Protein AF-Q58446-F1 (afdb_monomer)

InterPro domains:
  IPR003586 Hint domain C-terminal [SM00305] (504-552)
  IPR003587 Hint domain N-terminal [SM00306] (74-197)
  IPR004042 Intein DOD homing endonuclease, central region [PS50819] (248-380)
  IPR004860 Homing endonuclease, LAGLIDADG domain [PF14528] (243-317)
  IPR004860 Homing endonuclease, LAGLIDADG domain [PF14528] (335-408)
  IPR006141 Intein N-terminal splicing region [PS50817] (76-173)
  IPR006141 Intein N-terminal splicing region [TIGR01445] (77-172)
  IPR006142 Intein [PR00379] (160-173)
  IPR006142 Intein [PR00379] (245-257)
  IPR006142 Intein [PR00379] (339-351)
  IPR006142 Intein [PR00379] (367-382)
  IPR006142 Intein [PR00379] (522-539)
  IPR006142 Intein [PR00379] (541-550)
  IPR007081 RNA polymerase Rpb1, domain 5 [PF04998] (33-77)
  IPR007081 RNA polymerase Rpb1, domain 5 [PF04998] (544-795)
  IPR012757 DNA-directed RNA polymerase subunit Rpo1C [MF_00411] (414-850)
  IPR012757 DNA-directed RNA polymerase subunit Rpo1C [TIGR02389] (544-847)
  IPR012757 DNA-directed RNA polymerase subunit Rpo1C [cd06528] (498-849)
  IPR027434 Homing endonuclease [G3DSA:3.10.28.10] (241-402)
  IPR027434 Homing endonuclease [SSF55608] (219-320)

Foldseek 3Di:
DPLVVLLVVLVPAPDDPVVSVVLSVVVVVDDPDDPVNNVVVSVVSSVVRVVVDDDPQPPLLVVLCCLQPVLQAFAFAAQQFWFWKDAPLFIFIDRLNVVLVVQCVVQNFDDDPQKTKHFDPGFMWFWFADFLLDIDTFGFGMKMKGFDQDWWKWFAFPLGFIGIIRQQHWFWAAAQLGIDTDGNVRDDFFTFFWFFLADDARADFKAFLVVQFDDFWDADPVVQWIAGPPDFDIFRRIDTLALLLLLLLLQCLQAWAADQFKIKGKDDDVVSVVSNVVVLVVRVWDWDWDWDPPDPDIIIMIITGGNSVRSNSCQQPHDQAGGADHRRLLNHDLRSLLSNLQNNCLRFWDFALVVQKIKGKTQYPRRLLRSQSSCSNLSFHWGWDDDPRIIMIIGGNVCLVSCCVRRAYPPVVRRVSSVSNVVPDDLVDDDDPFQKDAQLLVLLLVLCVLLVHPVVVSVVCVVVRIDHLSRLVVSLVVSVVSCVVVVNPSVPDPSSSSSVSSSVRSIGRTGTNDMDIGGDPDRMGIFTATPARQWGATSSRTIGGTSDAWYDDPPPNPATDGFAPLLLQCLQQLPQDRPWKKKKWFFPPVQFQDPVSLVVLQLQAAWDFLLNQFPDFDQDPVLLWTKTAGDPVVCVVSVHDPVLLVVLCVVQDVFDWDDDPRIITTHDPDRDPVVRVVCSVVRRGRTRGHDPFFNGWDWDQDPNTIIIMTGGDDLPVSVVDHRTDNVPMDMLNLQNCCVRVRLVSSLVSQLVSSCVSCVVSVSDRPSVSSSVSSCLQRVVRHRHRVACRGSQVPDLALQSNLVRDPVVVSVVVCVVVVPDGPCQADRSCVVVVHDHCGDPNVDDDDDDPVVVVVPPPDD

Structure (mmCIF, N/CA/C/O backbone):
data_AF-Q58446-F1
#
_entry.id   AF-Q58446-F1
#
loop_
_atom_site.group_PDB
_atom_site.id
_atom_site.type_symbol
_atom_site.label_atom_id
_atom_site.label_alt_id
_atom_site.label_comp_id
_atom_site.label_asym_id
_atom_site.label_entity_id
_atom_site.label_seq_id
_atom_site.pdbx_PDB_ins_code
_atom_site.Cartn_x
_atom_site.Cartn_y
_atom_site.Cartn_z
_atom_site.occupancy
_atom_site.B_iso_or_equiv
_atom_site.auth_seq_id
_atom_site.auth_comp_id
_atom_site.auth_asym_id
_atom_site.auth_atom_id
_atom_site.pdbx_PDB_model_num
ATOM 1 N N . MET A 1 1 ? -37.402 -35.770 16.655 1.00 60.72 1 MET A N 1
ATOM 2 C CA . MET A 1 1 ? -36.945 -35.864 18.055 1.00 60.72 1 MET A CA 1
ATOM 3 C C . MET A 1 1 ? -38.043 -35.328 18.964 1.00 60.72 1 MET A C 1
ATOM 5 O O . MET A 1 1 ? -38.744 -34.417 18.536 1.00 60.72 1 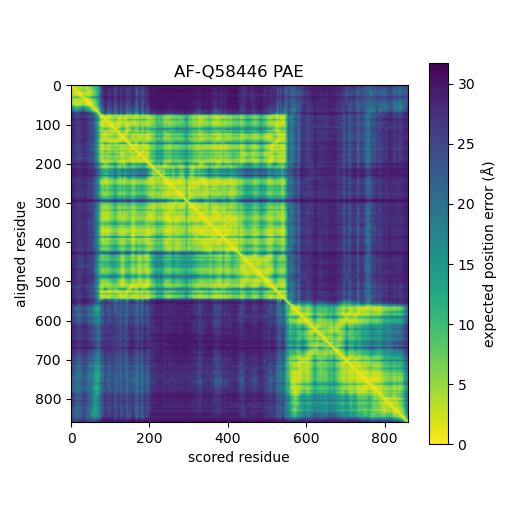MET A O 1
ATOM 9 N N . ASP A 1 2 ? -38.243 -35.900 20.151 1.00 73.69 2 ASP A N 1
ATOM 10 C CA . ASP A 1 2 ? -39.154 -35.328 21.154 1.00 73.69 2 ASP A CA 1
ATOM 11 C C . ASP A 1 2 ? -38.578 -33.993 21.666 1.00 73.69 2 ASP A C 1
ATOM 13 O O . ASP A 1 2 ? -37.381 -33.901 21.944 1.00 73.69 2 ASP A O 1
ATOM 17 N N . MET A 1 3 ? -39.410 -32.951 21.748 1.00 77.94 3 MET A N 1
ATOM 18 C CA . MET A 1 3 ? -38.985 -31.605 22.159 1.00 77.94 3 MET A CA 1
ATOM 19 C C . MET A 1 3 ? -38.469 -31.590 23.600 1.00 77.94 3 MET A C 1
ATOM 21 O O . MET A 1 3 ? -37.532 -30.854 23.909 1.00 77.94 3 MET A O 1
ATOM 25 N N . GLU A 1 4 ? -39.037 -32.434 24.462 1.00 79.50 4 GLU A N 1
ATOM 26 C CA . GLU A 1 4 ? -38.594 -32.562 25.849 1.00 79.50 4 GLU A CA 1
ATOM 27 C C . GLU A 1 4 ? -37.213 -33.232 25.928 1.00 79.50 4 GLU A C 1
ATOM 29 O O . GLU A 1 4 ? -36.337 -32.783 26.669 1.00 79.50 4 GLU A O 1
ATOM 34 N N . ALA A 1 5 ? -36.973 -34.247 25.088 1.00 80.88 5 ALA A N 1
ATOM 35 C CA . ALA A 1 5 ? -35.678 -34.917 24.990 1.00 80.88 5 ALA A CA 1
ATOM 36 C C . ALA A 1 5 ? -34.581 -33.978 24.459 1.00 80.88 5 ALA A C 1
ATOM 38 O O . ALA A 1 5 ? -33.477 -33.965 25.000 1.00 80.88 5 ALA A O 1
ATOM 39 N N . LEU A 1 6 ? -34.888 -33.145 23.451 1.00 83.88 6 LEU A N 1
ATOM 40 C CA . LEU A 1 6 ? -33.963 -32.115 22.952 1.00 83.88 6 LEU A CA 1
ATOM 41 C C . LEU A 1 6 ? -33.571 -31.137 24.061 1.00 83.88 6 LEU A C 1
ATOM 43 O O . LEU A 1 6 ? -32.393 -30.826 24.232 1.00 83.88 6 LEU A O 1
ATOM 47 N N . LYS A 1 7 ? -34.560 -30.666 24.826 1.00 86.00 7 LYS A N 1
ATOM 48 C CA . LYS A 1 7 ? -34.340 -29.705 25.904 1.00 86.00 7 LYS A CA 1
ATOM 49 C C . LYS A 1 7 ? -33.458 -30.283 27.010 1.00 86.00 7 LYS A C 1
ATOM 51 O O . LYS A 1 7 ? -32.488 -29.639 27.396 1.00 86.00 7 LYS A O 1
ATOM 56 N N . GLN A 1 8 ? -33.737 -31.510 27.456 1.00 85.69 8 GLN A N 1
ATOM 57 C CA . GLN A 1 8 ? -32.914 -32.195 28.461 1.00 85.69 8 GLN A CA 1
ATOM 58 C C . GLN A 1 8 ? -31.473 -32.402 27.982 1.00 85.69 8 GLN A C 1
ATOM 60 O O . GLN A 1 8 ? -30.531 -32.208 28.751 1.00 85.69 8 GLN A O 1
ATOM 65 N N . LYS A 1 9 ? -31.290 -32.748 26.701 1.00 85.88 9 LYS A N 1
ATOM 66 C CA . LYS A 1 9 ? -29.961 -32.934 26.105 1.00 85.88 9 LYS A CA 1
ATOM 67 C C . LYS A 1 9 ? -29.155 -31.633 26.103 1.00 85.88 9 LYS A C 1
ATOM 69 O O . LYS A 1 9 ? -27.978 -31.653 26.447 1.00 85.88 9 LYS A O 1
ATOM 74 N N . ILE A 1 10 ? -29.797 -30.505 25.788 1.00 88.12 10 ILE A N 1
ATOM 75 C CA . ILE A 1 10 ? -29.169 -29.175 25.772 1.00 88.12 10 ILE A CA 1
ATOM 76 C C . ILE A 1 10 ? -28.897 -28.641 27.188 1.00 88.12 10 ILE A C 1
ATOM 78 O O . ILE A 1 10 ? -27.849 -28.037 27.429 1.00 88.12 10 ILE A O 1
ATOM 82 N N . GLU A 1 11 ? -29.799 -28.870 28.147 1.00 87.44 11 GLU A N 1
ATOM 83 C CA . GLU A 1 11 ? -29.617 -28.424 29.537 1.00 87.44 11 GLU A CA 1
ATOM 84 C C . GLU A 1 11 ? -28.367 -29.040 30.184 1.00 87.44 11 GLU A C 1
ATOM 86 O O . GLU A 1 11 ? -27.676 -28.345 30.937 1.00 87.44 11 GLU A O 1
ATOM 91 N N . GLY A 1 12 ? -28.021 -30.283 29.828 1.00 86.38 12 GLY A N 1
ATOM 92 C CA . GLY A 1 12 ? -26.827 -30.988 30.307 1.00 86.38 12 GLY A CA 1
ATOM 93 C C . GLY A 1 12 ? -25.488 -30.526 29.712 1.00 86.38 12 GLY A C 1
ATOM 94 O O . GLY A 1 12 ? -24.445 -30.997 30.159 1.00 86.38 12 GLY A O 1
ATOM 95 N N . LEU A 1 13 ? -25.483 -29.621 28.725 1.00 88.56 13 LEU A N 1
ATOM 96 C CA . LEU A 1 13 ? -24.253 -29.166 28.068 1.00 88.56 13 LEU A CA 1
ATOM 97 C C . LEU A 1 13 ? -23.470 -28.167 28.932 1.00 88.56 13 LEU A C 1
ATOM 99 O O . LEU A 1 13 ? -24.045 -27.284 29.570 1.00 88.56 13 LEU A O 1
ATOM 103 N N . ASP A 1 14 ? -22.143 -28.257 28.896 1.00 86.88 14 ASP A N 1
ATOM 104 C CA . ASP A 1 14 ? -21.230 -27.336 29.587 1.00 86.88 14 ASP A CA 1
ATOM 105 C C . ASP A 1 14 ? -20.929 -26.094 28.722 1.00 86.88 14 ASP A C 1
ATOM 107 O O . ASP A 1 14 ? -19.812 -25.881 28.252 1.00 86.88 14 ASP A O 1
ATOM 111 N N . ILE A 1 15 ? -21.982 -25.323 28.422 1.00 89.50 15 ILE A N 1
ATOM 112 C CA . ILE A 1 15 ? -21.946 -24.073 27.642 1.00 89.50 15 ILE A CA 1
ATOM 113 C C . ILE A 1 15 ? -22.844 -23.000 28.307 1.00 89.50 15 ILE A C 1
ATOM 115 O O . ILE A 1 15 ? -23.740 -23.353 29.079 1.00 89.50 15 ILE A O 1
ATOM 119 N N . PRO A 1 16 ? -22.658 -21.691 28.033 1.00 89.31 16 PRO A N 1
ATOM 120 C CA . PRO A 1 16 ? -23.463 -20.616 28.617 1.00 89.31 16 PRO A CA 1
ATOM 121 C C . PRO A 1 16 ? -24.954 -20.741 28.292 1.00 89.31 16 PRO A C 1
ATOM 123 O O . PRO A 1 16 ? -25.318 -21.169 27.198 1.00 89.31 16 PRO A O 1
ATOM 126 N N . GLN A 1 17 ? -25.822 -20.292 29.207 1.00 89.88 17 GLN A N 1
ATOM 127 C CA . GLN A 1 17 ? -27.278 -20.390 29.035 1.00 89.88 17 GLN A CA 1
ATOM 128 C C . GLN A 1 17 ? -27.774 -19.719 27.745 1.00 89.88 17 GLN A C 1
ATOM 130 O O . GLN A 1 17 ? -28.621 -20.276 27.060 1.00 89.88 17 GLN A O 1
ATOM 135 N N . SER A 1 18 ? -27.192 -18.583 27.351 1.00 87.56 18 SER A N 1
ATOM 136 C CA . SER A 1 18 ? -27.543 -17.902 26.098 1.00 87.56 18 SER A CA 1
ATOM 137 C C . SER A 1 18 ? -27.315 -18.771 24.856 1.00 87.56 18 SER A C 1
ATOM 139 O O . SER A 1 18 ? -28.142 -18.779 23.950 1.00 87.56 18 SER A O 1
ATOM 141 N N . LEU A 1 19 ? -26.218 -19.535 24.829 1.00 88.00 19 LEU A N 1
ATOM 142 C CA . LEU A 1 19 ? -25.908 -20.482 23.757 1.00 88.00 19 LEU A CA 1
ATOM 143 C C . LEU A 1 19 ? -26.839 -21.696 23.796 1.00 88.00 19 LEU A C 1
ATOM 145 O O . LEU A 1 19 ? -27.231 -22.181 22.740 1.00 88.00 19 LEU A O 1
ATOM 149 N N . LYS A 1 20 ? -27.231 -22.161 24.991 1.00 90.94 20 LYS A N 1
ATOM 150 C CA . LYS A 1 20 ? -28.250 -23.214 25.142 1.00 90.94 20 LYS A CA 1
ATOM 151 C C . LYS A 1 20 ? -29.585 -22.779 24.544 1.00 90.94 20 LYS A C 1
ATOM 153 O O . LYS A 1 20 ? -30.176 -23.528 23.768 1.00 90.94 20 LYS A O 1
ATOM 158 N N . ASP A 1 21 ? -30.023 -21.566 24.867 1.00 89.94 21 ASP A N 1
ATOM 159 C CA . ASP A 1 21 ? -31.289 -21.011 24.391 1.00 89.94 21 ASP A CA 1
ATOM 160 C C . ASP A 1 21 ? -31.269 -20.825 22.862 1.00 89.94 21 ASP A C 1
ATOM 162 O O . ASP A 1 21 ? -32.200 -21.249 22.174 1.00 89.94 21 ASP A O 1
ATOM 166 N N . GLU A 1 22 ? -30.179 -20.278 22.310 1.00 89.75 22 GLU A N 1
ATOM 167 C CA . GLU A 1 22 ? -30.004 -20.102 20.861 1.00 89.75 22 GLU A CA 1
ATOM 168 C C . GLU A 1 22 ? -29.954 -21.445 20.115 1.00 89.75 22 GLU A C 1
ATOM 170 O O . GLU A 1 22 ? -30.567 -21.604 19.054 1.00 89.75 22 GLU A O 1
ATOM 175 N N . LEU A 1 23 ? -29.244 -22.431 20.674 1.00 89.81 23 LEU A N 1
ATOM 176 C CA . LEU A 1 23 ? -29.145 -23.773 20.109 1.00 89.81 23 LEU A CA 1
ATOM 177 C C . LEU A 1 23 ? -30.512 -24.466 20.098 1.00 89.81 23 LEU A C 1
ATOM 179 O O . LEU A 1 23 ? -30.896 -25.041 19.079 1.00 89.81 23 LEU A O 1
ATOM 183 N N . PHE A 1 24 ? -31.278 -24.356 21.187 1.00 90.25 24 PHE A N 1
ATOM 184 C CA . PHE A 1 24 ? -32.638 -24.887 21.265 1.00 90.25 24 PHE A CA 1
ATOM 185 C C . PHE A 1 24 ? -33.567 -24.207 20.251 1.00 90.25 24 PHE A C 1
ATOM 187 O O . PHE A 1 24 ? -34.316 -24.882 19.541 1.00 90.25 24 PHE A O 1
ATOM 194 N N . GLU A 1 25 ? -33.502 -22.879 20.121 1.00 88.56 25 GLU A N 1
ATOM 195 C CA . GLU A 1 25 ? -34.319 -22.136 19.158 1.00 88.56 25 GLU A CA 1
ATOM 196 C C . GLU A 1 25 ? -34.003 -22.529 17.705 1.00 88.56 25 GLU A C 1
ATOM 198 O O . GLU A 1 25 ? -34.916 -22.703 16.896 1.00 88.56 25 GLU A O 1
ATOM 203 N N . LYS A 1 26 ? -32.723 -22.698 17.357 1.00 89.12 26 LYS A N 1
ATOM 204 C CA . LYS A 1 26 ? -32.312 -23.088 16.000 1.00 89.12 26 LYS A CA 1
ATOM 205 C C . LYS A 1 26 ? -32.675 -24.537 15.682 1.00 89.12 26 LYS A C 1
ATOM 207 O O . LYS A 1 26 ? -33.275 -24.786 14.640 1.00 89.12 26 LYS A O 1
ATOM 212 N N . LEU A 1 27 ? -32.374 -25.474 16.581 1.00 88.12 27 LEU A N 1
ATOM 213 C CA . LEU A 1 27 ? -32.665 -26.896 16.370 1.00 88.12 27 LEU A CA 1
ATOM 214 C C . LEU A 1 27 ? -34.171 -27.188 16.350 1.00 88.12 27 LEU A C 1
ATOM 216 O O . LEU A 1 27 ? -34.613 -28.046 15.594 1.00 88.12 27 LEU A O 1
ATOM 220 N N . SER A 1 28 ? -34.978 -26.451 17.122 1.00 84.19 28 SER A N 1
ATOM 221 C CA . SER A 1 28 ? -36.439 -26.628 17.141 1.00 84.19 28 SER A CA 1
ATOM 222 C C . SER A 1 28 ? -37.156 -26.143 15.874 1.00 84.19 28 SER A C 1
ATOM 224 O O . SER A 1 28 ? -38.279 -26.576 15.606 1.00 84.19 28 SER A O 1
ATOM 226 N N . LYS A 1 29 ? -36.536 -25.258 15.080 1.00 84.38 29 LYS A N 1
ATOM 227 C CA . LYS A 1 29 ? -37.110 -24.745 13.821 1.00 84.38 29 LYS A CA 1
ATOM 228 C C . LYS A 1 29 ? -36.873 -25.667 12.625 1.00 84.38 29 LYS A C 1
ATOM 230 O O . LYS A 1 29 ? -37.633 -25.599 11.657 1.00 84.38 29 LYS A O 1
ATOM 235 N N . GLU A 1 30 ? -35.858 -26.522 12.687 1.00 82.88 30 GLU A N 1
ATOM 236 C CA . GLU A 1 30 ? -35.468 -27.393 11.581 1.00 82.88 30 GLU A CA 1
ATOM 237 C C . GLU A 1 30 ? -36.246 -28.715 11.604 1.00 82.88 30 GLU A C 1
ATOM 239 O O . GLU A 1 30 ? -36.197 -29.480 12.566 1.00 82.88 30 GLU A O 1
ATOM 244 N N . LYS A 1 31 ? -36.995 -28.993 10.529 1.00 70.62 31 LYS A N 1
ATOM 245 C CA . LYS A 1 31 ? -37.905 -30.154 10.460 1.00 70.62 31 LYS A CA 1
ATOM 246 C C . LYS A 1 31 ? -37.241 -31.451 9.988 1.00 70.62 31 LYS A C 1
ATOM 248 O O . LYS A 1 31 ? -37.801 -32.518 10.226 1.00 70.62 31 LYS A O 1
ATOM 253 N N . ASP A 1 32 ? -36.070 -31.357 9.361 1.00 77.50 32 ASP A N 1
ATOM 254 C CA . ASP A 1 32 ? -35.432 -32.461 8.629 1.00 77.50 32 ASP A CA 1
ATOM 255 C C . ASP A 1 32 ? -34.194 -33.043 9.345 1.00 77.50 32 ASP A C 1
ATOM 257 O O . ASP A 1 32 ? -33.375 -33.724 8.729 1.00 77.50 32 ASP A O 1
ATOM 261 N N . LEU A 1 33 ? -34.034 -32.787 10.649 1.00 78.88 33 LEU A N 1
ATOM 262 C CA . LEU A 1 33 ? -32.895 -33.277 11.430 1.00 78.88 33 LEU A CA 1
ATOM 263 C C . LEU A 1 33 ? -33.144 -34.689 11.981 1.00 78.88 33 LEU A C 1
ATOM 265 O O . LEU A 1 33 ? -34.123 -34.940 12.692 1.00 78.88 33 LEU A O 1
ATOM 269 N N . THR A 1 34 ? -32.228 -35.611 11.683 1.00 83.31 34 THR A N 1
ATOM 270 C CA . THR A 1 34 ? -32.150 -36.916 12.358 1.00 83.31 34 THR A CA 1
ATOM 271 C C . THR A 1 34 ? -31.500 -36.760 13.735 1.00 83.31 34 THR A C 1
ATOM 273 O O . THR A 1 34 ? -30.800 -35.784 13.987 1.00 83.31 34 THR A O 1
ATOM 276 N N . GLU A 1 35 ? -31.723 -37.713 14.642 1.00 83.00 35 GLU A N 1
ATOM 277 C CA . GLU A 1 35 ? -31.108 -37.684 15.980 1.00 83.00 35 GLU A CA 1
ATOM 278 C C . GLU A 1 35 ? -29.569 -37.704 15.910 1.00 83.00 35 GLU A C 1
ATOM 280 O O . GLU A 1 35 ? -28.924 -36.949 16.627 1.00 83.00 35 GLU A O 1
ATOM 285 N N . GLU A 1 36 ? -28.991 -38.457 14.966 1.00 85.38 36 GLU A N 1
ATOM 286 C CA . GLU A 1 36 ? -27.543 -38.466 14.698 1.00 85.38 36 GLU A CA 1
ATOM 287 C C . GLU A 1 36 ? -27.025 -37.082 14.274 1.00 85.38 36 GLU A C 1
ATOM 289 O O . GLU A 1 36 ? -26.017 -36.612 14.792 1.00 85.38 36 GLU A O 1
ATOM 294 N N . MET A 1 37 ? -27.745 -36.385 13.386 1.00 86.62 37 MET A N 1
ATOM 295 C CA . MET A 1 37 ? -27.365 -35.031 12.962 1.00 86.62 37 MET A CA 1
ATOM 296 C C . MET A 1 37 ? -27.459 -34.018 14.105 1.00 86.62 37 MET A C 1
ATOM 298 O O . MET A 1 37 ? -26.645 -33.102 14.174 1.00 86.62 37 MET A O 1
ATOM 302 N N . VAL A 1 38 ? -28.455 -34.150 14.988 1.00 87.00 38 VAL A N 1
ATOM 303 C CA . VAL A 1 38 ? -28.570 -33.278 16.166 1.00 87.00 38 VAL A CA 1
ATOM 304 C C . VAL A 1 38 ? -27.360 -33.459 17.080 1.00 87.00 38 VAL A C 1
ATOM 306 O O . VAL A 1 38 ? -26.816 -32.464 17.555 1.00 87.00 38 VAL A O 1
ATOM 309 N N . ASP A 1 39 ? -26.910 -34.696 17.274 1.00 88.38 39 ASP A N 1
ATOM 310 C CA . ASP A 1 39 ? -25.764 -35.004 18.131 1.00 88.38 39 ASP A CA 1
ATOM 311 C C . ASP A 1 39 ? -24.457 -34.485 17.545 1.00 88.38 39 ASP A C 1
ATOM 313 O O . ASP A 1 39 ? -23.702 -33.824 18.254 1.00 88.38 39 ASP A O 1
ATOM 317 N N . GLU A 1 40 ? -24.242 -34.658 16.239 1.00 90.12 40 GLU A N 1
ATOM 318 C CA . GLU A 1 40 ? -23.094 -34.067 15.544 1.00 90.12 40 GLU A CA 1
ATOM 319 C C . GLU A 1 40 ? -23.076 -32.534 15.654 1.00 90.12 40 GLU A C 1
ATOM 321 O O . GLU A 1 40 ? -22.023 -31.940 15.891 1.00 90.12 40 GLU A O 1
ATOM 326 N N . ILE A 1 41 ? -24.235 -31.874 15.518 1.00 90.56 41 ILE A N 1
ATOM 327 C CA . ILE A 1 41 ? -24.334 -30.414 15.664 1.00 90.56 41 ILE A CA 1
ATOM 328 C C . ILE A 1 41 ? -24.013 -29.992 17.100 1.00 90.56 41 ILE A C 1
ATOM 330 O O . ILE A 1 41 ? -23.267 -29.032 17.298 1.00 90.56 41 ILE A O 1
ATOM 334 N N . ILE A 1 42 ? -24.570 -30.681 18.100 1.00 90.62 42 ILE A N 1
ATOM 335 C CA . ILE A 1 42 ? -24.309 -30.393 19.514 1.00 90.62 42 ILE A CA 1
ATOM 336 C C . ILE A 1 42 ? -22.816 -30.558 19.822 1.00 90.62 42 ILE A C 1
ATOM 338 O O . ILE A 1 42 ? -22.219 -29.655 20.411 1.00 90.62 42 ILE A O 1
ATOM 342 N N . ASP A 1 43 ? -22.204 -31.660 19.389 1.00 90.44 43 ASP A N 1
ATOM 343 C CA . ASP A 1 43 ? -20.784 -31.932 19.609 1.00 90.44 43 ASP A CA 1
ATOM 344 C C . ASP A 1 43 ? -19.897 -30.883 18.935 1.00 90.44 43 ASP A C 1
ATOM 346 O O . ASP A 1 43 ? -18.954 -30.383 19.553 1.00 90.44 43 ASP A O 1
ATOM 350 N N . GLU A 1 44 ? -20.211 -30.481 17.701 1.00 91.75 44 GLU A N 1
ATOM 351 C CA . GLU A 1 44 ? -19.457 -29.438 17.004 1.00 91.75 44 GLU A CA 1
ATOM 352 C C . GLU A 1 44 ? -19.617 -28.070 17.684 1.00 91.75 44 GLU A C 1
ATOM 354 O O . GLU A 1 44 ? -18.636 -27.338 17.817 1.00 91.75 44 GLU A O 1
ATOM 359 N N . VAL A 1 45 ? -20.807 -27.734 18.198 1.00 90.38 45 VAL A N 1
ATOM 360 C CA . VAL A 1 45 ? -21.044 -26.499 18.970 1.00 90.38 45 VAL A CA 1
ATOM 361 C C . VAL A 1 45 ? -20.257 -26.504 20.282 1.00 90.38 45 VAL A C 1
ATOM 363 O O . VAL A 1 45 ? -19.600 -25.511 20.602 1.00 90.38 45 VAL A O 1
ATOM 366 N N . VAL A 1 46 ? -20.268 -27.610 21.030 1.00 90.94 46 VAL A N 1
ATOM 367 C CA . VAL A 1 46 ? -19.494 -27.751 22.275 1.00 90.94 46 VAL A CA 1
ATOM 368 C C . VAL A 1 46 ? -17.993 -27.694 21.987 1.00 90.94 46 VAL A C 1
ATOM 370 O O . VAL A 1 46 ? -17.256 -27.010 22.698 1.00 90.94 46 VAL A O 1
ATOM 373 N N . ASN A 1 47 ? -17.526 -28.358 20.928 1.00 90.44 47 ASN A N 1
ATOM 374 C CA . ASN A 1 47 ? -16.127 -28.320 20.510 1.00 90.44 47 ASN A CA 1
ATOM 375 C C . ASN A 1 47 ? -15.702 -26.919 20.057 1.00 90.44 47 ASN A C 1
ATOM 377 O O . ASN A 1 47 ? -14.612 -26.471 20.414 1.00 90.44 47 ASN A O 1
ATOM 381 N N . ALA A 1 48 ? -16.550 -26.208 19.312 1.00 88.12 48 ALA A N 1
ATOM 382 C CA . ALA A 1 48 ? -16.309 -24.828 18.908 1.00 88.12 48 ALA A CA 1
ATOM 383 C C . ALA A 1 48 ? -16.257 -23.891 20.123 1.00 88.12 48 ALA A C 1
ATOM 385 O O . ALA A 1 48 ? -15.343 -23.073 20.214 1.00 88.12 48 ALA A O 1
ATOM 386 N N . TYR A 1 49 ? -17.171 -24.052 21.088 1.00 89.62 49 TYR A N 1
ATOM 387 C CA . TYR A 1 49 ? -17.150 -23.295 22.340 1.00 89.62 49 TYR A CA 1
ATOM 388 C C . TYR A 1 49 ? -15.869 -23.561 23.138 1.00 89.62 49 TYR A C 1
ATOM 390 O O . TYR A 1 49 ? -15.177 -22.616 23.506 1.00 89.62 49 TYR A O 1
ATOM 398 N N . ARG A 1 50 ? -15.493 -24.832 23.333 1.00 86.44 50 ARG A N 1
ATOM 399 C CA . ARG A 1 50 ? -14.255 -25.215 24.035 1.00 86.44 50 ARG A CA 1
ATOM 400 C C . ARG A 1 50 ? -13.003 -24.661 23.361 1.00 86.44 50 ARG A C 1
ATOM 402 O O . ARG A 1 50 ? -12.118 -24.186 24.056 1.00 86.44 50 ARG A O 1
ATOM 409 N N . LYS A 1 51 ? -12.940 -24.672 22.025 1.00 83.44 51 LYS A N 1
ATOM 410 C CA . LYS A 1 51 ? -11.846 -24.047 21.256 1.00 83.44 51 LYS A CA 1
ATOM 411 C C . LYS A 1 51 ? -11.842 -22.519 21.348 1.00 83.44 51 LYS A C 1
ATOM 413 O O . LYS A 1 51 ? -10.805 -21.908 21.118 1.00 83.44 51 LYS A O 1
ATOM 418 N N . ALA A 1 52 ? -12.989 -21.901 21.626 1.00 81.12 52 ALA A N 1
ATOM 419 C CA . ALA A 1 52 ? -13.108 -20.458 21.795 1.00 81.12 52 ALA A CA 1
ATOM 420 C C . ALA A 1 52 ? -12.760 -19.988 23.218 1.00 81.12 52 ALA A C 1
ATOM 422 O O . ALA A 1 52 ? -12.541 -18.789 23.412 1.00 81.12 52 ALA A O 1
ATOM 423 N N . LEU A 1 53 ? -12.710 -20.891 24.202 1.00 82.12 53 LEU A N 1
ATOM 424 C CA . LEU A 1 53 ? -12.248 -20.572 25.548 1.00 82.12 53 LEU A CA 1
ATOM 425 C C . LEU A 1 53 ? -10.750 -20.261 25.536 1.00 82.12 53 LEU A C 1
ATOM 427 O O . LEU A 1 53 ? -9.958 -20.935 24.885 1.00 82.12 53 LEU A O 1
ATOM 431 N N . VAL A 1 54 ? -10.378 -19.230 26.286 1.00 78.19 54 VAL A N 1
ATOM 432 C CA . VAL A 1 54 ? -8.980 -18.930 26.602 1.00 78.19 54 VAL A CA 1
ATOM 433 C C . VAL A 1 54 ? -8.493 -19.960 27.618 1.00 78.19 54 VAL A C 1
ATOM 435 O O . VAL A 1 54 ? -9.243 -20.320 28.532 1.00 78.19 54 VAL A O 1
ATOM 438 N N . GLU A 1 55 ? -7.244 -20.411 27.496 1.00 77.81 55 GLU A N 1
ATOM 439 C CA . GLU A 1 55 ? -6.658 -21.278 28.512 1.00 77.81 55 GLU A CA 1
ATOM 440 C C . GLU A 1 55 ? -6.624 -20.559 29.877 1.00 77.81 55 GLU A C 1
ATOM 442 O O . GLU A 1 55 ? -6.245 -19.383 29.965 1.00 77.81 55 GLU A O 1
ATOM 447 N N . PRO A 1 56 ? -7.030 -21.224 30.975 1.00 75.81 56 PRO A N 1
ATOM 448 C CA . PRO A 1 56 ? -6.948 -20.628 32.301 1.00 75.81 56 PRO A CA 1
ATOM 449 C C . PRO A 1 56 ? -5.547 -20.067 32.581 1.00 75.81 56 PRO A C 1
ATOM 451 O O . PRO A 1 56 ? -4.545 -20.734 32.337 1.00 75.81 56 PRO A O 1
ATOM 454 N N . TYR A 1 57 ? -5.488 -18.850 33.132 1.00 72.88 57 TYR A N 1
ATOM 455 C CA . TYR A 1 57 ? -4.254 -18.126 33.487 1.00 72.88 57 TYR A CA 1
ATOM 456 C C . TYR A 1 57 ? -3.386 -17.627 32.322 1.00 72.88 57 TYR A C 1
ATOM 458 O O . TYR A 1 57 ? -2.291 -17.097 32.557 1.00 72.88 57 TYR A O 1
ATOM 466 N N . GLU A 1 58 ? -3.875 -17.715 31.085 1.00 76.69 58 GLU A N 1
ATOM 467 C CA . GLU A 1 58 ? -3.252 -17.058 29.941 1.00 76.69 58 GLU A CA 1
ATOM 468 C C . GLU A 1 58 ? -3.283 -15.523 30.090 1.00 76.69 58 GLU A C 1
ATOM 470 O O . GLU A 1 58 ? -4.231 -14.924 30.610 1.00 76.69 58 GLU A O 1
ATOM 475 N N . ALA A 1 59 ? -2.229 -14.848 29.625 1.00 78.12 59 ALA A N 1
ATOM 476 C CA . ALA A 1 59 ? -2.069 -13.400 29.752 1.00 78.12 59 ALA A CA 1
ATOM 477 C C . ALA A 1 59 ? -2.884 -12.617 28.697 1.00 78.12 59 ALA A C 1
ATOM 479 O O . ALA A 1 59 ? -2.324 -11.853 27.906 1.00 78.12 59 ALA A O 1
ATOM 480 N N . VAL A 1 60 ? -4.214 -12.766 28.708 1.00 82.50 60 VAL A N 1
ATOM 481 C CA . VAL A 1 60 ? -5.142 -12.208 27.699 1.00 82.50 60 VAL A CA 1
ATOM 482 C C . VAL A 1 60 ? -4.976 -10.716 27.431 1.00 82.50 60 VAL A C 1
ATOM 484 O O . VAL A 1 60 ? -5.137 -10.279 26.297 1.00 82.50 60 VAL A O 1
ATOM 487 N N . GLY A 1 61 ? -4.620 -9.925 28.447 1.00 79.88 61 GLY A N 1
ATOM 488 C CA . GLY A 1 61 ? -4.392 -8.488 28.285 1.00 79.88 61 GLY A CA 1
ATOM 489 C C . GLY A 1 61 ? -3.188 -8.170 27.396 1.00 79.88 61 GLY A C 1
ATOM 490 O O . GLY A 1 61 ? -3.239 -7.226 26.613 1.00 79.88 61 GLY A O 1
ATOM 491 N N . ILE A 1 62 ? -2.122 -8.976 27.466 1.00 80.94 62 ILE A N 1
ATOM 492 C CA . ILE A 1 62 ? -0.936 -8.818 26.610 1.00 80.94 62 ILE A CA 1
ATOM 493 C C . ILE A 1 62 ? -1.275 -9.237 25.179 1.00 80.94 62 ILE A C 1
ATOM 495 O O . ILE A 1 62 ? -0.940 -8.513 24.244 1.00 80.94 62 ILE A O 1
ATOM 499 N N . VAL A 1 63 ? -1.986 -10.356 25.016 1.00 80.06 63 VAL A N 1
ATOM 500 C CA . VAL A 1 63 ? -2.442 -10.842 23.703 1.00 80.06 63 VAL A CA 1
ATOM 501 C C . VAL A 1 63 ? -3.362 -9.817 23.038 1.00 80.06 63 VAL A C 1
ATOM 503 O O . VAL A 1 63 ? -3.170 -9.488 21.869 1.00 80.06 63 VAL A O 1
ATOM 506 N N . ALA A 1 64 ? -4.303 -9.237 23.789 1.00 80.81 64 ALA A N 1
ATOM 507 C CA . ALA A 1 64 ? -5.167 -8.159 23.316 1.00 80.81 64 ALA A CA 1
ATOM 508 C C . ALA A 1 64 ? -4.358 -6.924 22.893 1.00 80.81 64 ALA A C 1
ATOM 510 O O . ALA A 1 64 ? -4.569 -6.390 21.806 1.00 80.81 64 ALA A O 1
ATOM 511 N N . ALA A 1 65 ? -3.395 -6.495 23.716 1.00 76.62 65 ALA A N 1
ATOM 512 C CA . ALA A 1 65 ? -2.545 -5.347 23.407 1.00 76.62 65 ALA A CA 1
ATOM 513 C C . ALA A 1 65 ? -1.694 -5.568 22.144 1.00 76.62 65 ALA A C 1
ATOM 515 O O . ALA A 1 65 ? -1.576 -4.657 21.326 1.00 76.62 65 ALA A O 1
ATOM 516 N N . GLN A 1 66 ? -1.138 -6.768 21.954 1.00 71.88 66 GLN A N 1
ATOM 517 C CA . GLN A 1 66 ? -0.419 -7.129 20.728 1.00 71.88 66 GLN A CA 1
ATOM 518 C C . GLN A 1 66 ? -1.355 -7.161 19.517 1.00 71.88 66 GLN A C 1
ATOM 520 O O . GLN A 1 66 ? -1.052 -6.536 18.505 1.00 71.88 66 GLN A O 1
ATOM 525 N N . SER A 1 67 ? -2.523 -7.792 19.654 1.00 70.75 67 SER A N 1
ATOM 526 C CA . SER A 1 67 ? -3.520 -7.907 18.583 1.00 70.75 67 SER A CA 1
ATOM 527 C C . SER A 1 67 ? -4.025 -6.546 18.099 1.00 70.75 67 SER A C 1
ATOM 529 O O . SER A 1 67 ? -4.291 -6.375 16.915 1.00 70.75 67 SER A O 1
ATOM 531 N N . ILE A 1 68 ? -4.132 -5.561 18.995 1.00 70.44 68 ILE A N 1
ATOM 532 C CA . ILE A 1 68 ? -4.539 -4.190 18.654 1.00 70.44 68 ILE A CA 1
ATOM 533 C C . ILE A 1 68 ? -3.344 -3.358 18.150 1.00 70.44 68 ILE A C 1
ATOM 535 O O . ILE A 1 68 ? -3.506 -2.521 17.263 1.00 70.44 68 ILE A O 1
ATOM 539 N N . GLY A 1 69 ? -2.146 -3.559 18.709 1.00 60.34 69 GLY A N 1
ATOM 540 C CA . GLY A 1 69 ? -0.971 -2.722 18.447 1.00 60.34 69 GLY A CA 1
ATOM 541 C C . GLY A 1 69 ? -0.146 -3.104 17.212 1.00 60.34 69 GLY A C 1
ATOM 542 O O . GLY A 1 69 ? 0.438 -2.231 16.572 1.00 60.34 69 GLY A O 1
ATOM 543 N N . GLU A 1 70 ? -0.080 -4.388 16.865 1.00 53.03 70 GLU A N 1
ATOM 544 C CA . GLU A 1 70 ? 0.742 -4.907 15.763 1.00 53.03 70 GLU A CA 1
ATOM 545 C C . GLU A 1 70 ? 0.221 -4.571 14.348 1.00 53.03 70 GLU A C 1
ATOM 547 O O . GLU A 1 70 ? 1.038 -4.197 13.493 1.00 53.03 70 GLU A O 1
ATOM 552 N N . PRO A 1 71 ? -1.097 -4.618 14.055 1.00 50.12 71 PRO A N 1
ATOM 553 C CA . PRO A 1 71 ? -1.555 -4.582 12.666 1.00 50.12 71 PRO A CA 1
ATOM 554 C C . PRO A 1 71 ? -1.417 -3.216 11.969 1.00 50.12 71 PRO A C 1
ATOM 556 O O . PRO A 1 71 ? -1.463 -3.144 10.744 1.00 50.12 71 PRO A O 1
ATOM 559 N N . GLY A 1 72 ? -1.194 -2.126 12.711 1.00 44.25 72 GLY A N 1
ATOM 560 C CA . GLY A 1 72 ? -1.126 -0.768 12.155 1.00 44.25 72 GLY A CA 1
ATOM 561 C C . GLY A 1 72 ? 0.180 -0.387 11.441 1.00 44.25 72 GLY A C 1
ATOM 562 O O . GLY A 1 72 ? 0.334 0.778 11.079 1.00 44.25 72 GLY A O 1
ATOM 563 N N . THR A 1 73 ? 1.154 -1.297 11.282 1.00 41.22 73 THR A N 1
ATOM 564 C CA . THR A 1 73 ? 2.547 -0.901 10.957 1.00 41.22 73 THR A CA 1
ATOM 565 C C . THR A 1 73 ? 3.236 -1.615 9.786 1.00 41.22 73 THR A C 1
ATOM 567 O O . THR A 1 73 ? 4.419 -1.363 9.576 1.00 41.22 73 THR A O 1
ATOM 570 N N . GLN A 1 74 ? 2.557 -2.459 8.994 1.00 48.44 74 GLN A N 1
ATOM 571 C CA . GLN A 1 74 ? 3.264 -3.409 8.104 1.00 48.44 74 GLN A CA 1
ATOM 572 C C . GLN A 1 74 ? 2.857 -3.414 6.614 1.00 48.44 74 GLN A C 1
ATOM 574 O O . GLN A 1 74 ? 3.070 -4.411 5.923 1.00 48.44 74 GLN A O 1
ATOM 579 N N . MET A 1 75 ? 2.304 -2.329 6.068 1.00 56.19 75 MET A N 1
ATOM 580 C CA . MET A 1 75 ? 1.858 -2.278 4.662 1.00 56.19 75 MET A CA 1
ATOM 581 C C . MET A 1 75 ? 2.884 -1.522 3.798 1.00 56.19 75 MET A C 1
ATOM 583 O O . MET A 1 75 ? 2.928 -0.300 3.846 1.00 56.19 75 MET A O 1
ATOM 587 N N . SER A 1 76 ? 3.768 -2.196 3.046 1.00 72.75 76 SER A N 1
ATOM 588 C CA . SER A 1 76 ? 4.788 -1.496 2.229 1.00 72.75 76 SER A CA 1
ATOM 589 C C . SER A 1 76 ? 5.438 -2.335 1.123 1.00 72.75 76 SER A C 1
ATOM 591 O O . SER A 1 76 ? 5.326 -3.559 1.078 1.00 72.75 76 SER A O 1
ATOM 593 N N . LEU A 1 77 ? 6.172 -1.643 0.251 1.00 83.81 77 LEU A N 1
ATOM 594 C CA . LEU A 1 77 ? 6.990 -2.155 -0.845 1.00 83.81 77 LEU A CA 1
ATOM 595 C C . LEU A 1 77 ? 8.498 -2.080 -0.512 1.00 83.81 77 LEU A C 1
ATOM 597 O O . LEU A 1 77 ? 8.916 -1.234 0.281 1.00 83.81 77 LEU A O 1
ATOM 601 N N . PRO A 1 78 ? 9.354 -2.938 -1.096 1.00 88.06 78 PRO A N 1
ATOM 602 C CA . PRO A 1 78 ? 10.805 -2.836 -0.938 1.00 88.06 78 PRO A CA 1
ATOM 603 C C . PRO A 1 78 ? 11.379 -1.609 -1.664 1.00 88.06 78 PRO A C 1
ATOM 605 O O . PRO A 1 78 ? 10.744 -1.041 -2.549 1.00 88.06 78 PRO A O 1
ATOM 608 N N . TYR A 1 79 ? 12.611 -1.225 -1.313 1.00 90.12 79 TYR A N 1
ATOM 609 C CA . TYR A 1 79 ? 13.294 -0.032 -1.840 1.00 90.12 79 TYR A CA 1
ATOM 610 C C . TYR A 1 79 ? 13.288 0.045 -3.374 1.00 90.12 79 TYR A C 1
ATOM 612 O O . TYR A 1 79 ? 13.032 1.103 -3.946 1.00 90.12 79 TYR A O 1
ATOM 620 N N . GLU A 1 80 ? 13.596 -1.079 -4.025 1.00 90.12 80 GLU A N 1
ATOM 621 C CA . GLU A 1 80 ? 13.847 -1.188 -5.464 1.00 90.12 80 GLU A CA 1
ATOM 622 C C . GLU A 1 80 ? 12.566 -1.202 -6.307 1.00 90.12 80 GLU A C 1
ATOM 624 O O . GLU A 1 80 ? 12.641 -1.119 -7.536 1.00 90.12 80 GLU A O 1
ATOM 629 N N . GLU A 1 81 ? 11.393 -1.343 -5.681 1.00 90.94 81 GLU A N 1
ATOM 630 C CA . GLU A 1 81 ? 10.128 -1.354 -6.407 1.00 90.94 81 GLU A CA 1
ATOM 631 C C . GLU A 1 81 ? 9.897 0.032 -7.025 1.00 90.94 81 GLU A C 1
ATOM 633 O O . GLU A 1 81 ? 9.937 1.063 -6.349 1.00 90.94 81 GLU A O 1
ATOM 638 N N . LYS A 1 82 ? 9.701 0.076 -8.345 1.00 92.50 82 LYS A N 1
ATOM 639 C CA . LYS A 1 82 ? 9.515 1.336 -9.069 1.00 92.50 82 LYS A CA 1
ATOM 640 C C . LYS A 1 82 ? 8.036 1.681 -9.124 1.00 92.50 82 LYS A C 1
ATOM 642 O O . LYS A 1 82 ? 7.211 0.824 -9.432 1.00 92.50 82 LYS A O 1
ATOM 647 N N . ILE A 1 83 ? 7.706 2.947 -8.916 1.00 92.50 83 ILE A N 1
ATOM 648 C CA . ILE A 1 83 ? 6.358 3.499 -9.067 1.00 92.50 83 ILE A CA 1
ATOM 649 C C . ILE A 1 83 ? 6.343 4.571 -10.153 1.00 92.50 83 ILE A C 1
ATOM 651 O O . ILE A 1 83 ? 7.363 5.204 -10.427 1.00 92.50 83 ILE A O 1
ATOM 655 N N . ILE A 1 84 ? 5.193 4.761 -10.799 1.00 91.00 84 ILE A N 1
ATOM 656 C CA . ILE A 1 84 ? 5.020 5.817 -11.802 1.00 91.00 84 ILE A CA 1
ATOM 657 C C . ILE A 1 84 ? 4.482 7.062 -11.102 1.00 91.00 84 ILE A C 1
ATOM 659 O O . ILE A 1 84 ? 3.360 7.047 -10.591 1.00 91.00 84 ILE A O 1
ATOM 663 N N . ILE A 1 85 ? 5.258 8.144 -11.130 1.00 92.38 85 ILE A N 1
ATOM 664 C CA . ILE A 1 85 ? 4.844 9.442 -10.594 1.00 92.38 85 ILE A CA 1
ATOM 665 C C . ILE A 1 85 ? 4.787 10.503 -11.689 1.00 92.38 85 ILE A C 1
ATOM 667 O O . ILE A 1 85 ? 5.429 10.389 -12.737 1.00 92.38 85 ILE A O 1
ATOM 671 N N . LYS A 1 86 ? 4.018 11.554 -11.420 1.00 90.62 86 LYS A N 1
ATOM 672 C CA . LYS A 1 86 ? 3.920 12.765 -12.227 1.00 90.62 86 LYS A CA 1
ATOM 673 C C . LYS A 1 86 ? 4.341 13.968 -11.380 1.00 90.62 86 LYS A C 1
ATOM 675 O O . LYS A 1 86 ? 3.749 14.227 -10.335 1.00 90.62 86 LYS A O 1
ATOM 680 N N . GLU A 1 87 ? 5.322 14.715 -11.873 1.00 88.25 87 GLU A N 1
ATOM 681 C CA . GLU A 1 87 ? 5.790 15.994 -11.328 1.00 88.25 87 GLU A CA 1
ATOM 682 C C . GLU A 1 87 ? 5.637 17.069 -12.412 1.00 88.25 87 GLU A C 1
ATOM 684 O O . GLU A 1 87 ? 6.325 17.039 -13.436 1.00 88.25 87 GLU A O 1
ATOM 689 N N . GLY A 1 88 ? 4.701 18.005 -12.227 1.00 83.94 88 GLY A N 1
ATOM 690 C CA . GLY A 1 88 ? 4.316 18.930 -13.298 1.00 83.94 88 GLY A CA 1
ATOM 691 C C . GLY A 1 88 ? 3.829 18.166 -14.535 1.00 83.94 88 GLY A C 1
ATOM 692 O O . GLY A 1 88 ? 2.932 17.334 -14.431 1.00 83.94 88 GLY A O 1
ATOM 693 N N . GLU A 1 89 ? 4.435 18.407 -15.697 1.00 80.06 89 GLU A N 1
ATOM 694 C CA . GLU A 1 89 ? 4.108 17.701 -16.950 1.00 80.06 89 GLU A CA 1
ATOM 695 C C . GLU A 1 89 ? 4.915 16.409 -17.162 1.00 80.06 89 GLU A C 1
ATOM 697 O O . GLU A 1 89 ? 4.600 15.609 -18.048 1.00 80.06 89 GLU A O 1
ATOM 702 N N . PHE A 1 90 ? 5.939 16.164 -16.342 1.00 84.25 90 PHE A N 1
ATOM 703 C CA . PHE A 1 90 ? 6.826 15.019 -16.504 1.00 84.25 90 PHE A CA 1
ATOM 704 C C . PHE A 1 90 ? 6.280 13.798 -15.772 1.00 84.25 90 PHE A C 1
ATOM 706 O O . PHE A 1 90 ? 5.980 13.844 -14.582 1.00 84.25 90 PHE A O 1
ATOM 713 N N . ILE A 1 91 ? 6.184 12.686 -16.496 1.00 89.12 91 ILE A N 1
ATOM 714 C CA . ILE A 1 91 ? 5.903 11.366 -15.932 1.00 89.12 91 ILE A CA 1
ATOM 715 C C . ILE A 1 91 ? 7.228 10.624 -15.876 1.00 89.12 91 ILE A C 1
ATOM 717 O O . ILE A 1 91 ? 7.905 10.538 -16.898 1.00 89.12 91 ILE A O 1
ATOM 721 N N . LYS A 1 92 ? 7.588 10.073 -14.718 1.00 88.00 92 LYS A N 1
ATOM 722 C CA . LYS A 1 92 ? 8.832 9.317 -14.554 1.00 88.00 92 LYS A CA 1
ATOM 723 C C . LYS A 1 92 ? 8.638 8.104 -13.639 1.00 88.00 92 LYS A C 1
ATOM 725 O O . LYS A 1 92 ? 7.897 8.188 -12.657 1.00 88.00 92 LYS A O 1
ATOM 730 N N . PRO A 1 93 ? 9.277 6.966 -13.950 1.00 91.50 93 PRO A N 1
ATOM 731 C CA . PRO A 1 93 ? 9.395 5.864 -13.013 1.00 91.50 93 PRO A CA 1
ATOM 732 C C . PRO A 1 93 ? 10.480 6.165 -11.978 1.00 91.50 93 PRO A C 1
ATOM 734 O O . PRO A 1 93 ? 11.603 6.506 -12.343 1.00 91.50 93 PRO A O 1
ATOM 737 N N . VAL A 1 94 ? 10.165 6.010 -10.696 1.00 92.69 94 VAL A N 1
ATOM 738 C CA . VAL A 1 94 ? 11.110 6.247 -9.595 1.00 92.69 94 VAL A CA 1
ATOM 739 C C . VAL A 1 94 ? 11.075 5.066 -8.639 1.00 92.69 94 VAL A C 1
ATOM 741 O O . VAL A 1 94 ? 10.012 4.512 -8.375 1.00 92.69 94 VAL A O 1
ATOM 744 N N . GLU A 1 95 ? 12.238 4.665 -8.135 1.00 94.06 95 GLU A N 1
ATOM 745 C CA . GLU A 1 95 ? 12.336 3.702 -7.034 1.00 94.06 95 GLU A CA 1
ATOM 746 C C . GLU A 1 95 ? 11.687 4.303 -5.786 1.00 94.06 95 GLU A C 1
ATOM 748 O O . GLU A 1 95 ? 12.066 5.395 -5.354 1.00 94.06 95 GLU A O 1
ATOM 753 N N . ILE A 1 96 ? 10.700 3.614 -5.211 1.00 92.12 96 ILE A N 1
ATOM 754 C CA . ILE A 1 96 ? 9.918 4.148 -4.091 1.00 92.12 96 ILE A CA 1
ATOM 755 C C . ILE A 1 96 ? 10.810 4.480 -2.892 1.00 92.12 96 ILE A C 1
ATOM 757 O O . ILE A 1 96 ? 10.623 5.517 -2.261 1.00 92.12 96 ILE A O 1
ATOM 761 N N . GLY A 1 97 ? 11.834 3.661 -2.632 1.00 92.38 97 GLY A N 1
ATOM 762 C CA . GLY A 1 97 ? 12.774 3.909 -1.545 1.00 92.38 97 GLY A CA 1
ATOM 763 C C . GLY A 1 97 ? 13.577 5.190 -1.740 1.00 92.38 97 GLY A C 1
ATOM 764 O O . GLY A 1 97 ? 13.690 5.991 -0.816 1.00 92.38 97 GLY A O 1
ATOM 765 N N . LYS A 1 98 ? 14.060 5.430 -2.966 1.00 93.62 98 LYS A N 1
ATOM 766 C CA . LYS A 1 98 ? 14.767 6.664 -3.325 1.00 93.62 98 LYS A CA 1
ATOM 767 C C . LYS A 1 98 ? 13.866 7.887 -3.162 1.00 93.62 98 LYS A C 1
ATOM 769 O O . LYS A 1 98 ? 14.286 8.860 -2.549 1.00 93.62 98 LYS A O 1
ATOM 774 N N . LEU A 1 99 ? 12.633 7.818 -3.669 1.00 92.56 99 LEU A N 1
ATOM 775 C CA . LEU A 1 99 ? 11.664 8.907 -3.550 1.00 92.56 99 LEU A CA 1
ATOM 776 C C . LEU A 1 99 ? 11.409 9.259 -2.081 1.00 92.56 99 LEU A C 1
ATOM 778 O O . LEU A 1 99 ? 11.541 10.413 -1.692 1.00 92.56 99 LEU A O 1
ATOM 782 N N . VAL A 1 100 ? 11.052 8.269 -1.261 1.00 91.94 100 VAL A N 1
ATOM 783 C CA . VAL A 1 100 ? 10.705 8.495 0.147 1.00 91.94 100 VAL A CA 1
ATOM 784 C C . VAL A 1 100 ? 11.907 9.010 0.939 1.00 91.94 100 VAL A C 1
ATOM 786 O O . VAL A 1 100 ? 11.753 9.952 1.714 1.00 91.94 100 VAL A O 1
ATOM 789 N N . ASP A 1 101 ? 13.098 8.443 0.732 1.00 93.50 101 ASP A N 1
ATOM 790 C CA . ASP A 1 101 ? 14.311 8.888 1.422 1.00 93.50 101 ASP A CA 1
ATOM 791 C C . ASP A 1 101 ? 14.674 10.341 1.059 1.00 93.50 101 ASP A C 1
ATOM 793 O O . ASP A 1 101 ? 14.954 11.129 1.963 1.00 93.50 101 ASP A O 1
ATOM 797 N N . GLU A 1 102 ? 14.585 10.726 -0.222 1.00 93.00 102 GLU A N 1
ATOM 798 C CA . GLU A 1 102 ? 14.811 12.109 -0.677 1.00 93.00 102 GLU A CA 1
ATOM 799 C C . GLU A 1 102 ? 13.788 13.091 -0.080 1.00 93.00 102 GLU A C 1
ATOM 801 O O . GLU A 1 102 ? 14.150 14.197 0.328 1.00 93.00 102 GLU A O 1
ATOM 806 N N . MET A 1 103 ? 12.510 12.705 0.008 1.00 92.88 103 MET A N 1
ATOM 807 C CA . MET A 1 103 ? 11.468 13.557 0.594 1.00 92.88 103 MET A CA 1
ATOM 808 C C . MET A 1 103 ? 11.658 13.736 2.100 1.00 92.88 103 MET A C 1
ATOM 810 O O . MET A 1 103 ? 11.556 14.857 2.599 1.00 92.88 103 MET A O 1
ATOM 814 N N . ILE A 1 104 ? 12.002 12.657 2.809 1.00 91.44 104 ILE A N 1
ATOM 815 C CA . ILE A 1 104 ? 12.313 12.691 4.241 1.00 91.44 104 ILE A CA 1
ATOM 816 C C . ILE A 1 104 ? 13.532 13.578 4.518 1.00 91.44 104 ILE A C 1
ATOM 818 O O . ILE A 1 104 ? 13.515 14.358 5.470 1.00 91.44 104 ILE A O 1
ATOM 822 N N . GLU A 1 105 ? 14.582 13.487 3.699 1.00 92.06 105 GLU A N 1
ATOM 823 C CA . GLU A 1 105 ? 15.767 14.342 3.827 1.00 92.06 105 GLU A CA 1
ATOM 824 C C . GLU A 1 105 ? 15.433 15.818 3.559 1.00 92.06 105 GLU A C 1
ATOM 826 O O . GLU A 1 105 ? 15.924 16.707 4.256 1.00 92.06 105 GLU A O 1
ATOM 831 N N . ARG A 1 106 ? 14.560 16.085 2.581 1.00 92.50 106 ARG A N 1
ATOM 832 C CA . ARG A 1 106 ? 14.208 17.443 2.152 1.00 92.50 106 ARG A CA 1
ATOM 833 C C . ARG A 1 106 ? 13.219 18.158 3.074 1.00 92.50 106 ARG A C 1
ATOM 835 O O . ARG A 1 106 ? 13.361 19.364 3.273 1.00 92.50 106 ARG A O 1
ATOM 842 N N . PHE A 1 107 ? 12.204 17.461 3.582 1.00 91.25 107 PHE A N 1
ATOM 843 C CA . PHE A 1 107 ? 11.091 18.064 4.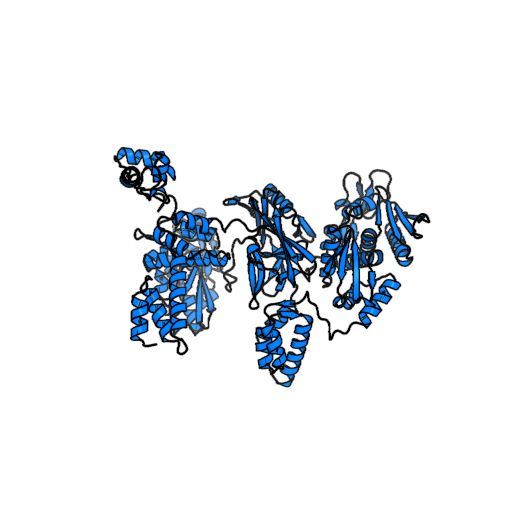332 1.00 91.25 107 PHE A CA 1
ATOM 844 C C . PHE A 1 107 ? 11.037 17.646 5.805 1.00 91.25 107 PHE A C 1
ATOM 846 O O . PHE A 1 107 ? 10.282 18.234 6.578 1.00 91.25 107 PHE A O 1
ATOM 853 N N . GLY A 1 108 ? 11.861 16.683 6.218 1.00 87.56 108 GLY A N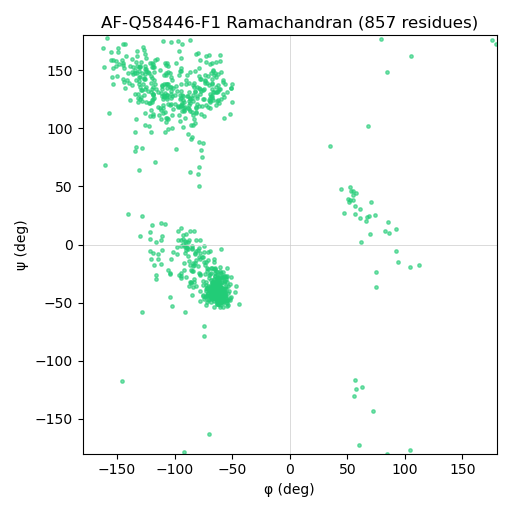 1
ATOM 854 C CA . GLY A 1 108 ? 11.796 16.092 7.549 1.00 87.56 108 GLY A CA 1
ATOM 855 C C . GLY A 1 108 ? 10.679 15.055 7.674 1.00 87.56 108 GLY A C 1
ATOM 856 O O . GLY A 1 108 ? 9.923 14.796 6.738 1.00 87.56 108 GLY A O 1
ATOM 857 N N . PHE A 1 109 ? 10.594 14.425 8.843 1.00 86.25 109 PHE A N 1
ATOM 858 C CA . PHE A 1 109 ? 9.608 13.388 9.128 1.00 86.25 109 PHE A CA 1
ATOM 859 C C . PHE A 1 109 ? 9.128 13.454 10.575 1.00 86.25 109 PHE A C 1
ATOM 861 O O . PHE A 1 109 ? 9.873 13.831 11.482 1.00 86.25 109 PHE A O 1
ATOM 868 N N . GLU A 1 110 ? 7.900 13.004 10.795 1.00 78.50 110 GLU A N 1
ATOM 869 C CA . GLU A 1 110 ? 7.361 12.688 12.107 1.00 78.50 110 GLU A CA 1
ATOM 870 C C . GLU A 1 110 ? 7.475 11.187 12.356 1.00 78.50 110 GLU A C 1
ATOM 872 O O . GLU A 1 110 ? 7.111 10.353 11.521 1.00 78.50 110 GLU A O 1
ATOM 877 N N . LYS A 1 111 ? 7.991 10.820 13.528 1.00 77.69 111 LYS A N 1
ATOM 878 C CA . LYS A 1 111 ? 8.085 9.420 13.928 1.00 77.69 111 LYS A CA 1
ATOM 879 C C . LYS A 1 111 ? 6.803 9.004 14.635 1.00 77.69 111 LYS A C 1
ATOM 881 O O . LYS A 1 111 ? 6.501 9.508 15.714 1.00 77.69 111 LYS A O 1
ATOM 886 N N . ILE A 1 112 ? 6.087 8.048 14.054 1.00 67.62 112 ILE A N 1
ATOM 887 C CA . ILE A 1 112 ? 4.848 7.496 14.607 1.00 67.62 112 ILE A CA 1
ATOM 888 C C . ILE A 1 112 ? 5.048 5.989 14.767 1.00 67.62 112 ILE A C 1
ATOM 890 O O . ILE A 1 112 ? 5.062 5.230 13.799 1.00 67.62 112 ILE A O 1
ATOM 894 N N . GLY A 1 113 ? 5.294 5.563 16.009 1.00 66.94 113 GLY A N 1
ATOM 895 C CA . GLY A 1 113 ? 5.693 4.191 16.328 1.00 66.94 113 GLY A CA 1
ATOM 896 C C . GLY A 1 113 ? 7.035 3.811 15.688 1.00 66.94 113 GLY A C 1
ATOM 897 O O . GLY A 1 113 ? 8.058 4.465 15.916 1.00 66.94 113 GLY A O 1
ATOM 898 N N . ASN A 1 114 ? 7.026 2.745 14.884 1.00 67.50 114 ASN A N 1
ATOM 899 C CA . ASN A 1 114 ? 8.185 2.266 14.116 1.00 67.50 114 ASN A CA 1
ATOM 900 C C . ASN A 1 114 ? 8.282 2.864 12.702 1.00 67.50 114 ASN A C 1
ATOM 902 O O . ASN A 1 114 ? 9.195 2.508 11.950 1.00 67.50 114 ASN A O 1
ATOM 906 N N . SER A 1 115 ? 7.367 3.771 12.365 1.00 72.19 115 SER A N 1
ATOM 907 C CA . SER A 1 115 ? 7.235 4.377 11.046 1.00 72.19 115 SER A CA 1
ATOM 908 C C . SER A 1 115 ? 7.710 5.826 11.068 1.00 72.19 115 SER A C 1
ATOM 910 O O . SER A 1 115 ? 7.549 6.550 12.054 1.00 72.19 115 SER A O 1
ATOM 912 N N . GLU A 1 116 ? 8.292 6.254 9.961 1.00 83.81 116 GLU A N 1
ATOM 913 C CA . GLU A 1 116 ? 8.749 7.615 9.712 1.00 83.81 116 GLU A CA 1
ATOM 914 C C . GLU A 1 116 ? 7.881 8.169 8.580 1.00 83.81 116 GLU A C 1
ATOM 916 O O . GLU A 1 116 ? 7.843 7.587 7.494 1.00 83.81 116 GLU A O 1
ATOM 921 N N . VAL A 1 117 ? 7.126 9.235 8.858 1.00 83.00 117 VAL A N 1
ATOM 922 C CA . VAL A 1 117 ? 6.134 9.797 7.930 1.00 83.00 117 VAL A CA 1
ATOM 923 C C . VAL A 1 117 ? 6.495 11.228 7.576 1.00 83.00 117 VAL A C 1
ATOM 925 O O . VAL A 1 117 ? 6.725 12.050 8.457 1.00 83.00 117 VAL A O 1
ATOM 928 N N . CYS A 1 118 ? 6.540 11.517 6.284 1.00 86.38 118 CYS A N 1
ATOM 929 C CA . CYS A 1 118 ? 6.859 12.818 5.720 1.00 86.38 118 CYS A CA 1
ATOM 930 C C . CYS A 1 118 ? 5.661 13.317 4.914 1.00 86.38 118 CYS A C 1
ATOM 932 O O . CYS A 1 118 ? 5.340 12.748 3.869 1.00 86.38 118 CYS A O 1
ATOM 934 N N . ASP A 1 119 ? 4.993 14.360 5.399 1.00 86.25 119 ASP A N 1
ATOM 935 C CA . ASP A 1 119 ? 3.940 15.033 4.641 1.00 86.25 119 ASP A CA 1
ATOM 936 C C . ASP A 1 119 ? 4.571 15.892 3.539 1.00 86.25 119 ASP A C 1
ATOM 938 O O . ASP A 1 119 ? 5.537 16.621 3.776 1.00 86.25 119 ASP A O 1
ATOM 942 N N . LEU A 1 120 ? 4.039 15.800 2.319 1.00 84.12 120 LEU A N 1
ATOM 943 C CA . LEU A 1 120 ? 4.613 16.456 1.148 1.00 84.12 120 LEU A CA 1
ATOM 944 C C . LEU A 1 120 ? 3.994 17.848 0.942 1.00 84.12 120 LEU A C 1
ATOM 946 O O . LEU A 1 120 ? 2.812 17.953 0.608 1.00 84.12 120 LEU A O 1
ATOM 950 N N . PRO A 1 121 ? 4.776 18.941 1.042 1.00 82.94 121 PRO A N 1
ATOM 951 C CA . PRO A 1 121 ? 4.305 20.290 0.725 1.00 82.94 121 PRO A CA 1
ATOM 952 C C . PRO A 1 121 ? 4.372 20.604 -0.782 1.00 82.94 121 PRO A C 1
ATOM 954 O O . PRO A 1 121 ? 4.272 21.765 -1.175 1.00 82.94 121 PRO A O 1
ATOM 957 N N . ILE A 1 122 ? 4.605 19.594 -1.625 1.00 87.69 122 ILE A N 1
ATOM 958 C CA . ILE A 1 122 ? 4.770 19.717 -3.076 1.00 87.69 122 ILE A CA 1
ATOM 959 C C . ILE A 1 122 ? 3.781 18.815 -3.812 1.00 87.69 122 ILE A C 1
ATOM 961 O O . ILE A 1 122 ? 3.427 17.739 -3.336 1.00 87.69 122 ILE A O 1
ATOM 965 N N . ASP A 1 123 ? 3.373 19.242 -5.004 1.00 89.50 123 ASP A N 1
ATOM 966 C CA . ASP A 1 123 ? 2.397 18.516 -5.810 1.00 89.50 123 ASP A CA 1
ATOM 967 C C . ASP A 1 123 ? 3.071 17.431 -6.660 1.00 89.50 123 ASP A C 1
ATOM 969 O O . ASP A 1 123 ? 3.492 17.661 -7.797 1.00 89.50 123 ASP A O 1
ATOM 973 N N . ILE A 1 124 ? 3.152 16.228 -6.095 1.00 92.00 124 ILE A N 1
ATOM 974 C CA . ILE A 1 124 ? 3.504 14.996 -6.809 1.00 92.00 124 ILE A CA 1
ATOM 975 C C . ILE A 1 124 ? 2.240 14.164 -6.952 1.00 92.00 124 ILE A C 1
ATOM 977 O O . ILE A 1 124 ? 1.460 14.061 -6.009 1.00 92.00 124 ILE A O 1
ATOM 981 N N . TYR A 1 125 ? 2.029 13.554 -8.114 1.00 91.94 125 TYR A N 1
ATOM 982 C CA . TYR A 1 125 ? 0.846 12.743 -8.380 1.00 91.94 125 TYR A CA 1
ATOM 983 C C . TYR A 1 125 ? 1.223 11.289 -8.665 1.00 91.94 125 TYR A C 1
ATOM 985 O O . TYR A 1 125 ? 2.193 11.019 -9.368 1.00 91.94 125 TYR A O 1
ATOM 993 N N . ALA A 1 126 ? 0.416 10.356 -8.173 1.00 91.69 126 ALA A N 1
ATOM 994 C CA . ALA A 1 126 ? 0.469 8.939 -8.493 1.00 91.69 126 ALA A CA 1
ATOM 995 C C . ALA A 1 126 ? -0.776 8.525 -9.286 1.00 91.69 126 ALA A C 1
ATOM 997 O O . ALA A 1 126 ? -1.861 9.098 -9.151 1.00 91.69 126 ALA A O 1
ATOM 998 N N . LEU A 1 127 ? -0.615 7.519 -10.137 1.00 90.75 127 LEU A N 1
ATOM 999 C CA . LEU A 1 127 ? -1.703 6.985 -10.942 1.00 90.75 127 LEU A CA 1
ATOM 1000 C C . LEU A 1 127 ? -2.549 6.009 -10.097 1.00 90.75 127 LEU A C 1
ATOM 1002 O O . LEU A 1 127 ? -2.025 4.992 -9.648 1.00 90.75 127 LEU A O 1
ATOM 1006 N N . SER A 1 128 ? -3.829 6.324 -9.876 1.00 89.62 128 SER A N 1
ATOM 1007 C CA . SER A 1 128 ? -4.732 5.670 -8.904 1.00 89.62 128 SER A CA 1
ATOM 1008 C C . SER A 1 128 ? -6.021 5.163 -9.557 1.00 89.62 128 SER A C 1
ATOM 1010 O O . SER A 1 128 ? -6.461 5.734 -10.552 1.00 89.62 128 SER A O 1
ATOM 1012 N N . LEU A 1 129 ? -6.651 4.133 -8.990 1.00 89.94 129 LEU A N 1
ATOM 1013 C CA . LEU A 1 129 ? -7.883 3.499 -9.473 1.00 89.94 129 LEU A CA 1
ATOM 1014 C C . LEU A 1 129 ? -9.097 3.922 -8.638 1.00 89.94 129 LEU A C 1
ATOM 1016 O O . LEU A 1 129 ? -9.063 3.845 -7.414 1.00 89.94 129 LEU A O 1
ATOM 1020 N N . ASP A 1 130 ? -10.185 4.322 -9.294 1.00 85.12 130 ASP A N 1
ATOM 1021 C CA . ASP A 1 130 ? -11.467 4.577 -8.634 1.00 85.12 130 ASP A CA 1
ATOM 1022 C C . ASP A 1 130 ? -12.409 3.360 -8.641 1.00 85.12 130 ASP A C 1
ATOM 1024 O O . ASP A 1 130 ? -12.165 2.349 -9.300 1.00 85.12 130 ASP A O 1
ATOM 1028 N N . GLN A 1 131 ? -13.529 3.467 -7.919 1.00 83.62 131 GLN A N 1
ATOM 1029 C CA . GLN A 1 131 ? -14.562 2.421 -7.848 1.00 83.62 131 GLN A CA 1
ATOM 1030 C C . GLN A 1 131 ? -15.297 2.176 -9.182 1.00 83.62 131 GLN A C 1
ATOM 1032 O O . GLN A 1 131 ? -15.997 1.172 -9.312 1.00 83.62 131 GLN A O 1
ATOM 1037 N N . ASP A 1 132 ? -15.132 3.056 -10.173 1.00 83.44 132 ASP A N 1
ATOM 1038 C CA . ASP A 1 132 ? -15.670 2.908 -11.529 1.00 83.44 132 ASP A CA 1
ATOM 1039 C C . ASP A 1 132 ? -14.671 2.230 -12.487 1.00 83.44 132 ASP A C 1
ATOM 1041 O O . ASP A 1 132 ? -14.931 2.114 -13.688 1.00 83.44 132 ASP A O 1
ATOM 1045 N N . GLU A 1 133 ? -13.560 1.718 -11.948 1.00 89.31 133 GLU A N 1
ATOM 1046 C CA . GLU A 1 133 ? -12.463 1.079 -12.673 1.00 89.31 133 GLU A CA 1
ATOM 1047 C C . GLU A 1 133 ? -11.770 2.023 -13.680 1.00 89.31 133 GLU A C 1
ATOM 1049 O O . GLU A 1 133 ? -11.261 1.591 -14.726 1.00 89.31 133 GLU A O 1
ATOM 1054 N N . LYS A 1 134 ? -11.760 3.324 -13.367 1.00 89.75 134 LYS A N 1
ATOM 1055 C CA . LYS A 1 134 ? -11.063 4.381 -14.103 1.00 89.75 134 LYS A CA 1
ATOM 1056 C C . LYS A 1 134 ? -9.804 4.812 -13.376 1.00 89.75 134 LYS A C 1
ATOM 1058 O O . LYS A 1 134 ? -9.723 4.777 -12.150 1.00 89.75 134 LYS A O 1
ATOM 1063 N N . VAL A 1 135 ? -8.803 5.195 -14.162 1.00 90.75 135 VAL A N 1
ATOM 1064 C CA . VAL A 1 135 ? -7.478 5.513 -13.640 1.00 90.75 135 VAL A CA 1
ATOM 1065 C C . VAL A 1 135 ? -7.228 7.019 -13.728 1.00 90.75 135 VAL A C 1
ATOM 1067 O O . VAL A 1 135 ? -7.353 7.610 -14.799 1.00 90.75 135 VAL A O 1
ATOM 1070 N N . HIS A 1 136 ? -6.841 7.636 -12.611 1.00 89.56 136 HIS A N 1
ATOM 1071 C CA . HIS A 1 136 ? -6.670 9.086 -12.472 1.00 89.56 136 HIS A CA 1
ATOM 1072 C C . HIS A 1 136 ? -5.333 9.440 -11.828 1.00 89.56 136 HIS A C 1
ATOM 1074 O O . HIS A 1 136 ? -4.829 8.713 -10.976 1.00 89.56 136 HIS A O 1
ATOM 1080 N N . TRP A 1 137 ? -4.780 10.598 -12.184 1.00 91.06 137 TRP A N 1
ATOM 1081 C CA . TRP A 1 137 ? -3.662 11.186 -11.445 1.00 91.06 137 TRP A CA 1
ATOM 1082 C C . TRP A 1 137 ? -4.187 11.813 -10.148 1.00 91.06 137 TRP A C 1
ATOM 1084 O O . TRP A 1 137 ? -5.014 12.725 -10.196 1.00 91.06 137 TRP A O 1
ATOM 1094 N N . LYS A 1 138 ? -3.716 11.335 -8.994 1.00 89.94 138 LYS A N 1
ATOM 1095 C CA . LYS A 1 138 ? -4.082 11.844 -7.664 1.00 89.94 138 LYS A CA 1
ATOM 1096 C C . LYS A 1 138 ? -2.846 12.224 -6.871 1.00 89.94 138 LYS A C 1
ATOM 1098 O O . LYS A 1 138 ? -1.791 11.626 -7.049 1.00 89.94 138 LYS A O 1
ATOM 1103 N N . ARG A 1 139 ? -2.972 13.250 -6.035 1.00 90.75 139 ARG A N 1
ATOM 1104 C CA . ARG A 1 139 ? -1.848 13.827 -5.301 1.00 90.75 139 ARG A CA 1
ATOM 1105 C C . ARG A 1 139 ? -1.357 12.865 -4.220 1.00 90.75 139 ARG A C 1
ATOM 1107 O O . ARG A 1 139 ? -2.164 12.266 -3.511 1.00 90.75 139 ARG A O 1
ATOM 1114 N N . ILE A 1 140 ? -0.043 12.734 -4.097 1.00 89.75 140 ILE A N 1
ATOM 1115 C CA . ILE A 1 140 ? 0.612 12.045 -2.989 1.00 89.75 140 ILE A CA 1
ATOM 1116 C C . ILE A 1 140 ? 0.623 13.010 -1.802 1.00 89.75 140 ILE A C 1
ATOM 1118 O O . ILE A 1 140 ? 1.177 14.102 -1.894 1.00 89.75 140 ILE A O 1
ATOM 1122 N N . ILE A 1 141 ? -0.015 12.618 -0.704 1.00 85.81 141 ILE A N 1
ATOM 1123 C CA . ILE A 1 141 ? -0.146 13.427 0.513 1.00 85.81 141 ILE A CA 1
ATOM 1124 C C . ILE A 1 141 ? 1.089 13.251 1.396 1.00 85.81 141 ILE A C 1
ATOM 1126 O O . ILE A 1 141 ? 1.614 14.224 1.934 1.00 85.81 141 ILE A O 1
ATOM 1130 N N . SER A 1 142 ? 1.558 12.012 1.543 1.00 84.44 142 SER A N 1
ATOM 1131 C CA . SER A 1 142 ? 2.683 11.694 2.417 1.00 84.44 142 SER A CA 1
ATOM 1132 C C . SER A 1 142 ? 3.480 10.488 1.936 1.00 84.44 142 SER A C 1
ATOM 1134 O O . SER A 1 142 ? 2.970 9.598 1.253 1.00 84.44 142 SER A O 1
ATOM 1136 N N . CYS A 1 143 ? 4.753 10.474 2.311 1.00 88.00 143 CYS A N 1
ATOM 1137 C CA . CYS A 1 143 ? 5.693 9.381 2.126 1.00 88.00 143 CYS A CA 1
ATOM 1138 C C . CYS A 1 143 ? 5.945 8.696 3.471 1.00 88.00 143 CYS A C 1
ATOM 1140 O O . CYS A 1 143 ? 6.109 9.362 4.494 1.00 88.00 143 CYS A O 1
ATOM 1142 N N . ILE A 1 144 ? 5.989 7.367 3.479 1.00 84.75 144 ILE A N 1
ATOM 1143 C CA . ILE A 1 144 ? 6.122 6.559 4.691 1.00 84.75 144 ILE A CA 1
ATOM 1144 C C . ILE A 1 144 ? 7.274 5.577 4.488 1.00 84.75 144 ILE A C 1
ATOM 1146 O O . ILE A 1 144 ? 7.336 4.890 3.471 1.00 84.75 144 ILE A O 1
ATOM 1150 N N . ARG A 1 145 ? 8.173 5.460 5.468 1.00 86.81 145 ARG A N 1
ATOM 1151 C CA . ARG A 1 145 ? 9.089 4.313 5.563 1.00 86.81 145 ARG A CA 1
ATOM 1152 C C . ARG A 1 145 ? 9.001 3.671 6.933 1.00 86.81 145 ARG A C 1
ATOM 1154 O O . ARG A 1 145 ? 8.883 4.364 7.942 1.00 86.81 145 ARG A O 1
ATOM 1161 N N . HIS A 1 146 ? 9.098 2.351 6.989 1.00 77.94 146 HIS A N 1
ATOM 1162 C CA . HIS A 1 146 ? 9.093 1.611 8.245 1.00 77.94 146 HIS A CA 1
ATOM 1163 C C . HIS A 1 146 ? 10.191 0.562 8.272 1.00 77.94 146 HIS A C 1
ATOM 1165 O O . HIS A 1 146 ? 10.608 0.041 7.238 1.00 77.94 146 HIS A O 1
ATOM 1171 N N . LYS A 1 147 ? 10.689 0.267 9.474 1.00 78.00 147 LYS A N 1
ATOM 1172 C CA . LYS A 1 147 ? 11.665 -0.808 9.648 1.00 78.00 147 LYS A CA 1
ATOM 1173 C C . LYS A 1 147 ? 10.951 -2.148 9.538 1.00 78.00 147 LYS A C 1
ATOM 1175 O O . LYS A 1 147 ? 10.013 -2.383 10.294 1.00 78.00 147 LYS A O 1
ATOM 1180 N N . HIS A 1 148 ? 11.419 -3.020 8.653 1.00 71.94 148 HIS A N 1
ATOM 1181 C CA . HIS A 1 148 ? 10.841 -4.350 8.458 1.00 71.94 148 HIS A CA 1
ATOM 1182 C C . HIS A 1 148 ? 11.915 -5.416 8.612 1.00 71.94 148 HIS A C 1
ATOM 1184 O O . HIS A 1 148 ? 12.912 -5.409 7.898 1.00 71.94 148 HIS A O 1
ATOM 1190 N N . ASN A 1 149 ? 11.684 -6.339 9.543 1.00 67.38 149 ASN A N 1
ATOM 1191 C CA . ASN A 1 149 ? 12.514 -7.519 9.758 1.00 67.38 149 ASN A CA 1
ATOM 1192 C C . ASN A 1 149 ? 11.646 -8.749 9.489 1.00 67.38 149 ASN A C 1
ATOM 1194 O O . ASN A 1 149 ? 11.226 -9.445 10.410 1.00 67.38 149 ASN A O 1
ATOM 1198 N N . GLY A 1 150 ? 11.315 -8.980 8.223 1.00 72.44 150 GLY A N 1
ATOM 1199 C CA . GLY A 1 150 ? 10.435 -10.071 7.840 1.00 72.44 150 GLY A CA 1
ATOM 1200 C C . GLY A 1 150 ? 10.599 -10.471 6.386 1.00 72.44 150 GLY A C 1
ATOM 1201 O O . GLY A 1 150 ? 11.373 -9.888 5.624 1.00 72.44 150 GLY A O 1
ATOM 1202 N N . LYS A 1 151 ? 9.849 -11.498 6.000 1.00 80.44 151 LYS A N 1
ATOM 1203 C CA . LYS A 1 151 ? 9.774 -11.936 4.610 1.00 80.44 151 LYS A CA 1
ATOM 1204 C C . LYS A 1 151 ? 8.961 -10.937 3.783 1.00 80.44 151 LYS A C 1
ATOM 1206 O O . LYS A 1 151 ? 8.140 -10.188 4.317 1.00 80.44 151 LYS A O 1
ATOM 1211 N N . LEU A 1 152 ? 9.201 -10.938 2.482 1.00 86.50 152 LEU A N 1
ATOM 1212 C CA . LEU A 1 152 ? 8.393 -10.282 1.461 1.00 86.50 152 LEU A CA 1
ATOM 1213 C C . LEU A 1 152 ? 7.664 -11.355 0.658 1.00 86.50 152 LEU A C 1
ATOM 1215 O O . LEU A 1 152 ? 8.135 -12.487 0.565 1.00 86.50 152 LEU A O 1
ATOM 1219 N N . ILE A 1 153 ? 6.551 -10.992 0.039 1.00 89.06 153 ILE A N 1
ATOM 1220 C CA . ILE A 1 153 ? 5.893 -11.802 -0.979 1.00 89.06 153 ILE A CA 1
ATOM 1221 C C . ILE A 1 153 ? 6.180 -11.209 -2.354 1.00 89.06 153 ILE A C 1
ATOM 1223 O O . ILE A 1 153 ? 6.086 -10.001 -2.564 1.00 89.06 153 ILE A O 1
ATOM 1227 N N . LYS A 1 154 ? 6.518 -12.065 -3.312 1.00 92.25 154 LYS A N 1
ATOM 1228 C CA . LYS A 1 154 ? 6.614 -11.723 -4.725 1.00 92.25 154 LYS A CA 1
ATOM 1229 C C . LYS A 1 154 ? 5.487 -12.399 -5.477 1.00 92.25 154 LYS A C 1
ATOM 1231 O O . LYS A 1 154 ? 5.414 -13.626 -5.550 1.00 92.25 154 LYS A O 1
ATOM 1236 N N . ILE A 1 155 ? 4.623 -11.585 -6.061 1.00 92.62 155 ILE A N 1
ATOM 1237 C CA . ILE A 1 155 ? 3.455 -12.025 -6.811 1.00 92.62 155 ILE A CA 1
ATOM 1238 C C . ILE A 1 155 ? 3.778 -11.929 -8.294 1.00 92.62 155 ILE A C 1
ATOM 1240 O O . ILE A 1 155 ? 4.319 -10.927 -8.762 1.00 92.62 155 ILE A O 1
ATOM 1244 N N . LYS A 1 156 ? 3.422 -12.971 -9.044 1.00 94.31 156 LYS A N 1
ATOM 1245 C CA . LYS A 1 156 ? 3.487 -12.983 -10.503 1.00 94.31 156 LYS A CA 1
ATOM 1246 C C . LYS A 1 156 ? 2.112 -13.226 -11.091 1.00 94.31 156 LYS A C 1
ATOM 1248 O O . LYS A 1 156 ? 1.428 -14.183 -10.720 1.00 94.31 156 LYS A O 1
ATOM 1253 N N . THR A 1 157 ? 1.742 -12.401 -12.058 1.00 94.69 157 THR A N 1
ATOM 1254 C CA . THR A 1 157 ? 0.472 -12.510 -12.766 1.00 94.69 157 THR A CA 1
ATOM 1255 C C . THR A 1 157 ? 0.606 -13.271 -14.083 1.00 94.69 157 THR A C 1
ATOM 1257 O O . THR A 1 157 ? 1.701 -13.499 -14.610 1.00 94.69 157 THR A O 1
ATOM 1260 N N . LYS A 1 158 ? -0.531 -13.665 -14.652 1.00 93.75 158 LYS A N 1
ATOM 1261 C CA . LYS A 1 158 ? -0.631 -14.435 -15.891 1.00 93.75 158 LYS A CA 1
ATOM 1262 C C . LYS A 1 158 ? -0.152 -13.666 -17.115 1.00 93.75 158 LYS A C 1
ATOM 1264 O O . LYS A 1 158 ? 0.389 -14.280 -18.033 1.00 93.75 158 LYS A O 1
ATOM 1269 N N . SER A 1 159 ? -0.296 -12.339 -17.133 1.00 93.31 159 SER A N 1
ATOM 1270 C CA . SER A 1 159 ? 0.322 -11.502 -18.169 1.00 93.31 159 SER A CA 1
ATOM 1271 C C . SER A 1 159 ? 1.834 -11.319 -17.994 1.00 93.31 159 SER A C 1
ATOM 1273 O O . SER A 1 159 ? 2.457 -10.666 -18.829 1.00 93.31 159 SER A O 1
ATOM 1275 N N . GLY A 1 160 ? 2.429 -11.896 -16.944 1.00 92.94 160 GLY A N 1
ATOM 1276 C CA . GLY A 1 160 ? 3.862 -11.861 -16.670 1.00 92.94 160 GLY A CA 1
ATOM 1277 C C . GLY A 1 160 ? 4.333 -10.624 -15.922 1.00 92.94 160 GLY A C 1
ATOM 1278 O O . GLY A 1 160 ? 5.525 -10.318 -15.978 1.00 92.94 160 GLY A O 1
ATOM 1279 N N . ARG A 1 161 ? 3.417 -9.918 -15.256 1.00 94.06 161 ARG A N 1
ATOM 1280 C CA . ARG A 1 161 ? 3.770 -8.815 -14.368 1.00 94.06 161 ARG A CA 1
ATOM 1281 C C . ARG A 1 161 ? 4.168 -9.332 -13.000 1.00 94.06 161 ARG A C 1
ATOM 1283 O O . ARG A 1 161 ? 3.721 -10.402 -12.588 1.00 94.06 161 ARG A O 1
ATOM 1290 N N . GLU A 1 162 ? 5.054 -8.609 -12.340 1.00 92.94 162 GLU A N 1
ATOM 1291 C CA . GLU A 1 162 ? 5.630 -8.969 -11.052 1.00 92.94 162 GLU A CA 1
ATOM 1292 C C . GLU A 1 162 ? 5.546 -7.772 -10.102 1.00 92.94 162 GLU A C 1
ATOM 1294 O O . GLU A 1 162 ? 5.814 -6.647 -10.510 1.00 92.94 162 GLU A O 1
ATOM 1299 N N . ILE A 1 163 ? 5.191 -8.027 -8.845 1.00 91.69 163 ILE A N 1
ATOM 1300 C CA . ILE A 1 163 ? 5.208 -7.037 -7.761 1.00 91.69 163 ILE A CA 1
ATOM 1301 C C . ILE A 1 163 ? 5.739 -7.702 -6.495 1.00 91.69 163 ILE A C 1
ATOM 1303 O O . ILE A 1 163 ? 5.410 -8.860 -6.221 1.00 91.69 163 ILE A O 1
ATOM 1307 N N . THR A 1 164 ? 6.578 -6.991 -5.744 1.00 90.88 164 THR A N 1
ATOM 1308 C CA . THR A 1 164 ? 7.089 -7.458 -4.450 1.00 90.88 164 THR A CA 1
ATOM 1309 C C . THR A 1 164 ? 6.567 -6.550 -3.343 1.00 90.88 164 THR A C 1
ATOM 1311 O O . THR A 1 164 ? 6.663 -5.336 -3.463 1.00 90.88 164 THR A O 1
ATOM 1314 N N . ALA A 1 165 ? 6.017 -7.115 -2.271 1.00 87.94 165 ALA A N 1
ATOM 1315 C CA . ALA A 1 165 ? 5.441 -6.354 -1.161 1.00 87.94 165 ALA A CA 1
ATOM 1316 C C . ALA A 1 165 ? 5.586 -7.102 0.170 1.00 87.94 165 ALA A C 1
ATOM 1318 O O . ALA A 1 165 ? 5.929 -8.285 0.194 1.00 87.94 165 ALA A O 1
ATOM 1319 N N . THR A 1 166 ? 5.313 -6.443 1.294 1.00 80.69 166 THR A N 1
ATOM 1320 C CA . THR A 1 166 ? 5.146 -7.138 2.576 1.00 80.69 166 THR A CA 1
ATOM 1321 C C . THR A 1 166 ? 3.884 -8.022 2.545 1.00 80.69 166 THR A C 1
ATOM 1323 O O . THR A 1 166 ? 2.916 -7.680 1.863 1.00 80.69 166 THR A O 1
ATOM 1326 N N . PRO A 1 167 ? 3.835 -9.148 3.287 1.00 75.44 167 PRO A N 1
ATOM 1327 C CA . PRO A 1 167 ? 2.638 -9.994 3.366 1.00 75.44 167 PRO A CA 1
ATOM 1328 C C . PRO A 1 167 ? 1.376 -9.237 3.803 1.00 75.44 167 PRO A C 1
ATOM 1330 O O . PRO A 1 167 ? 0.272 -9.604 3.428 1.00 75.44 167 PRO A O 1
ATOM 1333 N N . TYR A 1 168 ? 1.527 -8.160 4.569 1.00 68.94 168 TYR A N 1
ATOM 1334 C CA . TYR A 1 168 ? 0.405 -7.373 5.078 1.00 68.94 168 TYR A CA 1
ATOM 1335 C C . TYR A 1 168 ? 0.056 -6.166 4.204 1.00 68.94 168 TYR A C 1
ATOM 1337 O O . TYR A 1 168 ? -0.898 -5.457 4.508 1.00 68.94 168 TYR A O 1
ATOM 1345 N N . HIS A 1 169 ? 0.789 -5.927 3.113 1.00 71.19 169 HIS A N 1
ATOM 1346 C CA . HIS A 1 169 ? 0.423 -4.901 2.145 1.00 71.19 169 HIS A CA 1
ATOM 1347 C C . HIS A 1 169 ? -0.922 -5.246 1.499 1.00 71.19 169 HIS A C 1
ATOM 1349 O O . HIS A 1 169 ? -1.130 -6.380 1.056 1.00 71.19 169 HIS A O 1
ATOM 1355 N N . SER A 1 170 ? -1.837 -4.278 1.456 1.00 75.12 170 SER A N 1
ATOM 1356 C CA . SER A 1 170 ? -3.137 -4.466 0.819 1.00 75.12 170 SER A CA 1
ATOM 1357 C C . SER A 1 170 ? -3.015 -4.308 -0.688 1.00 75.12 170 SER A C 1
ATOM 1359 O O . SER A 1 170 ? -2.535 -3.308 -1.208 1.00 75.12 170 SER A O 1
ATOM 1361 N N . PHE A 1 171 ? -3.517 -5.303 -1.392 1.00 84.88 171 PHE A N 1
ATOM 1362 C CA . PHE A 1 171 ? -3.826 -5.256 -2.807 1.00 84.88 171 PHE A CA 1
ATOM 1363 C C . PHE A 1 171 ? -5.313 -4.956 -2.962 1.00 84.88 171 PHE A C 1
ATOM 1365 O O . PHE A 1 171 ? -6.054 -4.917 -1.986 1.00 84.88 171 PHE A O 1
ATOM 1372 N N . VAL A 1 172 ? -5.778 -4.774 -4.190 1.00 87.00 172 VAL A N 1
ATOM 1373 C CA . VAL A 1 172 ? -7.206 -4.622 -4.480 1.00 87.00 172 VAL A CA 1
ATOM 1374 C C . VAL A 1 172 ? -7.689 -5.759 -5.373 1.00 87.00 172 VAL A C 1
ATOM 1376 O O . VAL A 1 172 ? -7.015 -6.139 -6.330 1.00 87.00 172 VAL A O 1
ATOM 1379 N N . ILE A 1 173 ? -8.869 -6.300 -5.077 1.00 89.31 173 ILE A N 1
ATOM 1380 C CA . ILE A 1 173 ? -9.565 -7.280 -5.922 1.00 89.31 173 ILE A CA 1
ATOM 1381 C C . ILE A 1 173 ? -10.989 -6.807 -6.210 1.00 89.31 173 ILE A C 1
ATOM 1383 O O . ILE A 1 173 ? -11.518 -5.908 -5.556 1.00 89.31 173 ILE A O 1
ATOM 1387 N N . ARG A 1 174 ? -11.647 -7.452 -7.174 1.00 87.94 174 ARG A N 1
ATOM 1388 C CA . ARG A 1 174 ? -13.050 -7.185 -7.503 1.00 87.94 174 ARG A CA 1
ATOM 1389 C C . ARG A 1 174 ? -13.966 -8.264 -6.929 1.00 87.94 174 ARG A C 1
ATOM 1391 O O . ARG A 1 174 ? -13.995 -9.394 -7.426 1.00 87.94 174 ARG A O 1
ATOM 1398 N N . LYS A 1 175 ? -14.778 -7.894 -5.942 1.00 84.25 175 LYS A N 1
ATOM 1399 C CA . LYS A 1 175 ? -15.771 -8.764 -5.290 1.00 84.25 175 LYS A CA 1
ATOM 1400 C C . LYS A 1 175 ? -17.122 -8.056 -5.254 1.00 84.25 175 LYS A C 1
ATOM 1402 O O . LYS A 1 175 ? -17.182 -6.857 -5.013 1.00 84.25 175 LYS A O 1
ATOM 1407 N N . ASP A 1 176 ? -18.197 -8.770 -5.585 1.00 79.19 176 ASP A N 1
ATOM 1408 C CA . ASP A 1 176 ? -19.572 -8.239 -5.584 1.00 79.19 176 ASP A CA 1
ATOM 1409 C C . ASP A 1 176 ? -19.750 -6.920 -6.367 1.00 79.19 176 ASP A C 1
ATOM 1411 O O . ASP A 1 176 ? -20.530 -6.040 -6.003 1.00 79.19 176 ASP A O 1
ATOM 1415 N N . ASN A 1 177 ? -19.027 -6.793 -7.487 1.00 76.06 177 ASN A N 1
ATOM 1416 C CA . ASN A 1 177 ? -18.950 -5.595 -8.333 1.00 76.06 177 ASN A CA 1
ATOM 1417 C C . ASN A 1 177 ? -18.404 -4.328 -7.656 1.00 76.06 177 ASN A C 1
ATOM 1419 O O . ASN A 1 177 ? -18.668 -3.226 -8.136 1.00 76.06 177 ASN A O 1
ATOM 1423 N N . LYS A 1 178 ? -17.642 -4.482 -6.574 1.00 81.31 178 LYS A N 1
ATOM 1424 C CA . LYS A 1 178 ? -16.882 -3.417 -5.920 1.00 81.31 178 LYS A CA 1
ATOM 1425 C C . LYS A 1 178 ? -15.398 -3.754 -5.923 1.00 81.31 178 LYS A C 1
ATOM 1427 O O . LYS A 1 178 ? -15.022 -4.927 -6.006 1.00 81.31 178 LYS A O 1
ATOM 1432 N N . ILE A 1 179 ? -14.569 -2.723 -5.823 1.00 83.00 179 ILE A N 1
ATOM 1433 C CA . ILE A 1 179 ? -13.134 -2.872 -5.602 1.00 83.00 179 ILE A CA 1
ATOM 1434 C C . ILE A 1 179 ? -12.915 -2.863 -4.096 1.00 83.00 179 ILE A C 1
ATOM 1436 O O . ILE A 1 179 ? -13.261 -1.883 -3.434 1.00 83.00 179 ILE A O 1
ATOM 1440 N N . ILE A 1 180 ? -12.390 -3.964 -3.566 1.00 79.19 180 ILE A N 1
ATOM 1441 C CA . ILE A 1 180 ? -12.142 -4.141 -2.135 1.00 79.19 180 ILE A CA 1
ATOM 1442 C C . ILE A 1 180 ? -10.650 -4.382 -1.881 1.00 79.19 180 ILE A C 1
ATOM 1444 O O . ILE A 1 180 ? -10.006 -5.049 -2.700 1.00 79.19 180 ILE A O 1
ATOM 1448 N N . PRO A 1 181 ? -10.094 -3.863 -0.776 1.00 81.31 181 PRO A N 1
ATOM 1449 C CA . PRO A 1 181 ? -8.740 -4.192 -0.361 1.00 81.31 181 PRO A CA 1
ATOM 1450 C C . PRO A 1 181 ? -8.664 -5.637 0.161 1.00 81.31 181 PRO A C 1
ATOM 1452 O O . PRO A 1 181 ? -9.611 -6.127 0.773 1.00 81.31 181 PRO A O 1
ATOM 1455 N N . VAL A 1 182 ? -7.544 -6.317 -0.089 1.00 80.81 182 VAL A N 1
ATOM 1456 C CA . VAL A 1 182 ? -7.221 -7.669 0.403 1.00 80.81 182 VAL A CA 1
ATOM 1457 C C . VAL A 1 182 ? -5.738 -7.736 0.732 1.00 80.81 182 VAL A C 1
ATOM 1459 O O . VAL A 1 182 ? -4.910 -7.297 -0.065 1.00 80.81 182 VAL A O 1
ATOM 1462 N N . LYS A 1 183 ? -5.383 -8.306 1.884 1.00 74.62 183 LYS A N 1
ATOM 1463 C CA . LYS A 1 183 ? -3.982 -8.410 2.308 1.00 74.62 183 LYS A CA 1
ATOM 1464 C C . LYS A 1 183 ? -3.203 -9.373 1.421 1.00 74.62 183 LYS A C 1
ATOM 1466 O O . LYS A 1 183 ? -3.724 -10.392 0.971 1.00 74.62 183 LYS A O 1
ATOM 1471 N N . GLY A 1 184 ? -1.917 -9.098 1.234 1.00 78.44 184 GLY A N 1
ATOM 1472 C CA . GLY A 1 184 ? -1.004 -9.963 0.493 1.00 78.44 184 GLY A CA 1
ATOM 1473 C C . GLY A 1 184 ? -0.976 -11.419 0.980 1.00 78.44 184 GLY A C 1
ATOM 1474 O O . GLY A 1 184 ? -0.876 -12.330 0.165 1.00 78.44 184 GLY A O 1
ATOM 1475 N N . SER A 1 185 ? -1.111 -11.644 2.288 1.00 79.06 185 SER A N 1
ATOM 1476 C CA . SER A 1 185 ? -1.158 -12.957 2.942 1.00 79.06 185 SER A CA 1
ATOM 1477 C C . SER A 1 185 ? -2.458 -13.720 2.682 1.00 79.06 185 SER A C 1
ATOM 1479 O O . SER A 1 185 ? -2.483 -14.945 2.782 1.00 79.06 185 SER A O 1
ATOM 1481 N N . GLU A 1 186 ? -3.532 -13.010 2.341 1.00 82.75 186 GLU A N 1
ATOM 1482 C CA . GLU A 1 186 ? -4.847 -13.578 2.039 1.00 82.75 186 GLU A CA 1
ATOM 1483 C C . GLU A 1 186 ? -5.025 -13.869 0.543 1.00 82.75 186 GLU A C 1
ATOM 1485 O O . GLU A 1 186 ? -5.922 -14.633 0.173 1.00 82.75 186 GLU A O 1
ATOM 1490 N N . LEU A 1 187 ? -4.164 -13.302 -0.314 1.00 87.69 187 LEU A N 1
ATOM 1491 C CA . LEU A 1 187 ? -4.171 -13.559 -1.751 1.00 87.69 187 LEU A CA 1
ATOM 1492 C C . LEU A 1 187 ? -3.837 -15.018 -2.059 1.00 87.69 187 LEU A C 1
ATOM 1494 O O . LEU A 1 187 ? -2.869 -15.595 -1.562 1.00 87.69 187 LEU A O 1
ATOM 1498 N N . LYS A 1 188 ? -4.610 -15.602 -2.971 1.00 91.50 188 LYS A N 1
ATOM 1499 C CA . LYS A 1 188 ? -4.450 -16.982 -3.428 1.00 91.50 188 LYS A CA 1
ATOM 1500 C C . LYS A 1 188 ? -4.147 -17.016 -4.920 1.00 91.50 188 LYS A C 1
ATOM 1502 O O . LYS A 1 188 ? -4.550 -16.149 -5.696 1.00 91.50 188 LYS A O 1
ATOM 1507 N N . ILE A 1 189 ? -3.455 -18.069 -5.355 1.00 92.62 189 ILE A N 1
ATOM 1508 C CA . ILE A 1 189 ? -3.301 -18.353 -6.788 1.00 92.62 189 ILE A CA 1
ATOM 1509 C C . ILE A 1 189 ? -4.702 -18.492 -7.404 1.00 92.62 189 ILE A C 1
ATOM 1511 O O . ILE A 1 189 ? -5.518 -19.280 -6.928 1.00 92.62 189 ILE A O 1
ATOM 1515 N N . GLY A 1 190 ? -4.969 -17.734 -8.468 1.00 90.62 190 GLY A N 1
ATOM 1516 C CA . GLY A 1 190 ? -6.281 -17.638 -9.112 1.00 90.62 190 GLY A CA 1
ATOM 1517 C C . GLY A 1 190 ? -7.048 -16.344 -8.818 1.00 90.62 190 GLY A C 1
ATOM 1518 O O . GLY A 1 190 ? -7.922 -15.989 -9.620 1.00 90.62 190 GLY A O 1
ATOM 1519 N N . ASP A 1 191 ? -6.697 -15.616 -7.753 1.00 92.38 191 ASP A N 1
ATOM 1520 C CA . ASP A 1 191 ? -7.216 -14.265 -7.516 1.00 92.38 191 ASP A CA 1
ATOM 1521 C C . ASP A 1 191 ? -6.761 -13.313 -8.623 1.00 92.38 191 ASP A C 1
ATOM 1523 O O . ASP A 1 191 ? -5.786 -13.571 -9.337 1.00 92.38 191 ASP A O 1
ATOM 1527 N N . ARG A 1 192 ? -7.503 -12.220 -8.821 1.00 93.38 192 ARG A N 1
ATOM 1528 C CA . ARG A 1 192 ? -7.257 -11.269 -9.910 1.00 93.38 192 ARG A CA 1
ATOM 1529 C C . ARG A 1 192 ? -7.022 -9.866 -9.380 1.00 93.38 192 ARG A C 1
ATOM 1531 O O . ARG A 1 192 ? -7.918 -9.301 -8.759 1.00 93.38 192 ARG A O 1
ATOM 1538 N N . ILE A 1 193 ? -5.860 -9.309 -9.704 1.00 93.12 193 ILE A N 1
ATOM 1539 C CA . ILE A 1 193 ? -5.437 -7.959 -9.318 1.00 93.12 193 ILE A CA 1
ATOM 1540 C C . ILE A 1 193 ? -5.465 -7.017 -10.532 1.00 93.12 193 ILE A C 1
ATOM 1542 O O . ILE A 1 193 ? -5.262 -7.469 -11.665 1.00 93.12 193 ILE A O 1
ATOM 1546 N N . PRO A 1 194 ? -5.753 -5.720 -10.348 1.00 94.38 194 PRO A N 1
ATOM 1547 C CA . PRO A 1 194 ? -5.901 -4.793 -11.450 1.00 94.38 194 PRO A CA 1
ATOM 1548 C C . PRO A 1 194 ? -4.540 -4.367 -11.990 1.00 94.38 194 PRO A C 1
ATOM 1550 O O . PRO A 1 194 ? -3.618 -3.995 -11.264 1.00 94.38 194 PRO A O 1
ATOM 1553 N N . VAL A 1 195 ? -4.446 -4.390 -13.311 1.00 93.81 195 VAL A N 1
ATOM 1554 C CA . VAL A 1 195 ? -3.293 -3.938 -14.072 1.00 93.81 195 VAL A CA 1
ATOM 1555 C C . VAL A 1 195 ? -3.745 -2.868 -15.046 1.00 93.81 195 VAL A C 1
ATOM 1557 O O . VAL A 1 195 ? -4.711 -3.061 -15.785 1.00 93.81 195 VAL A O 1
ATOM 1560 N N . VAL A 1 196 ? -3.023 -1.757 -15.099 1.00 92.19 196 VAL A N 1
ATOM 1561 C CA . VAL A 1 196 ? -3.332 -0.649 -15.994 1.00 92.19 196 VAL A CA 1
ATOM 1562 C C . VAL A 1 196 ? -3.295 -1.100 -17.456 1.00 92.19 196 VAL A C 1
ATOM 1564 O O . VAL A 1 196 ? -2.308 -1.644 -17.958 1.00 92.19 196 VAL A O 1
ATOM 1567 N N . LYS A 1 197 ? -4.400 -0.852 -18.157 1.00 89.38 197 LYS A N 1
ATOM 1568 C CA . LYS A 1 197 ? -4.555 -1.051 -19.603 1.00 89.38 197 LYS A CA 1
ATOM 1569 C C . LYS A 1 197 ? -4.500 0.279 -20.358 1.00 89.38 197 LYS A C 1
ATOM 1571 O O . LYS A 1 197 ? -4.151 0.272 -21.539 1.00 89.38 197 LYS A O 1
ATOM 1576 N N . HIS A 1 198 ? -4.829 1.384 -19.691 1.00 86.19 198 HIS A N 1
ATOM 1577 C CA . HIS A 1 198 ? -4.772 2.737 -20.228 1.00 86.19 198 HIS A CA 1
ATOM 1578 C C . HIS A 1 198 ? -4.067 3.686 -19.258 1.00 86.19 198 HIS A C 1
ATOM 1580 O O . HIS A 1 198 ? -4.444 3.762 -18.094 1.00 86.19 198 HIS A O 1
ATOM 1586 N N . ILE A 1 199 ? -3.081 4.439 -19.747 1.00 84.75 199 ILE A N 1
ATOM 1587 C CA . ILE A 1 199 ? -2.421 5.492 -18.969 1.00 84.75 199 ILE A CA 1
ATOM 1588 C C . ILE A 1 199 ? -2.828 6.848 -19.558 1.00 84.75 199 ILE A C 1
ATOM 1590 O O . ILE A 1 199 ? -2.521 7.092 -20.734 1.00 84.75 199 ILE A O 1
ATOM 1594 N N . PRO A 1 200 ? -3.476 7.731 -18.775 1.00 78.94 200 PRO A N 1
ATOM 1595 C CA . PRO A 1 200 ? -3.759 9.091 -19.201 1.00 78.94 200 PRO A CA 1
ATOM 1596 C C . PRO A 1 200 ? -2.444 9.836 -19.447 1.00 78.94 200 PRO A C 1
ATOM 1598 O O . PRO A 1 200 ? -1.577 9.904 -18.573 1.00 78.94 200 PRO A O 1
ATOM 1601 N N . ALA A 1 201 ? -2.287 10.379 -20.652 1.00 69.12 201 ALA A N 1
ATOM 1602 C CA . ALA A 1 201 ? -1.062 11.044 -21.073 1.00 69.12 201 ALA A CA 1
ATOM 1603 C C . ALA A 1 201 ? -1.019 12.512 -20.622 1.00 69.12 201 ALA A C 1
ATOM 1605 O O . ALA A 1 201 ? -1.989 13.240 -20.818 1.00 69.12 201 ALA A O 1
ATOM 1606 N N . ASN A 1 202 ? 0.144 12.949 -20.135 1.00 70.12 202 ASN A N 1
ATOM 1607 C CA . ASN A 1 202 ? 0.580 14.342 -20.268 1.00 70.12 202 ASN A CA 1
ATOM 1608 C C . ASN A 1 202 ? 1.465 14.421 -21.510 1.00 70.12 202 ASN A C 1
ATOM 1610 O O . ASN A 1 202 ? 2.087 13.419 -21.874 1.00 70.12 202 ASN A O 1
ATOM 1614 N N . CYS A 1 203 ? 1.477 15.565 -22.187 1.00 77.88 203 CYS A N 1
ATOM 1615 C CA . CYS A 1 203 ? 2.129 15.700 -23.484 1.00 77.88 203 CYS A CA 1
ATOM 1616 C C . CYS A 1 203 ? 3.216 16.772 -23.429 1.00 77.88 203 CYS A C 1
ATOM 1618 O O . CYS A 1 203 ? 2.953 17.951 -23.635 1.00 77.88 203 CYS A O 1
ATOM 1620 N N . VAL A 1 204 ? 4.456 16.336 -23.231 1.00 87.19 204 VAL A N 1
ATOM 1621 C CA . VAL A 1 204 ? 5.659 17.126 -23.491 1.00 87.19 204 VAL A CA 1
ATOM 1622 C C . VAL A 1 204 ? 5.879 17.182 -25.007 1.00 87.19 204 VAL A C 1
ATOM 1624 O O . VAL A 1 204 ? 5.931 16.151 -25.690 1.00 87.19 204 VAL A O 1
ATOM 1627 N N . GLU A 1 205 ? 5.981 18.390 -25.557 1.00 90.12 205 GLU A N 1
ATOM 1628 C CA . GLU A 1 205 ? 6.163 18.608 -27.000 1.00 90.12 205 GLU A CA 1
ATOM 1629 C C . GLU A 1 205 ? 7.625 18.765 -27.420 1.00 90.12 205 GLU A C 1
ATOM 1631 O O . GLU A 1 205 ? 7.965 18.501 -28.574 1.00 90.12 205 GLU A O 1
ATOM 1636 N N . ALA A 1 206 ? 8.496 19.181 -26.504 1.00 90.44 206 ALA A N 1
ATOM 1637 C CA . ALA A 1 206 ? 9.906 19.418 -26.774 1.00 90.44 206 ALA A CA 1
ATOM 1638 C C . ALA A 1 206 ? 10.739 19.282 -25.494 1.00 90.44 206 ALA A C 1
ATOM 1640 O O . ALA A 1 206 ? 10.208 19.399 -24.389 1.00 90.44 206 ALA A O 1
ATOM 1641 N N . ILE A 1 207 ? 12.037 19.033 -25.650 1.00 91.25 207 ILE A N 1
ATOM 1642 C CA . ILE A 1 207 ? 13.000 18.925 -24.548 1.00 91.25 207 ILE A CA 1
ATOM 1643 C C . ILE A 1 207 ? 14.244 19.751 -24.850 1.00 91.25 207 ILE A C 1
ATOM 1645 O O . ILE A 1 207 ? 14.609 19.913 -26.015 1.00 91.25 207 ILE A O 1
ATOM 1649 N N . ASN A 1 208 ? 14.943 20.200 -23.809 1.00 91.06 208 ASN A N 1
ATOM 1650 C CA . ASN A 1 208 ? 16.286 20.738 -23.966 1.00 91.06 208 ASN A CA 1
ATOM 1651 C C . ASN A 1 208 ? 17.310 19.623 -23.749 1.00 91.06 208 ASN A C 1
ATOM 1653 O O . ASN A 1 208 ? 17.338 18.984 -22.701 1.00 91.06 208 ASN A O 1
ATOM 1657 N N . ILE A 1 209 ? 18.181 19.397 -24.728 1.00 90.00 209 ILE A N 1
ATOM 1658 C CA . ILE A 1 209 ? 19.247 18.392 -24.650 1.00 90.00 209 ILE A CA 1
ATOM 1659 C C . ILE A 1 209 ? 20.215 18.697 -23.505 1.00 90.00 209 ILE A C 1
ATOM 1661 O O . ILE A 1 209 ? 20.724 17.766 -22.884 1.00 90.00 209 ILE A O 1
ATOM 1665 N N . SER A 1 210 ? 20.409 19.978 -23.174 1.00 89.31 210 SER A N 1
ATOM 1666 C CA . SER A 1 210 ? 21.174 20.433 -22.009 1.00 89.31 210 SER A CA 1
ATOM 1667 C C . SER A 1 210 ? 20.757 19.785 -20.689 1.00 89.31 210 SER A C 1
ATOM 1669 O O . SER A 1 210 ? 21.599 19.648 -19.810 1.00 89.31 210 SER A O 1
ATOM 1671 N N . ASP A 1 211 ? 19.498 19.361 -20.558 1.00 87.75 211 ASP A N 1
ATOM 1672 C CA . ASP A 1 211 ? 18.970 18.774 -19.321 1.00 87.75 211 ASP A CA 1
ATOM 1673 C C . ASP A 1 211 ? 19.405 17.304 -19.148 1.00 87.75 211 ASP A C 1
ATOM 1675 O O . ASP A 1 211 ? 19.276 16.733 -18.069 1.00 87.75 211 ASP A O 1
ATOM 1679 N N . TYR A 1 212 ? 19.958 16.696 -20.205 1.00 88.00 212 TYR A N 1
ATOM 1680 C CA . TYR A 1 212 ? 20.317 15.274 -20.284 1.00 88.00 212 TYR A CA 1
ATOM 1681 C C . TYR A 1 212 ? 21.806 15.036 -20.566 1.00 88.00 212 TYR A C 1
ATOM 1683 O O . TYR A 1 212 ? 22.221 13.895 -20.777 1.00 88.00 212 TYR A O 1
ATOM 1691 N N . VAL A 1 213 ? 22.616 16.096 -20.606 1.00 87.12 213 VAL A N 1
ATOM 1692 C CA . VAL A 1 213 ? 24.067 16.019 -20.822 1.00 87.12 213 VAL A CA 1
ATOM 1693 C C . VAL A 1 213 ? 24.793 16.842 -19.760 1.00 87.12 213 VAL A C 1
ATOM 1695 O O . VAL A 1 213 ? 24.314 17.895 -19.354 1.00 87.12 213 VAL A O 1
ATOM 1698 N N . SER A 1 214 ? 25.966 16.396 -19.296 1.00 80.88 214 SER A N 1
ATOM 1699 C CA . SER A 1 214 ? 26.663 17.059 -18.180 1.00 80.88 214 SER A CA 1
ATOM 1700 C C . SER A 1 214 ? 28.149 17.350 -18.447 1.00 80.88 214 SER A C 1
ATOM 1702 O O . SER A 1 214 ? 28.815 16.700 -19.253 1.00 80.88 214 SER A O 1
ATOM 1704 N N . GLY A 1 215 ? 28.673 18.397 -17.790 1.00 71.62 215 GLY A N 1
ATOM 1705 C CA . GLY A 1 215 ? 30.108 18.694 -17.610 1.00 71.62 215 GLY A CA 1
ATOM 1706 C C . GLY A 1 215 ? 30.897 19.239 -18.813 1.00 71.62 215 GLY A C 1
ATOM 1707 O O . GLY A 1 215 ? 31.752 20.116 -18.643 1.00 71.62 215 GLY A O 1
ATOM 1708 N N . ASN A 1 216 ? 30.605 18.784 -20.034 1.00 82.31 216 ASN A N 1
ATOM 1709 C CA . ASN A 1 216 ? 31.484 18.966 -21.200 1.00 82.31 216 ASN A CA 1
ATOM 1710 C C . ASN A 1 216 ? 30.861 19.720 -22.381 1.00 82.31 216 ASN A C 1
ATOM 1712 O O . ASN A 1 216 ? 31.470 19.778 -23.450 1.00 82.31 216 ASN A O 1
ATOM 1716 N N . TYR A 1 217 ? 29.691 20.325 -22.194 1.00 86.19 217 TYR A N 1
ATOM 1717 C CA . TYR A 1 217 ? 28.935 20.986 -23.258 1.00 86.19 217 TYR A CA 1
ATOM 1718 C C . TYR A 1 217 ? 28.737 22.475 -22.964 1.00 86.19 217 TYR A C 1
ATOM 1720 O O . TYR A 1 217 ? 28.755 22.899 -21.807 1.00 86.19 217 TYR A O 1
ATOM 1728 N N . VAL A 1 218 ? 28.591 23.268 -24.022 1.00 85.44 218 VAL A N 1
ATOM 1729 C CA . VAL A 1 218 ? 28.279 24.700 -23.983 1.00 85.44 218 VAL A CA 1
ATOM 1730 C C . VAL A 1 218 ? 26.954 24.904 -24.699 1.00 85.44 218 VAL A C 1
ATOM 1732 O O . VAL A 1 218 ? 26.771 24.421 -25.819 1.00 85.44 218 VAL A O 1
ATOM 1735 N N . VAL A 1 219 ? 26.039 25.615 -24.044 1.00 85.50 219 VAL A N 1
ATOM 1736 C CA . VAL A 1 219 ? 24.748 25.996 -24.615 1.00 85.50 219 VAL A CA 1
ATOM 1737 C C . VAL A 1 219 ? 24.861 27.420 -25.149 1.00 85.50 219 VAL A C 1
ATOM 1739 O O . VAL A 1 219 ? 25.132 28.358 -24.403 1.00 85.50 219 VAL A O 1
ATOM 1742 N N . ASP A 1 220 ? 24.662 27.574 -26.451 1.00 85.06 220 ASP A N 1
ATOM 1743 C CA . ASP A 1 220 ? 24.463 28.858 -27.108 1.00 85.06 220 ASP A CA 1
ATOM 1744 C C . ASP A 1 220 ? 22.965 29.181 -27.089 1.00 85.06 220 ASP A C 1
ATOM 1746 O O . ASP A 1 220 ? 22.194 28.733 -27.944 1.00 85.06 220 ASP A O 1
ATOM 1750 N N . ASN A 1 221 ? 22.558 29.955 -26.082 1.00 81.62 221 ASN A N 1
ATOM 1751 C CA . ASN A 1 221 ? 21.169 30.372 -25.896 1.00 81.62 221 ASN A CA 1
ATOM 1752 C C . ASN A 1 221 ? 20.658 31.274 -27.031 1.00 81.62 221 ASN A C 1
ATOM 1754 O O . ASN A 1 221 ? 19.453 31.324 -27.254 1.00 81.62 221 ASN A O 1
ATOM 1758 N N . ILE A 1 222 ? 21.542 31.979 -27.748 1.00 80.44 222 ILE A N 1
ATOM 1759 C CA . ILE A 1 222 ? 21.144 32.914 -28.809 1.00 80.44 222 ILE A CA 1
ATOM 1760 C C . ILE A 1 222 ? 20.693 32.128 -30.038 1.00 80.44 222 ILE A C 1
ATOM 1762 O O . ILE A 1 222 ? 19.636 32.400 -30.601 1.00 80.44 222 ILE A O 1
ATOM 1766 N N . ASN A 1 223 ? 21.475 31.121 -30.433 1.00 81.88 223 ASN A N 1
ATOM 1767 C CA . ASN A 1 223 ? 21.161 30.288 -31.594 1.00 81.88 223 ASN A CA 1
ATOM 1768 C C . ASN A 1 223 ? 20.373 29.016 -31.243 1.00 81.88 223 ASN A C 1
ATOM 1770 O O . ASN A 1 223 ? 20.082 28.223 -32.139 1.00 81.88 223 ASN A O 1
ATOM 1774 N N . ASN A 1 224 ? 20.047 28.806 -29.961 1.00 86.81 224 ASN A N 1
ATOM 1775 C CA . ASN A 1 224 ? 19.417 27.594 -29.434 1.00 86.81 224 ASN A CA 1
ATOM 1776 C C . ASN A 1 224 ? 20.184 26.322 -29.847 1.00 86.81 224 ASN A C 1
ATOM 1778 O O . ASN A 1 224 ? 19.625 25.363 -30.385 1.00 86.81 224 ASN A O 1
ATOM 1782 N N . LYS A 1 225 ? 21.500 26.329 -29.631 1.00 89.06 225 LYS A N 1
ATOM 1783 C CA . LYS A 1 225 ? 22.400 25.232 -30.002 1.00 89.06 225 LYS A CA 1
ATOM 1784 C C . LYS A 1 225 ? 23.195 24.742 -28.806 1.00 89.06 225 LYS A C 1
ATOM 1786 O O . LYS A 1 225 ? 23.518 25.509 -27.908 1.00 89.06 225 LYS A O 1
ATOM 1791 N N . ILE A 1 226 ? 23.553 23.468 -28.821 1.00 89.12 226 ILE A N 1
ATOM 1792 C CA . ILE A 1 226 ? 24.448 22.859 -27.842 1.00 89.12 226 ILE A CA 1
ATOM 1793 C C . ILE A 1 226 ? 25.607 22.180 -28.567 1.00 89.12 226 ILE A C 1
ATOM 1795 O O . ILE A 1 226 ? 25.414 21.482 -29.566 1.00 89.12 226 ILE A O 1
ATOM 1799 N N . ALA A 1 227 ? 26.823 22.414 -28.083 1.00 86.81 227 ALA A N 1
ATOM 1800 C CA . ALA A 1 227 ? 28.045 21.857 -28.649 1.00 86.81 227 ALA A CA 1
ATOM 1801 C C . ALA A 1 227 ? 28.977 21.341 -27.545 1.00 86.81 227 ALA A C 1
ATOM 1803 O O . ALA A 1 227 ? 28.957 21.868 -26.431 1.00 86.81 227 ALA A O 1
ATOM 1804 N N . PRO A 1 228 ? 29.832 20.349 -27.828 1.00 84.88 228 PRO A N 1
ATOM 1805 C CA . PRO A 1 228 ? 30.917 19.984 -26.924 1.00 84.88 228 PRO A CA 1
ATOM 1806 C C . PRO A 1 228 ? 31.894 21.157 -26.764 1.00 84.88 228 PRO A C 1
ATOM 1808 O O . PRO A 1 228 ? 32.150 21.888 -27.718 1.00 84.88 228 PRO A O 1
ATOM 1811 N N . LYS A 1 229 ? 32.503 21.306 -25.582 1.00 84.06 229 LYS A N 1
ATOM 1812 C CA . LYS A 1 229 ? 33.525 22.337 -25.303 1.00 84.06 229 LYS A CA 1
ATOM 1813 C C . LYS A 1 229 ? 34.738 22.259 -26.238 1.00 84.06 229 LYS A C 1
ATOM 1815 O O . LYS A 1 229 ? 35.405 23.264 -26.452 1.00 84.06 229 LYS A O 1
ATOM 1820 N N . ILE A 1 230 ? 35.047 21.069 -26.752 1.00 79.00 230 ILE A N 1
ATOM 1821 C CA . ILE A 1 230 ? 36.209 20.804 -27.605 1.00 79.00 230 ILE A CA 1
ATOM 1822 C C . ILE A 1 230 ? 35.722 20.085 -28.862 1.00 79.00 230 ILE A C 1
ATOM 1824 O O . ILE A 1 230 ? 35.120 19.021 -28.741 1.00 79.00 230 ILE A O 1
ATOM 1828 N N . ASN A 1 231 ? 36.012 20.658 -30.037 1.00 71.12 231 ASN A N 1
ATOM 1829 C CA . ASN A 1 231 ? 35.838 20.076 -31.375 1.00 71.12 231 ASN A CA 1
ATOM 1830 C C . ASN A 1 231 ? 34.614 19.156 -31.532 1.00 71.12 231 ASN A C 1
ATOM 1832 O O . ASN A 1 231 ? 34.726 17.932 -31.477 1.00 71.12 231 ASN A O 1
ATOM 1836 N N . GLY A 1 232 ? 33.449 19.740 -31.811 1.00 75.06 232 GLY A N 1
ATOM 1837 C CA . GLY A 1 232 ? 32.258 18.982 -32.178 1.00 75.06 232 GLY A CA 1
ATOM 1838 C C . GLY A 1 232 ? 31.216 19.849 -32.867 1.00 75.06 232 GLY A C 1
ATOM 1839 O O . GLY A 1 232 ? 31.162 21.061 -32.661 1.00 75.06 232 GLY A O 1
ATOM 1840 N N . LYS A 1 233 ? 30.392 19.223 -33.710 1.00 81.75 233 LYS A N 1
ATOM 1841 C CA . LYS A 1 233 ? 29.258 19.904 -34.336 1.00 81.75 233 LYS A CA 1
ATOM 1842 C C . LYS A 1 233 ? 28.216 20.262 -33.278 1.00 81.75 233 LYS A C 1
ATOM 1844 O O . LYS A 1 233 ? 27.964 19.489 -32.355 1.00 81.75 233 LYS A O 1
ATOM 1849 N N . SER A 1 234 ? 27.608 21.431 -33.440 1.00 85.88 234 SER A N 1
ATOM 1850 C CA . SER A 1 234 ? 26.447 21.816 -32.650 1.00 85.88 234 SER A CA 1
ATOM 1851 C C . SER A 1 234 ? 25.188 21.129 -33.173 1.00 85.88 234 SER A C 1
ATOM 1853 O O . SER A 1 234 ? 25.009 20.998 -34.382 1.00 85.88 234 SER A O 1
ATOM 1855 N N . ILE A 1 235 ? 24.306 20.732 -32.259 1.00 88.12 235 ILE A N 1
ATOM 1856 C CA . ILE A 1 235 ? 22.927 20.324 -32.562 1.00 88.12 235 ILE A CA 1
ATOM 1857 C C . ILE A 1 235 ? 21.954 21.322 -31.920 1.00 88.12 235 ILE A C 1
ATOM 1859 O O . ILE A 1 235 ? 22.362 22.048 -31.007 1.00 88.12 235 ILE A O 1
ATOM 1863 N N . PRO A 1 236 ? 20.691 21.407 -32.373 1.00 89.25 236 PRO A N 1
ATOM 1864 C CA . PRO A 1 236 ? 19.677 22.200 -31.683 1.00 89.25 236 PRO A CA 1
ATOM 1865 C C . PRO A 1 236 ? 19.567 21.777 -30.211 1.00 89.25 236 PRO A C 1
ATOM 1867 O O . PRO A 1 236 ? 19.505 20.583 -29.923 1.00 89.25 236 PRO A O 1
ATOM 1870 N N . ASN A 1 237 ? 19.577 22.739 -29.283 1.00 90.25 237 ASN A N 1
ATOM 1871 C CA . ASN A 1 237 ? 19.424 22.440 -27.859 1.00 90.25 237 ASN A CA 1
ATOM 1872 C C . ASN A 1 237 ? 17.978 22.054 -27.551 1.00 90.25 237 ASN A C 1
ATOM 1874 O O . ASN A 1 237 ? 17.739 20.996 -26.985 1.00 90.25 237 ASN A O 1
ATOM 1878 N N . ASN A 1 238 ? 17.019 22.879 -27.968 1.00 91.00 238 ASN A N 1
ATOM 1879 C CA . ASN A 1 238 ? 15.607 22.525 -27.902 1.00 91.00 238 ASN A CA 1
ATOM 1880 C C . ASN A 1 238 ? 15.230 21.643 -29.106 1.00 91.00 238 ASN A C 1
ATOM 1882 O O . ASN A 1 238 ? 15.256 22.112 -30.249 1.00 91.00 238 ASN A O 1
ATOM 1886 N N . ILE A 1 239 ? 14.897 20.377 -28.849 1.00 89.75 239 ILE A N 1
ATOM 1887 C CA . ILE A 1 239 ? 14.469 19.406 -29.860 1.00 89.75 239 ILE A CA 1
ATOM 1888 C C . ILE A 1 239 ? 12.986 19.098 -29.669 1.00 89.75 239 ILE A C 1
ATOM 1890 O O . ILE A 1 239 ? 12.550 18.657 -28.604 1.00 89.75 239 ILE A O 1
ATOM 1894 N N . LYS A 1 240 ? 12.213 19.284 -30.744 1.00 92.25 240 LYS A N 1
ATOM 1895 C CA . LYS A 1 240 ? 10.808 18.880 -30.798 1.00 92.25 240 LYS A CA 1
ATOM 1896 C C . LYS A 1 240 ? 10.706 17.357 -30.744 1.00 92.25 240 LYS A C 1
ATOM 1898 O O . LYS A 1 240 ? 11.359 16.654 -31.512 1.00 92.25 240 LYS A O 1
ATOM 1903 N N . LEU A 1 241 ? 9.847 16.854 -29.867 1.00 93.19 241 LEU A N 1
ATOM 1904 C CA . LEU A 1 241 ? 9.510 15.440 -29.783 1.00 93.19 241 LEU A CA 1
ATOM 1905 C C . LEU A 1 241 ? 8.543 15.104 -30.923 1.00 93.19 241 LEU A C 1
ATOM 1907 O O . LEU A 1 241 ? 7.330 15.102 -30.743 1.00 93.19 241 LEU A O 1
ATOM 1911 N N . ASP A 1 242 ? 9.072 14.880 -32.120 1.00 94.19 242 ASP A N 1
ATOM 1912 C CA . ASP A 1 242 ? 8.290 14.490 -33.291 1.00 94.19 242 ASP A CA 1
ATOM 1913 C C . ASP A 1 242 ? 8.412 12.993 -33.606 1.00 94.19 242 ASP A C 1
ATOM 1915 O O . ASP A 1 242 ? 9.154 12.242 -32.968 1.00 94.19 242 ASP A O 1
ATOM 1919 N N . TYR A 1 243 ? 7.627 12.544 -34.584 1.00 95.44 243 TYR A N 1
ATOM 1920 C CA . TYR A 1 243 ? 7.598 11.149 -35.004 1.00 95.44 243 TYR A CA 1
ATOM 1921 C C . TYR A 1 243 ? 8.967 10.647 -35.492 1.00 95.44 243 TYR A C 1
ATOM 1923 O O . TYR A 1 243 ? 9.358 9.533 -35.147 1.00 95.44 243 TYR A O 1
ATOM 1931 N N . ASP A 1 244 ? 9.704 11.452 -36.264 1.00 94.38 244 ASP A N 1
ATOM 1932 C CA . ASP A 1 244 ? 10.995 11.049 -36.837 1.00 94.38 244 ASP A CA 1
ATOM 1933 C C . ASP A 1 244 ? 12.040 10.846 -35.744 1.00 94.38 244 ASP A C 1
ATOM 1935 O O . ASP A 1 244 ? 12.776 9.857 -35.753 1.00 94.38 244 ASP A O 1
ATOM 1939 N N . PHE A 1 245 ? 12.079 11.763 -34.773 1.00 94.75 245 PHE A N 1
ATOM 1940 C CA . PHE A 1 245 ? 12.975 11.640 -33.636 1.00 94.75 245 PHE A CA 1
ATOM 1941 C C . PHE A 1 245 ? 12.618 10.421 -32.791 1.00 94.75 245 PHE A C 1
ATOM 1943 O O . PHE A 1 245 ? 13.499 9.635 -32.448 1.00 94.75 245 PHE A O 1
ATOM 1950 N N . GLY A 1 246 ? 11.324 10.204 -32.536 1.00 96.19 246 GLY A N 1
ATOM 1951 C CA . GLY A 1 246 ? 10.841 8.987 -31.896 1.00 96.19 246 GLY A CA 1
ATOM 1952 C C . GLY A 1 246 ? 11.326 7.737 -32.627 1.00 96.19 246 GLY A C 1
ATOM 1953 O O . GLY A 1 246 ? 11.944 6.869 -32.016 1.00 96.19 246 GLY A O 1
ATOM 1954 N N . TYR A 1 247 ? 11.117 7.669 -33.944 1.00 96.50 247 TYR A N 1
ATOM 1955 C CA . TYR A 1 247 ? 11.516 6.537 -34.782 1.00 96.50 247 TYR A CA 1
ATOM 1956 C C . TYR A 1 247 ? 13.014 6.243 -34.706 1.00 96.50 247 TYR A C 1
ATOM 1958 O O . TYR A 1 247 ? 13.399 5.086 -34.526 1.00 96.50 247 TYR A O 1
ATOM 1966 N N . PHE A 1 248 ? 13.853 7.279 -34.771 1.00 95.50 248 PHE A N 1
ATOM 1967 C CA . PHE A 1 248 ? 15.299 7.145 -34.616 1.00 95.50 248 PHE A CA 1
ATOM 1968 C C . PHE A 1 248 ? 15.681 6.538 -33.256 1.00 95.50 248 PHE A C 1
ATOM 1970 O O . PHE A 1 248 ? 16.457 5.584 -33.208 1.00 95.50 248 PHE A O 1
ATOM 1977 N N . ILE A 1 249 ? 15.090 7.027 -32.158 1.00 95.56 249 ILE A N 1
ATOM 1978 C CA . ILE A 1 249 ? 15.303 6.461 -30.816 1.00 95.56 249 ILE A CA 1
ATOM 1979 C C . ILE A 1 249 ? 14.838 5.002 -30.747 1.00 95.56 249 ILE A C 1
ATOM 1981 O O . ILE A 1 249 ? 15.520 4.166 -30.158 1.00 95.56 249 ILE A O 1
ATOM 1985 N N . GLY A 1 250 ? 13.703 4.678 -31.366 1.00 96.12 250 GLY A N 1
ATOM 1986 C CA . GLY A 1 250 ? 13.180 3.315 -31.430 1.00 96.12 250 GLY A CA 1
ATOM 1987 C C . GLY A 1 250 ? 14.153 2.344 -32.096 1.00 96.12 250 GLY A C 1
ATOM 1988 O O . GLY A 1 250 ? 14.469 1.298 -31.532 1.00 96.12 250 GLY A O 1
ATOM 1989 N N . ILE A 1 251 ? 14.680 2.717 -33.263 1.00 95.38 251 ILE A N 1
ATOM 1990 C CA . ILE A 1 251 ? 15.682 1.915 -33.976 1.00 95.38 251 ILE A CA 1
ATOM 1991 C C . ILE A 1 251 ? 16.989 1.836 -33.181 1.00 95.38 251 ILE A C 1
ATOM 1993 O O . ILE A 1 251 ? 17.575 0.760 -33.077 1.00 95.38 251 ILE A O 1
ATOM 1997 N N . TYR A 1 252 ? 17.425 2.932 -32.551 1.00 94.75 252 TYR A N 1
ATOM 1998 C CA . TYR A 1 252 ? 18.577 2.908 -31.650 1.00 94.75 252 TYR A CA 1
ATOM 1999 C C . TYR A 1 252 ? 18.388 1.888 -30.514 1.00 94.75 252 TYR A C 1
ATOM 2001 O O . TYR A 1 252 ? 19.288 1.102 -30.206 1.00 94.75 252 TYR A O 1
ATOM 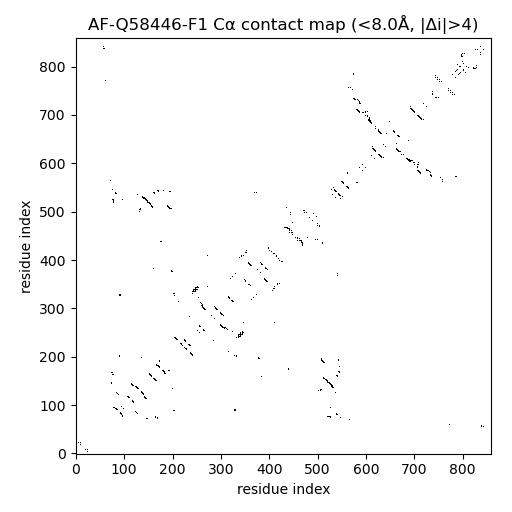2009 N N . LEU A 1 253 ? 17.205 1.849 -29.903 1.00 95.00 253 LEU A N 1
ATOM 2010 C CA . LEU A 1 253 ? 16.894 0.895 -28.843 1.00 95.00 253 LEU A CA 1
ATOM 2011 C C . LEU A 1 253 ? 16.913 -0.557 -29.333 1.00 95.00 253 LEU A C 1
ATOM 2013 O O . LEU A 1 253 ? 17.349 -1.422 -28.576 1.00 95.00 253 LEU A O 1
ATOM 2017 N N . ALA A 1 254 ? 16.531 -0.817 -30.582 1.00 93.56 254 ALA A N 1
ATOM 2018 C CA . ALA A 1 254 ? 16.624 -2.146 -31.177 1.00 93.56 254 ALA A CA 1
ATOM 2019 C C . ALA A 1 254 ? 18.085 -2.496 -31.526 1.00 93.56 254 ALA A C 1
ATOM 2021 O O . ALA A 1 254 ? 18.753 -3.246 -30.816 1.00 93.56 254 ALA A O 1
ATOM 2022 N N . GLU A 1 255 ? 18.653 -1.834 -32.531 1.00 90.75 255 GLU A N 1
ATOM 2023 C CA . GLU A 1 255 ? 19.902 -2.257 -33.191 1.00 90.75 255 GLU A CA 1
ATOM 2024 C C . GLU A 1 255 ? 21.059 -1.264 -33.022 1.00 90.75 255 GLU A C 1
ATOM 2026 O O . GLU A 1 255 ? 22.157 -1.451 -33.544 1.00 90.75 255 GLU A O 1
ATOM 2031 N N . GLY A 1 256 ? 20.828 -0.180 -32.285 1.00 90.69 256 GLY A N 1
ATOM 2032 C CA . GLY A 1 256 ? 21.832 0.845 -32.049 1.00 90.69 256 GLY A CA 1
ATOM 2033 C C . GLY A 1 256 ? 22.861 0.479 -30.982 1.00 90.69 256 GLY A C 1
ATOM 2034 O O . GLY A 1 256 ? 22.579 -0.229 -30.010 1.00 90.69 256 GLY A O 1
ATOM 2035 N N . SER A 1 257 ? 24.052 1.049 -31.137 1.00 91.06 257 SER A N 1
ATOM 2036 C CA . SER A 1 257 ? 25.120 1.093 -30.141 1.00 91.06 257 SER A CA 1
ATOM 2037 C C . SER A 1 257 ? 25.702 2.504 -30.058 1.00 91.06 257 SER A C 1
ATOM 2039 O O . SER A 1 257 ? 25.737 3.243 -31.043 1.00 91.06 257 SER A O 1
ATOM 2041 N N . VAL A 1 258 ? 26.143 2.898 -28.866 1.00 90.38 258 VAL A N 1
ATOM 2042 C CA . VAL A 1 258 ? 26.743 4.212 -28.611 1.00 90.38 258 VAL A CA 1
ATOM 2043 C C . VAL A 1 258 ? 28.188 4.027 -28.179 1.00 90.38 258 VAL A C 1
ATOM 2045 O O . VAL A 1 258 ? 28.498 3.224 -27.300 1.00 90.38 258 VAL A O 1
ATOM 2048 N N . THR A 1 259 ? 29.071 4.818 -28.777 1.00 88.88 259 THR A N 1
ATOM 2049 C CA . THR A 1 259 ? 30.416 5.077 -28.259 1.00 88.88 259 THR A CA 1
ATOM 2050 C C . THR A 1 259 ? 30.489 6.518 -27.765 1.00 88.88 259 THR A C 1
ATOM 2052 O O . THR A 1 259 ? 29.572 7.300 -27.981 1.00 88.88 259 THR A O 1
ATOM 2055 N N . LYS A 1 260 ? 31.611 6.929 -27.169 1.00 84.44 260 LYS A N 1
ATOM 2056 C CA . LYS A 1 260 ? 31.818 8.328 -26.753 1.00 84.44 260 LYS A CA 1
ATOM 2057 C C . LYS A 1 260 ? 31.698 9.351 -27.903 1.00 84.44 260 LYS A C 1
ATOM 2059 O O . LYS A 1 260 ? 31.460 10.529 -27.650 1.00 84.44 260 LYS A O 1
ATOM 2064 N N . TYR A 1 261 ? 31.912 8.932 -29.152 1.00 86.62 261 TYR A N 1
ATOM 2065 C CA . TYR A 1 261 ? 32.084 9.844 -30.291 1.00 86.62 261 TYR A CA 1
ATOM 2066 C C . TYR A 1 261 ? 30.991 9.736 -31.351 1.00 86.62 261 TYR A C 1
ATOM 2068 O O . TYR A 1 261 ? 30.763 10.689 -32.097 1.00 86.62 261 TYR A O 1
ATOM 2076 N N . PHE A 1 262 ? 30.348 8.577 -31.457 1.00 90.44 262 PHE A N 1
ATOM 2077 C CA . PHE A 1 262 ? 29.369 8.315 -32.498 1.00 90.44 262 PHE A CA 1
ATOM 2078 C C . PHE A 1 262 ? 28.309 7.320 -32.042 1.00 90.44 262 PHE A C 1
ATOM 2080 O O . PHE A 1 262 ? 28.535 6.491 -31.154 1.00 90.44 262 PHE A O 1
ATOM 2087 N N . VAL A 1 263 ? 27.171 7.390 -32.721 1.00 92.69 263 VAL A N 1
ATOM 2088 C CA . VAL A 1 263 ? 26.063 6.441 -32.624 1.00 92.69 263 VAL A CA 1
ATOM 2089 C C . VAL A 1 263 ? 26.126 5.546 -33.852 1.00 92.69 263 VAL A C 1
ATOM 2091 O O . VAL A 1 263 ? 26.180 6.061 -34.963 1.00 92.69 263 VAL A O 1
ATOM 2094 N N . SER A 1 264 ? 26.146 4.230 -33.673 1.00 93.06 264 SER A N 1
ATOM 2095 C CA . SER A 1 264 ? 26.144 3.259 -34.770 1.00 93.06 264 SER A CA 1
ATOM 2096 C C . SER A 1 264 ? 24.814 2.526 -34.792 1.00 93.06 264 SER A C 1
ATOM 2098 O O . SER A 1 264 ? 24.415 1.977 -33.768 1.00 93.06 264 SER A O 1
ATOM 2100 N N . ILE A 1 265 ? 24.153 2.484 -35.942 1.00 92.44 265 ILE A N 1
ATOM 2101 C CA . ILE A 1 265 ? 22.966 1.660 -36.180 1.00 92.44 265 ILE 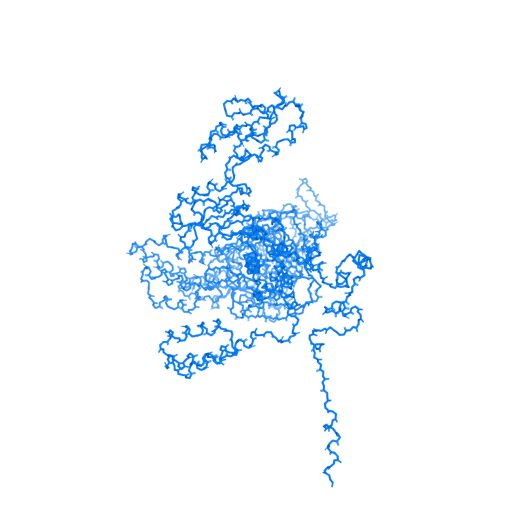A CA 1
ATOM 2102 C C . ILE A 1 265 ? 23.298 0.687 -37.307 1.00 92.44 265 ILE A C 1
ATOM 2104 O O . ILE A 1 265 ? 23.797 1.114 -38.343 1.00 92.44 265 ILE A O 1
ATOM 2108 N N . SER A 1 266 ? 23.038 -0.599 -37.087 1.00 90.44 266 SER A N 1
ATOM 2109 C CA . SER A 1 266 ? 23.296 -1.671 -38.051 1.00 90.44 266 SER A CA 1
ATOM 2110 C C . SER A 1 266 ? 21.973 -2.259 -38.526 1.00 90.44 266 SER A C 1
ATOM 2112 O O . SER A 1 266 ? 21.222 -2.773 -37.702 1.00 90.44 266 SER A O 1
ATOM 2114 N N . ASN A 1 267 ? 21.661 -2.166 -39.821 1.00 89.31 267 ASN A N 1
ATOM 2115 C CA . ASN A 1 267 ? 20.466 -2.781 -40.410 1.00 89.31 267 ASN A CA 1
ATOM 2116 C C . ASN A 1 267 ? 20.700 -3.077 -41.904 1.00 89.31 267 ASN A C 1
ATOM 2118 O O . ASN A 1 267 ? 21.564 -2.479 -42.529 1.00 89.31 267 ASN A O 1
ATOM 2122 N N . VAL A 1 268 ? 19.931 -3.995 -42.483 1.00 86.62 268 VAL A N 1
ATOM 2123 C CA . VAL A 1 268 ? 19.978 -4.367 -43.910 1.00 86.62 268 VAL A CA 1
ATOM 2124 C C . VAL A 1 268 ? 18.825 -3.778 -44.734 1.00 86.62 268 VAL A C 1
ATOM 2126 O O . VAL A 1 268 ? 18.837 -3.849 -45.959 1.00 86.62 268 VAL A O 1
ATOM 2129 N N . ASP A 1 269 ? 17.791 -3.236 -44.087 1.00 87.69 269 ASP A N 1
ATOM 2130 C CA . ASP A 1 269 ? 16.612 -2.689 -44.755 1.00 87.69 269 ASP A CA 1
ATOM 2131 C C . ASP A 1 269 ? 16.842 -1.231 -45.180 1.00 87.69 269 ASP A C 1
ATOM 2133 O O . ASP A 1 269 ? 16.946 -0.320 -44.353 1.00 87.69 269 ASP A O 1
ATOM 2137 N N . GLU A 1 270 ? 16.865 -0.993 -46.492 1.00 88.38 270 GLU A N 1
ATOM 2138 C CA . GLU A 1 270 ? 17.089 0.337 -47.068 1.00 88.38 270 GLU A CA 1
ATOM 2139 C C . GLU A 1 270 ? 16.057 1.389 -46.637 1.00 88.38 270 GLU A C 1
ATOM 2141 O O . GLU A 1 270 ? 16.383 2.574 -46.567 1.00 88.38 270 GLU A O 1
ATOM 2146 N N . LEU A 1 271 ? 14.813 1.018 -46.309 1.00 89.88 271 LEU A N 1
ATOM 2147 C CA . LEU A 1 271 ? 13.835 1.994 -45.812 1.00 89.88 271 LEU A CA 1
ATOM 2148 C C . LEU A 1 271 ? 14.221 2.488 -44.417 1.00 89.88 271 LEU A C 1
ATOM 2150 O O . LEU A 1 271 ? 14.027 3.666 -44.107 1.00 89.88 271 LEU A O 1
ATOM 2154 N N . ILE A 1 272 ? 14.768 1.606 -43.579 1.00 91.25 272 ILE A N 1
ATOM 2155 C CA . ILE A 1 272 ? 15.281 1.967 -42.255 1.00 91.25 272 ILE A CA 1
ATOM 2156 C C . ILE A 1 272 ? 16.523 2.847 -42.408 1.00 91.25 272 ILE A C 1
ATOM 2158 O O . ILE A 1 272 ? 16.570 3.934 -41.827 1.00 91.25 272 ILE A O 1
ATOM 2162 N N . LEU A 1 273 ? 17.482 2.426 -43.236 1.00 91.50 273 LEU A N 1
ATOM 2163 C CA . LEU A 1 273 ? 18.721 3.164 -43.488 1.00 91.50 273 LEU A CA 1
ATOM 2164 C C . LEU A 1 273 ? 18.444 4.578 -44.020 1.00 91.50 273 LEU A C 1
ATOM 2166 O O . LEU A 1 273 ? 18.954 5.553 -43.472 1.00 91.50 273 LEU A O 1
ATOM 2170 N N . ASN A 1 274 ? 17.541 4.727 -44.993 1.00 92.19 274 ASN A N 1
ATOM 2171 C CA . ASN A 1 274 ? 17.156 6.035 -45.532 1.00 92.19 274 ASN A CA 1
ATOM 2172 C C . ASN A 1 274 ? 16.519 6.964 -44.490 1.00 92.19 274 ASN A C 1
ATOM 2174 O O . ASN A 1 274 ? 16.772 8.168 -44.505 1.00 92.19 274 ASN A O 1
ATOM 2178 N N . LYS A 1 275 ? 15.729 6.429 -43.550 1.00 92.44 275 LYS A N 1
ATOM 2179 C CA . LYS A 1 275 ? 15.180 7.228 -42.442 1.00 92.44 275 LYS A CA 1
ATOM 2180 C C . LYS A 1 275 ? 16.268 7.698 -41.479 1.00 92.44 275 LYS A C 1
ATOM 2182 O O . LYS A 1 275 ? 16.192 8.822 -40.989 1.00 92.44 275 LYS A O 1
ATOM 2187 N N . ILE A 1 276 ? 17.281 6.868 -41.226 1.00 92.88 276 ILE A N 1
ATOM 2188 C CA . ILE A 1 276 ? 18.433 7.238 -40.393 1.00 92.88 276 ILE A CA 1
ATOM 2189 C C . ILE A 1 276 ? 19.259 8.331 -41.084 1.00 92.88 276 ILE A C 1
ATOM 2191 O O . ILE A 1 276 ? 19.579 9.329 -40.437 1.00 92.88 276 ILE A O 1
ATOM 2195 N N . ARG A 1 277 ? 19.540 8.187 -42.390 1.00 93.56 277 ARG A N 1
ATOM 2196 C CA . ARG A 1 277 ? 20.213 9.209 -43.217 1.00 93.56 277 ARG A CA 1
ATOM 2197 C C . ARG A 1 277 ? 19.466 10.542 -43.140 1.00 93.56 277 ARG A C 1
ATOM 2199 O O . ARG A 1 277 ? 20.030 11.542 -42.706 1.00 93.56 277 ARG A O 1
ATOM 2206 N N . ALA A 1 278 ? 18.160 10.520 -43.418 1.00 93.00 278 ALA A N 1
ATOM 2207 C CA . ALA A 1 278 ? 17.308 11.705 -43.366 1.00 93.00 278 ALA A CA 1
ATOM 2208 C C . ALA A 1 278 ? 17.289 12.368 -41.978 1.00 93.00 278 ALA A C 1
ATOM 2210 O O . ALA A 1 278 ? 17.281 13.595 -41.878 1.00 93.00 278 ALA A O 1
ATOM 2211 N N . PHE A 1 279 ? 17.309 11.582 -40.897 1.00 92.50 279 PHE A N 1
ATOM 2212 C CA . PHE A 1 279 ? 17.396 12.114 -39.538 1.00 92.50 279 PHE A CA 1
ATOM 2213 C C . PHE A 1 279 ? 18.756 12.775 -39.255 1.00 92.50 279 PHE A C 1
ATOM 2215 O O . PHE A 1 279 ? 18.803 13.865 -38.682 1.00 92.50 279 PHE A O 1
ATOM 2222 N N . ALA A 1 280 ? 19.861 12.153 -39.679 1.00 91.81 280 ALA A N 1
ATOM 2223 C CA . ALA A 1 280 ? 21.197 12.729 -39.539 1.00 91.81 280 ALA A CA 1
ATOM 2224 C C . ALA A 1 280 ? 21.333 14.041 -40.334 1.00 91.81 280 ALA A C 1
ATOM 2226 O O . ALA A 1 280 ? 21.813 15.039 -39.788 1.00 91.81 280 ALA A O 1
ATOM 2227 N N . ASP A 1 281 ? 20.820 14.066 -41.567 1.00 92.19 281 ASP A N 1
ATOM 2228 C CA . ASP A 1 281 ? 20.787 15.249 -42.430 1.00 92.19 281 ASP A CA 1
ATOM 2229 C C . ASP A 1 281 ? 19.928 16.370 -41.825 1.00 92.19 281 ASP A C 1
ATOM 2231 O O . ASP A 1 281 ? 20.357 17.526 -41.785 1.00 92.19 281 ASP A O 1
ATOM 2235 N N . LYS A 1 282 ? 18.759 16.033 -41.256 1.00 90.25 282 LYS A N 1
ATOM 2236 C CA . LYS A 1 282 ? 17.874 16.974 -40.538 1.00 90.25 282 LYS A CA 1
ATOM 2237 C C . LYS A 1 282 ? 18.585 17.667 -39.371 1.00 90.25 282 LYS A C 1
ATOM 2239 O O . LYS A 1 282 ? 18.303 18.830 -39.092 1.00 90.25 282 LYS A O 1
ATOM 2244 N N . LEU A 1 283 ? 19.517 16.982 -38.704 1.00 87.75 283 LEU A N 1
ATOM 2245 C CA . LEU A 1 283 ? 20.337 17.549 -37.627 1.00 87.75 283 LEU A CA 1
ATOM 2246 C C . LEU A 1 283 ? 21.661 18.172 -38.112 1.00 87.75 283 LEU A C 1
ATOM 2248 O O . LEU A 1 283 ? 22.411 18.709 -37.296 1.00 87.75 283 LEU A O 1
ATOM 2252 N N . GLY A 1 284 ? 21.973 18.114 -39.412 1.00 86.75 284 GLY A N 1
ATOM 2253 C CA . GLY A 1 284 ? 23.238 18.600 -39.976 1.00 86.75 284 GLY A CA 1
ATOM 2254 C C . GLY A 1 284 ? 24.468 17.796 -39.529 1.00 86.75 284 GLY A C 1
ATOM 2255 O O . GLY A 1 284 ? 25.595 18.318 -39.507 1.00 86.75 284 GLY A O 1
ATOM 2256 N N . LEU A 1 285 ? 24.268 16.539 -39.131 1.00 89.31 285 LEU A N 1
ATOM 2257 C CA . LEU A 1 285 ? 25.308 15.653 -38.617 1.00 89.31 285 LEU A CA 1
ATOM 2258 C C . LEU A 1 285 ? 25.966 14.863 -39.748 1.00 89.31 285 LEU A C 1
ATOM 2260 O O . LEU A 1 285 ? 25.309 14.422 -40.680 1.00 89.31 285 LEU A O 1
ATOM 2264 N N . ASN A 1 286 ? 27.283 14.669 -39.650 1.00 90.06 286 ASN A N 1
ATOM 2265 C CA . ASN A 1 286 ? 27.985 13.787 -40.583 1.00 90.06 286 ASN A CA 1
ATOM 2266 C C . ASN A 1 286 ? 27.763 12.335 -40.167 1.00 90.06 286 ASN A C 1
ATOM 2268 O O . ASN A 1 286 ? 27.783 12.029 -38.971 1.00 90.06 286 ASN A O 1
ATOM 2272 N N . TYR A 1 287 ? 27.664 11.441 -41.142 1.00 91.81 287 TYR A N 1
ATOM 2273 C CA . TYR A 1 287 ? 27.672 10.005 -40.911 1.00 91.81 287 TYR A CA 1
ATOM 2274 C C . TYR A 1 287 ? 28.612 9.293 -41.884 1.00 91.81 287 TYR A C 1
ATOM 2276 O O . TYR A 1 287 ? 28.969 9.835 -42.927 1.00 91.81 287 TYR A O 1
ATOM 2284 N N . GLY A 1 288 ? 29.070 8.106 -41.495 1.00 90.69 288 GLY A N 1
ATOM 2285 C CA . GLY A 1 288 ? 29.814 7.187 -42.353 1.00 90.69 288 GLY A CA 1
ATOM 2286 C C . GLY A 1 288 ? 29.070 5.865 -42.468 1.00 90.69 288 GLY A C 1
ATOM 2287 O O . GLY A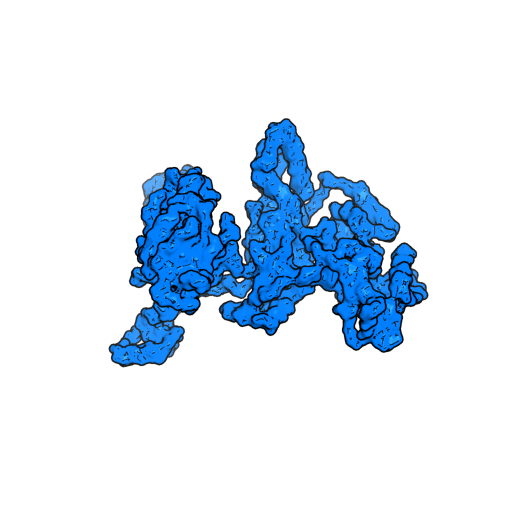 1 288 ? 28.453 5.433 -41.495 1.00 90.69 288 GLY A O 1
ATOM 2288 N N . GLU A 1 289 ? 29.146 5.241 -43.636 1.00 91.25 289 GLU A N 1
ATOM 2289 C CA . GLU A 1 289 ? 28.524 3.948 -43.930 1.00 91.25 289 GLU A CA 1
ATOM 2290 C C . GLU A 1 289 ? 29.609 2.880 -44.069 1.00 91.25 289 GLU A C 1
ATOM 2292 O O . GLU A 1 289 ? 30.677 3.142 -44.631 1.00 91.25 289 GLU A O 1
ATOM 2297 N N . TYR A 1 290 ? 29.360 1.698 -43.510 1.00 88.19 290 TYR A N 1
ATOM 2298 C CA . TYR A 1 290 ? 30.313 0.594 -43.493 1.00 88.19 290 TYR A CA 1
ATOM 2299 C C . TYR A 1 290 ? 29.590 -0.719 -43.761 1.00 88.19 290 TYR A C 1
ATOM 2301 O O . TYR A 1 290 ? 28.694 -1.093 -43.008 1.00 88.19 290 TYR A O 1
ATOM 2309 N N . ASP A 1 291 ? 30.041 -1.451 -44.774 1.00 83.31 291 ASP A N 1
ATOM 2310 C CA . ASP A 1 291 ? 29.625 -2.833 -44.984 1.00 83.31 291 ASP A CA 1
ATOM 2311 C C . ASP A 1 291 ? 30.503 -3.760 -44.147 1.00 83.31 291 ASP A C 1
ATOM 2313 O O . ASP A 1 291 ? 31.737 -3.729 -44.224 1.00 83.31 291 ASP A O 1
ATOM 2317 N N . ASN A 1 292 ? 29.865 -4.592 -43.331 1.00 69.88 292 ASN A N 1
ATOM 2318 C CA . ASN A 1 292 ? 30.534 -5.622 -42.557 1.00 69.88 292 ASN A CA 1
ATOM 2319 C C . ASN A 1 292 ? 30.215 -6.993 -43.158 1.00 69.88 292 ASN A C 1
ATOM 2321 O O . ASN A 1 292 ? 29.141 -7.554 -42.958 1.00 69.88 292 ASN A O 1
ATOM 2325 N N . ASN A 1 293 ? 31.207 -7.562 -43.846 1.00 69.50 293 ASN A N 1
ATOM 2326 C CA . ASN A 1 293 ? 31.135 -8.921 -44.399 1.00 69.50 293 ASN A CA 1
ATOM 2327 C C . ASN A 1 293 ? 31.659 -9.986 -43.415 1.00 69.50 293 ASN A C 1
ATOM 2329 O O . ASN A 1 293 ? 31.720 -11.170 -43.738 1.00 69.50 293 ASN A O 1
ATOM 2333 N N . ASN A 1 294 ? 32.057 -9.572 -42.208 1.00 53.44 294 ASN A N 1
ATOM 2334 C CA . ASN A 1 294 ? 32.592 -10.447 -41.170 1.00 53.44 294 ASN A CA 1
ATOM 2335 C C . ASN A 1 294 ? 31.492 -10.789 -40.152 1.00 53.44 294 ASN A C 1
ATOM 2337 O O . ASN A 1 294 ? 31.391 -10.175 -39.092 1.00 53.44 294 ASN A O 1
ATOM 2341 N N . GLY A 1 295 ? 30.664 -11.780 -40.484 1.00 53.78 295 GLY A N 1
ATOM 2342 C CA . GLY A 1 295 ? 29.567 -12.268 -39.647 1.00 53.78 295 GLY A CA 1
ATOM 2343 C C . GLY A 1 295 ? 28.732 -13.335 -40.361 1.00 53.78 295 GLY A C 1
ATOM 2344 O O . GLY A 1 295 ? 28.959 -13.633 -41.527 1.00 53.78 295 GLY A O 1
ATOM 2345 N N . PHE A 1 296 ? 27.752 -13.924 -39.667 1.00 56.06 296 PHE A N 1
ATOM 2346 C CA . PHE A 1 296 ? 26.825 -14.909 -40.258 1.00 56.06 296 PHE A CA 1
ATOM 2347 C C . PHE A 1 296 ? 25.848 -14.298 -41.290 1.00 56.06 296 PHE A C 1
ATOM 2349 O O . PHE A 1 296 ? 25.090 -15.040 -41.914 1.00 56.06 296 PHE A O 1
ATOM 2356 N N . ALA A 1 297 ? 25.850 -12.973 -41.459 1.00 61.16 297 ALA A N 1
ATOM 2357 C CA . ALA A 1 297 ? 25.066 -12.226 -42.436 1.00 61.16 297 ALA A CA 1
ATOM 2358 C C . ALA A 1 297 ? 25.788 -10.912 -42.784 1.00 61.16 297 ALA A C 1
ATOM 2360 O O . ALA A 1 297 ? 26.515 -10.381 -41.943 1.00 61.16 297 ALA A O 1
ATOM 2361 N N . GLU A 1 298 ? 25.572 -10.401 -43.998 1.00 68.50 298 GLU A N 1
ATOM 2362 C CA . GLU A 1 298 ? 25.976 -9.046 -44.390 1.00 68.50 298 GLU A CA 1
ATOM 2363 C C . GLU A 1 298 ? 25.204 -8.028 -43.539 1.00 68.50 298 GLU A C 1
ATOM 2365 O O . GLU A 1 298 ? 23.984 -8.139 -43.397 1.00 68.50 298 GLU A O 1
ATOM 2370 N N . SER A 1 299 ? 25.904 -7.058 -42.951 1.00 74.81 299 SER A N 1
ATOM 2371 C CA . SER A 1 299 ? 25.286 -5.950 -42.219 1.00 74.81 299 SER A CA 1
ATOM 2372 C C . SER A 1 299 ? 25.795 -4.612 -42.738 1.00 74.81 299 SER A C 1
ATOM 2374 O O . SER A 1 299 ? 26.980 -4.474 -43.047 1.00 74.81 299 SER A O 1
ATOM 2376 N N . HIS A 1 300 ? 24.904 -3.624 -42.799 1.00 87.38 300 HIS A N 1
ATOM 2377 C CA . HIS A 1 300 ? 25.236 -2.269 -43.215 1.00 87.38 300 HIS A CA 1
ATOM 2378 C C . HIS A 1 300 ? 25.115 -1.318 -42.016 1.00 87.38 300 HIS A C 1
ATOM 2380 O O . HIS A 1 300 ? 24.044 -1.150 -41.426 1.00 87.38 300 HIS A O 1
ATOM 2386 N N . ASP A 1 301 ? 26.242 -0.727 -41.619 1.00 88.62 301 ASP A N 1
ATOM 2387 C CA . ASP A 1 301 ? 26.356 0.098 -40.419 1.00 88.62 301 ASP A CA 1
ATOM 2388 C C . ASP A 1 301 ? 26.394 1.587 -40.789 1.00 88.62 301 ASP A C 1
ATOM 2390 O O . ASP A 1 301 ? 27.340 2.048 -41.428 1.00 88.62 301 ASP A O 1
ATOM 2394 N N . ILE A 1 302 ? 25.437 2.373 -40.289 1.00 92.50 302 ILE A N 1
ATOM 2395 C CA . ILE A 1 302 ? 25.481 3.841 -40.330 1.00 92.50 302 ILE A CA 1
ATOM 2396 C C . ILE A 1 302 ? 26.011 4.362 -38.996 1.00 92.50 302 ILE A C 1
ATOM 2398 O O . ILE A 1 302 ? 25.400 4.168 -37.942 1.00 92.50 302 ILE A O 1
ATOM 2402 N N . ARG A 1 303 ? 27.136 5.080 -39.037 1.00 93.69 303 ARG A N 1
ATOM 2403 C CA . ARG A 1 303 ? 27.755 5.734 -37.877 1.00 93.69 303 ARG A CA 1
ATOM 2404 C C . ARG A 1 303 ? 27.565 7.240 -37.938 1.00 93.69 303 ARG A C 1
ATOM 2406 O O . ARG A 1 303 ? 28.224 7.901 -38.731 1.00 93.69 303 ARG A O 1
ATOM 2413 N N . ILE A 1 304 ? 26.720 7.790 -37.072 1.00 93.06 304 ILE A N 1
ATOM 2414 C CA . ILE A 1 304 ? 26.472 9.232 -36.941 1.00 93.06 304 ILE A CA 1
ATOM 2415 C C . ILE A 1 304 ? 27.488 9.838 -35.969 1.00 93.06 304 ILE A C 1
ATOM 2417 O O . ILE A 1 304 ? 27.497 9.521 -34.777 1.00 93.06 304 ILE A O 1
ATOM 2421 N N . TYR A 1 305 ? 28.326 10.745 -36.467 1.00 91.25 305 TYR A N 1
ATOM 2422 C CA . TYR A 1 305 ? 29.406 11.379 -35.712 1.00 91.25 305 TYR A CA 1
ATOM 2423 C C . TYR A 1 305 ? 28.903 12.586 -34.916 1.00 91.25 305 TYR A C 1
ATOM 2425 O O . TYR A 1 305 ? 28.868 13.715 -35.411 1.00 91.25 305 TYR A O 1
ATOM 2433 N N . SER A 1 306 ? 28.517 12.346 -33.662 1.00 89.62 306 SER A N 1
ATOM 2434 C CA . SER A 1 306 ? 28.115 13.386 -32.714 1.00 89.62 306 SER A CA 1
ATOM 2435 C C . SER A 1 306 ? 28.286 12.903 -31.277 1.00 89.62 306 SER A C 1
ATOM 2437 O O . SER A 1 306 ? 27.553 12.026 -30.820 1.00 89.62 306 SER A O 1
ATOM 2439 N N . SER A 1 307 ? 29.224 13.508 -30.546 1.00 88.94 307 SER A N 1
ATOM 2440 C CA . SER A 1 307 ? 29.408 13.245 -29.114 1.00 88.94 307 SER A CA 1
ATOM 2441 C C . SER A 1 307 ? 28.225 13.743 -28.284 1.00 88.94 307 SER A C 1
ATOM 2443 O O . SER A 1 307 ? 27.818 13.061 -27.353 1.00 88.94 307 SER A O 1
ATOM 2445 N N . THR A 1 308 ? 27.611 14.871 -28.659 1.00 89.69 308 THR A N 1
ATOM 2446 C CA . THR A 1 308 ? 26.413 15.390 -27.980 1.00 89.69 308 THR A CA 1
ATOM 2447 C C . THR A 1 308 ? 25.229 14.434 -28.111 1.00 89.69 308 THR A C 1
ATOM 2449 O O . THR A 1 308 ? 24.556 14.155 -27.123 1.00 89.69 308 THR A O 1
ATOM 2452 N N . LEU A 1 309 ? 24.987 13.898 -29.316 1.00 90.81 309 LEU A N 1
ATOM 2453 C CA . LEU A 1 309 ? 23.925 12.913 -29.529 1.00 90.81 309 LEU A CA 1
ATOM 2454 C C . LEU A 1 309 ? 24.247 11.600 -28.808 1.00 90.81 309 LEU A C 1
ATOM 2456 O O . LEU A 1 309 ? 23.364 11.023 -28.187 1.00 90.81 309 LEU A O 1
ATOM 2460 N N . ALA A 1 310 ? 25.500 11.146 -28.856 1.00 90.88 310 ALA A N 1
ATOM 2461 C CA . ALA A 1 310 ? 25.942 9.951 -28.146 1.00 90.88 310 ALA A CA 1
ATOM 2462 C C . ALA A 1 310 ? 25.727 10.057 -26.626 1.00 90.88 310 ALA A C 1
ATOM 2464 O O . ALA A 1 310 ? 25.160 9.147 -26.023 1.00 90.88 310 ALA A O 1
ATOM 2465 N N . GLU A 1 311 ? 26.114 11.179 -26.015 1.00 90.88 311 GLU A N 1
ATOM 2466 C CA . GLU A 1 311 ? 25.886 11.439 -24.591 1.00 90.88 311 GLU A CA 1
ATOM 2467 C C . GLU A 1 311 ? 24.393 11.484 -24.270 1.00 90.88 311 GLU A C 1
ATOM 2469 O O . GLU A 1 311 ? 23.947 10.829 -23.333 1.00 90.88 311 GLU A O 1
ATOM 2474 N N . PHE A 1 312 ? 23.597 12.181 -25.084 1.00 92.12 312 PHE A N 1
ATOM 2475 C CA . PHE A 1 312 ? 22.148 12.207 -24.916 1.00 92.12 312 PHE A CA 1
ATOM 2476 C C . PHE A 1 312 ? 21.542 10.793 -24.962 1.00 92.12 312 PHE A C 1
ATOM 2478 O O . PHE A 1 312 ? 20.775 10.417 -24.073 1.00 92.12 312 PHE A O 1
ATOM 2485 N N . LEU A 1 313 ? 21.923 9.975 -25.950 1.00 92.69 313 LEU A N 1
ATOM 2486 C CA . LEU A 1 313 ? 21.439 8.599 -26.092 1.00 92.69 313 LEU A CA 1
ATOM 2487 C C . LEU A 1 313 ? 21.919 7.667 -24.977 1.00 92.69 313 LEU A C 1
ATOM 2489 O O . LEU A 1 313 ? 21.276 6.649 -24.728 1.00 92.69 313 LEU A O 1
ATOM 2493 N N . SER A 1 314 ? 22.994 8.007 -24.263 1.00 90.81 314 SER A N 1
ATOM 2494 C CA . SER A 1 314 ? 23.455 7.216 -23.118 1.00 90.81 314 SER A CA 1
ATOM 2495 C C . SER A 1 314 ? 22.400 7.113 -22.002 1.00 90.81 314 SER A C 1
ATOM 2497 O O . SER A 1 314 ? 22.355 6.100 -21.302 1.00 90.81 314 SER A O 1
ATOM 2499 N N . ASN A 1 315 ? 21.473 8.079 -21.912 1.00 91.75 315 ASN A N 1
ATOM 2500 C CA . ASN A 1 315 ? 20.323 8.047 -20.997 1.00 91.75 315 ASN A CA 1
ATOM 2501 C C . ASN A 1 315 ? 19.348 6.888 -21.283 1.00 91.75 315 ASN A C 1
ATOM 2503 O O . ASN A 1 315 ? 18.640 6.429 -20.384 1.00 91.75 315 ASN A O 1
ATOM 2507 N N . PHE A 1 316 ? 19.340 6.379 -22.517 1.00 93.31 316 PHE A N 1
ATOM 2508 C CA . PHE A 1 316 ? 18.590 5.191 -22.930 1.00 93.31 316 PHE A CA 1
ATOM 2509 C C . PHE A 1 316 ? 19.376 3.892 -22.713 1.00 93.31 316 PHE A C 1
ATOM 2511 O O . PHE A 1 316 ? 18.891 2.827 -23.078 1.00 93.31 316 PHE A O 1
ATOM 2518 N N . GLY A 1 317 ? 20.577 3.959 -22.130 1.00 89.94 317 GLY A N 1
ATOM 2519 C CA . GLY A 1 317 ? 21.495 2.838 -21.941 1.00 89.94 317 GLY A CA 1
ATOM 2520 C C . GLY A 1 317 ? 22.377 2.569 -23.162 1.00 89.94 317 GLY A C 1
ATOM 2521 O O . GLY A 1 317 ? 21.985 2.803 -24.302 1.00 89.94 317 GLY A O 1
ATOM 2522 N N . THR A 1 318 ? 23.592 2.076 -22.917 1.00 87.19 318 THR A N 1
ATOM 2523 C CA . THR A 1 318 ? 24.651 1.901 -23.932 1.00 87.19 318 THR A CA 1
ATOM 2524 C C . THR A 1 318 ? 24.876 0.452 -24.362 1.00 87.19 318 THR A C 1
ATOM 2526 O O . THR A 1 318 ? 25.404 0.207 -25.444 1.00 87.19 318 THR A O 1
ATOM 2529 N N . SER A 1 319 ? 24.476 -0.520 -23.537 1.00 86.06 319 SER A N 1
ATOM 2530 C CA . SER A 1 319 ? 24.631 -1.955 -23.803 1.00 86.06 319 SER A CA 1
ATOM 2531 C C . SER A 1 319 ? 23.268 -2.635 -23.867 1.00 86.06 319 SER A C 1
ATOM 2533 O O . SER A 1 319 ? 22.320 -2.175 -23.235 1.00 86.06 319 SER A O 1
ATOM 2535 N N . SER A 1 320 ? 23.157 -3.764 -24.568 1.00 86.56 320 SER A N 1
ATOM 2536 C CA . SER A 1 320 ? 21.879 -4.472 -24.762 1.00 86.56 320 SER A CA 1
ATOM 2537 C C . SER A 1 320 ? 21.153 -4.838 -23.458 1.00 86.56 320 SER A C 1
ATOM 2539 O O . SER A 1 320 ? 19.924 -4.866 -23.434 1.00 86.56 320 SER A O 1
ATOM 2541 N N . ASN A 1 321 ? 21.888 -5.063 -22.365 1.00 89.62 321 ASN A N 1
ATOM 2542 C CA . ASN A 1 321 ? 21.321 -5.377 -21.049 1.00 89.62 321 ASN A CA 1
ATOM 2543 C C . ASN A 1 321 ? 20.950 -4.125 -20.239 1.00 89.62 321 ASN A C 1
ATOM 2545 O O . ASN A 1 321 ? 20.145 -4.223 -19.318 1.00 89.62 321 ASN A O 1
ATOM 2549 N N . THR A 1 322 ? 21.545 -2.969 -20.556 1.00 90.94 322 THR A N 1
ATOM 2550 C CA . THR A 1 322 ? 21.323 -1.697 -19.847 1.00 90.94 322 THR A CA 1
ATOM 2551 C C . THR A 1 322 ? 20.380 -0.753 -20.583 1.00 90.94 322 THR A C 1
ATOM 2553 O O . THR A 1 322 ? 20.026 0.286 -20.027 1.00 90.94 322 THR A O 1
ATOM 2556 N N . LYS A 1 323 ? 19.968 -1.089 -21.817 1.00 93.81 323 LYS A N 1
ATOM 2557 C CA . LYS A 1 323 ? 18.998 -0.290 -22.572 1.00 93.81 323 LYS A CA 1
ATOM 2558 C C . LYS A 1 323 ? 17.700 -0.119 -21.779 1.00 93.81 323 LYS A C 1
ATOM 2560 O O . LYS A 1 323 ? 17.212 -1.077 -21.183 1.00 93.81 323 LYS A O 1
ATOM 2565 N N . LYS A 1 324 ? 17.126 1.079 -21.787 1.00 94.38 324 LYS A N 1
ATOM 2566 C CA . LYS A 1 324 ? 15.879 1.440 -21.101 1.00 94.38 324 LYS A CA 1
ATOM 2567 C C . LYS A 1 324 ? 15.211 2.629 -21.784 1.00 94.38 324 LYS A C 1
ATOM 2569 O O . LYS A 1 324 ? 15.827 3.331 -22.581 1.00 94.38 324 LYS A O 1
ATOM 2574 N N . ILE A 1 325 ? 13.948 2.869 -21.453 1.00 94.50 325 ILE A N 1
ATOM 2575 C CA . ILE A 1 325 ? 13.243 4.083 -21.870 1.00 94.50 325 ILE A CA 1
ATOM 2576 C C . ILE A 1 325 ? 13.638 5.229 -20.931 1.00 94.50 325 ILE A C 1
ATOM 2578 O O . ILE A 1 325 ? 13.524 5.089 -19.714 1.00 94.50 325 ILE A O 1
ATOM 2582 N N . ALA A 1 326 ? 14.109 6.348 -21.486 1.00 92.19 326 ALA A N 1
ATOM 2583 C CA . ALA A 1 326 ? 14.415 7.546 -20.706 1.00 92.19 326 ALA A CA 1
ATOM 2584 C C . ALA A 1 326 ? 13.140 8.165 -20.101 1.00 92.19 326 ALA A C 1
ATOM 2586 O O . ALA A 1 326 ? 12.062 8.087 -20.688 1.00 92.19 326 ALA A O 1
ATOM 2587 N N . GLU A 1 327 ? 13.270 8.813 -18.943 1.00 89.00 327 GLU A N 1
ATOM 2588 C CA . GLU A 1 327 ? 12.138 9.254 -18.113 1.00 89.00 327 GLU A CA 1
ATOM 2589 C C . GLU A 1 327 ? 11.142 10.151 -18.865 1.00 89.00 327 GLU A C 1
ATOM 2591 O O . GLU A 1 327 ? 9.946 9.873 -18.881 1.00 89.00 327 GLU A O 1
ATOM 2596 N N . PHE A 1 328 ? 11.621 11.163 -19.591 1.00 88.50 328 PHE A N 1
ATOM 2597 C CA . PHE A 1 328 ? 10.751 12.113 -20.298 1.00 88.50 328 PHE A CA 1
ATOM 2598 C C . PHE A 1 328 ? 9.828 11.468 -21.341 1.00 88.50 328 PHE A C 1
ATOM 2600 O O . PHE A 1 328 ? 8.778 12.022 -21.667 1.00 88.50 328 PHE A O 1
ATOM 2607 N N . VAL A 1 329 ? 10.196 10.296 -21.871 1.00 92.38 329 VAL A N 1
ATOM 2608 C CA . VAL A 1 329 ? 9.434 9.603 -22.917 1.00 92.38 329 VAL A CA 1
ATOM 2609 C C . VAL A 1 329 ? 8.060 9.174 -22.411 1.00 92.38 329 VAL A C 1
ATOM 2611 O O . VAL A 1 329 ? 7.089 9.193 -23.171 1.00 92.38 329 VAL A O 1
ATOM 2614 N N . PHE A 1 330 ? 7.940 8.835 -21.126 1.00 90.12 330 PHE A N 1
ATOM 2615 C CA . PHE A 1 330 ? 6.658 8.437 -20.547 1.00 90.12 330 PHE A CA 1
ATOM 2616 C C . PHE A 1 330 ? 5.634 9.583 -20.583 1.00 90.12 330 PHE A C 1
ATOM 2618 O O . PHE A 1 330 ? 4.451 9.319 -20.806 1.00 90.12 330 PHE A O 1
ATOM 2625 N N . GLY A 1 331 ? 6.097 10.836 -20.484 1.00 88.25 331 GLY A N 1
ATOM 2626 C CA . GLY A 1 331 ? 5.305 12.060 -20.656 1.00 88.25 331 GLY A CA 1
ATOM 2627 C C . GLY A 1 331 ? 5.375 12.694 -22.052 1.00 88.25 331 GLY A C 1
ATOM 2628 O O . GLY A 1 331 ? 4.814 13.761 -22.256 1.00 88.25 331 GLY A O 1
ATOM 2629 N N . ALA A 1 332 ? 6.054 12.097 -23.035 1.00 91.81 332 ALA A N 1
ATOM 2630 C CA . ALA A 1 332 ? 6.151 12.671 -24.381 1.00 91.81 332 ALA A CA 1
ATOM 2631 C C . ALA A 1 332 ? 4.804 12.635 -25.119 1.00 91.81 332 ALA A C 1
ATOM 2633 O O . ALA A 1 332 ? 3.969 11.773 -24.849 1.00 91.81 332 ALA A O 1
ATOM 2634 N N . ASN A 1 333 ? 4.580 13.518 -26.092 1.00 91.94 333 ASN A N 1
ATOM 2635 C CA . ASN A 1 333 ? 3.367 13.487 -26.918 1.00 91.94 333 ASN A CA 1
ATOM 2636 C C . ASN A 1 333 ? 3.196 12.169 -27.717 1.00 91.94 333 ASN A C 1
ATOM 2638 O O . ASN A 1 333 ? 4.131 11.389 -27.913 1.00 91.94 333 ASN A O 1
ATOM 2642 N N . LYS A 1 334 ? 1.970 11.922 -28.197 1.00 92.19 334 LYS A N 1
ATOM 2643 C CA . LYS A 1 334 ? 1.583 10.655 -28.845 1.00 92.19 334 LYS A CA 1
ATOM 2644 C C . LYS A 1 334 ? 2.356 10.369 -30.145 1.00 92.19 334 LYS A C 1
ATOM 2646 O O . LYS A 1 334 ? 2.646 9.204 -30.406 1.00 92.19 334 LYS A O 1
ATOM 2651 N N . GLU A 1 335 ? 2.716 11.388 -30.931 1.00 94.38 335 GLU A N 1
ATOM 2652 C CA . GLU A 1 335 ? 3.430 11.212 -32.210 1.00 94.38 335 GLU A CA 1
ATOM 2653 C C . GLU A 1 335 ? 4.858 10.704 -32.008 1.00 94.38 335 GLU A C 1
ATOM 2655 O O . GLU A 1 335 ? 5.268 9.740 -32.656 1.00 94.38 335 GLU A O 1
ATOM 2660 N N . PHE A 1 336 ? 5.588 11.295 -31.060 1.00 95.25 336 PHE A N 1
ATOM 2661 C CA . PHE A 1 336 ? 6.929 10.839 -30.693 1.00 95.25 336 PHE A CA 1
ATOM 2662 C C . PHE A 1 336 ? 6.920 9.382 -30.228 1.00 95.25 336 PHE A C 1
ATOM 2664 O O . PHE A 1 336 ? 7.698 8.555 -30.701 1.00 95.25 336 PHE A O 1
ATOM 2671 N N . VAL A 1 337 ? 5.996 9.040 -29.326 1.00 94.50 337 VAL A N 1
ATOM 2672 C CA . VAL A 1 337 ? 5.906 7.683 -28.771 1.00 94.50 337 VAL A CA 1
ATOM 2673 C C . VAL A 1 337 ? 5.516 6.682 -29.859 1.00 94.50 337 VAL A C 1
ATOM 2675 O O . VAL A 1 337 ? 6.062 5.582 -29.896 1.00 94.50 337 VAL A O 1
ATOM 2678 N N . ARG A 1 338 ? 4.620 7.062 -30.781 1.00 96.19 338 ARG A N 1
ATOM 2679 C CA . ARG A 1 338 ? 4.269 6.241 -31.947 1.00 96.19 338 ARG A CA 1
ATOM 2680 C C . ARG A 1 338 ? 5.500 5.950 -32.800 1.00 96.19 338 ARG A C 1
ATOM 2682 O O . ARG A 1 338 ? 5.729 4.791 -33.140 1.00 96.19 338 ARG A O 1
ATOM 2689 N N . GLY A 1 339 ? 6.285 6.984 -33.109 1.00 96.56 339 GLY A N 1
ATOM 2690 C CA . GLY A 1 339 ? 7.551 6.851 -33.825 1.00 96.56 339 GLY A CA 1
ATOM 2691 C C . GLY A 1 339 ? 8.484 5.867 -33.127 1.00 96.56 339 GLY A C 1
ATOM 2692 O O . GLY A 1 339 ? 8.933 4.910 -33.752 1.00 96.56 339 GLY A O 1
ATOM 2693 N N . LEU A 1 340 ? 8.694 6.037 -31.818 1.00 96.94 340 LEU A N 1
ATOM 2694 C CA . LEU A 1 340 ? 9.574 5.190 -31.007 1.00 96.94 340 LEU A CA 1
ATOM 2695 C C . LEU A 1 340 ? 9.150 3.729 -30.998 1.00 96.94 340 LEU A C 1
ATOM 2697 O O . LEU A 1 340 ? 9.976 2.855 -31.262 1.00 96.94 340 LEU A O 1
ATOM 2701 N N . ILE A 1 341 ? 7.873 3.447 -30.737 1.00 96.94 341 ILE A N 1
ATOM 2702 C CA . ILE A 1 341 ? 7.390 2.066 -30.744 1.00 96.94 341 ILE A CA 1
ATOM 2703 C C . ILE A 1 341 ? 7.545 1.476 -32.148 1.00 96.94 341 ILE A C 1
ATOM 2705 O O . ILE A 1 341 ? 8.049 0.363 -32.277 1.00 96.94 341 ILE A O 1
ATOM 2709 N N . ARG A 1 342 ? 7.182 2.214 -33.205 1.00 96.56 342 ARG A N 1
ATOM 2710 C CA . ARG A 1 342 ? 7.326 1.715 -34.576 1.00 96.56 342 ARG A CA 1
ATOM 2711 C C . ARG A 1 342 ? 8.782 1.417 -34.922 1.00 96.56 342 ARG A C 1
ATOM 2713 O O . ARG A 1 342 ? 9.052 0.329 -35.409 1.00 96.56 342 ARG A O 1
ATOM 2720 N N . GLY A 1 343 ? 9.708 2.330 -34.624 1.00 95.88 343 GLY A N 1
ATOM 2721 C CA . GLY A 1 343 ? 11.138 2.128 -34.858 1.00 95.88 343 GLY A CA 1
ATOM 2722 C C . GLY A 1 343 ? 11.668 0.898 -34.121 1.00 95.88 343 GLY A C 1
ATOM 2723 O O . GLY A 1 343 ? 12.317 0.048 -34.718 1.00 95.88 343 GLY A O 1
ATOM 2724 N N . TYR A 1 344 ? 11.306 0.728 -32.848 1.00 96.69 344 TYR A N 1
ATOM 2725 C CA . TYR A 1 344 ? 11.737 -0.433 -32.067 1.00 96.69 344 TYR A CA 1
ATOM 2726 C C . TYR A 1 344 ? 11.208 -1.762 -32.634 1.00 96.69 344 TYR A C 1
ATOM 2728 O O . TYR A 1 344 ? 11.940 -2.746 -32.727 1.00 96.69 344 TYR A O 1
ATOM 2736 N N . PHE A 1 345 ? 9.943 -1.793 -33.063 1.00 95.81 345 PHE A N 1
ATOM 2737 C CA . PHE A 1 345 ? 9.338 -2.969 -33.694 1.00 95.81 345 PHE A CA 1
ATOM 2738 C C . PHE A 1 345 ? 9.858 -3.211 -35.125 1.00 95.81 345 PHE A C 1
ATOM 2740 O O . PHE A 1 345 ? 9.982 -4.362 -35.550 1.00 95.81 345 PHE A O 1
ATOM 2747 N N . ASP A 1 346 ? 10.204 -2.165 -35.871 1.00 94.19 346 ASP A N 1
ATOM 2748 C CA . ASP A 1 346 ? 10.826 -2.293 -37.190 1.00 94.19 346 ASP A CA 1
ATOM 2749 C C . ASP A 1 346 ? 12.234 -2.900 -37.103 1.00 94.19 346 ASP A C 1
ATOM 2751 O O . ASP A 1 346 ? 12.565 -3.701 -37.974 1.00 94.19 346 ASP A O 1
ATOM 2755 N N . GLY A 1 347 ? 12.991 -2.653 -36.028 1.00 91.69 347 GLY A N 1
ATOM 2756 C CA . GLY A 1 347 ? 14.227 -3.388 -35.718 1.00 91.69 347 GLY A CA 1
ATOM 2757 C C . GLY A 1 347 ? 13.948 -4.803 -35.191 1.00 91.69 347 GLY A C 1
ATOM 2758 O O . GLY A 1 347 ? 13.947 -5.779 -35.944 1.00 91.69 347 GLY A O 1
ATOM 2759 N N . ASP A 1 348 ? 13.578 -4.923 -33.912 1.00 91.75 348 ASP A N 1
ATOM 2760 C CA . ASP A 1 348 ? 13.521 -6.207 -33.182 1.00 91.75 348 ASP A CA 1
ATOM 2761 C C . ASP A 1 348 ? 12.167 -6.937 -33.246 1.00 91.75 348 ASP A C 1
ATOM 2763 O O . ASP A 1 348 ? 12.008 -8.065 -32.763 1.00 91.75 348 ASP A O 1
ATOM 2767 N N . GLY A 1 349 ? 11.137 -6.302 -33.803 1.00 91.88 349 GLY A N 1
ATOM 2768 C CA . GLY A 1 349 ? 9.792 -6.867 -33.852 1.00 91.88 349 GLY A CA 1
ATOM 2769 C C . GLY A 1 349 ? 9.652 -7.989 -34.871 1.00 91.88 349 GLY A C 1
ATOM 2770 O O . GLY A 1 349 ? 10.139 -7.917 -35.995 1.00 91.88 349 GLY A O 1
ATOM 2771 N N . ASN A 1 350 ? 8.907 -9.022 -34.493 1.00 92.12 350 ASN A N 1
ATOM 2772 C CA . ASN A 1 350 ? 8.558 -10.142 -35.350 1.00 92.12 350 ASN A CA 1
ATOM 2773 C C . ASN A 1 350 ? 7.046 -10.384 -35.323 1.00 92.12 350 ASN A C 1
ATOM 2775 O O . ASN A 1 350 ? 6.463 -10.620 -34.259 1.00 92.12 350 ASN A O 1
ATOM 2779 N N . VAL A 1 351 ? 6.437 -10.430 -36.506 1.00 92.38 351 VAL A N 1
ATOM 2780 C CA . VAL A 1 351 ? 5.041 -10.835 -36.702 1.00 92.38 351 VAL A CA 1
ATOM 2781 C C . VAL A 1 351 ? 5.014 -12.222 -37.320 1.00 92.38 351 VAL A C 1
ATOM 2783 O O . VAL A 1 351 ? 5.768 -12.517 -38.241 1.00 92.38 351 VAL A O 1
ATOM 2786 N N . ASN A 1 352 ? 4.156 -13.090 -36.800 1.00 89.50 352 ASN A N 1
ATOM 2787 C CA . ASN A 1 352 ? 3.859 -14.368 -37.425 1.00 89.50 352 ASN A CA 1
ATOM 2788 C C . ASN A 1 352 ? 2.342 -14.555 -37.431 1.00 89.50 352 ASN A C 1
ATOM 2790 O O . ASN A 1 352 ? 1.737 -14.770 -36.372 1.00 89.50 352 ASN A O 1
ATOM 2794 N N . ALA A 1 353 ? 1.735 -14.443 -38.613 1.00 87.31 353 ALA A N 1
ATOM 2795 C CA . ALA A 1 353 ? 0.287 -14.521 -38.750 1.00 87.31 353 ALA A CA 1
ATOM 2796 C C . ALA A 1 353 ? -0.256 -15.921 -38.414 1.00 87.31 353 ALA A C 1
ATOM 2798 O O . ALA A 1 353 ? -1.282 -16.024 -37.743 1.00 87.31 353 ALA A O 1
ATOM 2799 N N . ASP A 1 354 ? 0.466 -16.991 -38.770 1.00 84.50 354 ASP A N 1
ATOM 2800 C CA . ASP A 1 354 ? 0.043 -18.379 -38.506 1.00 84.50 354 ASP A CA 1
ATOM 2801 C C . ASP A 1 354 ? -0.020 -18.686 -37.010 1.00 84.50 354 ASP A C 1
ATOM 2803 O O . ASP A 1 354 ? -0.968 -19.293 -36.511 1.00 84.50 354 ASP A O 1
ATOM 2807 N N . ARG A 1 355 ? 0.982 -18.213 -36.265 1.00 84.12 355 ARG A N 1
ATOM 2808 C CA . ARG A 1 355 ? 1.048 -18.337 -34.806 1.00 84.12 355 ARG A CA 1
ATOM 2809 C C . ARG A 1 355 ? 0.212 -17.280 -34.089 1.00 84.12 355 ARG A C 1
ATOM 2811 O O . ARG A 1 355 ? 0.104 -17.353 -32.870 1.00 84.12 355 ARG A O 1
ATOM 2818 N N . LYS A 1 356 ? -0.372 -16.319 -34.815 1.00 86.25 356 LYS A N 1
ATOM 2819 C CA . LYS A 1 356 ? -1.166 -15.200 -34.283 1.00 86.25 356 LYS A CA 1
ATOM 2820 C C . LYS A 1 356 ? -0.433 -14.409 -33.198 1.00 86.25 356 LYS A C 1
ATOM 2822 O O . LYS A 1 356 ? -0.986 -14.126 -32.133 1.00 86.25 356 LYS A O 1
ATOM 2827 N N . VAL A 1 357 ? 0.832 -14.080 -33.453 1.00 85.25 357 VAL A N 1
ATOM 2828 C CA . VAL A 1 357 ? 1.705 -13.417 -32.476 1.00 85.25 357 VAL A CA 1
ATOM 2829 C C . VAL A 1 357 ? 2.455 -12.261 -33.127 1.00 85.25 357 VAL A C 1
ATOM 2831 O O . VAL A 1 357 ? 3.125 -12.438 -34.143 1.00 85.25 357 VAL A O 1
ATOM 2834 N N . ILE A 1 358 ? 2.388 -11.100 -32.480 1.00 93.81 358 ILE A N 1
ATOM 2835 C CA . ILE A 1 358 ? 3.299 -9.971 -32.677 1.00 93.81 358 ILE A CA 1
ATOM 2836 C C . ILE A 1 358 ? 4.189 -9.939 -31.430 1.00 93.81 358 ILE A C 1
ATOM 2838 O O . ILE A 1 358 ? 3.667 -9.943 -30.316 1.00 93.81 358 ILE A O 1
ATOM 2842 N N . ARG A 1 359 ? 5.515 -9.965 -31.575 1.00 94.75 359 ARG A N 1
ATOM 2843 C CA . ARG A 1 359 ? 6.431 -10.010 -30.424 1.00 94.75 359 ARG A CA 1
ATOM 2844 C C . ARG A 1 359 ? 7.713 -9.222 -30.651 1.00 94.75 359 ARG A C 1
ATOM 2846 O O . ARG A 1 359 ? 8.140 -9.088 -31.791 1.00 94.75 359 ARG A O 1
ATOM 2853 N N . VAL A 1 360 ? 8.347 -8.809 -29.562 1.00 95.25 360 VAL A N 1
ATOM 2854 C CA . VAL A 1 360 ? 9.713 -8.260 -29.508 1.00 95.25 360 VAL A CA 1
ATOM 2855 C C . VAL A 1 360 ? 10.494 -8.983 -28.414 1.00 95.25 360 VAL A C 1
ATOM 2857 O O . VAL A 1 360 ? 9.909 -9.480 -27.446 1.00 95.25 360 VAL A O 1
ATOM 2860 N N . THR A 1 361 ? 11.810 -9.053 -28.563 1.00 94.44 361 THR A N 1
ATOM 2861 C CA . THR A 1 361 ? 12.722 -9.688 -27.602 1.00 94.44 361 THR A CA 1
ATOM 2862 C C . THR A 1 361 ? 13.805 -8.706 -27.189 1.00 94.44 361 THR A C 1
ATOM 2864 O O . THR A 1 361 ? 14.281 -7.959 -28.029 1.00 94.44 361 THR A O 1
ATOM 2867 N N . SER A 1 362 ? 14.217 -8.712 -25.923 1.00 94.12 362 SER A N 1
ATOM 2868 C CA . SER A 1 362 ? 15.338 -7.900 -25.441 1.00 94.12 362 SER A CA 1
ATOM 2869 C C . SER A 1 362 ? 16.077 -8.595 -24.305 1.00 94.12 362 SER A C 1
ATOM 2871 O O . SER A 1 362 ? 15.500 -9.400 -23.570 1.00 94.12 362 SER A O 1
ATOM 2873 N N . ASN A 1 363 ? 17.349 -8.255 -24.118 1.00 93.69 363 ASN A N 1
ATOM 2874 C CA . ASN A 1 363 ? 18.100 -8.680 -22.939 1.00 93.69 363 ASN A CA 1
ATOM 2875 C C . ASN A 1 363 ? 17.829 -7.781 -21.719 1.00 93.69 363 ASN A C 1
ATOM 2877 O O . ASN A 1 363 ? 18.116 -8.184 -20.593 1.00 93.69 363 ASN A O 1
ATOM 2881 N N . SER A 1 364 ? 17.256 -6.590 -21.922 1.00 93.38 364 SER A N 1
ATOM 2882 C CA . SER A 1 364 ? 16.878 -5.681 -20.842 1.00 93.38 364 SER A CA 1
ATOM 2883 C C . SER A 1 364 ? 15.423 -5.888 -20.426 1.00 93.38 364 SER A C 1
ATOM 2885 O O . SER A 1 364 ? 14.498 -5.703 -21.221 1.00 93.38 364 SER A O 1
ATOM 2887 N N . LYS A 1 365 ? 15.213 -6.237 -19.150 1.00 91.75 365 LYS A N 1
ATOM 2888 C CA . LYS A 1 365 ? 13.872 -6.290 -18.547 1.00 91.75 365 LYS A CA 1
ATOM 2889 C C . LYS A 1 365 ? 13.235 -4.899 -18.525 1.00 91.75 365 LYS A C 1
ATOM 2891 O O . LYS A 1 365 ? 12.094 -4.744 -18.942 1.00 91.75 365 LYS A O 1
ATOM 2896 N N . GLU A 1 366 ? 14.001 -3.893 -18.106 1.00 91.62 366 GLU A N 1
ATOM 2897 C CA . GLU A 1 366 ? 13.527 -2.516 -17.933 1.00 91.62 366 GLU A CA 1
ATOM 2898 C C . GLU A 1 366 ? 13.063 -1.892 -19.256 1.00 91.62 366 GLU A C 1
ATOM 2900 O O . GLU A 1 366 ? 12.075 -1.160 -19.282 1.00 91.62 366 GLU A O 1
ATOM 2905 N N . LEU A 1 367 ? 13.710 -2.240 -20.375 1.00 94.75 367 LEU A N 1
ATOM 2906 C CA . LEU A 1 367 ? 13.242 -1.839 -21.702 1.00 94.75 367 LEU A CA 1
ATOM 2907 C C . LEU A 1 367 ? 11.895 -2.481 -22.046 1.00 94.75 367 LEU A C 1
ATOM 2909 O O . LEU A 1 367 ? 10.995 -1.793 -22.519 1.00 94.75 367 LEU A O 1
ATOM 2913 N N . ILE A 1 368 ? 11.741 -3.785 -21.802 1.00 95.06 368 ILE A N 1
ATOM 2914 C CA . ILE A 1 368 ? 10.486 -4.501 -22.061 1.00 95.06 368 ILE A CA 1
ATOM 2915 C C . ILE A 1 368 ? 9.339 -3.940 -21.215 1.00 95.06 368 ILE A C 1
ATOM 2917 O O . ILE A 1 368 ? 8.243 -3.733 -21.742 1.00 95.06 368 ILE A O 1
ATOM 2921 N N . ASP A 1 369 ? 9.594 -3.652 -19.940 1.00 92.88 369 ASP A N 1
ATOM 2922 C CA . ASP A 1 369 ? 8.615 -3.043 -19.040 1.00 92.88 369 ASP A CA 1
ATOM 2923 C C . ASP A 1 369 ? 8.240 -1.630 -19.523 1.00 92.88 369 ASP A C 1
ATOM 2925 O O . ASP A 1 369 ? 7.058 -1.325 -19.685 1.00 92.88 369 ASP A O 1
ATOM 2929 N N . GLY A 1 370 ? 9.229 -0.811 -19.902 1.00 94.00 370 GLY A N 1
ATOM 2930 C CA . GLY A 1 370 ? 8.998 0.514 -20.480 1.00 94.00 370 GLY A CA 1
ATOM 2931 C C . GLY A 1 370 ? 8.169 0.477 -21.770 1.00 94.00 370 GLY A C 1
ATOM 2932 O O . GLY A 1 370 ? 7.190 1.210 -21.896 1.00 94.00 370 GLY A O 1
ATOM 2933 N N . ILE A 1 371 ? 8.489 -0.417 -22.713 1.00 95.38 371 ILE A N 1
ATOM 2934 C CA . ILE A 1 371 ? 7.719 -0.584 -23.959 1.00 95.38 371 ILE A CA 1
ATOM 2935 C C . ILE A 1 371 ? 6.281 -1.042 -23.669 1.00 95.38 371 ILE A C 1
ATOM 2937 O O . ILE A 1 371 ? 5.352 -0.589 -24.340 1.00 95.38 371 ILE A O 1
ATOM 2941 N N . ALA A 1 372 ? 6.062 -1.895 -22.662 1.00 94.62 372 ALA A N 1
ATOM 2942 C CA . ALA A 1 372 ? 4.717 -2.312 -22.260 1.00 94.62 372 ALA A CA 1
ATOM 2943 C C . ALA A 1 372 ? 3.859 -1.129 -21.777 1.00 94.62 372 ALA A C 1
ATOM 2945 O O . ALA A 1 372 ? 2.698 -1.015 -22.175 1.00 94.62 372 ALA A O 1
ATOM 2946 N N . ILE A 1 373 ? 4.435 -0.226 -20.980 1.00 91.88 373 ILE A N 1
ATOM 2947 C CA . ILE A 1 373 ? 3.776 1.008 -20.517 1.00 91.88 373 ILE A CA 1
ATOM 2948 C C . ILE A 1 373 ? 3.462 1.931 -21.698 1.00 91.88 373 ILE A C 1
ATOM 2950 O O . ILE A 1 373 ? 2.348 2.445 -21.807 1.00 91.88 373 ILE A O 1
ATOM 2954 N N . LEU A 1 374 ? 4.412 2.118 -22.620 1.00 93.62 374 LEU A N 1
ATOM 2955 C CA . LEU A 1 374 ? 4.192 2.958 -23.800 1.00 93.62 374 LEU A CA 1
ATOM 2956 C C . LEU A 1 374 ? 3.080 2.394 -24.702 1.00 93.62 374 LEU A C 1
ATOM 2958 O O . LEU A 1 374 ? 2.252 3.160 -25.190 1.00 93.62 374 LEU A O 1
ATOM 2962 N N . LEU A 1 375 ? 2.985 1.069 -24.868 1.00 94.19 375 LEU A N 1
ATOM 2963 C CA . LEU A 1 375 ? 1.879 0.419 -25.587 1.00 94.19 375 LEU A CA 1
ATOM 2964 C C . LEU A 1 375 ? 0.516 0.642 -24.905 1.00 94.19 375 LEU A C 1
ATOM 2966 O O . LEU A 1 375 ? -0.489 0.847 -25.596 1.00 94.19 375 LEU A O 1
ATOM 2970 N N . ALA A 1 376 ? 0.469 0.681 -23.568 1.00 91.62 376 ALA A N 1
ATOM 2971 C CA . ALA A 1 376 ? -0.759 0.961 -22.818 1.00 91.62 376 ALA A CA 1
ATOM 2972 C C . ALA A 1 376 ? -1.322 2.368 -23.110 1.00 91.62 376 ALA A C 1
ATOM 2974 O O . ALA A 1 376 ? -2.540 2.560 -23.118 1.00 91.62 376 ALA A O 1
ATOM 2975 N N . ARG A 1 377 ? -0.474 3.342 -23.476 1.00 90.12 377 ARG A N 1
ATOM 2976 C CA . ARG A 1 377 ? -0.928 4.672 -23.940 1.00 90.12 377 ARG A CA 1
ATOM 2977 C C . ARG A 1 377 ? -1.743 4.610 -25.235 1.00 90.12 377 ARG A C 1
ATOM 2979 O O . ARG A 1 377 ? -2.617 5.444 -25.459 1.00 90.12 377 ARG A O 1
ATOM 2986 N N . PHE A 1 378 ? -1.514 3.589 -26.060 1.00 91.38 378 PHE A N 1
ATOM 2987 C CA . PHE A 1 378 ? -2.304 3.289 -27.259 1.00 91.38 378 PHE A CA 1
ATOM 2988 C C . PHE A 1 378 ? -3.404 2.261 -26.987 1.00 91.38 378 PHE A C 1
ATOM 2990 O O . PHE A 1 378 ? -3.993 1.729 -27.927 1.00 91.38 378 PHE A O 1
ATOM 2997 N N . ASN A 1 379 ? -3.727 1.981 -25.716 1.00 89.62 379 ASN A N 1
ATOM 2998 C CA . ASN A 1 379 ? -4.717 0.981 -25.318 1.00 89.62 379 ASN A CA 1
ATOM 2999 C C . ASN A 1 379 ? -4.395 -0.425 -25.871 1.00 89.62 379 ASN A C 1
ATOM 3001 O O . ASN A 1 379 ? -5.307 -1.191 -26.210 1.00 89.62 379 ASN A O 1
ATOM 3005 N N . ILE A 1 380 ? -3.103 -0.744 -25.998 1.00 91.69 380 ILE A N 1
ATOM 3006 C CA . ILE A 1 380 ? -2.590 -2.052 -26.410 1.00 91.69 380 ILE A CA 1
ATOM 3007 C C . ILE A 1 380 ? -1.970 -2.713 -25.184 1.00 91.69 380 ILE A C 1
ATOM 3009 O O . ILE A 1 380 ? -0.959 -2.254 -24.661 1.00 91.69 380 ILE A O 1
ATOM 3013 N N . PHE A 1 381 ? -2.574 -3.807 -24.726 1.00 92.06 381 PHE A N 1
ATOM 3014 C CA . PHE A 1 381 ? -2.064 -4.552 -23.582 1.00 92.06 381 PHE A CA 1
ATOM 3015 C C . PHE A 1 381 ? -1.137 -5.674 -24.043 1.00 92.06 381 PHE A C 1
ATOM 3017 O O . PHE A 1 381 ? -1.518 -6.494 -24.882 1.00 92.06 381 PHE A O 1
ATOM 3024 N N . SER A 1 382 ? 0.067 -5.728 -23.483 1.00 93.50 382 SER A N 1
ATOM 3025 C CA . SER A 1 382 ? 1.070 -6.741 -23.803 1.00 93.50 382 SER A CA 1
ATOM 3026 C C . SER A 1 382 ? 1.255 -7.767 -22.682 1.00 93.50 382 SER A C 1
ATOM 3028 O O . SER A 1 382 ? 1.006 -7.502 -21.502 1.00 93.50 382 SER A O 1
ATOM 3030 N N . ILE A 1 383 ? 1.711 -8.953 -23.076 1.00 94.00 383 ILE A N 1
ATOM 3031 C CA . ILE A 1 383 ? 2.110 -10.057 -22.204 1.00 94.00 383 ILE A CA 1
ATOM 3032 C C . ILE A 1 383 ? 3.632 -10.093 -22.160 1.00 94.00 383 ILE A C 1
ATOM 3034 O O . ILE A 1 383 ? 4.282 -10.029 -23.203 1.00 94.00 383 ILE A O 1
ATOM 3038 N N . LYS A 1 384 ? 4.198 -10.250 -20.971 1.00 94.19 384 LYS A N 1
ATOM 3039 C CA . LYS A 1 384 ? 5.632 -10.397 -20.755 1.00 94.19 384 LYS A CA 1
ATOM 3040 C C . LYS A 1 384 ? 5.949 -11.844 -20.414 1.00 94.19 384 LYS A C 1
ATOM 3042 O O . LYS A 1 384 ? 5.242 -12.508 -19.665 1.00 94.19 384 LYS A O 1
ATOM 3047 N N . THR A 1 385 ? 7.024 -12.362 -20.975 1.00 93.06 385 THR A N 1
ATOM 3048 C CA . THR A 1 385 ? 7.550 -13.681 -20.631 1.00 93.06 385 THR A CA 1
ATOM 3049 C C . THR A 1 385 ? 9.069 -13.655 -20.696 1.00 93.06 385 THR A C 1
ATOM 3051 O O . THR A 1 385 ? 9.678 -12.658 -21.086 1.00 93.06 385 THR A O 1
ATOM 3054 N N . LYS A 1 386 ? 9.706 -14.739 -20.270 1.00 90.25 386 LYS A N 1
ATOM 3055 C CA . LYS A 1 386 ? 11.158 -14.868 -20.243 1.00 90.25 386 LYS A CA 1
ATOM 3056 C C . LYS A 1 386 ? 11.552 -16.200 -20.872 1.00 90.25 386 LYS A C 1
ATOM 3058 O O . LYS A 1 386 ? 11.067 -17.254 -20.473 1.00 90.25 386 LYS A O 1
ATOM 3063 N N . THR A 1 387 ? 12.428 -16.141 -21.868 1.00 87.81 387 THR A N 1
ATOM 3064 C CA . THR A 1 387 ? 13.183 -17.301 -22.365 1.00 87.81 387 THR A CA 1
ATOM 3065 C C . THR A 1 387 ? 14.459 -17.456 -21.535 1.00 87.81 387 THR A C 1
ATOM 3067 O O . THR A 1 387 ? 14.745 -16.609 -20.695 1.00 87.81 387 THR A O 1
ATOM 3070 N N . LYS A 1 388 ? 15.260 -18.508 -21.756 1.00 80.56 388 LYS A N 1
ATOM 3071 C CA . LYS A 1 388 ? 16.482 -18.753 -20.960 1.00 80.56 388 LYS A CA 1
ATOM 3072 C C . LYS A 1 388 ? 17.370 -17.505 -20.800 1.00 80.56 388 LYS A C 1
ATOM 3074 O O . LYS A 1 388 ? 17.819 -17.245 -19.689 1.00 80.56 388 LYS A O 1
ATOM 3079 N N . ASN A 1 389 ? 17.534 -16.710 -21.864 1.00 85.44 389 ASN A N 1
ATOM 3080 C CA . ASN A 1 389 ? 18.461 -15.571 -21.877 1.00 85.44 389 ASN A CA 1
ATOM 3081 C C . ASN A 1 389 ? 17.801 -14.209 -22.154 1.00 85.44 389 ASN A C 1
ATOM 3083 O O . ASN A 1 389 ? 18.460 -13.192 -21.974 1.00 85.44 389 ASN A O 1
ATOM 3087 N N . GLN A 1 390 ? 16.539 -14.164 -22.599 1.00 92.12 390 GLN A N 1
ATOM 3088 C CA . GLN A 1 390 ? 15.917 -12.922 -23.082 1.00 92.12 390 GLN A CA 1
ATOM 3089 C C . GLN A 1 390 ? 14.496 -12.739 -22.557 1.00 92.12 390 GLN A C 1
ATOM 3091 O O . GLN A 1 390 ? 13.734 -13.702 -22.418 1.00 92.12 390 GLN A O 1
ATOM 3096 N N . PHE A 1 391 ? 14.121 -11.488 -22.327 1.00 94.19 391 PHE A N 1
ATOM 3097 C CA . PHE A 1 391 ? 12.761 -11.067 -22.032 1.00 94.19 391 PHE A CA 1
ATOM 3098 C C . PHE A 1 391 ? 11.993 -10.891 -23.340 1.00 94.19 391 PHE A C 1
ATOM 3100 O O . PHE A 1 391 ? 12.526 -10.403 -24.335 1.00 94.19 391 PHE A O 1
ATOM 3107 N N . VAL A 1 392 ? 10.739 -11.326 -23.356 1.00 94.81 392 VAL A N 1
ATOM 3108 C CA . VAL A 1 392 ? 9.894 -11.314 -24.549 1.00 94.81 392 VAL A CA 1
ATOM 3109 C C . VAL A 1 392 ? 8.606 -10.589 -24.219 1.00 94.81 392 VAL A C 1
ATOM 3111 O O . VAL A 1 392 ? 7.928 -10.936 -23.253 1.00 94.81 392 VAL A O 1
ATOM 3114 N N . LEU A 1 393 ? 8.247 -9.623 -25.054 1.00 95.38 393 LEU A N 1
ATOM 3115 C CA . LEU A 1 393 ? 6.955 -8.957 -25.013 1.00 95.38 393 LEU A CA 1
ATOM 3116 C C . LEU A 1 393 ? 6.124 -9.434 -26.195 1.00 95.38 393 LEU A C 1
ATOM 3118 O O . LEU A 1 393 ? 6.578 -9.422 -27.336 1.00 95.38 393 LEU A O 1
ATOM 3122 N N . ILE A 1 394 ? 4.903 -9.865 -25.913 1.00 94.44 394 ILE A N 1
ATOM 3123 C CA . ILE A 1 394 ? 3.949 -10.388 -26.883 1.00 94.44 394 ILE A CA 1
ATOM 3124 C C . ILE A 1 394 ? 2.730 -9.475 -26.883 1.00 94.44 394 ILE A C 1
ATOM 3126 O O . ILE A 1 394 ? 2.115 -9.252 -25.843 1.00 94.44 394 ILE A O 1
ATOM 3130 N N . ILE A 1 395 ? 2.350 -8.979 -28.054 1.00 93.31 395 ILE A N 1
ATOM 3131 C CA . ILE A 1 395 ? 1.070 -8.316 -28.279 1.00 93.31 395 ILE A CA 1
ATOM 3132 C C . ILE A 1 395 ? 0.079 -9.393 -28.748 1.00 93.31 395 ILE A C 1
ATOM 3134 O O . ILE A 1 395 ? 0.266 -9.982 -29.821 1.00 93.31 395 ILE A O 1
ATOM 3138 N N . PRO A 1 396 ? -0.971 -9.691 -27.961 1.00 88.88 396 PRO A N 1
ATOM 3139 C CA . PRO A 1 396 ? -2.001 -10.644 -28.357 1.00 88.88 396 PRO A CA 1
ATOM 3140 C C . PRO A 1 396 ? -2.681 -10.228 -29.667 1.00 88.88 396 PRO A C 1
ATOM 3142 O O . PRO A 1 396 ? -2.996 -9.055 -29.860 1.00 88.88 396 PRO A O 1
ATOM 3145 N N . HIS A 1 397 ? -2.994 -11.191 -30.539 1.00 86.94 397 HIS A N 1
ATOM 3146 C CA . HIS A 1 397 ? -3.577 -10.927 -31.864 1.00 86.94 397 HIS A CA 1
ATOM 3147 C C . HIS A 1 397 ? -4.861 -10.083 -31.860 1.00 86.94 397 HIS A C 1
ATOM 3149 O O . HIS A 1 397 ? -5.108 -9.376 -32.829 1.00 86.94 397 HIS A O 1
ATOM 3155 N N . ARG A 1 398 ? -5.662 -10.086 -30.783 1.00 84.38 398 ARG A N 1
ATOM 3156 C CA . ARG A 1 398 ? -6.835 -9.192 -30.650 1.00 84.38 398 ARG A CA 1
ATOM 3157 C C . ARG A 1 398 ? -6.479 -7.706 -30.768 1.00 84.38 398 ARG A C 1
ATOM 3159 O O . ARG A 1 398 ? -7.318 -6.906 -31.161 1.00 84.38 398 ARG A O 1
ATOM 3166 N N . TYR A 1 399 ? -5.250 -7.333 -30.416 1.00 89.81 399 TYR A N 1
ATOM 3167 C CA . TYR A 1 399 ? -4.751 -5.969 -30.544 1.00 89.81 399 TYR A CA 1
ATOM 3168 C C . TYR A 1 399 ? -4.073 -5.725 -31.894 1.00 89.81 399 TYR A C 1
ATOM 3170 O O . TYR A 1 399 ? -3.662 -4.600 -32.138 1.00 89.81 399 TYR A O 1
ATOM 3178 N N . ALA A 1 400 ? -3.971 -6.720 -32.786 1.00 91.25 400 ALA A N 1
ATOM 3179 C CA . ALA A 1 400 ? -3.279 -6.563 -34.065 1.00 91.25 400 ALA A CA 1
ATOM 3180 C C . ALA A 1 400 ? -3.926 -5.488 -34.946 1.00 91.25 400 ALA A C 1
ATOM 3182 O O . ALA A 1 400 ? -3.203 -4.693 -35.533 1.00 91.25 400 ALA A O 1
ATOM 3183 N N . LYS A 1 401 ? -5.266 -5.392 -34.968 1.00 91.00 401 LYS A N 1
ATOM 3184 C CA . LYS A 1 401 ? -5.973 -4.312 -35.678 1.00 91.00 401 LYS A CA 1
ATOM 3185 C C . LYS A 1 401 ? -5.591 -2.936 -35.128 1.00 91.00 401 LYS A C 1
ATOM 3187 O O . LYS A 1 401 ? -5.168 -2.069 -35.879 1.00 91.00 401 LYS A O 1
ATOM 3192 N N . LYS A 1 402 ? -5.642 -2.773 -33.804 1.00 92.00 402 LYS A N 1
ATOM 3193 C CA . LYS A 1 402 ? -5.269 -1.516 -33.144 1.00 92.00 402 LYS A CA 1
ATOM 3194 C C . LYS A 1 402 ? -3.791 -1.175 -33.328 1.00 92.00 402 LYS A C 1
ATOM 3196 O O . LYS A 1 402 ? -3.453 -0.022 -33.544 1.00 92.00 402 LYS A O 1
ATOM 3201 N N . PHE A 1 403 ? -2.918 -2.177 -33.268 1.00 94.19 403 PHE A N 1
ATOM 3202 C CA . PHE A 1 403 ? -1.493 -2.020 -33.533 1.00 94.19 403 PHE A CA 1
ATOM 3203 C C . PHE A 1 403 ? -1.247 -1.591 -34.983 1.00 94.19 403 PHE A C 1
ATOM 3205 O O . PHE A 1 403 ? -0.430 -0.709 -35.214 1.00 94.19 403 PHE A O 1
ATOM 3212 N N . HIS A 1 404 ? -1.971 -2.159 -35.949 1.00 94.12 404 HIS A N 1
ATOM 3213 C CA . HIS A 1 404 ? -1.899 -1.764 -37.355 1.00 94.12 404 HIS A CA 1
ATOM 3214 C C . HIS A 1 404 ? -2.387 -0.326 -37.588 1.00 94.12 404 HIS A C 1
ATOM 3216 O O . HIS A 1 404 ? -1.734 0.417 -38.313 1.00 94.12 404 HIS A O 1
ATOM 3222 N N . GLU A 1 405 ? -3.485 0.077 -36.945 1.00 93.75 405 GLU A N 1
ATOM 3223 C CA . GLU A 1 405 ? -4.055 1.426 -37.063 1.00 93.75 405 GLU A CA 1
ATOM 3224 C C . GLU A 1 405 ? -3.191 2.498 -36.378 1.00 93.75 405 GLU A C 1
ATOM 3226 O O . GLU A 1 405 ? -3.011 3.585 -36.919 1.00 93.75 405 GLU A O 1
ATOM 3231 N N . GLU A 1 406 ? -2.651 2.209 -35.191 1.00 93.44 406 GLU A N 1
ATOM 3232 C CA . GLU A 1 406 ? -1.960 3.211 -34.372 1.00 93.44 406 GLU A CA 1
ATOM 3233 C C . GLU A 1 406 ? -0.439 3.225 -34.536 1.00 93.44 406 GLU A C 1
ATOM 3235 O O . GLU A 1 406 ? 0.154 4.261 -34.270 1.00 93.44 406 GLU A O 1
ATOM 3240 N N . ILE A 1 407 ? 0.217 2.120 -34.911 1.00 94.12 407 ILE A N 1
ATOM 3241 C CA . ILE A 1 407 ? 1.694 2.007 -34.914 1.00 94.12 407 ILE A CA 1
ATOM 3242 C C . ILE A 1 407 ? 2.203 1.500 -36.271 1.00 94.12 407 ILE A C 1
ATOM 3244 O O . ILE A 1 407 ? 2.960 2.195 -36.950 1.00 94.12 407 ILE A O 1
ATOM 3248 N N . ASN A 1 408 ? 1.733 0.318 -36.681 1.00 92.81 408 ASN A N 1
ATOM 3249 C CA . ASN A 1 408 ? 2.102 -0.396 -37.906 1.00 92.81 408 ASN A CA 1
ATOM 3250 C C . ASN A 1 408 ? 3.605 -0.758 -38.001 1.00 92.81 408 ASN A C 1
ATOM 3252 O O . ASN A 1 408 ? 4.350 -0.602 -37.041 1.00 92.81 408 ASN A O 1
ATOM 3256 N N . PHE A 1 409 ? 4.049 -1.279 -39.149 1.00 93.25 409 PHE A N 1
ATOM 3257 C CA . PHE A 1 409 ? 5.463 -1.494 -39.495 1.00 93.25 409 PHE A CA 1
ATOM 3258 C C . PHE A 1 409 ? 5.839 -0.660 -40.723 1.00 93.25 409 PHE A C 1
ATOM 3260 O O . PHE A 1 409 ? 4.994 -0.378 -41.575 1.00 93.25 409 PHE A O 1
ATOM 3267 N N . SER A 1 410 ? 7.087 -0.204 -40.814 1.00 90.19 410 SER A N 1
ATOM 3268 C CA . SER A 1 410 ? 7.651 0.374 -42.047 1.00 90.19 410 SER A CA 1
ATOM 3269 C C . SER A 1 410 ? 8.230 -0.703 -42.958 1.00 90.19 410 SER A C 1
ATOM 3271 O O . SER A 1 410 ? 8.178 -0.544 -44.171 1.00 90.19 410 SER A O 1
ATOM 3273 N N . VAL A 1 411 ? 8.760 -1.785 -42.380 1.00 90.25 411 VAL A N 1
ATOM 3274 C CA . VAL A 1 411 ? 9.352 -2.900 -43.132 1.00 90.25 411 VAL A CA 1
ATOM 3275 C C . VAL A 1 411 ? 8.251 -3.689 -43.836 1.00 90.25 411 VAL A C 1
ATOM 3277 O O . VAL A 1 411 ? 7.398 -4.290 -43.174 1.00 90.25 411 VAL A O 1
ATOM 3280 N N . GLU A 1 412 ? 8.287 -3.734 -45.171 1.00 89.38 412 GLU A N 1
ATOM 3281 C CA . GLU A 1 412 ? 7.190 -4.272 -45.991 1.00 89.38 412 GLU A CA 1
ATOM 3282 C C . GLU A 1 412 ? 6.860 -5.725 -45.628 1.00 89.38 412 GLU A C 1
ATOM 3284 O O . GLU A 1 412 ? 5.706 -6.058 -45.386 1.00 89.38 412 GLU A O 1
ATOM 3289 N N . LYS A 1 413 ? 7.876 -6.576 -45.429 1.00 90.31 413 LYS A N 1
ATOM 3290 C CA . LYS A 1 413 ? 7.677 -7.975 -45.011 1.00 90.31 413 LYS A CA 1
ATOM 3291 C C . LYS A 1 413 ? 6.904 -8.101 -43.689 1.00 90.31 413 LYS A C 1
ATOM 3293 O O . LYS A 1 413 ? 6.024 -8.952 -43.570 1.00 90.31 413 LYS A O 1
ATOM 3298 N N . LYS A 1 414 ? 7.231 -7.277 -42.684 1.00 92.62 414 LYS A N 1
ATOM 3299 C CA . LYS A 1 414 ? 6.562 -7.300 -41.367 1.00 92.62 414 LYS A CA 1
ATOM 3300 C C . LYS A 1 414 ? 5.145 -6.734 -41.471 1.00 92.62 414 LYS A C 1
ATOM 3302 O O . LYS A 1 414 ? 4.223 -7.262 -40.848 1.00 92.62 414 LYS A O 1
ATOM 3307 N N . LYS A 1 415 ? 4.971 -5.696 -42.291 1.00 92.94 415 LYS A N 1
ATOM 3308 C CA . LYS A 1 415 ? 3.685 -5.065 -42.588 1.00 92.94 415 LYS A CA 1
ATOM 3309 C C . LYS A 1 415 ? 2.726 -6.028 -43.292 1.00 92.94 415 LYS A C 1
ATOM 3311 O O . LYS A 1 415 ? 1.615 -6.204 -42.802 1.00 92.94 415 LYS A O 1
ATOM 3316 N N . SER A 1 416 ? 3.159 -6.724 -44.346 1.00 93.19 416 SER A N 1
ATOM 3317 C CA . SER A 1 416 ? 2.324 -7.711 -45.046 1.00 93.19 416 SER A CA 1
ATOM 3318 C C . SER A 1 416 ? 1.895 -8.860 -44.122 1.00 93.19 416 SER A C 1
ATOM 3320 O O . SER A 1 416 ? 0.741 -9.285 -44.151 1.00 93.19 416 SER A O 1
ATOM 3322 N N . GLU A 1 417 ? 2.782 -9.339 -43.239 1.00 93.06 417 GLU A N 1
ATOM 3323 C CA . GLU A 1 417 ? 2.422 -10.345 -42.226 1.00 93.06 417 GLU A CA 1
ATOM 3324 C C . GLU A 1 417 ? 1.404 -9.816 -41.204 1.00 93.06 417 GLU A C 1
ATOM 3326 O O . GLU A 1 417 ? 0.493 -10.544 -40.801 1.00 93.06 417 GLU A O 1
ATOM 3331 N N . LEU A 1 418 ? 1.520 -8.551 -40.790 1.00 93.25 418 LEU A N 1
ATOM 3332 C CA . LEU A 1 418 ? 0.541 -7.913 -39.911 1.00 93.25 418 LEU A CA 1
ATOM 3333 C C . LEU A 1 418 ? -0.823 -7.779 -40.595 1.00 93.25 418 LEU A C 1
ATOM 3335 O O . LEU A 1 418 ? -1.837 -8.104 -39.983 1.00 93.25 418 LEU A O 1
ATOM 3339 N N . GLU A 1 419 ? -0.863 -7.363 -41.858 1.00 93.69 419 GLU A N 1
ATOM 3340 C CA . GLU A 1 419 ? -2.095 -7.260 -42.649 1.00 93.69 419 GLU A CA 1
ATOM 3341 C C . GLU A 1 419 ? -2.759 -8.629 -42.845 1.00 93.69 419 GLU A C 1
ATOM 3343 O O . GLU A 1 419 ? -3.979 -8.758 -42.694 1.00 93.69 419 GLU A O 1
ATOM 3348 N N . ARG A 1 420 ? -1.964 -9.683 -43.078 1.00 93.12 420 ARG A N 1
ATOM 3349 C CA . ARG A 1 420 ? -2.448 -11.071 -43.123 1.00 93.12 420 ARG A CA 1
ATOM 3350 C C . ARG A 1 420 ? -3.041 -11.501 -41.782 1.00 93.12 420 ARG A C 1
ATOM 3352 O O . ARG A 1 420 ? -4.115 -12.103 -41.748 1.00 93.12 420 ARG A O 1
ATOM 3359 N N . LEU A 1 421 ? -2.376 -11.166 -40.673 1.00 91.19 421 LEU A N 1
ATOM 3360 C CA . LEU A 1 421 ? -2.885 -11.440 -39.330 1.00 91.19 421 LEU A CA 1
ATOM 3361 C C . LEU A 1 421 ? -4.213 -10.714 -39.088 1.00 91.19 421 LEU A C 1
ATOM 3363 O O . LEU A 1 421 ? -5.167 -11.364 -38.667 1.00 91.19 421 LEU A O 1
ATOM 3367 N N . VAL A 1 422 ? -4.294 -9.416 -39.395 1.00 90.44 422 VAL A N 1
ATOM 3368 C CA . VAL A 1 422 ? -5.509 -8.599 -39.242 1.00 90.44 422 VAL A CA 1
ATOM 3369 C C . VAL A 1 422 ? -6.655 -9.150 -40.087 1.00 90.44 422 VAL A C 1
ATOM 3371 O O . VAL A 1 422 ? -7.757 -9.310 -39.573 1.00 90.44 422 VAL A O 1
ATOM 3374 N N . SER A 1 423 ? -6.389 -9.533 -41.336 1.00 87.88 423 SER A N 1
ATOM 3375 C CA . SER A 1 423 ? -7.393 -10.119 -42.238 1.00 87.88 423 SER A CA 1
ATOM 3376 C C . SER A 1 423 ? -7.907 -11.480 -41.752 1.00 87.88 423 SER A C 1
ATOM 3378 O O . SER A 1 423 ? -9.039 -11.858 -42.036 1.00 87.88 423 SER A O 1
ATOM 3380 N N . SER A 1 424 ? -7.089 -12.221 -40.996 1.00 84.31 424 SER A N 1
ATOM 3381 C CA . SER A 1 424 ? -7.474 -13.505 -40.395 1.00 84.31 424 SER A CA 1
ATOM 3382 C C . SER A 1 424 ? -8.257 -13.373 -39.081 1.00 84.31 424 SER A C 1
ATOM 3384 O O . SER A 1 424 ? -8.727 -14.381 -38.537 1.00 84.31 424 SER A O 1
ATOM 3386 N N . LEU A 1 425 ? -8.368 -12.158 -38.526 1.00 79.69 425 LEU A N 1
ATOM 3387 C CA . LEU A 1 425 ? -9.094 -11.933 -37.282 1.00 79.69 425 LEU A CA 1
ATOM 3388 C C . LEU A 1 425 ? -10.587 -12.127 -37.514 1.00 79.69 425 LEU A C 1
ATOM 3390 O O . LEU A 1 425 ? -11.214 -11.447 -38.317 1.00 79.69 425 LEU A O 1
ATOM 3394 N N . ASN A 1 426 ? -11.160 -13.050 -36.751 1.00 70.06 426 ASN A N 1
ATOM 3395 C CA . ASN A 1 426 ? -12.596 -13.225 -36.675 1.00 70.06 426 ASN A CA 1
ATOM 3396 C C . ASN A 1 426 ? -13.033 -12.729 -35.292 1.00 70.06 426 ASN A C 1
ATOM 3398 O O . ASN A 1 426 ? -12.899 -13.454 -34.297 1.00 70.06 426 ASN A O 1
ATOM 3402 N N . ASP A 1 427 ? -13.487 -11.473 -35.226 1.00 61.25 427 ASP A N 1
ATOM 3403 C CA . ASP A 1 427 ? -13.851 -10.768 -33.981 1.00 61.25 427 ASP A CA 1
ATOM 3404 C C . ASP A 1 427 ? -14.880 -11.549 -33.134 1.00 61.25 427 ASP A C 1
ATOM 3406 O O . ASP A 1 427 ? -14.982 -11.401 -31.911 1.00 61.25 427 ASP A O 1
ATOM 3410 N N . ASP A 1 428 ? -15.603 -12.474 -33.762 1.00 56.62 428 ASP A N 1
ATOM 3411 C CA . ASP A 1 428 ? -16.656 -13.260 -33.139 1.00 56.62 428 ASP A CA 1
ATOM 3412 C C . ASP A 1 428 ? -16.173 -14.392 -32.219 1.00 56.62 428 ASP A C 1
ATOM 3414 O O . ASP A 1 428 ? -16.987 -14.944 -31.470 1.00 56.62 428 ASP A O 1
ATOM 3418 N N . LYS A 1 429 ? -14.883 -14.761 -32.180 1.00 58.72 429 LYS A N 1
ATOM 3419 C CA . LYS A 1 429 ? -14.444 -15.964 -31.426 1.00 58.72 429 LYS A CA 1
ATOM 3420 C C . LYS A 1 429 ? -13.127 -15.854 -30.648 1.00 58.72 429 LYS A C 1
ATOM 3422 O O . LYS A 1 429 ? -12.505 -16.873 -30.354 1.00 58.72 429 LYS A O 1
ATOM 3427 N N . THR A 1 430 ? -12.714 -14.666 -30.227 1.00 59.41 430 THR A N 1
ATOM 3428 C CA . THR A 1 430 ? -11.499 -14.506 -29.411 1.00 59.41 430 THR A CA 1
ATOM 3429 C C . THR A 1 430 ? -11.760 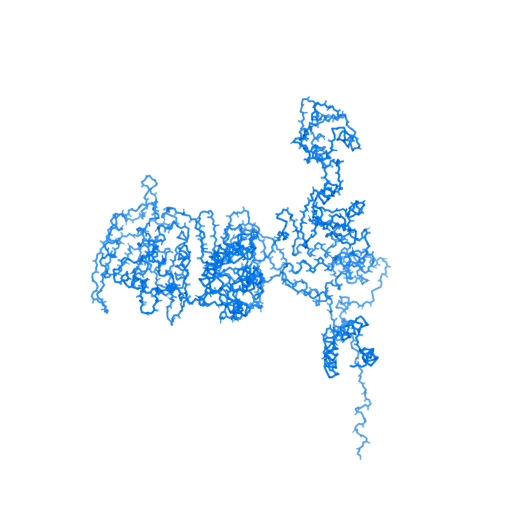-14.772 -27.923 1.00 59.41 430 THR A C 1
ATOM 3431 O O . THR A 1 430 ? -12.357 -13.968 -27.207 1.00 59.41 430 THR A O 1
ATOM 3434 N N . TYR A 1 431 ? -11.321 -15.942 -27.446 1.00 67.00 431 TYR A N 1
ATOM 3435 C CA . TYR A 1 431 ? -11.191 -16.223 -26.015 1.00 67.00 431 TYR A CA 1
ATOM 3436 C C . TYR A 1 431 ? -9.874 -15.630 -25.508 1.00 67.00 431 TYR A C 1
ATOM 3438 O O . TYR A 1 431 ? -8.804 -16.034 -25.960 1.00 67.00 431 TYR A O 1
ATOM 3446 N N . ASP A 1 432 ? -9.955 -14.689 -24.570 1.00 76.06 432 ASP A N 1
ATOM 3447 C CA . ASP A 1 432 ? -8.798 -14.113 -23.890 1.00 76.06 432 ASP A CA 1
ATOM 3448 C C . ASP A 1 432 ? -8.836 -14.512 -22.416 1.00 76.06 432 ASP A C 1
ATOM 3450 O O . ASP A 1 432 ? -9.723 -14.106 -21.669 1.00 76.06 432 ASP A O 1
ATOM 3454 N N . SER A 1 433 ? -7.889 -15.355 -22.011 1.00 80.38 433 SER A N 1
ATOM 3455 C CA . SER A 1 433 ? -7.825 -15.854 -20.635 1.00 80.38 433 SER A CA 1
ATOM 3456 C C . SER A 1 433 ? -7.271 -14.836 -19.630 1.00 80.38 433 SER A C 1
ATOM 3458 O O . SER A 1 433 ? -7.351 -15.084 -18.422 1.00 80.38 433 SER A O 1
ATOM 3460 N N . ILE A 1 434 ? -6.704 -13.727 -20.119 1.00 85.12 434 ILE A N 1
ATOM 3461 C CA . ILE A 1 434 ? -6.104 -12.665 -19.310 1.00 85.12 434 ILE A CA 1
ATOM 3462 C C . ILE A 1 434 ? -7.167 -11.613 -18.988 1.00 85.12 434 ILE A C 1
ATOM 3464 O O . ILE A 1 434 ? -7.492 -11.438 -17.818 1.00 85.12 434 ILE A O 1
ATOM 3468 N N . ASP A 1 435 ? -7.787 -10.999 -20.003 1.00 87.75 435 ASP A N 1
ATOM 3469 C CA . ASP A 1 435 ? -8.818 -9.951 -19.853 1.00 87.75 435 ASP A CA 1
ATOM 3470 C C . ASP A 1 435 ? -10.203 -10.532 -19.513 1.00 87.75 435 ASP A C 1
ATOM 3472 O O . ASP A 1 435 ? -11.156 -10.483 -20.305 1.00 87.75 435 ASP A O 1
ATOM 3476 N N . MET A 1 436 ? -10.294 -11.116 -18.317 1.00 88.88 436 MET A N 1
ATOM 3477 C CA . MET A 1 436 ? -11.530 -11.629 -17.734 1.00 88.88 436 MET A CA 1
ATOM 3478 C C . MET A 1 436 ? -11.962 -10.742 -16.572 1.00 88.88 436 MET A C 1
ATOM 3480 O O . MET A 1 436 ? -11.195 -10.508 -15.645 1.00 88.88 436 MET A O 1
ATOM 3484 N N . ILE A 1 437 ? -13.218 -10.315 -16.603 1.00 90.25 437 ILE A N 1
ATOM 3485 C CA . ILE A 1 437 ? -13.865 -9.536 -15.551 1.00 90.25 437 ILE A CA 1
ATOM 3486 C C . ILE A 1 437 ? -14.434 -10.532 -14.526 1.00 90.25 437 ILE A C 1
ATOM 3488 O O . ILE A 1 437 ? -15.311 -11.320 -14.905 1.00 90.25 437 ILE A O 1
ATOM 3492 N N . PRO A 1 438 ? -13.938 -10.559 -13.276 1.00 89.56 438 PRO A N 1
ATOM 3493 C CA . PRO A 1 438 ? -14.457 -11.430 -12.214 1.00 89.56 438 PRO A CA 1
ATOM 3494 C C . PRO A 1 438 ? -15.739 -10.855 -11.586 1.00 89.56 438 PRO A C 1
ATOM 3496 O O . PRO A 1 438 ? -16.021 -9.679 -11.767 1.00 89.56 438 PRO A O 1
ATOM 3499 N N . SER A 1 439 ? -16.502 -11.649 -10.832 1.00 86.94 439 SER A N 1
ATOM 3500 C CA . SER A 1 439 ? -17.621 -11.227 -9.960 1.00 86.94 439 SER A CA 1
ATOM 3501 C C . SER A 1 439 ? -18.727 -10.413 -10.652 1.00 86.94 439 SER A C 1
ATOM 3503 O O . SER A 1 439 ? -19.220 -9.431 -10.105 1.00 86.94 439 SER A O 1
ATOM 3505 N N . ILE A 1 440 ? -19.073 -10.761 -11.895 1.00 86.12 440 ILE A N 1
ATOM 3506 C CA . ILE A 1 440 ? -20.025 -10.013 -12.747 1.00 86.12 440 ILE A CA 1
ATOM 3507 C C . ILE A 1 440 ? -21.228 -10.860 -13.194 1.00 86.12 440 ILE A C 1
ATOM 3509 O O . ILE A 1 440 ? -22.148 -10.348 -13.833 1.00 86.12 440 ILE A O 1
ATOM 3513 N N . GLY A 1 441 ? -21.220 -12.161 -12.878 1.00 87.06 441 GLY A N 1
ATOM 3514 C CA . GLY A 1 441 ? -22.213 -13.125 -13.357 1.00 87.06 441 GLY A CA 1
ATOM 3515 C C . GLY A 1 441 ? -23.633 -12.738 -12.953 1.00 87.06 441 GLY A C 1
ATOM 3516 O O . GLY A 1 441 ? -24.514 -12.673 -13.806 1.00 87.06 441 GLY A O 1
ATOM 3517 N N . ASP A 1 442 ? -23.818 -12.372 -11.686 1.00 88.44 442 ASP A N 1
ATOM 3518 C CA . ASP A 1 442 ? -25.133 -12.051 -11.120 1.00 88.44 442 ASP A CA 1
ATOM 3519 C C . ASP A 1 442 ? -25.734 -10.784 -11.728 1.00 88.44 442 ASP A C 1
ATOM 3521 O O . ASP A 1 442 ? -26.932 -10.718 -12.000 1.00 88.44 442 ASP A O 1
ATOM 3525 N N . ALA A 1 443 ? -24.900 -9.772 -11.983 1.00 88.56 443 ALA A N 1
ATOM 3526 C CA . ALA A 1 443 ? -25.333 -8.536 -12.627 1.00 88.56 443 ALA A CA 1
ATOM 3527 C C . ALA A 1 443 ? -25.797 -8.794 -14.069 1.00 88.56 443 ALA A C 1
ATOM 3529 O O . ALA A 1 443 ? -26.812 -8.246 -14.503 1.00 88.56 443 ALA A O 1
ATOM 3530 N N . LEU A 1 444 ? -25.089 -9.669 -14.795 1.00 91.38 444 LEU A N 1
ATOM 3531 C CA . LEU A 1 444 ? -25.480 -10.084 -16.140 1.00 91.38 444 LEU A CA 1
ATOM 3532 C C . LEU A 1 444 ? -26.787 -10.884 -16.127 1.00 91.38 444 LEU A C 1
ATOM 3534 O O . LEU A 1 444 ? -27.634 -10.648 -16.987 1.00 91.38 444 LEU A O 1
ATOM 3538 N N . THR A 1 445 ? -26.976 -11.782 -15.158 1.00 91.06 445 THR A N 1
ATOM 3539 C CA . THR A 1 445 ? -28.226 -12.541 -14.996 1.00 91.06 445 THR A CA 1
ATOM 3540 C C . THR A 1 445 ? -29.401 -11.613 -14.701 1.00 91.06 445 THR A C 1
ATOM 3542 O O . THR A 1 445 ? -30.372 -11.627 -15.456 1.00 91.06 445 THR A O 1
ATOM 3545 N N . LYS A 1 446 ? -29.280 -10.722 -13.707 1.00 89.81 446 LYS A N 1
ATOM 3546 C CA . LYS A 1 446 ? -30.329 -9.750 -13.343 1.00 89.81 446 LYS A CA 1
ATOM 3547 C C . LYS A 1 446 ? -30.733 -8.842 -14.505 1.00 89.81 446 LYS A C 1
ATOM 3549 O O . LYS A 1 446 ? -31.914 -8.547 -14.672 1.00 89.81 446 LYS A O 1
ATOM 3554 N N . LEU A 1 447 ? -29.776 -8.390 -15.322 1.00 91.12 447 LEU A N 1
ATOM 3555 C CA . LEU A 1 447 ? -30.086 -7.605 -16.520 1.00 91.12 447 LEU A CA 1
ATOM 3556 C C . LEU A 1 447 ? -30.723 -8.469 -17.616 1.00 91.12 447 LEU A C 1
ATOM 3558 O O . LEU A 1 447 ? -31.699 -8.061 -18.244 1.00 91.12 447 LEU A O 1
ATOM 3562 N N . GLY A 1 448 ? -30.165 -9.657 -17.851 1.00 90.69 448 GLY A N 1
ATOM 3563 C CA . GLY A 1 448 ? -30.622 -10.580 -18.881 1.00 90.69 448 GLY A CA 1
ATOM 3564 C C . GLY A 1 448 ? -32.063 -11.036 -18.670 1.00 90.69 448 GLY A C 1
ATOM 3565 O O . GLY A 1 448 ? -32.820 -11.102 -19.632 1.00 90.69 448 GLY A O 1
ATOM 3566 N N . GLU A 1 449 ? -32.475 -11.288 -17.428 1.00 90.94 449 GLU A N 1
ATOM 3567 C CA . GLU A 1 449 ? -33.850 -11.680 -17.095 1.00 90.94 449 GLU A CA 1
ATOM 3568 C C . GLU A 1 449 ? -34.874 -10.593 -17.441 1.00 90.94 449 GLU A C 1
ATOM 3570 O O . GLU A 1 449 ? -35.939 -10.910 -17.968 1.00 90.94 449 GLU A O 1
ATOM 3575 N N . LYS A 1 450 ? -34.529 -9.310 -17.262 1.00 89.25 450 LYS A N 1
ATOM 3576 C CA . LYS A 1 450 ? -35.409 -8.171 -17.593 1.00 89.25 450 LYS A CA 1
ATOM 3577 C C . LYS A 1 450 ? -35.703 -8.045 -19.093 1.00 89.25 450 LYS A C 1
ATOM 3579 O O . LYS A 1 450 ? -36.695 -7.427 -19.466 1.00 89.25 450 LYS A O 1
ATOM 3584 N N . VAL A 1 451 ? -34.866 -8.629 -19.955 1.00 89.50 451 VAL A N 1
ATOM 3585 C CA . VAL A 1 451 ? -35.068 -8.660 -21.416 1.00 89.50 451 VAL A CA 1
ATOM 3586 C C . VAL A 1 451 ? -35.374 -10.064 -21.954 1.00 89.50 451 VAL A C 1
ATOM 3588 O O . VAL A 1 451 ? -35.523 -10.228 -23.165 1.00 89.50 451 VAL A O 1
ATOM 3591 N N . ASP A 1 452 ? -35.507 -11.068 -21.075 1.00 86.69 452 ASP A N 1
ATOM 3592 C CA . ASP A 1 452 ? -35.679 -12.494 -21.414 1.00 86.69 452 ASP A CA 1
ATOM 3593 C C . ASP A 1 452 ? -34.535 -13.052 -22.282 1.00 86.69 452 ASP A C 1
ATOM 3595 O O . ASP A 1 452 ? -34.721 -13.721 -23.303 1.00 86.69 452 ASP A O 1
ATOM 3599 N N . TYR A 1 453 ? -33.306 -12.716 -21.905 1.00 90.38 453 TYR A N 1
ATOM 3600 C CA . TYR A 1 453 ? -32.116 -13.257 -22.542 1.00 90.38 453 TYR A CA 1
ATOM 3601 C C . TYR A 1 453 ? -32.017 -14.775 -22.289 1.00 90.38 453 TYR A C 1
ATOM 3603 O O . TYR A 1 453 ? -32.398 -15.234 -21.209 1.00 90.38 453 TYR A O 1
ATOM 3611 N N . PRO A 1 454 ? -31.467 -15.585 -23.219 1.00 91.00 454 PRO A N 1
ATOM 3612 C CA . PRO A 1 454 ? -31.428 -17.039 -23.062 1.00 91.00 454 PRO A CA 1
ATOM 3613 C C . PRO A 1 454 ? -30.838 -17.503 -21.719 1.00 91.00 454 PRO A C 1
ATOM 3615 O O . PRO A 1 454 ? -29.630 -17.400 -21.484 1.00 91.00 454 PRO A O 1
ATOM 3618 N N . LYS A 1 455 ? -31.686 -18.091 -20.859 1.00 89.06 455 LYS A N 1
ATOM 3619 C CA . LYS A 1 455 ? -31.339 -18.512 -19.484 1.00 89.06 455 LYS A CA 1
ATOM 3620 C C . LYS A 1 455 ? -30.126 -19.442 -19.410 1.00 89.06 455 LYS A C 1
ATOM 3622 O O . LYS A 1 455 ? -29.355 -19.373 -18.459 1.00 89.06 455 LYS A O 1
ATOM 3627 N N . VAL A 1 456 ? -29.914 -20.279 -20.430 1.00 89.88 456 VAL A N 1
ATOM 3628 C CA . VAL A 1 456 ? -28.748 -21.181 -20.533 1.00 89.88 456 VAL A CA 1
ATOM 3629 C C . VAL A 1 456 ? -27.428 -20.399 -20.525 1.00 89.88 456 VAL A C 1
ATOM 3631 O O . VAL A 1 456 ? -26.442 -20.840 -19.934 1.00 89.88 456 VAL A O 1
ATOM 3634 N N . ILE A 1 457 ? -27.403 -19.224 -21.160 1.00 87.81 457 ILE A N 1
ATOM 3635 C CA . ILE A 1 457 ? -26.223 -18.356 -21.206 1.00 87.81 457 ILE A CA 1
ATOM 3636 C C . ILE A 1 457 ? -26.038 -17.640 -19.867 1.00 87.81 457 ILE A C 1
ATOM 3638 O O . ILE A 1 457 ? -24.917 -17.595 -19.366 1.00 87.81 457 ILE A O 1
ATOM 3642 N N . LEU A 1 458 ? -27.122 -17.126 -19.278 1.00 89.75 458 LEU A N 1
ATOM 3643 C CA . LEU A 1 458 ? -27.080 -16.415 -17.995 1.00 89.75 458 LEU A CA 1
ATOM 3644 C C . LEU A 1 458 ? -26.548 -17.323 -16.877 1.00 89.75 458 LEU A C 1
ATOM 3646 O O . LEU A 1 458 ? -25.494 -17.037 -16.308 1.00 89.75 458 LEU A O 1
ATOM 3650 N N . LYS A 1 459 ? -27.153 -18.508 -16.696 1.00 89.88 459 LYS A N 1
ATOM 3651 C CA . LYS A 1 459 ? -26.728 -19.505 -15.694 1.00 89.88 459 LYS A CA 1
ATOM 3652 C C . LYS A 1 459 ? -25.270 -19.944 -15.855 1.00 89.88 459 LYS A C 1
ATOM 3654 O O . LYS A 1 459 ? -24.592 -20.274 -14.884 1.00 89.88 459 LYS A O 1
ATOM 3659 N N . LYS A 1 460 ? -24.747 -19.957 -17.087 1.00 90.56 460 LYS A N 1
ATOM 3660 C CA . LYS A 1 460 ? -23.337 -20.283 -17.347 1.00 90.56 460 LYS A CA 1
ATOM 3661 C C . LYS A 1 460 ? -22.393 -19.242 -16.741 1.00 90.56 460 LYS A C 1
ATOM 3663 O O . LYS A 1 460 ? -21.347 -19.636 -16.222 1.00 90.56 460 LYS A O 1
ATOM 3668 N N . PHE A 1 461 ? -22.704 -17.951 -16.861 1.00 89.19 461 PHE A N 1
ATOM 3669 C CA . PHE A 1 461 ? -21.846 -16.873 -16.356 1.00 89.19 461 PHE A CA 1
ATOM 3670 C C . PHE A 1 461 ? -22.061 -16.596 -14.872 1.00 89.19 461 PHE A C 1
ATOM 3672 O O . PHE A 1 461 ? -21.080 -16.330 -14.187 1.00 89.19 461 PHE A O 1
ATOM 3679 N N . GLU A 1 462 ? -23.282 -16.778 -14.378 1.00 87.81 462 GLU A N 1
ATOM 3680 C CA . GLU A 1 462 ? -23.598 -16.845 -12.949 1.00 87.81 462 GLU A CA 1
ATOM 3681 C C . GLU A 1 462 ? -22.768 -17.931 -12.252 1.00 87.81 462 GLU A C 1
ATOM 3683 O O . GLU A 1 462 ? -22.038 -17.660 -11.310 1.00 87.81 462 GLU A O 1
ATOM 3688 N N . ARG A 1 463 ? -22.723 -19.156 -12.791 1.00 88.25 463 ARG A N 1
ATOM 3689 C CA . ARG A 1 463 ? -21.888 -20.214 -12.197 1.00 88.25 463 ARG A CA 1
ATOM 3690 C C . ARG A 1 463 ? -20.388 -19.927 -12.286 1.00 88.25 463 ARG A C 1
ATOM 3692 O O . ARG A 1 463 ? -19.627 -20.315 -11.410 1.00 88.25 463 ARG A O 1
ATOM 3699 N N . LYS A 1 464 ? -19.923 -19.333 -13.390 1.00 87.19 464 LYS A N 1
ATOM 3700 C CA . LYS A 1 464 ? -18.485 -19.091 -13.597 1.00 87.19 464 LYS A CA 1
ATOM 3701 C C . LYS A 1 464 ? -17.959 -17.890 -12.814 1.00 87.19 464 LYS A C 1
ATOM 3703 O O . LYS A 1 464 ? -16.749 -17.834 -12.615 1.00 87.19 464 LYS A O 1
ATOM 3708 N N . GLN A 1 465 ? -18.817 -16.919 -12.492 1.00 87.62 465 GLN A N 1
ATOM 3709 C CA . GLN A 1 465 ? -18.464 -15.616 -11.916 1.00 87.62 465 GLN A CA 1
ATOM 3710 C C . GLN A 1 465 ? -17.298 -14.906 -12.624 1.00 87.62 465 GLN A C 1
ATOM 3712 O O . GLN A 1 465 ? -16.576 -14.112 -12.034 1.00 87.62 465 GLN A O 1
ATOM 3717 N N . LYS A 1 466 ? -17.093 -15.177 -13.918 1.00 87.88 466 LYS A N 1
ATOM 3718 C CA . LYS A 1 466 ? -16.112 -14.480 -14.755 1.00 87.88 466 LYS A CA 1
ATOM 3719 C C . LYS A 1 466 ? -16.491 -14.523 -16.224 1.00 87.88 466 LYS A C 1
ATOM 3721 O O . LYS A 1 466 ? -16.983 -15.540 -16.725 1.00 87.88 466 LYS A O 1
ATOM 3726 N N . ILE A 1 467 ? -16.210 -13.438 -16.935 1.00 89.31 467 ILE A N 1
ATOM 3727 C CA . ILE A 1 467 ? -16.503 -13.290 -18.364 1.00 89.31 467 ILE A CA 1
ATOM 3728 C C . ILE A 1 467 ? -15.390 -12.497 -19.048 1.00 89.31 467 ILE A C 1
ATOM 3730 O O . ILE A 1 467 ? -14.884 -11.526 -18.497 1.00 89.31 467 ILE A O 1
ATOM 3734 N N . GLY A 1 468 ? -14.999 -12.893 -20.258 1.00 89.19 468 GLY A N 1
ATOM 3735 C CA . GLY A 1 468 ? -14.052 -12.099 -21.041 1.00 89.19 468 GLY A CA 1
ATOM 3736 C C . GLY A 1 468 ? -14.691 -10.780 -21.471 1.00 89.19 468 GLY A C 1
ATOM 3737 O O . GLY A 1 468 ? -15.846 -10.787 -21.907 1.00 89.19 468 GLY A O 1
ATOM 3738 N N . ARG A 1 469 ? -13.959 -9.664 -21.415 1.00 88.75 469 ARG A N 1
ATOM 3739 C CA . ARG A 1 469 ? -14.496 -8.324 -21.727 1.00 88.75 469 ARG A CA 1
ATOM 3740 C C . ARG A 1 469 ? -15.181 -8.240 -23.092 1.00 88.75 469 ARG A C 1
ATOM 3742 O O . ARG A 1 469 ? -16.316 -7.782 -23.190 1.00 88.75 469 ARG A O 1
ATOM 3749 N N . ALA A 1 470 ? -14.539 -8.759 -24.140 1.00 85.62 470 ALA A N 1
ATOM 3750 C CA . ALA A 1 470 ? -15.119 -8.800 -25.486 1.00 85.62 470 ALA A CA 1
ATOM 3751 C C . ALA A 1 470 ? -16.399 -9.655 -25.539 1.00 85.62 470 ALA A C 1
ATOM 3753 O O . ALA A 1 470 ? -17.350 -9.342 -26.254 1.00 85.62 470 ALA A O 1
ATOM 3754 N N . THR A 1 471 ? -16.459 -10.725 -24.739 1.00 88.38 471 THR A N 1
ATOM 3755 C CA . THR A 1 471 ? -17.661 -11.558 -24.625 1.00 88.38 471 THR A CA 1
ATOM 3756 C C . THR A 1 471 ? -18.786 -10.807 -23.921 1.00 88.38 471 THR A C 1
ATOM 3758 O O . THR A 1 471 ? -19.904 -10.817 -24.433 1.00 88.38 471 THR A O 1
ATOM 3761 N N . LEU A 1 472 ? -18.492 -10.097 -22.829 1.00 90.62 472 LEU A N 1
ATOM 3762 C CA . LEU A 1 472 ? -19.460 -9.238 -22.147 1.00 90.62 472 LEU A CA 1
ATOM 3763 C C . LEU A 1 472 ? -19.995 -8.147 -23.079 1.00 90.62 472 LEU A C 1
ATOM 3765 O O . LEU A 1 472 ? -21.205 -8.006 -23.204 1.00 90.62 472 LEU A O 1
ATOM 3769 N N . GLN A 1 473 ? -19.120 -7.455 -23.812 1.00 90.81 473 GLN A N 1
ATOM 3770 C CA . GLN A 1 473 ? -19.514 -6.413 -24.763 1.00 90.81 473 GLN A CA 1
ATOM 3771 C C . GLN A 1 473 ? -20.442 -6.941 -25.872 1.00 90.81 473 GLN A C 1
ATOM 3773 O O . GLN A 1 473 ? -21.352 -6.241 -26.308 1.00 90.81 473 GLN A O 1
ATOM 3778 N N . ARG A 1 474 ? -20.243 -8.177 -26.349 1.00 88.50 474 ARG A N 1
ATOM 3779 C CA . ARG A 1 474 ? -21.164 -8.808 -27.316 1.00 88.50 474 ARG A CA 1
ATOM 3780 C C . ARG A 1 474 ? -22.513 -9.149 -26.692 1.00 88.50 474 ARG A C 1
ATOM 3782 O O . ARG A 1 474 ? -23.537 -8.971 -27.344 1.00 88.50 474 ARG A O 1
ATOM 3789 N N . HIS A 1 475 ? -22.523 -9.652 -25.457 1.00 91.06 475 HIS A N 1
ATOM 3790 C CA . HIS A 1 475 ? -23.774 -9.929 -24.754 1.00 91.06 475 HIS A CA 1
ATOM 3791 C C . HIS A 1 475 ? -24.546 -8.643 -24.460 1.00 91.06 475 HIS A C 1
ATOM 3793 O O . HIS A 1 475 ? -25.742 -8.622 -24.721 1.00 91.06 475 HIS A O 1
ATOM 3799 N N . LEU A 1 476 ? -23.873 -7.569 -24.037 1.00 91.00 476 LEU A N 1
ATOM 3800 C CA . LEU A 1 476 ? -24.488 -6.254 -23.845 1.00 91.00 476 LEU A CA 1
ATOM 3801 C C . LEU A 1 476 ? -25.113 -5.716 -25.131 1.00 91.00 476 LEU A C 1
ATOM 3803 O O . LEU A 1 476 ? -26.296 -5.408 -25.112 1.00 91.00 476 LEU A O 1
ATOM 3807 N N . ARG A 1 477 ? -24.395 -5.734 -26.263 1.00 91.38 477 ARG A N 1
ATOM 3808 C CA . ARG A 1 477 ? -24.962 -5.324 -27.564 1.00 91.38 477 ARG A CA 1
ATOM 3809 C C . ARG A 1 477 ? -26.233 -6.100 -27.928 1.00 91.38 477 ARG A C 1
ATOM 3811 O O . ARG A 1 477 ? -27.235 -5.516 -28.316 1.00 91.38 477 ARG A O 1
ATOM 3818 N N . ARG A 1 478 ? -26.238 -7.423 -27.733 1.00 91.50 478 ARG A N 1
ATOM 3819 C CA . ARG A 1 478 ? -27.437 -8.250 -27.979 1.00 91.50 478 ARG A CA 1
ATOM 3820 C C . ARG A 1 478 ? -28.575 -7.951 -26.999 1.00 91.50 478 ARG A C 1
ATOM 3822 O O . ARG A 1 478 ? -29.737 -8.028 -27.381 1.00 91.50 478 ARG A O 1
ATOM 3829 N N . ILE A 1 479 ? -28.254 -7.670 -25.736 1.00 92.19 479 ILE A N 1
ATOM 3830 C CA . ILE A 1 479 ? -29.233 -7.276 -24.715 1.00 92.19 479 ILE A CA 1
ATOM 3831 C C . ILE A 1 479 ? -29.834 -5.909 -25.072 1.00 92.19 479 ILE A C 1
ATOM 3833 O O . ILE A 1 479 ? -31.046 -5.765 -24.979 1.00 92.19 479 ILE A O 1
ATOM 3837 N N . GLU A 1 480 ? -29.034 -4.946 -25.539 1.00 91.94 480 GLU A N 1
ATOM 3838 C CA . GLU A 1 480 ? -29.496 -3.640 -26.033 1.00 91.94 480 GLU A CA 1
ATOM 3839 C C . GLU A 1 480 ? -30.450 -3.801 -27.228 1.00 91.94 480 GLU A C 1
ATOM 3841 O O . GLU A 1 480 ? -31.555 -3.264 -27.211 1.00 91.94 480 GLU A O 1
ATOM 3846 N N . GLU A 1 481 ? -30.084 -4.613 -28.227 1.00 91.38 481 GLU A N 1
ATOM 3847 C CA . GLU A 1 481 ? -30.948 -4.919 -29.378 1.00 91.38 481 GLU A CA 1
ATOM 3848 C C . GLU A 1 481 ? -32.284 -5.560 -28.961 1.00 91.38 481 GLU A C 1
ATOM 3850 O O . GLU A 1 481 ? -33.339 -5.241 -29.516 1.00 91.38 481 GLU A O 1
ATOM 3855 N N . LEU A 1 482 ? -32.262 -6.471 -27.983 1.00 91.44 482 LEU A N 1
ATOM 3856 C CA . LEU A 1 482 ? -33.470 -7.106 -27.447 1.00 91.44 482 LEU A CA 1
ATOM 3857 C C . LEU A 1 482 ? -34.308 -6.142 -26.603 1.00 91.44 482 LEU A C 1
ATOM 3859 O O . LEU A 1 482 ? -35.535 -6.182 -26.692 1.00 91.44 482 LEU A O 1
ATOM 3863 N N . ALA A 1 483 ? -33.671 -5.264 -25.828 1.00 90.06 483 ALA A N 1
ATOM 3864 C CA . ALA A 1 483 ? -34.346 -4.240 -25.040 1.00 90.06 483 ALA A CA 1
ATOM 3865 C C . ALA A 1 483 ? -35.135 -3.286 -25.945 1.00 90.06 483 ALA A C 1
ATOM 3867 O O . ALA A 1 483 ? -36.309 -3.034 -25.676 1.00 90.06 483 ALA A O 1
ATOM 3868 N N . VAL A 1 484 ? -34.541 -2.856 -27.068 1.00 89.69 484 VAL A N 1
ATOM 3869 C CA . VAL A 1 484 ? -35.226 -2.045 -28.091 1.00 89.69 484 VAL A CA 1
ATOM 3870 C C . VAL A 1 484 ? -36.431 -2.793 -28.665 1.00 89.69 484 VAL A C 1
ATOM 3872 O O . VAL A 1 484 ? -37.524 -2.238 -28.718 1.00 89.69 484 VAL A O 1
ATOM 3875 N N . LYS A 1 485 ? -36.275 -4.074 -29.029 1.00 89.38 485 LYS A N 1
ATOM 3876 C CA . LYS A 1 485 ? -37.378 -4.895 -29.568 1.00 89.38 485 LYS A CA 1
ATOM 3877 C C . LYS A 1 485 ? -38.524 -5.112 -28.575 1.00 89.38 485 LYS A C 1
ATOM 3879 O O . LYS A 1 485 ? -39.658 -5.293 -29.004 1.00 89.38 485 LYS A O 1
ATOM 3884 N N . LYS A 1 486 ? -38.237 -5.122 -27.272 1.00 88.19 486 LYS A N 1
ATOM 3885 C CA . LYS A 1 486 ? -39.223 -5.351 -26.204 1.00 88.19 486 LYS A CA 1
ATOM 3886 C C . LYS A 1 486 ? -39.748 -4.074 -25.543 1.00 88.19 486 LYS A C 1
ATOM 3888 O O . LYS A 1 486 ? -40.591 -4.172 -24.659 1.00 88.19 486 LYS A O 1
ATOM 3893 N N . GLY A 1 487 ? -39.257 -2.898 -25.936 1.00 85.75 487 GLY A N 1
ATOM 3894 C CA . GLY A 1 487 ? -39.633 -1.628 -25.309 1.00 85.75 487 GLY A CA 1
ATOM 3895 C C . GLY A 1 487 ? -39.123 -1.463 -23.871 1.00 85.75 487 GLY A C 1
ATOM 3896 O O . GLY A 1 487 ? -39.706 -0.711 -23.096 1.00 85.75 487 GLY A O 1
ATOM 3897 N N . VAL A 1 488 ? -38.047 -2.159 -23.490 1.00 86.44 488 VAL A N 1
ATOM 3898 C CA . VAL A 1 488 ? -37.440 -2.038 -22.156 1.00 86.44 488 VAL A CA 1
ATOM 3899 C C . VAL A 1 488 ? -36.444 -0.880 -22.161 1.00 86.44 488 VAL A C 1
ATOM 3901 O O . VAL A 1 488 ? -35.468 -0.898 -22.912 1.00 86.44 488 VAL A O 1
ATOM 3904 N N . ASN A 1 489 ? -36.642 0.116 -21.293 1.00 87.62 489 ASN A N 1
ATOM 3905 C CA . ASN A 1 489 ? -35.685 1.211 -21.134 1.00 87.62 489 ASN A CA 1
ATOM 3906 C C . ASN A 1 489 ? -34.449 0.749 -20.347 1.00 87.62 489 ASN A C 1
ATOM 3908 O O . ASN A 1 489 ? -34.373 0.883 -19.125 1.00 87.62 489 ASN A O 1
ATOM 3912 N N . ILE A 1 490 ? -33.464 0.211 -21.064 1.00 84.88 490 ILE A N 1
ATOM 3913 C CA . ILE A 1 490 ? -32.235 -0.325 -20.472 1.00 84.88 490 ILE A CA 1
ATOM 3914 C C . ILE A 1 490 ? -31.400 0.740 -19.741 1.00 84.88 490 ILE A C 1
ATOM 3916 O O . ILE A 1 490 ? -30.724 0.423 -18.765 1.00 84.88 490 ILE A O 1
ATOM 3920 N N . LEU A 1 491 ? -31.485 2.009 -20.160 1.00 85.12 491 LEU A N 1
ATOM 3921 C CA . LEU A 1 491 ? -30.731 3.120 -19.567 1.00 85.12 491 LEU A CA 1
ATOM 3922 C C . LEU A 1 491 ? -31.194 3.454 -18.143 1.00 85.12 491 LEU A C 1
ATOM 3924 O O . LEU A 1 491 ? -30.432 4.049 -17.384 1.00 85.12 491 LEU A O 1
ATOM 3928 N N . ALA A 1 492 ? -32.408 3.042 -17.765 1.00 85.69 492 ALA A N 1
ATOM 3929 C CA . ALA A 1 492 ? -32.930 3.183 -16.408 1.00 85.69 492 ALA A CA 1
ATOM 3930 C C . ALA A 1 492 ? -32.446 2.073 -15.452 1.00 85.69 492 ALA A C 1
ATOM 3932 O O . ALA A 1 492 ? -32.708 2.131 -14.251 1.00 85.69 492 ALA A O 1
ATOM 3933 N N . LEU A 1 493 ? -31.756 1.042 -15.957 1.00 86.19 493 LEU A N 1
ATOM 3934 C CA . LEU A 1 493 ? -31.365 -0.124 -15.168 1.00 86.19 493 LEU A CA 1
ATOM 3935 C C . LEU A 1 493 ? -29.952 0.039 -14.596 1.00 86.19 493 LEU A C 1
ATOM 3937 O O . LEU A 1 493 ? -28.971 0.161 -15.329 1.00 86.19 493 LEU A O 1
ATOM 3941 N N . LYS A 1 494 ? -29.833 -0.033 -13.265 1.00 86.81 494 LYS A N 1
ATOM 3942 C CA . LYS A 1 494 ? -28.549 0.053 -12.546 1.00 86.81 494 LYS A CA 1
ATOM 3943 C C . LYS A 1 494 ? -27.552 -1.013 -13.012 1.00 86.81 494 LYS A C 1
ATOM 3945 O O . LYS A 1 494 ? -26.361 -0.735 -13.129 1.00 86.81 494 LYS A O 1
ATOM 3950 N N . GLU A 1 495 ? -28.030 -2.225 -13.295 1.00 87.88 495 GLU A N 1
ATOM 3951 C CA . GLU A 1 495 ? -27.184 -3.342 -13.719 1.00 87.88 495 GLU A CA 1
ATOM 3952 C C . GLU A 1 495 ? -26.545 -3.087 -15.088 1.00 87.88 495 GLU A C 1
ATOM 3954 O O . GLU A 1 495 ? -25.390 -3.447 -15.294 1.00 87.88 495 GLU A O 1
ATOM 3959 N N . TYR A 1 496 ? -27.245 -2.410 -16.004 1.00 90.38 496 TYR A N 1
ATOM 3960 C CA . TYR A 1 496 ? -26.691 -2.054 -17.310 1.00 90.38 496 TYR A CA 1
ATOM 3961 C C . TYR A 1 496 ? -25.476 -1.136 -17.173 1.00 90.38 496 TYR A C 1
ATOM 3963 O O . TYR A 1 496 ? -24.422 -1.428 -17.737 1.00 90.38 496 TYR A O 1
ATOM 3971 N N . TRP A 1 497 ? -25.584 -0.081 -16.362 1.00 88.25 497 TRP A N 1
ATOM 3972 C CA . TRP A 1 497 ? -24.464 0.825 -16.110 1.00 88.25 497 TRP A CA 1
ATOM 3973 C C . TRP A 1 497 ? -23.295 0.125 -15.419 1.00 88.25 497 TRP A C 1
ATOM 3975 O O . TRP A 1 497 ? -22.150 0.380 -15.774 1.00 88.25 497 TRP A O 1
ATOM 3985 N N . LEU A 1 498 ? -23.559 -0.810 -14.503 1.00 87.12 498 LEU A N 1
ATOM 3986 C CA . LEU A 1 498 ? -22.518 -1.610 -13.853 1.00 87.12 498 LEU A CA 1
ATOM 3987 C C . LEU A 1 498 ? -21.732 -2.474 -14.852 1.00 87.12 498 LEU A C 1
ATOM 3989 O O . LEU A 1 498 ? -20.502 -2.497 -14.836 1.00 87.12 498 LEU A O 1
ATOM 3993 N N . LEU A 1 499 ? -22.440 -3.167 -15.749 1.00 90.62 499 LEU A N 1
ATOM 3994 C CA . LEU A 1 499 ? -21.822 -3.989 -16.790 1.00 90.62 499 LEU A CA 1
ATOM 3995 C C . LEU A 1 499 ? -21.085 -3.128 -17.824 1.00 90.62 499 LEU A C 1
ATOM 3997 O O . LEU A 1 499 ? -20.003 -3.503 -18.276 1.00 90.62 499 LEU A O 1
ATOM 4001 N N . LYS A 1 500 ? -21.653 -1.972 -18.186 1.00 90.44 500 LYS A N 1
ATOM 4002 C CA . LYS A 1 500 ? -21.044 -1.020 -19.118 1.00 90.44 500 LYS A CA 1
ATOM 4003 C C . LYS A 1 500 ? -19.739 -0.448 -18.559 1.00 90.44 500 LYS A C 1
ATOM 4005 O O . LYS A 1 500 ? -18.732 -0.492 -19.262 1.00 90.44 500 LYS A O 1
ATOM 4010 N N . LYS A 1 501 ? -19.718 -0.042 -17.282 1.00 89.31 501 LYS A N 1
ATOM 4011 C CA . LYS A 1 501 ? -18.499 0.372 -16.559 1.00 89.31 501 LYS A CA 1
ATOM 4012 C C . LYS A 1 501 ? -17.417 -0.707 -16.624 1.00 89.31 501 LYS A C 1
ATOM 4014 O O . LYS A 1 501 ? -16.299 -0.431 -17.046 1.00 89.31 501 LYS A O 1
ATOM 4019 N N . ALA A 1 502 ? -17.768 -1.963 -16.341 1.00 89.06 502 ALA A N 1
ATOM 4020 C CA . ALA A 1 502 ? -16.819 -3.075 -16.417 1.00 89.06 502 ALA A CA 1
ATOM 4021 C C . ALA A 1 502 ? -16.264 -3.315 -17.841 1.00 89.06 502 ALA A C 1
ATOM 4023 O O . ALA A 1 502 ? -15.122 -3.741 -18.003 1.00 89.06 502 ALA A O 1
ATOM 4024 N N . VAL A 1 503 ? -17.034 -3.027 -18.899 1.00 89.56 503 VAL A N 1
ATOM 4025 C CA . VAL A 1 503 ? -16.533 -3.075 -20.287 1.00 89.56 503 VAL A CA 1
ATOM 4026 C C . VAL A 1 503 ? -15.589 -1.908 -20.578 1.00 89.56 503 VAL A C 1
ATOM 4028 O O . VAL A 1 503 ? -14.520 -2.125 -21.158 1.00 89.56 503 VAL A O 1
ATOM 4031 N N . GLU A 1 504 ? -15.956 -0.703 -20.152 1.00 90.00 504 GLU A N 1
ATOM 4032 C CA . GLU A 1 504 ? -15.221 0.548 -20.378 1.00 90.00 504 GLU A CA 1
ATOM 4033 C C . GLU A 1 504 ? -14.030 0.747 -19.431 1.00 90.00 504 GLU A C 1
ATOM 4035 O O . GLU A 1 504 ? -13.268 1.687 -19.619 1.00 90.00 504 GLU A O 1
ATOM 4040 N N . SER A 1 505 ? -13.841 -0.149 -18.465 1.00 90.69 505 SER A N 1
ATOM 4041 C CA . SER A 1 505 ? -12.748 -0.150 -17.491 1.00 90.69 505 SER A CA 1
ATOM 4042 C C . SER A 1 505 ? -11.349 0.009 -18.122 1.00 90.69 505 SER A C 1
ATOM 4044 O O . SER A 1 505 ? -11.015 -0.585 -19.166 1.00 90.69 505 SER A O 1
ATOM 4046 N N . ASP A 1 506 ? -10.536 0.829 -17.453 1.00 91.56 506 ASP A N 1
ATOM 4047 C CA . ASP A 1 506 ? -9.171 1.209 -17.837 1.00 91.56 506 ASP A CA 1
ATOM 4048 C C . ASP A 1 506 ? -8.120 0.231 -17.281 1.00 91.56 506 ASP A C 1
ATOM 4050 O O . ASP A 1 506 ? -6.919 0.385 -17.529 1.00 91.56 506 ASP A O 1
ATOM 4054 N N . VAL A 1 507 ? -8.572 -0.817 -16.584 1.00 92.56 507 VAL A N 1
ATOM 4055 C CA . VAL A 1 507 ? -7.739 -1.873 -16.001 1.00 92.56 507 VAL A CA 1
ATOM 4056 C C . VAL A 1 507 ? -8.109 -3.253 -16.538 1.00 92.56 507 VAL A C 1
ATOM 4058 O O . VAL A 1 507 ? -9.222 -3.502 -17.000 1.00 92.56 507 VAL A O 1
ATOM 4061 N N . ILE A 1 508 ? -7.156 -4.176 -16.487 1.00 92.38 508 ILE A N 1
ATOM 4062 C CA . ILE A 1 508 ? -7.351 -5.610 -16.692 1.00 92.38 508 ILE A CA 1
ATOM 4063 C C . ILE A 1 508 ? -7.174 -6.307 -15.348 1.00 92.38 508 ILE A C 1
ATOM 4065 O O . ILE A 1 508 ? -6.149 -6.146 -14.697 1.00 92.38 508 ILE A O 1
ATOM 4069 N N . TRP A 1 509 ? -8.163 -7.107 -14.959 1.00 93.44 509 TRP A N 1
ATOM 4070 C CA . TRP A 1 509 ? -8.117 -7.948 -13.765 1.00 93.44 509 TRP A CA 1
ATOM 4071 C C . TRP A 1 509 ? -7.293 -9.204 -14.057 1.00 93.44 509 TRP A C 1
ATOM 4073 O O . TRP A 1 509 ? -7.826 -10.216 -14.520 1.00 93.44 509 TRP A O 1
ATOM 4083 N N . ASP A 1 510 ? -5.984 -9.117 -13.848 1.00 94.19 510 ASP A N 1
ATOM 4084 C CA . ASP A 1 510 ? -5.017 -10.145 -14.216 1.00 94.19 510 ASP A CA 1
ATOM 4085 C C . ASP A 1 510 ? -4.837 -11.186 -13.109 1.00 94.19 510 ASP A C 1
ATOM 4087 O O . ASP A 1 510 ? -4.797 -10.871 -11.926 1.00 94.19 510 ASP A O 1
ATOM 4091 N N . GLU A 1 511 ? -4.745 -12.449 -13.505 1.00 94.56 511 GLU A N 1
ATOM 4092 C CA . GLU A 1 511 ? -4.779 -13.600 -12.600 1.00 94.56 511 GLU A CA 1
ATOM 4093 C C . GLU A 1 511 ? -3.411 -13.851 -11.971 1.00 94.56 511 GLU A C 1
ATOM 4095 O O . GLU A 1 511 ? -2.412 -13.936 -12.683 1.00 94.56 511 GLU A O 1
ATOM 4100 N N . ILE A 1 512 ? -3.360 -14.021 -10.653 1.00 95.00 512 ILE A N 1
ATOM 4101 C CA . ILE A 1 512 ? -2.160 -14.435 -9.932 1.00 95.00 512 ILE A CA 1
ATOM 4102 C C . ILE A 1 512 ? -1.867 -15.899 -10.261 1.00 95.00 512 ILE A C 1
ATOM 4104 O O . ILE A 1 512 ? -2.706 -16.774 -10.048 1.00 95.00 512 ILE A O 1
ATOM 4108 N N . VAL A 1 513 ? -0.660 -16.174 -10.760 1.00 95.44 513 VAL A N 1
ATOM 4109 C CA . VAL A 1 513 ? -0.204 -17.530 -11.119 1.00 95.44 513 VAL A CA 1
ATOM 4110 C C . VAL A 1 513 ? 0.895 -18.054 -10.202 1.00 95.44 513 VAL A C 1
ATOM 4112 O O . VAL A 1 513 ? 1.173 -19.251 -10.208 1.00 95.44 513 VAL A O 1
ATOM 4115 N N . LYS A 1 514 ? 1.547 -17.171 -9.441 1.00 95.06 514 LYS A N 1
ATOM 4116 C CA . LYS A 1 514 ? 2.627 -17.534 -8.525 1.00 95.06 514 LYS A CA 1
ATOM 4117 C C . LYS A 1 514 ? 2.713 -16.526 -7.383 1.00 95.06 514 LYS A C 1
ATOM 4119 O O . LYS A 1 514 ? 2.634 -15.326 -7.636 1.00 95.06 514 LYS A O 1
ATOM 4124 N N . ILE A 1 515 ? 2.926 -17.026 -6.172 1.00 93.38 515 ILE A N 1
ATOM 4125 C CA . ILE A 1 515 ? 3.258 -16.244 -4.978 1.00 93.38 515 ILE A CA 1
ATOM 4126 C C . ILE A 1 515 ? 4.479 -16.927 -4.356 1.00 93.38 515 ILE A C 1
ATOM 4128 O O . ILE A 1 515 ? 4.456 -18.138 -4.147 1.00 93.38 515 ILE A O 1
ATOM 4132 N N . GLU A 1 516 ? 5.560 -16.183 -4.137 1.00 92.25 516 GLU A N 1
ATOM 4133 C CA . GLU A 1 516 ? 6.804 -16.690 -3.543 1.00 92.25 516 GLU A CA 1
ATOM 4134 C C . GLU A 1 516 ? 7.212 -15.825 -2.357 1.00 92.25 516 GLU A C 1
ATOM 4136 O O . GLU A 1 516 ? 7.164 -14.602 -2.450 1.00 92.25 516 GLU A O 1
ATOM 4141 N N . GLU A 1 517 ? 7.663 -16.438 -1.267 1.00 87.94 517 GLU A N 1
ATOM 4142 C CA . GLU A 1 517 ? 8.285 -15.700 -0.167 1.00 87.94 517 GLU A CA 1
ATOM 4143 C C . GLU A 1 517 ? 9.766 -15.431 -0.464 1.00 87.94 517 GLU A C 1
ATOM 4145 O O . GLU A 1 517 ? 10.495 -16.324 -0.900 1.00 87.94 517 GLU A O 1
ATOM 4150 N N . ILE A 1 518 ? 10.223 -14.207 -0.205 1.00 86.50 518 ILE A N 1
ATOM 4151 C CA . ILE A 1 518 ? 11.603 -13.749 -0.415 1.00 86.50 518 ILE A CA 1
ATOM 4152 C C . ILE A 1 518 ? 12.122 -13.108 0.879 1.00 86.50 518 ILE A C 1
ATOM 4154 O O . ILE A 1 518 ? 11.352 -12.519 1.638 1.00 86.50 518 ILE A O 1
ATOM 4158 N N . SER A 1 519 ? 13.422 -13.216 1.162 1.00 80.38 519 SER A N 1
ATOM 4159 C CA . SER A 1 519 ? 14.054 -12.491 2.270 1.00 80.38 519 SER A CA 1
ATOM 4160 C C . SER A 1 519 ? 14.177 -10.994 1.964 1.00 80.38 519 SER A C 1
ATOM 4162 O O . SER A 1 519 ? 14.512 -10.605 0.847 1.00 80.38 519 SER A O 1
ATOM 4164 N N . CYS A 1 520 ? 13.916 -10.145 2.960 1.00 73.69 520 CYS A N 1
ATOM 4165 C CA . CYS A 1 520 ? 14.217 -8.719 2.875 1.00 73.69 520 CYS A CA 1
ATOM 4166 C C . CYS A 1 520 ? 15.625 -8.467 3.420 1.00 73.69 520 CYS A C 1
ATOM 4168 O O . CYS A 1 520 ? 15.841 -8.540 4.627 1.00 73.69 520 CYS A O 1
ATOM 4170 N N . ASP A 1 521 ? 16.576 -8.145 2.545 1.00 72.25 521 ASP A N 1
ATOM 4171 C CA . ASP A 1 521 ? 17.948 -7.815 2.963 1.00 72.25 521 ASP A CA 1
ATOM 4172 C C . ASP A 1 521 ? 18.071 -6.351 3.432 1.00 72.25 521 ASP A C 1
ATOM 4174 O O . ASP A 1 521 ? 19.069 -5.947 4.034 1.00 72.25 521 ASP A O 1
ATOM 4178 N N . LYS A 1 522 ? 17.053 -5.528 3.145 1.00 72.25 522 LYS A N 1
ATOM 4179 C CA . LYS A 1 522 ? 17.020 -4.099 3.467 1.00 72.25 522 LYS A CA 1
ATOM 4180 C C . LYS A 1 522 ? 16.284 -3.834 4.774 1.00 72.25 522 LYS A C 1
ATOM 4182 O O . LYS A 1 522 ? 15.297 -4.478 5.102 1.00 72.25 522 LYS A O 1
ATOM 4187 N N . LYS A 1 523 ? 16.767 -2.821 5.497 1.00 76.88 523 LYS A N 1
ATOM 4188 C CA . LYS A 1 523 ? 16.254 -2.409 6.812 1.00 76.88 523 LYS A CA 1
ATOM 4189 C C . LYS A 1 523 ? 14.868 -1.766 6.754 1.00 76.88 523 LYS A C 1
ATOM 4191 O O . LYS A 1 523 ? 14.150 -1.802 7.749 1.00 76.88 523 LYS A O 1
ATOM 4196 N N . TYR A 1 524 ? 14.539 -1.127 5.634 1.00 85.81 524 TYR A N 1
ATOM 4197 C CA . TYR A 1 524 ? 13.323 -0.346 5.464 1.00 85.81 524 TYR A CA 1
ATOM 4198 C C . TYR A 1 524 ? 12.505 -0.853 4.282 1.00 85.81 524 TYR A C 1
ATOM 4200 O O . TYR A 1 524 ? 13.053 -1.299 3.273 1.00 85.81 524 TYR A O 1
ATOM 4208 N N . VAL A 1 525 ? 11.196 -0.712 4.420 1.00 86.56 525 VAL A N 1
ATOM 4209 C CA . VAL A 1 525 ? 10.209 -0.811 3.347 1.00 86.56 525 VAL A CA 1
ATOM 4210 C C . VAL A 1 525 ? 9.386 0.482 3.343 1.00 86.56 525 VAL A C 1
ATOM 4212 O O . VAL A 1 525 ? 9.395 1.244 4.316 1.00 86.56 525 VAL A O 1
ATOM 4215 N N . TYR A 1 526 ? 8.731 0.752 2.224 1.00 89.31 526 TYR A N 1
ATOM 4216 C CA . TYR A 1 526 ? 8.259 2.072 1.839 1.00 89.31 526 TYR A CA 1
ATOM 4217 C C . TYR A 1 526 ? 6.812 2.051 1.361 1.00 89.31 526 TYR A C 1
ATOM 4219 O O . TYR A 1 526 ? 6.376 1.096 0.721 1.00 89.31 526 TYR A O 1
ATOM 4227 N N . ASP A 1 527 ? 6.086 3.132 1.614 1.00 86.50 527 ASP A N 1
ATOM 4228 C CA . ASP A 1 527 ? 4.731 3.330 1.117 1.00 86.50 527 ASP A CA 1
ATOM 4229 C C . ASP A 1 527 ? 4.435 4.817 0.877 1.00 86.50 527 ASP A C 1
ATOM 4231 O O . ASP A 1 527 ? 5.175 5.699 1.326 1.00 86.50 527 ASP A O 1
ATOM 4235 N N . ILE A 1 528 ? 3.351 5.104 0.162 1.00 86.56 528 ILE A N 1
ATOM 4236 C CA . ILE A 1 528 ? 2.881 6.463 -0.117 1.00 86.56 528 ILE A CA 1
ATOM 4237 C C . ILE A 1 528 ? 1.384 6.573 0.135 1.00 86.56 528 ILE A C 1
ATOM 4239 O O . ILE A 1 528 ? 0.635 5.672 -0.214 1.00 86.56 528 ILE A O 1
ATOM 4243 N N . SER A 1 529 ? 0.925 7.696 0.685 1.00 82.00 529 SER A N 1
ATOM 4244 C CA . SER A 1 529 ? -0.506 7.971 0.822 1.00 82.00 529 SER A CA 1
ATOM 4245 C C . SER A 1 529 ? -1.012 8.817 -0.343 1.00 82.00 529 SER A C 1
ATOM 4247 O O . SER A 1 529 ? -0.430 9.861 -0.635 1.00 82.00 529 SER A O 1
ATOM 4249 N N . VAL A 1 530 ? -2.093 8.391 -1.003 1.00 82.19 530 VAL A N 1
ATOM 4250 C CA . VAL A 1 530 ? -2.651 9.061 -2.185 1.00 82.19 530 VAL A CA 1
ATOM 4251 C C . VAL A 1 530 ? -4.079 9.532 -1.929 1.00 82.19 530 VAL A C 1
ATOM 4253 O O . VAL A 1 530 ? -4.910 8.797 -1.401 1.00 82.19 530 VAL A O 1
ATOM 4256 N N . GLU A 1 531 ? -4.372 10.764 -2.338 1.00 75.50 531 GLU A N 1
ATOM 4257 C CA . GLU A 1 531 ? -5.625 11.460 -2.051 1.00 75.50 531 GLU A CA 1
ATOM 4258 C C . GLU A 1 531 ? -6.868 10.789 -2.669 1.00 75.50 531 GLU A C 1
ATOM 4260 O O . GLU A 1 531 ? -7.010 10.677 -3.892 1.00 75.50 531 GLU A O 1
ATOM 4265 N N . GLY A 1 532 ? -7.809 10.395 -1.804 1.00 63.91 532 GLY A N 1
ATOM 4266 C CA . GLY A 1 532 ? -9.196 10.029 -2.120 1.00 63.91 532 GLY A CA 1
ATOM 4267 C C . GLY A 1 532 ? -9.431 8.663 -2.775 1.00 63.91 532 GLY A C 1
ATOM 4268 O O . GLY A 1 532 ? -10.541 8.150 -2.675 1.00 63.91 532 GLY A O 1
ATOM 4269 N N . LEU A 1 533 ? -8.435 8.086 -3.458 1.00 67.25 533 LEU A N 1
ATOM 4270 C CA . LEU A 1 533 ? -8.552 6.789 -4.152 1.00 67.25 533 LEU A CA 1
ATOM 4271 C C . LEU A 1 533 ? -7.682 5.682 -3.562 1.00 67.25 533 LEU A C 1
ATOM 4273 O O . LEU A 1 533 ? -7.870 4.523 -3.927 1.00 67.25 533 LEU A O 1
ATOM 4277 N N . GLU A 1 534 ? -6.738 6.037 -2.688 1.00 72.38 534 GLU A N 1
ATOM 4278 C CA . GLU A 1 534 ? -6.023 5.077 -1.840 1.00 72.38 534 GLU A CA 1
ATOM 4279 C C . GLU A 1 534 ? -5.300 3.954 -2.593 1.00 72.38 534 GLU A C 1
ATOM 4281 O O . GLU A 1 534 ? -5.051 2.864 -2.089 1.00 72.38 534 GLU A O 1
ATOM 4286 N N . THR A 1 535 ? -4.929 4.218 -3.840 1.00 86.12 535 THR A N 1
ATOM 4287 C CA . THR A 1 535 ? -4.202 3.272 -4.676 1.00 86.12 535 THR A CA 1
ATOM 4288 C C . THR A 1 535 ? -3.116 3.987 -5.453 1.00 86.12 535 THR A C 1
ATOM 4290 O O . THR A 1 535 ? -3.221 5.175 -5.743 1.00 86.12 535 THR A O 1
ATOM 4293 N N . PHE A 1 536 ? -2.065 3.264 -5.817 1.00 88.75 536 PHE A N 1
ATOM 4294 C CA . PHE A 1 536 ? -1.027 3.760 -6.711 1.00 88.75 536 PHE A CA 1
ATOM 4295 C C . PHE A 1 536 ? -0.538 2.655 -7.648 1.00 88.75 536 PHE A C 1
ATOM 4297 O O . PHE A 1 536 ? -0.772 1.466 -7.422 1.00 88.75 536 PHE A O 1
ATOM 4304 N N . THR A 1 537 ? 0.118 3.053 -8.737 1.00 91.38 537 THR A N 1
ATOM 4305 C CA . THR A 1 537 ? 0.546 2.150 -9.813 1.00 91.38 537 THR A CA 1
ATOM 4306 C C . THR A 1 537 ? 2.059 1.927 -9.779 1.00 91.38 537 THR A C 1
ATOM 4308 O O . THR A 1 537 ? 2.838 2.884 -9.844 1.00 91.38 537 THR A O 1
ATOM 4311 N N . THR A 1 538 ? 2.488 0.664 -9.749 1.00 92.31 538 THR A N 1
ATOM 4312 C CA . THR A 1 538 ? 3.899 0.294 -9.938 1.00 92.31 538 THR A CA 1
ATOM 4313 C C . THR A 1 538 ? 4.331 0.462 -11.395 1.00 92.31 538 THR A C 1
ATOM 4315 O O . THR A 1 538 ? 3.511 0.502 -12.310 1.00 92.31 538 THR A O 1
ATOM 4318 N N . PHE A 1 539 ? 5.633 0.512 -11.659 1.00 91.00 539 PHE A N 1
ATOM 4319 C CA . PHE A 1 539 ? 6.174 0.572 -13.018 1.00 91.00 539 PHE A CA 1
ATOM 4320 C C . PHE A 1 539 ? 5.752 -0.635 -13.862 1.00 91.00 539 PHE A C 1
ATOM 4322 O O . PHE A 1 539 ? 5.538 -0.514 -15.062 1.00 91.00 539 PHE A O 1
ATOM 4329 N N . ASP A 1 540 ? 5.520 -1.788 -13.235 1.00 89.81 540 ASP A N 1
ATOM 4330 C CA . ASP A 1 540 ? 5.010 -2.970 -13.929 1.00 89.81 540 ASP A CA 1
ATOM 4331 C C . ASP A 1 540 ? 3.536 -2.849 -14.369 1.00 89.81 540 ASP A C 1
ATOM 4333 O O . ASP A 1 540 ? 3.011 -3.701 -15.098 1.00 89.81 540 ASP A O 1
ATOM 4337 N N . GLY A 1 541 ? 2.874 -1.764 -13.956 1.00 89.44 541 GLY A N 1
ATOM 4338 C CA . GLY A 1 541 ? 1.485 -1.432 -14.241 1.00 89.44 541 GLY A CA 1
ATOM 4339 C C . GLY A 1 541 ? 0.493 -2.053 -13.263 1.00 89.44 541 GLY A C 1
ATOM 4340 O O . GLY A 1 541 ? -0.701 -2.023 -13.547 1.00 89.44 541 GLY A O 1
ATOM 4341 N N . VAL A 1 542 ? 0.950 -2.646 -12.157 1.00 92.12 542 VAL A N 1
ATOM 4342 C CA . VAL A 1 542 ? 0.078 -3.231 -11.126 1.00 92.12 542 VAL A CA 1
ATOM 4343 C C . VAL A 1 542 ? -0.407 -2.123 -10.195 1.00 92.12 542 VAL A C 1
ATOM 4345 O O . VAL A 1 542 ? 0.392 -1.311 -9.734 1.00 92.12 542 VAL A O 1
ATOM 4348 N N . LEU A 1 543 ? -1.710 -2.087 -9.928 1.00 89.94 543 LEU A N 1
ATOM 4349 C CA . LEU A 1 543 ? -2.325 -1.159 -8.980 1.00 89.94 543 LEU A CA 1
ATOM 4350 C C . LEU A 1 543 ? -2.440 -1.818 -7.605 1.00 89.94 543 LEU A C 1
ATOM 4352 O O . LEU A 1 543 ? -2.971 -2.924 -7.488 1.00 89.94 543 LEU A O 1
ATOM 4356 N N . THR A 1 544 ? -1.964 -1.125 -6.576 1.00 85.50 544 THR A N 1
ATOM 4357 C CA . THR A 1 544 ? -1.962 -1.601 -5.188 1.00 85.50 544 THR A CA 1
ATOM 4358 C C . THR A 1 544 ? -2.493 -0.532 -4.233 1.00 85.50 544 THR A C 1
ATOM 4360 O O . THR A 1 544 ? -2.595 0.627 -4.634 1.00 85.50 544 THR A O 1
ATOM 4363 N N . HIS A 1 545 ? -2.885 -0.912 -3.016 1.00 79.69 545 HIS A N 1
ATOM 4364 C CA . HIS A 1 545 ? -3.503 -0.015 -2.032 1.00 79.69 545 HIS A CA 1
ATOM 4365 C C . HIS A 1 545 ? -2.445 0.674 -1.153 1.00 79.69 545 HIS A C 1
ATOM 4367 O O . HIS A 1 545 ? -1.428 0.063 -0.831 1.00 79.69 545 HIS A O 1
ATOM 4373 N N . ASN A 1 546 ? -2.677 1.921 -0.734 1.00 71.75 546 ASN A N 1
ATOM 4374 C CA . ASN A 1 546 ? -1.807 2.621 0.223 1.00 71.75 546 ASN A CA 1
ATOM 4375 C C . ASN A 1 546 ? -2.094 2.246 1.688 1.00 71.75 546 ASN A C 1
ATOM 4377 O O . ASN A 1 546 ? -3.165 1.751 2.041 1.00 71.75 546 ASN A O 1
ATOM 4381 N N . THR A 1 547 ? -1.156 2.575 2.574 1.00 52.38 547 THR A N 1
ATOM 4382 C CA . THR A 1 547 ? -1.402 2.736 4.010 1.00 52.38 547 THR A CA 1
ATOM 4383 C C . THR A 1 547 ? -2.254 3.985 4.226 1.00 52.38 547 THR A C 1
ATOM 4385 O O . THR A 1 547 ? -1.841 5.107 3.922 1.00 52.38 547 THR A O 1
ATOM 4388 N N . MET A 1 548 ? -3.453 3.799 4.763 1.00 43.62 548 MET A N 1
ATOM 4389 C CA . MET A 1 548 ? -4.422 4.867 4.953 1.00 43.62 548 MET A CA 1
ATOM 4390 C C . MET A 1 548 ? -4.002 5.872 6.040 1.00 43.62 548 MET A C 1
ATOM 4392 O O . MET A 1 548 ? -3.752 5.517 7.192 1.00 43.62 548 MET A O 1
ATOM 4396 N N . ARG A 1 549 ? -4.041 7.165 5.706 1.00 38.78 549 ARG A N 1
ATOM 4397 C CA . ARG A 1 549 ? -4.409 8.228 6.650 1.00 38.78 549 ARG A CA 1
ATOM 4398 C C . ARG A 1 549 ? -5.614 8.934 6.037 1.00 38.78 549 ARG A C 1
ATOM 4400 O O . ARG A 1 549 ? -5.491 9.443 4.929 1.00 38.78 549 ARG A O 1
ATOM 4407 N N . THR A 1 550 ? -6.733 8.965 6.769 1.00 32.94 550 THR A N 1
ATOM 4408 C CA . THR A 1 550 ? -8.014 9.653 6.464 1.00 32.94 550 THR A CA 1
ATOM 4409 C C . THR A 1 550 ? -8.847 9.120 5.280 1.00 32.94 550 THR A C 1
ATOM 4411 O O . THR A 1 550 ? -8.602 9.494 4.141 1.00 32.94 550 THR A O 1
ATOM 4414 N N . PHE A 1 551 ? -9.911 8.350 5.569 1.00 32.84 551 PHE A N 1
ATOM 4415 C CA . PHE A 1 551 ? -10.984 8.018 4.611 1.00 32.84 551 PHE A CA 1
ATOM 4416 C C . PHE A 1 551 ? -12.080 9.102 4.616 1.00 32.84 551 PHE A C 1
ATOM 4418 O O . PHE A 1 551 ? -12.406 9.670 5.662 1.00 32.84 551 PHE A O 1
ATOM 4425 N N . HIS A 1 552 ? -12.719 9.322 3.465 1.00 31.11 552 HIS A N 1
ATOM 4426 C CA . HIS A 1 552 ? -13.987 10.054 3.355 1.00 31.11 552 HIS A CA 1
ATOM 4427 C C . HIS A 1 552 ? -15.160 9.105 3.637 1.00 31.11 552 HIS A C 1
ATOM 4429 O O . HIS A 1 552 ? -15.307 8.096 2.950 1.00 31.11 552 HIS A O 1
ATOM 4435 N N . TYR A 1 553 ? -16.017 9.421 4.613 1.00 33.47 553 TYR A N 1
ATOM 4436 C CA . TYR A 1 553 ? -17.161 8.580 4.994 1.00 33.47 553 TYR A CA 1
ATOM 4437 C C . TYR A 1 553 ? -17.988 8.178 3.757 1.00 33.47 553 TYR A C 1
ATOM 4439 O O . TYR A 1 553 ? -18.447 9.031 2.990 1.00 33.47 553 TYR A O 1
ATOM 4447 N N . ALA A 1 554 ? -18.162 6.872 3.527 1.00 34.69 554 ALA A N 1
ATOM 4448 C CA . ALA A 1 554 ? -18.775 6.355 2.307 1.00 34.69 554 ALA A CA 1
ATOM 4449 C C . ALA A 1 554 ? -20.188 6.941 2.088 1.00 34.69 554 ALA A C 1
ATOM 4451 O O . ALA A 1 554 ? -21.160 6.611 2.768 1.00 34.69 554 ALA A O 1
ATOM 4452 N N . GLY A 1 555 ? -20.306 7.820 1.088 1.00 38.62 555 GLY A N 1
ATOM 4453 C CA . GLY A 1 555 ? -21.553 8.462 0.664 1.00 38.62 555 GLY A CA 1
ATOM 4454 C C . GLY A 1 555 ? -21.859 9.819 1.303 1.00 38.62 555 GLY A C 1
ATOM 4455 O O . GLY A 1 555 ? -22.978 10.299 1.142 1.00 38.62 555 GLY A O 1
ATOM 4456 N N . VAL A 1 556 ? -20.881 10.445 1.964 1.00 41.88 556 VAL A N 1
ATOM 4457 C CA . VAL A 1 556 ? -20.919 11.861 2.341 1.00 41.88 556 VAL A CA 1
ATOM 4458 C C . VAL A 1 556 ? -19.571 12.486 1.971 1.00 41.88 556 VAL A C 1
ATOM 4460 O O . VAL A 1 556 ? -18.673 12.581 2.798 1.00 41.88 556 VAL A O 1
ATOM 4463 N N . ALA A 1 557 ? -19.408 12.891 0.707 1.00 36.06 557 ALA A N 1
ATOM 4464 C CA . ALA A 1 557 ? -18.148 13.430 0.168 1.00 36.06 557 ALA A CA 1
ATOM 4465 C C . ALA A 1 557 ? -17.630 14.703 0.881 1.00 36.06 557 ALA A C 1
ATOM 4467 O O . ALA A 1 557 ? -16.559 15.195 0.550 1.00 36.06 557 ALA A O 1
ATOM 4468 N N . GLU A 1 558 ? -18.382 15.243 1.843 1.00 42.00 558 GLU A N 1
ATOM 4469 C CA . GLU A 1 558 ? -18.141 16.549 2.454 1.00 42.00 558 GLU A CA 1
ATOM 4470 C C . GLU A 1 558 ? -17.855 16.511 3.968 1.00 42.00 558 GLU A C 1
ATOM 4472 O O . GLU A 1 558 ? -17.492 17.551 4.511 1.00 42.00 558 GLU A O 1
ATOM 4477 N N . ILE A 1 559 ? -17.985 15.367 4.663 1.00 50.44 559 ILE A N 1
ATOM 4478 C CA . ILE A 1 559 ? -17.650 15.278 6.101 1.00 50.44 559 ILE A CA 1
ATOM 4479 C C . ILE A 1 559 ? -16.284 14.610 6.274 1.00 50.44 559 ILE A C 1
ATOM 4481 O O . ILE A 1 559 ? -16.100 13.436 5.949 1.00 50.44 559 ILE A O 1
ATOM 4485 N N . ASN A 1 560 ? -15.335 15.364 6.829 1.00 52.16 560 ASN A N 1
ATOM 4486 C CA . ASN A 1 560 ? -14.029 14.852 7.229 1.00 52.16 560 ASN A CA 1
ATOM 4487 C C . ASN A 1 560 ? -14.153 14.146 8.584 1.00 52.16 560 ASN A C 1
ATOM 4489 O O . ASN A 1 560 ? -14.549 14.771 9.566 1.00 52.16 560 ASN A O 1
ATOM 4493 N N . VAL A 1 561 ? -13.798 12.861 8.637 1.00 55.09 561 VAL A N 1
ATOM 4494 C CA . VAL A 1 561 ? -13.815 12.053 9.864 1.00 55.09 561 VAL A CA 1
ATOM 4495 C C . VAL A 1 561 ? -12.402 11.550 10.145 1.00 55.09 561 VAL A C 1
ATOM 4497 O O . VAL A 1 561 ? -11.697 11.077 9.255 1.00 55.09 561 VAL A O 1
ATOM 4500 N N . THR A 1 562 ? -11.970 11.665 11.395 1.00 55.31 562 THR A N 1
ATOM 4501 C CA . THR A 1 562 ? -10.703 11.121 11.880 1.00 55.31 562 THR A CA 1
ATOM 4502 C C . THR A 1 562 ? -10.843 9.608 11.964 1.00 55.31 562 THR A C 1
ATOM 4504 O O . THR A 1 562 ? -11.702 9.115 12.686 1.00 55.31 562 THR A O 1
ATOM 4507 N N . LEU A 1 563 ? -10.004 8.870 11.236 1.00 58.94 563 LEU A N 1
ATOM 4508 C CA . LEU A 1 563 ? -10.066 7.410 11.132 1.00 58.94 563 LEU A CA 1
ATOM 4509 C C . LEU A 1 563 ? -8.688 6.769 11.317 1.00 58.94 563 LEU A C 1
ATOM 4511 O O . LEU A 1 563 ? -7.660 7.450 11.279 1.00 58.94 563 LEU A O 1
ATOM 4515 N N . GLY A 1 564 ? -8.676 5.450 11.510 1.00 62.84 564 GLY A N 1
ATOM 4516 C CA . GLY A 1 564 ? -7.466 4.651 11.691 1.00 62.84 564 GLY A CA 1
ATOM 4517 C C . GLY A 1 564 ? -6.804 4.866 13.053 1.00 62.84 564 GLY A C 1
ATOM 4518 O O . GLY A 1 564 ? -7.475 5.043 14.070 1.00 62.84 564 GLY A O 1
ATOM 4519 N N . LEU A 1 565 ? -5.468 4.855 13.081 1.00 66.25 565 LEU A N 1
ATOM 4520 C CA . LEU A 1 565 ? -4.701 4.940 14.328 1.00 66.25 565 LEU A CA 1
ATOM 4521 C C . LEU A 1 565 ? -4.979 6.219 15.148 1.00 66.25 565 LEU A C 1
ATOM 4523 O O . LEU A 1 565 ? -5.165 6.086 16.356 1.00 66.25 565 LEU A O 1
ATOM 4527 N N . PRO A 1 566 ? -5.073 7.436 14.563 1.00 69.94 566 PRO A N 1
ATOM 4528 C CA . PRO A 1 566 ? -5.445 8.625 15.329 1.00 69.94 566 PRO A CA 1
ATOM 4529 C C . PRO A 1 566 ? -6.782 8.464 16.054 1.00 69.94 566 PRO A C 1
ATOM 4531 O O . PRO A 1 566 ? -6.889 8.838 17.216 1.00 69.94 566 PRO A O 1
ATOM 4534 N N . ARG A 1 567 ? -7.775 7.845 15.403 1.00 80.19 567 ARG A N 1
ATOM 4535 C CA . ARG A 1 567 ? -9.086 7.602 16.009 1.00 80.19 567 ARG A CA 1
ATOM 4536 C C . ARG A 1 567 ? -9.019 6.574 17.135 1.00 80.19 567 ARG A C 1
ATOM 4538 O O . ARG A 1 567 ? -9.578 6.815 18.199 1.00 80.19 567 ARG A O 1
ATOM 4545 N N . MET A 1 568 ? -8.271 5.487 16.944 1.00 83.06 568 MET A N 1
ATOM 4546 C CA . MET A 1 568 ? -7.996 4.514 18.010 1.00 83.06 568 MET A CA 1
ATOM 4547 C C . MET A 1 568 ? -7.346 5.171 19.231 1.00 83.06 568 MET A C 1
ATOM 4549 O O . MET A 1 568 ? -7.752 4.898 20.356 1.00 83.06 568 MET A O 1
ATOM 4553 N N . ILE A 1 569 ? -6.377 6.068 19.014 1.00 83.06 569 ILE A N 1
ATOM 4554 C CA . ILE A 1 569 ? -5.727 6.821 20.094 1.00 83.06 569 ILE A CA 1
ATOM 4555 C C . ILE A 1 569 ? -6.746 7.702 20.819 1.00 83.06 569 ILE A C 1
ATOM 4557 O O . ILE A 1 569 ? -6.768 7.700 22.041 1.00 83.06 569 ILE A O 1
ATOM 4561 N N . GLU A 1 570 ? -7.616 8.425 20.106 1.00 86.31 570 GLU A N 1
ATOM 4562 C CA . GLU A 1 570 ? -8.650 9.255 20.744 1.00 86.31 570 GLU A CA 1
ATOM 4563 C C . GLU A 1 570 ? -9.591 8.456 21.646 1.00 86.31 570 GLU A C 1
ATOM 4565 O O . GLU A 1 570 ? -9.937 8.930 22.731 1.00 86.31 570 GLU A O 1
ATOM 4570 N N . ILE A 1 571 ? -9.990 7.263 21.192 1.00 90.31 571 ILE A N 1
ATOM 4571 C CA . ILE A 1 571 ? -10.861 6.357 21.943 1.00 90.31 571 ILE A CA 1
ATOM 4572 C C . ILE A 1 571 ? -10.137 5.872 23.196 1.00 90.31 571 ILE A C 1
ATOM 4574 O O . ILE A 1 571 ? -10.651 6.055 24.292 1.00 90.31 571 ILE A O 1
ATOM 4578 N N . VAL A 1 572 ? -8.932 5.314 23.038 1.00 89.00 572 VAL A N 1
ATOM 4579 C CA . VAL A 1 572 ? -8.115 4.727 24.115 1.00 89.00 572 VAL A CA 1
ATOM 4580 C C . VAL A 1 572 ? -7.653 5.769 25.145 1.00 89.00 572 VAL A C 1
ATOM 4582 O O . VAL A 1 572 ? -7.595 5.484 26.344 1.00 89.00 572 VAL A O 1
ATOM 4585 N N . ASP A 1 573 ? -7.367 6.992 24.698 1.00 88.50 573 ASP A N 1
ATOM 4586 C CA . ASP A 1 573 ? -7.051 8.138 25.558 1.00 88.50 573 ASP A CA 1
ATOM 4587 C C . ASP A 1 573 ? -8.306 8.820 26.125 1.00 88.50 573 ASP A C 1
ATOM 4589 O O . ASP A 1 573 ? -8.179 9.854 26.785 1.00 88.50 573 ASP A O 1
ATOM 4593 N N . ALA A 1 574 ? -9.506 8.283 25.868 1.00 90.25 574 ALA A N 1
ATOM 4594 C CA . ALA A 1 574 ? -10.783 8.808 26.348 1.00 90.25 574 ALA A CA 1
ATOM 4595 C C . ALA A 1 574 ? -10.889 10.340 26.202 1.00 90.25 574 ALA A C 1
ATOM 4597 O O . ALA A 1 574 ? -11.217 11.063 27.150 1.00 90.25 574 ALA A O 1
ATOM 4598 N N . ARG A 1 575 ? -10.535 10.871 25.021 1.00 88.19 575 ARG A 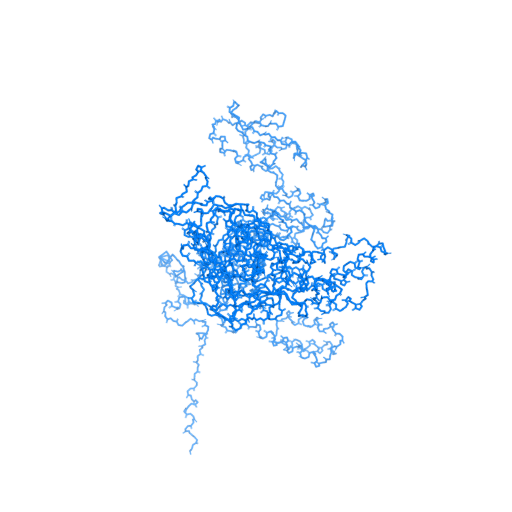N 1
ATOM 4599 C CA . ARG A 1 575 ? -10.502 12.326 24.819 1.00 88.19 575 ARG A CA 1
ATOM 4600 C C . ARG A 1 575 ? -11.896 12.927 24.996 1.00 88.19 575 ARG A C 1
ATOM 4602 O O . ARG A 1 575 ? -12.857 12.470 24.389 1.00 88.19 575 ARG A O 1
ATOM 4609 N N . LYS A 1 576 ? -11.974 14.008 25.783 1.00 86.75 576 LYS A N 1
ATOM 4610 C CA . LYS A 1 576 ? -13.226 14.742 26.057 1.00 86.75 576 LYS A CA 1
ATOM 4611 C C . LYS A 1 576 ? -13.905 15.267 24.796 1.00 86.75 576 LYS A C 1
ATOM 4613 O O . LYS A 1 576 ? -15.123 15.226 24.690 1.00 86.75 576 LYS A O 1
ATOM 4618 N N . GLU A 1 577 ? -13.102 15.773 23.868 1.00 84.56 577 GLU A N 1
ATOM 4619 C CA . GLU A 1 577 ? -13.556 16.259 22.571 1.00 84.56 577 GLU A CA 1
ATOM 4620 C C . GLU A 1 577 ? -12.746 15.527 21.492 1.00 84.56 577 GLU A C 1
ATOM 4622 O O . GLU A 1 577 ? -11.519 15.694 21.442 1.00 84.56 577 GLU A O 1
ATOM 4627 N N . PRO A 1 578 ? -13.381 14.672 20.669 1.00 85.50 578 PRO A N 1
ATOM 4628 C CA . PRO A 1 578 ? -12.708 14.069 19.526 1.00 85.50 578 PRO A CA 1
ATOM 4629 C C . PRO A 1 578 ? -12.386 15.145 18.484 1.00 85.50 578 PRO A C 1
ATOM 4631 O O . PRO A 1 578 ? -13.049 16.179 18.432 1.00 85.50 578 PRO A O 1
ATOM 4634 N N . SER A 1 579 ? -11.386 14.916 17.628 1.00 81.75 579 SER A N 1
ATOM 4635 C CA . SER A 1 579 ? -10.957 15.944 16.661 1.00 81.75 579 SER A CA 1
ATOM 4636 C C . SER A 1 579 ? -12.035 16.268 15.618 1.00 81.75 579 SER A C 1
ATOM 4638 O O . SER A 1 579 ? -12.096 17.387 15.114 1.00 81.75 579 SER A O 1
ATOM 4640 N N . THR A 1 580 ? -12.880 15.289 15.285 1.00 81.81 580 THR A N 1
ATOM 4641 C CA . THR A 1 580 ? -14.003 15.422 14.343 1.00 81.81 580 THR A CA 1
ATOM 4642 C C . THR A 1 580 ? -15.262 14.774 14.937 1.00 81.81 580 THR A C 1
ATOM 4644 O O . THR A 1 580 ? -15.583 13.618 14.644 1.00 81.81 580 THR A O 1
ATOM 4647 N N . PRO A 1 581 ? -15.973 15.478 15.835 1.00 86.94 581 PRO A N 1
ATOM 4648 C CA . PRO A 1 581 ? -17.215 14.970 16.400 1.00 86.94 581 PRO A CA 1
ATOM 4649 C C . PRO A 1 581 ? -18.278 14.859 15.304 1.00 86.94 581 PRO A C 1
ATOM 4651 O O . PRO A 1 581 ? -18.488 15.803 14.543 1.00 86.94 581 PRO A O 1
ATOM 4654 N N . ILE A 1 582 ? -18.950 13.713 15.228 1.00 89.50 582 ILE A N 1
ATOM 4655 C CA . ILE A 1 582 ? -20.047 13.446 14.296 1.00 89.50 582 ILE A CA 1
ATOM 4656 C C . ILE A 1 582 ? -21.183 12.716 15.008 1.00 89.50 582 ILE A C 1
ATOM 4658 O O . ILE A 1 582 ? -20.953 11.900 15.904 1.00 89.50 582 ILE A O 1
ATOM 4662 N N . MET A 1 583 ? -22.414 12.965 14.568 1.00 91.12 583 MET A N 1
ATOM 4663 C CA . MET A 1 583 ? -23.584 12.195 14.982 1.00 91.12 583 MET A CA 1
ATOM 4664 C C . MET A 1 583 ? -24.281 11.578 13.778 1.00 91.12 583 MET A C 1
ATOM 4666 O O . MET A 1 583 ? -24.319 12.158 12.693 1.00 91.12 583 MET A O 1
ATOM 4670 N N . THR A 1 584 ? -24.860 10.403 14.004 1.00 91.50 584 THR A N 1
ATOM 4671 C CA . THR A 1 584 ? -25.807 9.761 13.091 1.00 91.50 584 THR A CA 1
ATOM 4672 C C . THR A 1 584 ? -27.164 9.762 13.775 1.00 91.50 584 THR A C 1
ATOM 4674 O O . THR A 1 584 ? -27.371 9.058 14.766 1.00 91.50 584 THR A O 1
ATOM 4677 N N . ILE A 1 585 ? -28.068 10.601 13.281 1.00 92.75 585 ILE A N 1
ATOM 4678 C CA . ILE A 1 585 ? -29.382 10.841 13.868 1.00 92.75 585 ILE A CA 1
ATOM 4679 C C . ILE A 1 585 ? -30.419 10.116 13.021 1.00 92.75 585 ILE A C 1
ATOM 4681 O O . ILE A 1 585 ? -30.577 10.382 11.826 1.00 92.75 585 ILE A O 1
ATOM 4685 N N . TYR A 1 586 ? -31.123 9.193 13.667 1.00 93.19 586 TYR A N 1
ATOM 4686 C CA . TYR A 1 586 ? -32.222 8.453 13.065 1.00 93.19 586 TYR A CA 1
ATOM 4687 C C . TYR A 1 586 ? -33.538 9.149 13.378 1.00 93.19 586 TYR A C 1
ATOM 4689 O O . TYR A 1 586 ? -33.682 9.820 14.402 1.00 93.19 586 TYR A O 1
ATOM 4697 N N . LEU A 1 587 ? -34.504 8.985 12.483 1.00 92.56 587 LEU A N 1
ATOM 4698 C CA . LEU A 1 587 ? -35.814 9.606 12.596 1.00 92.56 587 LEU A CA 1
ATOM 4699 C C . LEU A 1 587 ? -36.864 8.571 13.006 1.00 92.56 587 LEU A C 1
ATOM 4701 O O . LEU A 1 587 ? -36.767 7.394 12.647 1.00 92.56 587 LEU A O 1
ATOM 4705 N N . LYS A 1 588 ? -37.885 9.014 13.747 1.00 91.94 588 LYS A N 1
ATOM 4706 C CA . LYS A 1 588 ? -39.055 8.192 14.091 1.00 91.94 588 LYS A CA 1
ATOM 4707 C C . LYS A 1 588 ? -39.780 7.738 12.814 1.00 91.94 588 LYS A C 1
ATOM 4709 O O . LYS A 1 588 ? -39.704 8.394 11.772 1.00 91.94 588 LYS A O 1
ATOM 4714 N N . GLU A 1 589 ? -40.550 6.656 12.916 1.00 86.94 589 GLU A N 1
ATOM 4715 C CA . GLU A 1 589 ? -41.312 6.039 11.812 1.00 86.94 589 GLU A CA 1
ATOM 4716 C C . GLU A 1 589 ? -42.122 7.041 10.961 1.00 86.94 589 GLU A C 1
ATOM 4718 O O . GLU A 1 589 ? -42.189 6.918 9.744 1.00 86.94 589 GLU A O 1
ATOM 4723 N N . GLU A 1 590 ? -42.683 8.086 11.573 1.00 86.62 590 GLU A N 1
ATOM 4724 C CA . GLU A 1 590 ? -43.515 9.095 10.893 1.00 86.62 590 GLU A CA 1
ATOM 4725 C C . GLU A 1 590 ? -42.736 10.096 10.014 1.00 86.62 590 GLU A C 1
ATOM 4727 O O . GLU A 1 590 ? -43.331 10.839 9.218 1.00 86.62 590 GLU A O 1
ATOM 4732 N N . TYR A 1 591 ? -41.414 10.151 10.194 1.00 87.06 591 TYR A N 1
ATOM 4733 C CA . TYR A 1 591 ? -40.497 11.109 9.572 1.00 87.06 591 TYR A CA 1
ATOM 4734 C C . TYR A 1 591 ? -39.496 10.409 8.646 1.00 87.06 591 TYR A C 1
ATOM 4736 O O . TYR A 1 591 ? -39.087 10.991 7.643 1.00 87.06 591 TYR A O 1
ATOM 4744 N N . LYS A 1 592 ? -39.145 9.148 8.934 1.00 85.75 592 LYS A N 1
ATOM 4745 C CA . LYS A 1 592 ? -38.066 8.413 8.258 1.00 85.75 592 LYS A CA 1
ATOM 4746 C C . LYS A 1 592 ? -38.248 8.245 6.746 1.00 85.75 592 LYS A C 1
ATOM 4748 O O . LYS A 1 592 ? -37.254 8.152 6.038 1.00 85.75 592 LYS A O 1
ATOM 4753 N N . ASP A 1 593 ? -39.481 8.224 6.239 1.00 85.19 593 ASP A N 1
ATOM 4754 C CA . ASP A 1 593 ? -39.767 8.030 4.808 1.00 85.19 593 ASP A CA 1
ATOM 4755 C C . ASP A 1 593 ? -40.014 9.347 4.053 1.00 85.19 593 ASP A C 1
ATOM 4757 O O . ASP A 1 593 ? -40.091 9.356 2.820 1.00 85.19 593 ASP A O 1
ATOM 4761 N N . ASN A 1 594 ? -40.119 10.472 4.769 1.00 86.81 594 ASN A N 1
ATOM 4762 C CA . ASN A 1 594 ? -40.457 11.768 4.194 1.00 86.81 594 ASN A CA 1
ATOM 4763 C C . ASN A 1 594 ? -39.253 12.719 4.216 1.00 86.81 594 ASN A C 1
ATOM 4765 O O . ASN A 1 594 ? -38.818 13.190 5.266 1.00 86.81 594 ASN A O 1
ATOM 4769 N N . ARG A 1 595 ? -38.762 13.055 3.020 1.00 88.25 595 ARG A N 1
ATOM 4770 C CA . ARG A 1 595 ? -37.625 13.958 2.830 1.00 88.25 595 ARG A CA 1
ATOM 4771 C C . ARG A 1 595 ? -37.865 15.358 3.392 1.00 88.25 595 ARG A C 1
ATOM 4773 O O . ARG A 1 595 ? -36.958 15.907 4.000 1.00 88.25 595 ARG A O 1
ATOM 4780 N N . GLU A 1 596 ? -39.047 15.930 3.173 1.00 87.12 596 GLU A N 1
ATOM 4781 C CA . GLU A 1 596 ? -39.352 17.311 3.573 1.00 87.12 596 GLU A CA 1
ATOM 4782 C C . GLU A 1 596 ? -39.315 17.444 5.095 1.00 87.12 596 GLU A C 1
ATOM 4784 O O . GLU A 1 596 ? -38.676 18.344 5.632 1.00 87.12 596 GLU A O 1
ATOM 4789 N N . LYS A 1 597 ? -39.906 16.465 5.786 1.00 88.25 597 LYS A N 1
ATOM 4790 C CA . LYS A 1 597 ? -39.857 16.364 7.245 1.00 88.25 597 LYS A CA 1
ATOM 4791 C C . LYS A 1 597 ? -38.432 16.151 7.772 1.00 88.25 597 LYS A C 1
ATOM 4793 O O . LYS A 1 597 ? -38.050 16.742 8.776 1.00 88.25 597 LYS A O 1
ATOM 4798 N N . ALA A 1 598 ? -37.636 15.316 7.101 1.00 89.00 598 ALA A N 1
ATOM 4799 C CA . ALA A 1 598 ? -36.236 15.101 7.466 1.00 89.00 598 ALA A CA 1
ATOM 4800 C C . ALA A 1 598 ? -35.389 16.377 7.287 1.00 89.00 598 ALA A C 1
ATOM 4802 O O . ALA A 1 598 ? -34.544 16.678 8.127 1.00 89.00 598 ALA A O 1
ATOM 4803 N N . GLU A 1 599 ? -35.629 17.145 6.219 1.00 88.19 599 GLU A N 1
ATOM 48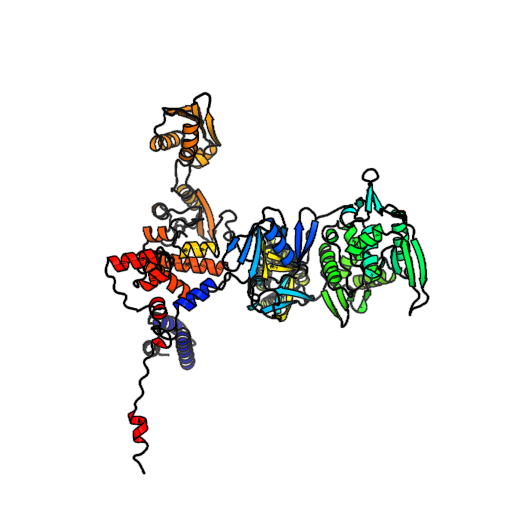04 C CA . GLU A 1 599 ? -34.980 18.439 5.976 1.00 88.19 599 GLU A CA 1
ATOM 4805 C C . GLU A 1 599 ? -35.418 19.511 6.986 1.00 88.19 599 GLU A C 1
ATOM 4807 O O . GLU A 1 599 ? -34.597 20.334 7.386 1.00 88.19 599 GLU A O 1
ATOM 4812 N N . GLU A 1 600 ? -36.671 19.494 7.444 1.00 87.50 600 GLU A N 1
ATOM 4813 C CA . GLU A 1 600 ? -37.160 20.376 8.512 1.00 87.50 600 GLU A CA 1
ATOM 4814 C C . GLU A 1 600 ? -36.423 20.119 9.835 1.00 87.50 600 GLU A C 1
ATOM 4816 O O . GLU A 1 600 ? -35.850 21.047 10.408 1.00 87.50 600 GLU A O 1
ATOM 4821 N N . ILE A 1 601 ? -36.322 18.851 10.251 1.00 89.69 601 ILE A N 1
ATOM 4822 C CA . ILE A 1 601 ? -35.565 18.451 11.449 1.00 89.69 601 ILE A CA 1
ATOM 4823 C C . ILE A 1 601 ? -34.077 18.795 11.292 1.00 89.69 601 ILE A C 1
ATOM 4825 O O . ILE A 1 601 ? -33.452 19.316 12.215 1.00 89.69 601 ILE A O 1
ATOM 4829 N N . ALA A 1 602 ? -33.494 18.568 10.110 1.00 89.81 602 ALA A N 1
ATOM 4830 C CA . ALA A 1 602 ? -32.108 18.943 9.839 1.00 89.81 602 ALA A CA 1
ATOM 4831 C C . ALA A 1 602 ? -31.877 20.452 10.013 1.00 89.81 602 ALA A C 1
ATOM 4833 O O . ALA A 1 602 ? -30.874 20.854 10.606 1.00 89.81 602 ALA A O 1
ATOM 4834 N N . LYS A 1 603 ? -32.819 21.287 9.552 1.00 87.25 603 LYS A N 1
ATOM 4835 C CA . LYS A 1 603 ? -32.755 22.745 9.716 1.00 87.25 603 LYS A CA 1
ATOM 4836 C C . LYS A 1 603 ? -32.895 23.191 11.169 1.00 87.25 603 LYS A C 1
ATOM 4838 O O . LYS A 1 603 ? -32.314 24.220 11.515 1.00 87.25 603 LYS A O 1
ATOM 4843 N N . GLU A 1 604 ? -33.658 22.460 11.980 1.00 88.00 604 GLU A N 1
ATOM 4844 C CA . GLU A 1 604 ? -33.814 22.707 13.417 1.00 88.00 604 GLU A CA 1
ATOM 4845 C C . GLU A 1 604 ? -32.561 22.315 14.212 1.00 88.00 604 GLU A C 1
ATOM 4847 O O . GLU A 1 604 ? -32.205 22.996 15.170 1.00 88.00 604 GLU A O 1
ATOM 4852 N N . ILE A 1 605 ? -31.856 21.257 13.801 1.00 90.50 605 ILE A N 1
ATOM 4853 C CA . ILE A 1 605 ? -30.616 20.805 14.448 1.00 90.50 605 ILE A CA 1
ATOM 4854 C C . ILE A 1 605 ? -29.434 21.718 14.090 1.00 90.50 605 ILE A C 1
ATOM 4856 O O . ILE A 1 605 ? -28.640 22.075 14.963 1.00 90.50 605 ILE A O 1
ATOM 4860 N N . GLU A 1 606 ? -29.299 22.091 12.816 1.00 88.62 606 GLU A N 1
ATOM 4861 C CA . GLU A 1 606 ? -28.146 22.829 12.296 1.00 88.62 606 GLU A CA 1
ATOM 4862 C C . GLU A 1 606 ? -27.978 24.204 12.955 1.00 88.62 606 GLU A C 1
ATOM 4864 O O . GLU A 1 606 ? -28.867 25.060 12.909 1.00 88.62 606 GLU A O 1
ATOM 4869 N N . SER A 1 607 ? -26.813 24.434 13.567 1.00 87.31 607 SER A N 1
ATOM 4870 C CA . SER A 1 607 ? -26.519 25.691 14.243 1.00 87.31 607 SER A CA 1
ATOM 4871 C C . SER A 1 607 ? -26.359 26.819 13.239 1.00 87.31 607 SER A C 1
ATOM 4873 O O . SER A 1 607 ? -25.544 26.783 12.318 1.00 87.31 607 SER A O 1
ATOM 4875 N N . LEU A 1 608 ? -27.126 27.876 13.461 1.00 85.56 608 LEU A N 1
ATOM 4876 C CA . LEU A 1 608 ? -27.043 29.076 12.660 1.00 85.56 608 LEU A CA 1
ATOM 4877 C C . LEU A 1 608 ? -26.350 30.151 13.482 1.00 85.56 608 LEU A C 1
ATOM 4879 O O . LEU A 1 608 ? -26.892 30.679 14.460 1.00 85.56 608 LEU A O 1
ATOM 4883 N N . THR A 1 609 ? -25.115 30.453 13.102 1.00 85.62 609 THR A N 1
ATOM 4884 C CA . THR A 1 609 ? -24.311 31.485 13.753 1.00 85.62 609 THR A CA 1
ATOM 4885 C C . THR A 1 609 ? -24.356 32.782 12.963 1.00 85.62 609 THR A C 1
ATOM 4887 O O . THR A 1 609 ? -24.554 32.786 11.746 1.00 85.62 609 THR A O 1
ATOM 4890 N N . LEU A 1 610 ? -24.113 33.908 13.628 1.00 83.62 610 LEU A N 1
ATOM 4891 C CA . LEU A 1 610 ? -24.049 35.201 12.952 1.00 83.62 610 LEU A CA 1
ATOM 4892 C C . LEU A 1 610 ? -22.966 35.220 11.860 1.00 83.62 610 LEU A C 1
ATOM 4894 O O . LEU A 1 610 ? -23.154 35.855 10.832 1.00 83.62 610 LEU A O 1
ATOM 4898 N N . GLY A 1 611 ? -21.865 34.484 12.046 1.00 83.06 611 GLY A N 1
ATOM 4899 C CA . GLY A 1 611 ? -20.830 34.326 11.023 1.00 83.06 611 GLY A CA 1
ATOM 4900 C C . GLY A 1 611 ? -21.291 33.588 9.760 1.00 83.06 611 GLY A C 1
ATOM 4901 O O . GLY A 1 611 ? -20.733 33.844 8.700 1.00 83.06 611 GLY A O 1
ATOM 4902 N N . SER A 1 612 ? -22.292 32.707 9.862 1.00 78.75 612 SER A N 1
ATOM 4903 C CA . SER A 1 612 ? -22.847 31.963 8.720 1.00 78.75 612 SER A CA 1
ATOM 4904 C C . SER A 1 612 ? -23.890 32.757 7.923 1.00 78.75 612 SER A C 1
ATOM 4906 O O . SER A 1 612 ? -24.010 32.569 6.715 1.00 78.75 612 SER A O 1
ATOM 4908 N N . ILE A 1 613 ? -24.619 33.671 8.573 1.00 82.56 613 ILE A N 1
ATOM 4909 C CA . ILE A 1 613 ? -25.618 34.526 7.908 1.00 82.56 613 ILE A CA 1
ATOM 4910 C C . ILE A 1 613 ? -24.988 35.807 7.357 1.00 82.56 613 ILE A C 1
ATOM 4912 O O . ILE A 1 613 ? -25.421 36.302 6.323 1.00 82.56 613 ILE A O 1
ATOM 4916 N N . ALA A 1 614 ? -23.997 36.370 8.052 1.00 81.88 614 ALA A N 1
ATOM 4917 C CA . ALA A 1 614 ? -23.415 37.640 7.652 1.00 81.88 614 ALA A CA 1
ATOM 4918 C C . ALA A 1 614 ? -22.623 37.503 6.343 1.00 81.88 614 ALA A C 1
ATOM 4920 O O . ALA A 1 614 ? -21.715 36.676 6.244 1.00 81.88 614 ALA A O 1
ATOM 4921 N N . GLU A 1 615 ? -22.928 38.362 5.373 1.00 84.19 615 GLU A N 1
ATOM 4922 C CA . GLU A 1 615 ? -22.150 38.519 4.144 1.00 84.19 615 GLU A CA 1
ATOM 4923 C C . GLU A 1 615 ? -20.768 39.093 4.475 1.00 84.19 615 GLU A C 1
ATOM 4925 O O . GLU A 1 615 ? -19.735 38.613 4.002 1.00 84.19 615 GLU A O 1
ATOM 4930 N N . SER A 1 616 ? -20.733 40.076 5.379 1.00 85.50 616 SER A N 1
ATOM 4931 C CA . SER A 1 616 ? -19.489 40.643 5.876 1.00 85.50 616 SER A CA 1
ATOM 4932 C C . SER A 1 616 ? -19.584 41.049 7.349 1.00 85.50 616 SER A C 1
ATOM 4934 O O . SER A 1 616 ? -20.602 41.531 7.846 1.00 85.50 616 SER A O 1
ATOM 4936 N N . ILE A 1 617 ? -18.484 40.836 8.079 1.00 85.50 617 ILE A N 1
ATOM 4937 C CA . ILE A 1 617 ? -18.288 41.360 9.435 1.00 85.50 617 ILE A CA 1
ATOM 4938 C C . ILE A 1 617 ? -16.978 42.129 9.425 1.00 85.50 617 ILE A C 1
ATOM 4940 O O . ILE A 1 617 ? -15.893 41.537 9.442 1.00 85.50 617 ILE A O 1
ATOM 4944 N N . SER A 1 618 ? -17.081 43.450 9.389 1.00 86.19 618 SER A N 1
ATOM 4945 C CA . SER A 1 618 ? -15.945 44.353 9.254 1.00 86.19 618 SER A CA 1
ATOM 4946 C C . SER A 1 618 ? -15.920 45.392 10.372 1.00 86.19 618 SER A C 1
ATOM 4948 O O . SER A 1 618 ? -16.868 45.568 11.138 1.00 86.19 618 SER A O 1
ATOM 4950 N N . ILE A 1 619 ? -14.771 46.044 10.529 1.00 84.19 619 ILE A N 1
ATOM 4951 C CA . ILE A 1 619 ? -14.635 47.169 11.451 1.00 84.19 619 ILE A CA 1
ATOM 4952 C C . ILE A 1 619 ? -14.850 48.430 10.635 1.00 84.19 619 ILE A C 1
ATOM 4954 O O . ILE A 1 619 ? -14.063 48.715 9.735 1.00 84.19 619 ILE A O 1
ATOM 4958 N N . ASP A 1 620 ? -15.870 49.197 10.991 1.00 83.19 620 ASP A N 1
ATOM 4959 C CA . ASP A 1 620 ? -16.065 50.525 10.439 1.00 83.19 620 ASP A CA 1
ATOM 4960 C C . ASP A 1 620 ? -15.218 51.525 11.240 1.00 83.19 620 ASP A C 1
ATOM 4962 O O . ASP A 1 620 ? -15.444 51.777 12.429 1.00 83.19 620 ASP A O 1
ATOM 4966 N N . LEU A 1 621 ? -14.193 52.063 10.577 1.00 78.88 621 LEU A N 1
ATOM 4967 C CA . LEU A 1 621 ? -13.245 53.007 11.165 1.00 78.88 621 LEU A CA 1
ATOM 4968 C C . LEU A 1 621 ? -13.851 54.403 11.366 1.00 78.88 621 LEU A C 1
ATOM 4970 O O . LEU A 1 621 ? -13.395 55.118 12.259 1.00 78.88 621 LEU A O 1
ATOM 4974 N N . TRP A 1 622 ? -14.873 54.779 10.590 1.00 75.81 622 TRP A N 1
ATOM 4975 C CA . TRP A 1 622 ? -15.526 56.086 10.687 1.00 75.81 622 TRP A CA 1
ATOM 4976 C C . TRP A 1 622 ? -16.487 56.135 11.869 1.00 75.81 622 TRP A C 1
ATOM 4978 O O . TRP A 1 622 ? -16.421 57.049 12.688 1.00 75.81 622 TRP A O 1
ATOM 4988 N N . THR A 1 623 ? -17.347 55.122 12.002 1.00 73.56 623 THR A N 1
ATOM 4989 C CA . THR A 1 623 ? -18.304 55.038 13.120 1.00 73.56 623 THR A CA 1
ATOM 4990 C C . THR A 1 623 ? -17.713 54.401 14.380 1.00 73.56 623 THR A C 1
ATOM 4992 O O . THR A 1 623 ? -18.385 54.342 15.413 1.00 73.56 623 THR A O 1
ATOM 4995 N N . GLN A 1 624 ? -16.461 53.927 14.314 1.00 80.38 624 GLN A N 1
ATOM 4996 C CA . GLN A 1 624 ? -15.772 53.184 15.375 1.00 80.38 624 GLN A CA 1
ATOM 4997 C C . GLN A 1 624 ? -16.603 52.004 15.912 1.00 80.38 624 GLN A C 1
ATOM 4999 O O . GLN A 1 624 ? -16.632 51.719 17.116 1.00 80.38 624 GLN A O 1
ATOM 5004 N N . SER A 1 625 ? -17.293 51.317 15.005 1.00 84.31 625 SER A N 1
ATOM 5005 C CA . SER A 1 625 ? -18.234 50.241 15.309 1.00 84.31 625 SER A CA 1
ATOM 5006 C C . SER A 1 625 ? -17.901 48.974 14.514 1.00 84.31 625 SER A C 1
ATOM 5008 O O . SER A 1 625 ? -17.020 48.971 13.653 1.00 84.31 625 SER A O 1
ATOM 5010 N N . ILE A 1 626 ? -18.544 47.856 14.851 1.00 84.56 626 ILE A N 1
ATOM 5011 C CA . ILE A 1 626 ? -18.459 46.630 14.044 1.00 84.56 626 ILE A CA 1
ATOM 5012 C C . ILE A 1 626 ? -19.670 46.624 13.121 1.00 84.56 626 ILE A C 1
ATOM 5014 O O . ILE A 1 626 ? -20.797 46.605 13.616 1.00 84.56 626 ILE A O 1
ATOM 5018 N N . LYS A 1 627 ? -19.416 46.654 11.813 1.00 87.81 627 LYS A N 1
ATOM 5019 C CA . LYS A 1 627 ? -20.425 46.587 10.759 1.00 87.81 627 LYS A CA 1
ATOM 5020 C C . LYS A 1 627 ? -20.695 45.118 10.439 1.00 87.81 627 LYS A C 1
ATOM 5022 O O . LYS A 1 627 ? -19.757 44.378 10.136 1.00 87.81 627 LYS A O 1
ATOM 5027 N N . VAL A 1 628 ? -21.950 44.701 10.547 1.00 87.25 628 VAL A N 1
ATOM 5028 C CA . VAL A 1 628 ? -22.426 43.361 10.185 1.00 87.25 628 VAL A CA 1
ATOM 5029 C C . VAL A 1 628 ? -23.459 43.521 9.080 1.00 87.25 628 VAL A C 1
ATOM 5031 O O . VAL A 1 628 ? -24.527 44.070 9.325 1.00 87.25 628 VAL A O 1
ATOM 5034 N N . GLU A 1 629 ? -23.131 43.068 7.879 1.00 86.69 629 GLU A N 1
ATOM 5035 C CA . GLU A 1 629 ? -24.050 43.040 6.738 1.00 86.69 629 GLU A CA 1
ATOM 5036 C C . GLU A 1 629 ? -24.709 41.663 6.689 1.00 86.69 629 GLU A C 1
ATOM 5038 O O . GLU A 1 629 ? -24.012 40.647 6.640 1.00 86.69 629 GLU A O 1
ATOM 5043 N N . LEU A 1 630 ? -26.037 41.618 6.783 1.00 86.00 630 LEU A N 1
ATOM 5044 C CA . LEU A 1 630 ? -26.804 40.375 6.786 1.00 86.00 630 LEU A CA 1
ATOM 5045 C C . LEU A 1 630 ? -27.287 40.026 5.376 1.00 86.00 630 LEU A C 1
ATOM 5047 O O . LEU A 1 630 ? -27.785 40.891 4.661 1.00 86.00 630 LEU A O 1
ATOM 5051 N N . ASP A 1 631 ? -27.195 38.746 5.017 1.00 84.25 631 ASP A N 1
ATOM 5052 C CA . ASP A 1 631 ? -27.760 38.210 3.777 1.00 84.25 631 ASP A CA 1
ATOM 5053 C C . ASP A 1 631 ? -29.268 37.940 3.955 1.00 84.25 631 ASP A C 1
ATOM 5055 O O . ASP A 1 631 ? -29.671 37.072 4.740 1.00 84.25 631 ASP A O 1
ATOM 5059 N N . GLU A 1 632 ? -30.108 38.690 3.233 1.00 80.75 632 GLU A N 1
ATOM 5060 C CA . GLU A 1 632 ? -31.573 38.569 3.291 1.00 80.75 632 GLU A CA 1
ATOM 5061 C C . GLU A 1 632 ? -32.069 37.179 2.884 1.00 80.75 632 GLU A C 1
ATOM 5063 O O . GLU A 1 632 ? -33.010 36.664 3.491 1.00 80.75 632 GLU A O 1
ATOM 5068 N N . ASN A 1 633 ? -31.419 36.536 1.908 1.00 80.38 633 ASN A N 1
ATOM 5069 C CA . ASN A 1 633 ? -31.846 35.224 1.422 1.00 80.38 633 ASN A CA 1
ATOM 5070 C C . ASN A 1 633 ? -31.622 34.157 2.500 1.00 80.38 633 ASN A C 1
ATOM 5072 O O . ASN A 1 633 ? -32.506 33.350 2.781 1.00 80.38 633 ASN A O 1
ATOM 5076 N N . ARG A 1 634 ? -30.468 34.206 3.183 1.00 78.62 634 ARG A N 1
ATOM 5077 C CA . ARG A 1 634 ? -30.141 33.270 4.276 1.00 78.62 634 ARG A CA 1
ATOM 5078 C C . ARG A 1 634 ? -31.034 33.452 5.501 1.00 78.62 634 ARG A C 1
ATOM 5080 O O . ARG A 1 634 ? -31.314 32.476 6.198 1.00 78.62 634 ARG A O 1
ATOM 5087 N N . LEU A 1 635 ? -31.469 34.684 5.778 1.00 80.25 635 LEU A N 1
ATOM 5088 C CA . LEU A 1 635 ? -32.444 34.970 6.834 1.00 80.25 635 LEU A CA 1
ATOM 5089 C C . LEU A 1 635 ? -33.824 34.398 6.491 1.00 80.25 635 LEU A C 1
ATOM 5091 O O . LEU A 1 635 ? -34.433 33.731 7.334 1.00 80.25 635 LEU A O 1
ATOM 5095 N N . ALA A 1 636 ? -34.287 34.614 5.256 1.00 79.75 636 ALA A N 1
ATOM 5096 C CA . ALA A 1 636 ? -35.581 34.135 4.777 1.00 79.75 636 ALA A CA 1
ATOM 5097 C C . ALA A 1 636 ? -35.664 32.599 4.787 1.00 79.75 636 ALA A C 1
ATOM 5099 O O . ALA A 1 636 ? -36.622 32.043 5.327 1.00 79.75 636 ALA A O 1
ATOM 5100 N N . ASP A 1 637 ? -34.620 31.914 4.310 1.00 76.94 637 ASP A N 1
ATOM 5101 C CA . ASP A 1 637 ? -34.542 30.445 4.261 1.00 76.94 637 ASP A CA 1
ATOM 5102 C C . ASP A 1 637 ? -34.644 29.767 5.640 1.00 76.94 637 ASP A C 1
ATOM 5104 O O . ASP A 1 637 ? -34.999 28.587 5.745 1.00 76.94 637 ASP A O 1
ATOM 5108 N N . ARG A 1 638 ? -34.324 30.504 6.712 1.00 75.00 638 ARG A N 1
ATOM 5109 C CA . ARG A 1 638 ? -34.330 30.039 8.111 1.00 75.00 638 ARG A CA 1
ATOM 5110 C C . ARG A 1 638 ? -35.441 30.676 8.956 1.00 75.00 638 ARG A C 1
ATOM 5112 O O . ARG A 1 638 ? -35.469 30.486 10.180 1.00 75.00 638 ARG A O 1
ATOM 5119 N N . GLY A 1 639 ? -36.347 31.432 8.328 1.00 77.00 639 GLY A N 1
ATOM 5120 C CA . GLY A 1 639 ? -37.466 32.103 8.992 1.00 77.00 639 GLY A CA 1
ATOM 5121 C C . GLY A 1 639 ? -37.013 32.997 10.148 1.00 77.00 639 GLY A C 1
ATOM 5122 O O . GLY A 1 639 ? -37.533 32.874 11.259 1.00 77.00 639 GLY A O 1
ATOM 5123 N N . LEU A 1 640 ? -35.969 33.799 9.928 1.00 79.12 640 LEU A N 1
ATOM 5124 C CA . LEU A 1 640 ? -35.438 34.751 10.902 1.00 79.12 640 LEU A CA 1
ATOM 5125 C C . LEU A 1 640 ? -35.697 36.182 10.452 1.00 79.12 640 LEU A C 1
ATOM 5127 O O . LEU A 1 640 ? -35.469 36.539 9.298 1.00 79.12 640 LEU A O 1
ATOM 5131 N N . THR A 1 641 ? -36.124 37.010 11.395 1.00 81.75 641 THR A N 1
ATOM 5132 C CA . THR A 1 641 ? -36.238 38.455 11.216 1.00 81.75 641 THR A CA 1
ATOM 5133 C C . THR A 1 641 ? -34.976 39.157 11.714 1.00 81.75 641 THR A C 1
ATOM 5135 O O . THR A 1 641 ? -34.198 38.617 12.504 1.00 81.75 641 THR A O 1
ATOM 5138 N N . ILE A 1 642 ? -34.759 40.396 11.268 1.00 81.12 642 ILE A N 1
ATOM 5139 C CA . ILE A 1 642 ? -33.648 41.226 11.759 1.00 81.12 642 ILE A CA 1
ATOM 5140 C C . ILE A 1 642 ? -33.776 41.452 13.279 1.00 81.12 642 ILE A C 1
ATOM 5142 O O . ILE A 1 642 ? -32.765 41.492 13.985 1.00 81.12 642 ILE A O 1
ATOM 5146 N N . ASP A 1 643 ? -35.003 41.521 13.801 1.00 83.00 643 ASP A N 1
ATOM 5147 C CA . ASP A 1 643 ? -35.270 41.674 15.233 1.00 83.00 643 ASP A CA 1
ATOM 5148 C C . ASP A 1 643 ? -34.783 40.470 16.055 1.00 83.00 643 ASP A C 1
ATOM 5150 O O . ASP A 1 643 ? -34.155 40.667 17.100 1.00 83.00 643 ASP A O 1
ATOM 5154 N N . ASP A 1 644 ? -34.948 39.242 15.547 1.00 82.06 644 ASP A N 1
ATOM 5155 C CA . ASP A 1 644 ? -34.431 38.023 16.192 1.00 82.06 644 ASP A CA 1
ATOM 5156 C C . ASP A 1 644 ? -32.899 38.070 16.328 1.00 82.06 644 ASP A C 1
ATOM 5158 O O . ASP A 1 644 ? -32.319 37.720 17.363 1.00 82.06 644 ASP A O 1
ATOM 5162 N N . VAL A 1 645 ? -32.223 38.562 15.283 1.00 81.56 645 VAL A N 1
ATOM 5163 C CA . VAL A 1 645 ? -30.764 38.739 15.271 1.00 81.56 645 VAL A CA 1
ATOM 5164 C C . VAL A 1 645 ? -30.335 39.786 16.300 1.00 81.56 645 VAL A C 1
ATOM 5166 O O . VAL A 1 645 ? -29.383 39.573 17.058 1.00 81.56 645 VAL A O 1
ATOM 5169 N N . ILE A 1 646 ? -31.049 40.909 16.371 1.00 84.00 646 ILE A N 1
ATOM 5170 C CA . ILE A 1 646 ? -30.788 41.982 17.336 1.00 84.00 646 ILE A CA 1
ATOM 5171 C C . ILE A 1 646 ? -30.963 41.479 18.771 1.00 84.00 646 ILE A C 1
ATOM 5173 O O . ILE A 1 646 ? -30.137 41.799 19.635 1.00 84.00 646 ILE A O 1
ATOM 5177 N N . GLU A 1 647 ? -32.007 40.698 19.043 1.00 84.00 647 GLU A N 1
ATOM 5178 C CA . GLU A 1 647 ? -32.267 40.138 20.367 1.00 84.00 647 GLU A CA 1
ATOM 5179 C C . GLU A 1 647 ? -31.158 39.166 20.791 1.00 84.00 647 GLU A C 1
ATOM 5181 O O . GLU A 1 647 ? -30.594 39.302 21.886 1.00 84.00 647 GLU A O 1
ATOM 5186 N N . ALA A 1 648 ? -30.754 38.257 19.899 1.00 82.56 648 ALA A N 1
ATOM 5187 C CA . ALA A 1 648 ? -29.663 37.320 20.149 1.00 82.56 648 ALA A CA 1
ATOM 5188 C C . ALA A 1 648 ? -28.332 38.037 20.446 1.00 82.56 648 ALA A C 1
ATOM 5190 O O . ALA A 1 648 ? -27.600 37.659 21.374 1.00 82.56 648 ALA A O 1
ATOM 5191 N N . ILE A 1 649 ? -28.034 39.119 19.713 1.00 83.19 649 ILE A N 1
ATOM 5192 C CA . ILE A 1 649 ? -26.836 39.931 19.954 1.00 83.19 649 ILE A CA 1
ATOM 5193 C C . ILE A 1 649 ? -26.932 40.660 21.296 1.00 83.19 649 ILE A C 1
ATOM 5195 O O . ILE A 1 649 ? -25.980 40.595 22.075 1.00 83.19 649 ILE A O 1
ATOM 5199 N N . LYS A 1 650 ? -28.060 41.312 21.613 1.00 83.81 650 LYS A N 1
ATOM 5200 C CA . LYS A 1 650 ? -28.256 42.026 22.891 1.00 83.81 650 LYS A CA 1
ATOM 5201 C C . LYS A 1 650 ? -28.153 41.093 24.099 1.00 83.81 650 LYS A C 1
ATOM 5203 O O . LYS A 1 650 ? -27.599 41.487 25.127 1.00 83.81 650 LYS A O 1
ATOM 5208 N N . LYS A 1 651 ? -28.639 39.853 23.970 1.00 82.25 651 LYS A N 1
ATOM 5209 C CA . LYS A 1 651 ? -28.590 38.830 25.025 1.00 82.25 651 LYS A CA 1
ATOM 5210 C C . LYS A 1 651 ? -27.155 38.415 25.363 1.00 82.25 651 LYS A C 1
ATOM 5212 O O . LYS A 1 651 ? -26.824 38.277 26.539 1.00 82.25 651 LYS A O 1
ATOM 5217 N N . LYS A 1 652 ? -26.282 38.257 24.357 1.00 80.00 652 LYS A N 1
ATOM 5218 C CA . LYS A 1 652 ? -24.871 37.864 24.563 1.00 80.00 652 LYS A CA 1
ATOM 5219 C C . LYS A 1 652 ? -23.918 39.051 24.753 1.00 80.00 652 LYS A C 1
ATOM 5221 O O . LYS A 1 652 ? -22.884 38.912 25.410 1.00 80.00 652 LYS A O 1
ATOM 5226 N N . LEU A 1 653 ? -24.226 40.220 24.192 1.00 76.31 653 LEU A N 1
ATOM 5227 C CA . LEU A 1 653 ? -23.355 41.394 24.183 1.00 76.31 653 LEU A CA 1
ATOM 5228 C C . LEU A 1 653 ? -24.112 42.658 24.603 1.00 76.31 653 LEU A C 1
ATOM 5230 O O . LEU A 1 653 ? -25.034 43.119 23.940 1.00 76.31 653 LEU A O 1
ATOM 5234 N N . LYS A 1 654 ? -23.621 43.313 25.660 1.00 73.88 654 LYS A N 1
ATOM 5235 C CA . LYS A 1 654 ? -24.081 44.649 26.074 1.00 73.88 654 LYS A CA 1
ATOM 5236 C C . LYS A 1 654 ? -23.506 45.729 25.142 1.00 73.88 654 LYS A C 1
ATOM 5238 O O . LYS A 1 654 ? -22.540 46.408 25.503 1.00 73.88 654 LYS A O 1
ATOM 5243 N N . VAL A 1 655 ? -24.052 45.848 23.933 1.00 77.56 655 VAL A N 1
ATOM 5244 C CA . VAL A 1 655 ? -23.663 46.832 22.903 1.00 77.56 655 VAL A CA 1
ATOM 5245 C C . VAL A 1 655 ? -24.875 47.630 22.425 1.00 77.56 655 VAL A C 1
ATOM 5247 O O . VAL A 1 655 ? -26.001 47.138 22.477 1.00 77.56 655 VAL A O 1
ATOM 5250 N N . LYS A 1 656 ? -24.650 48.875 21.989 1.00 80.06 656 LYS A N 1
ATOM 5251 C CA . LYS A 1 656 ? -25.674 49.628 21.251 1.00 80.06 656 LYS A CA 1
ATOM 5252 C C . LYS A 1 656 ? -25.648 49.155 19.799 1.00 80.06 656 LYS A C 1
ATOM 5254 O O . LYS A 1 656 ? -24.559 48.972 19.260 1.00 80.06 656 LYS A O 1
ATOM 5259 N N . ILE A 1 657 ? -26.819 48.931 19.216 1.00 84.31 657 ILE A N 1
ATOM 5260 C CA . ILE A 1 657 ? -26.976 48.435 17.848 1.00 84.31 657 ILE A CA 1
ATOM 5261 C C . ILE A 1 657 ? -27.781 49.484 17.096 1.00 84.31 657 ILE A C 1
ATOM 5263 O O . ILE A 1 657 ? -28.927 49.726 17.469 1.00 84.31 657 ILE A O 1
ATOM 5267 N N . ASP A 1 658 ? -27.169 50.100 16.091 1.00 83.38 658 ASP A N 1
ATOM 5268 C CA . ASP A 1 658 ? -27.880 50.952 15.140 1.00 83.38 658 ASP A CA 1
ATOM 5269 C C . ASP A 1 658 ? -28.148 50.127 13.876 1.00 83.38 658 ASP A C 1
ATOM 5271 O O . ASP A 1 658 ? -27.275 49.377 13.435 1.00 83.38 658 ASP A O 1
ATOM 5275 N N . VAL A 1 659 ? -29.359 50.223 13.334 1.00 84.00 659 VAL A N 1
ATOM 5276 C CA . VAL A 1 659 ? -29.827 49.416 12.199 1.00 84.00 659 VAL A CA 1
ATOM 5277 C C . VAL A 1 659 ? -30.008 50.331 10.999 1.00 84.00 659 VAL A C 1
ATOM 5279 O O . VAL A 1 659 ? -30.657 51.369 11.120 1.00 84.00 659 VAL A O 1
ATOM 5282 N N . ASP A 1 660 ? -29.449 49.940 9.861 1.00 81.06 660 ASP A N 1
ATOM 5283 C CA . ASP A 1 660 ? -29.622 50.618 8.579 1.00 81.06 660 ASP A CA 1
ATOM 5284 C C . ASP A 1 660 ? -29.905 49.569 7.496 1.00 81.06 660 ASP A C 1
ATOM 5286 O O . ASP A 1 660 ? -28.998 48.880 7.022 1.00 81.06 660 ASP A O 1
ATOM 5290 N N . GLY A 1 661 ? -31.189 49.368 7.184 1.00 81.25 661 GLY A N 1
ATOM 5291 C CA . GLY A 1 661 ? -31.646 48.270 6.328 1.00 81.25 661 GLY A CA 1
ATOM 5292 C C . GLY A 1 661 ? -31.213 46.906 6.876 1.00 81.25 661 GLY A C 1
ATOM 5293 O O . GLY A 1 661 ? -31.597 46.522 7.979 1.00 81.25 661 GLY A O 1
ATOM 5294 N N . THR A 1 662 ? -30.381 46.195 6.117 1.00 81.50 662 THR A N 1
ATOM 5295 C CA . THR A 1 662 ? -29.802 44.881 6.457 1.00 81.50 662 THR A CA 1
ATOM 5296 C C . THR A 1 662 ? -28.476 44.969 7.215 1.00 81.50 662 THR A C 1
ATOM 5298 O O . THR A 1 662 ? -27.889 43.948 7.582 1.00 81.50 662 THR A O 1
ATOM 5301 N N . THR A 1 663 ? -27.977 46.184 7.450 1.00 84.94 663 THR A N 1
ATOM 5302 C CA . THR A 1 663 ? -26.688 46.429 8.095 1.00 84.94 663 THR A CA 1
ATOM 5303 C C . THR A 1 663 ? -26.870 46.782 9.568 1.00 84.94 663 THR A C 1
ATOM 5305 O O . THR A 1 663 ? -27.607 47.701 9.925 1.00 84.94 663 THR A O 1
ATOM 5308 N N . LEU A 1 664 ? -26.139 46.091 10.442 1.00 85.31 664 LEU A N 1
ATOM 5309 C CA . LEU A 1 664 ? -26.089 46.356 11.878 1.00 85.31 664 LEU A CA 1
ATOM 5310 C C . LEU A 1 664 ? -24.753 47.004 12.263 1.00 85.31 664 LEU A C 1
ATOM 5312 O O . LEU A 1 664 ? -23.683 46.457 11.989 1.00 85.31 664 LEU A O 1
ATOM 5316 N N . TYR A 1 665 ? -24.805 48.128 12.978 1.00 86.25 665 TYR A N 1
ATOM 5317 C CA . TYR A 1 665 ? -23.639 48.825 13.525 1.00 86.25 665 TYR A CA 1
ATOM 5318 C C . TYR A 1 665 ? -23.551 48.630 15.041 1.00 86.25 665 TYR A C 1
ATOM 5320 O O . TYR A 1 665 ? -24.326 49.188 15.821 1.00 86.25 665 TYR A O 1
ATOM 5328 N N . LEU A 1 666 ? -22.572 47.840 15.484 1.00 85.00 666 LEU A N 1
ATOM 5329 C CA . LEU A 1 666 ? -22.374 47.482 16.890 1.00 85.00 666 LEU A CA 1
ATOM 5330 C C . LEU A 1 666 ? -21.404 48.459 17.573 1.00 85.00 666 LEU A C 1
ATOM 5332 O O . LEU A 1 666 ? -20.180 48.344 17.444 1.00 85.00 666 LEU A O 1
ATOM 5336 N N . LYS A 1 667 ? -21.942 49.406 18.347 1.00 81.50 667 LYS A N 1
ATOM 5337 C CA . LYS A 1 667 ? -21.178 50.424 19.088 1.00 81.50 667 LYS A CA 1
ATOM 5338 C C . LYS A 1 667 ? -20.784 49.940 20.487 1.00 81.50 667 LYS A C 1
ATOM 5340 O O . LYS A 1 667 ? -21.616 49.518 21.299 1.00 81.50 667 LYS A O 1
ATOM 5345 N N . ILE A 1 668 ? -19.491 50.047 20.798 1.00 79.31 668 ILE A N 1
ATOM 5346 C CA . ILE A 1 668 ? -18.897 49.669 22.091 1.00 79.31 668 ILE A CA 1
ATOM 5347 C C . ILE A 1 668 ? -18.619 50.934 22.916 1.00 79.31 668 ILE A C 1
ATOM 5349 O O . ILE A 1 668 ? -18.212 51.946 22.364 1.00 79.31 668 ILE A O 1
ATOM 5353 N N . LYS A 1 669 ? -18.788 50.872 24.249 1.00 72.50 669 LYS A N 1
ATOM 5354 C CA . LYS A 1 669 ? -18.558 52.011 25.167 1.00 72.50 669 LYS A CA 1
ATOM 5355 C C . LYS A 1 669 ? -17.156 52.635 25.066 1.00 72.50 669 LYS A C 1
ATOM 5357 O O . LYS A 1 669 ? -17.022 53.836 25.244 1.00 72.50 669 LYS A O 1
ATOM 5362 N N . THR A 1 670 ? -16.130 51.822 24.822 1.00 75.25 670 THR A N 1
ATOM 5363 C CA . THR A 1 670 ? -14.729 52.246 24.682 1.00 75.25 670 THR A CA 1
ATOM 5364 C C . THR A 1 670 ? -14.151 51.673 23.384 1.00 75.25 670 THR A C 1
ATOM 5366 O O . THR A 1 670 ? -13.551 50.591 23.387 1.00 75.25 670 THR A O 1
ATOM 5369 N N . PRO A 1 671 ? -14.387 52.337 22.241 1.00 69.56 671 PRO A N 1
ATOM 5370 C CA . PRO A 1 671 ? -13.906 51.850 20.961 1.00 69.56 671 PRO A CA 1
ATOM 5371 C C . PRO A 1 671 ? -12.380 51.958 20.887 1.00 69.56 671 PRO A C 1
ATOM 5373 O O . PRO A 1 671 ? -11.783 53.017 21.045 1.00 69.56 671 PRO A O 1
ATOM 5376 N N . SER A 1 672 ? -11.729 50.828 20.637 1.00 77.44 672 SER A N 1
ATOM 5377 C CA . SER A 1 672 ? -10.347 50.780 20.165 1.00 77.44 672 SER A CA 1
ATOM 5378 C C . SER A 1 672 ? -10.249 49.673 19.128 1.00 77.44 672 SER A C 1
ATOM 5380 O O . SER A 1 672 ? -10.928 48.651 19.252 1.00 77.44 672 SER A O 1
ATOM 5382 N N . ILE A 1 673 ? -9.384 49.830 18.126 1.00 79.44 673 ILE A N 1
ATOM 5383 C CA . ILE A 1 673 ? -9.213 48.829 17.057 1.00 79.44 673 ILE A CA 1
ATOM 5384 C C . ILE A 1 673 ? -8.888 47.447 17.653 1.00 79.44 673 ILE A C 1
ATOM 5386 O O . ILE A 1 673 ? -9.421 46.427 17.217 1.00 79.44 673 ILE A O 1
ATOM 5390 N N . LYS A 1 674 ? -8.080 47.406 18.724 1.00 79.69 674 LYS A N 1
ATOM 5391 C CA . LYS A 1 674 ? -7.740 46.175 19.454 1.00 79.69 674 LYS A CA 1
ATOM 5392 C C . LYS A 1 674 ? -8.953 45.558 20.162 1.00 79.69 674 LYS A C 1
ATOM 5394 O O . LYS A 1 674 ? -9.113 44.338 20.131 1.00 79.69 674 LYS A O 1
ATOM 5399 N N . ALA A 1 675 ? -9.805 46.371 20.790 1.00 79.81 675 ALA A N 1
ATOM 5400 C CA . ALA A 1 675 ? -11.022 45.887 21.444 1.00 79.81 675 ALA A CA 1
ATOM 5401 C C . ALA A 1 675 ? -12.059 45.380 20.431 1.00 79.81 675 ALA A C 1
ATOM 5403 O O . ALA A 1 675 ? -12.669 44.340 20.671 1.00 79.81 675 ALA A O 1
ATOM 5404 N N . LEU A 1 676 ? -12.213 46.069 19.295 1.00 80.25 676 LEU A N 1
ATOM 5405 C CA . LEU A 1 676 ? -13.107 45.678 18.202 1.00 80.25 676 LEU A CA 1
ATOM 5406 C C . LEU A 1 676 ? -12.662 44.337 17.597 1.00 80.25 676 LEU A C 1
ATOM 5408 O O . LEU A 1 676 ? -13.441 43.385 17.590 1.00 80.25 676 LEU A O 1
ATOM 5412 N N . ARG A 1 677 ? -11.375 44.198 17.232 1.00 81.81 677 ARG A N 1
ATOM 5413 C CA . ARG A 1 677 ? -10.808 42.936 16.710 1.00 81.81 677 ARG A CA 1
ATOM 5414 C C . ARG A 1 677 ? -11.002 41.751 17.657 1.00 81.81 677 ARG A C 1
ATOM 5416 O O . ARG A 1 677 ? -11.377 40.677 17.207 1.00 81.81 677 ARG A O 1
ATOM 5423 N N . LYS A 1 678 ? -10.811 41.937 18.971 1.00 82.44 678 LYS A N 1
ATOM 5424 C CA . LYS A 1 678 ? -11.029 40.871 19.971 1.00 82.44 678 LYS A CA 1
ATOM 5425 C C . LYS A 1 678 ? -12.491 40.428 20.098 1.00 82.44 678 LYS A C 1
ATOM 5427 O O . LYS A 1 678 ? -12.743 39.343 20.618 1.00 82.44 678 LYS A O 1
ATOM 5432 N N . ARG A 1 679 ? -13.457 41.257 19.685 1.00 82.25 679 ARG A N 1
ATOM 5433 C CA . ARG A 1 679 ? -14.887 40.919 19.749 1.00 82.25 679 ARG A CA 1
ATOM 5434 C C . ARG A 1 679 ? -15.419 40.261 18.485 1.00 82.25 679 ARG A C 1
ATOM 5436 O O . ARG A 1 679 ? -16.401 39.540 18.606 1.00 82.25 679 ARG A O 1
ATOM 5443 N N . ILE A 1 680 ? -14.774 40.433 17.330 1.00 83.12 680 ILE A N 1
ATOM 5444 C CA . ILE A 1 680 ? -15.199 39.793 16.073 1.00 83.12 680 ILE A CA 1
ATOM 5445 C C . ILE A 1 680 ? -15.399 38.274 16.227 1.00 83.12 680 ILE A C 1
ATOM 5447 O O . ILE A 1 680 ? -16.472 37.811 15.850 1.00 83.12 680 ILE A O 1
ATOM 5451 N N . PRO A 1 681 ? -14.477 37.494 16.836 1.00 82.94 681 PRO A N 1
ATOM 5452 C CA . PRO A 1 681 ? -14.691 36.054 17.018 1.00 82.94 681 PRO A CA 1
ATOM 5453 C C . PRO A 1 681 ? -15.917 35.748 17.887 1.00 82.94 681 PRO A C 1
ATOM 5455 O O . PRO A 1 681 ? -16.697 34.853 17.588 1.00 82.94 681 PRO A O 1
ATOM 5458 N N . LYS A 1 682 ? -16.134 36.544 18.943 1.00 82.94 682 LYS A N 1
ATOM 5459 C CA . LYS A 1 682 ? -17.294 36.386 19.831 1.00 82.94 682 LYS A CA 1
ATOM 5460 C C . LYS A 1 682 ? -18.607 36.699 19.125 1.00 82.94 682 LYS A C 1
ATOM 5462 O O . LYS A 1 682 ? -19.595 36.053 19.431 1.00 82.94 682 LYS A O 1
ATOM 5467 N N . ILE A 1 683 ? -18.603 37.691 18.232 1.00 83.12 683 ILE A N 1
ATOM 5468 C CA . ILE A 1 683 ? -19.756 38.104 17.424 1.00 83.12 683 ILE A CA 1
ATOM 5469 C C . ILE A 1 683 ? -20.068 37.038 16.376 1.00 83.12 683 ILE A C 1
ATOM 5471 O O . ILE A 1 683 ? -21.212 36.615 16.288 1.00 83.12 683 ILE A O 1
ATOM 5475 N N . LYS A 1 684 ? -19.052 36.544 15.657 1.00 84.12 684 LYS A N 1
ATOM 5476 C CA . LYS A 1 684 ? -19.192 35.444 14.691 1.00 84.12 684 LYS A CA 1
ATOM 5477 C C . LYS A 1 684 ? -19.852 34.211 15.309 1.00 84.12 684 LYS A C 1
ATOM 5479 O O . LYS A 1 684 ? -20.754 33.655 14.697 1.00 84.12 684 LYS A O 1
ATOM 5484 N N . ASN A 1 685 ? -19.475 33.863 16.540 1.00 82.75 685 ASN A N 1
ATOM 5485 C CA . ASN A 1 685 ? -19.975 32.683 17.255 1.00 82.75 685 ASN A CA 1
ATOM 5486 C C . ASN A 1 685 ? -21.280 32.940 18.042 1.00 82.75 685 ASN A C 1
ATOM 5488 O O . ASN A 1 685 ? -21.677 32.131 18.888 1.00 82.75 685 ASN A O 1
ATOM 5492 N N . ILE A 1 686 ? -21.952 34.080 17.835 1.00 84.06 686 ILE A N 1
ATOM 5493 C CA . ILE A 1 686 ? -23.303 34.276 18.374 1.00 84.06 686 ILE A CA 1
ATOM 5494 C C . ILE A 1 686 ? -24.225 33.321 17.637 1.00 84.06 686 ILE A C 1
ATOM 5496 O O . ILE A 1 686 ? -24.276 33.312 16.414 1.00 84.06 686 ILE A O 1
ATOM 5500 N N . GLN A 1 687 ? -24.947 32.530 18.412 1.00 82.69 687 GLN A N 1
ATOM 5501 C CA . GLN A 1 687 ? -25.881 31.547 17.909 1.00 82.69 687 GLN A CA 1
ATOM 5502 C C . GLN A 1 687 ? -27.262 32.180 17.877 1.00 82.69 687 GLN A C 1
ATOM 5504 O O . GLN A 1 687 ? -27.655 32.822 18.855 1.00 82.69 687 GLN A O 1
ATOM 5509 N N . LEU A 1 688 ? -27.942 32.012 16.752 1.00 81.00 688 LEU A N 1
ATOM 5510 C CA . LEU A 1 688 ? -29.249 32.590 16.470 1.00 81.00 688 LEU A CA 1
ATOM 5511 C C . LEU A 1 688 ? -30.341 31.531 16.636 1.00 81.00 688 LEU A C 1
ATOM 5513 O O . LEU A 1 688 ? -31.270 31.722 17.413 1.00 81.00 688 LEU A O 1
ATOM 5517 N N . LYS A 1 689 ? -30.170 30.389 15.965 1.00 82.38 689 LYS A N 1
ATOM 5518 C CA . LYS A 1 689 ? -31.036 29.203 16.028 1.00 82.38 689 LYS A CA 1
ATOM 5519 C C . LYS A 1 689 ? -30.187 27.927 15.946 1.00 82.38 689 LYS A C 1
ATOM 5521 O O . LYS A 1 689 ? -28.977 27.998 15.714 1.00 82.38 689 LYS A O 1
ATOM 5526 N N . GLY A 1 690 ? -30.827 26.781 16.149 1.00 84.88 690 GLY A N 1
ATOM 5527 C CA . GLY A 1 690 ? -30.202 25.464 16.074 1.00 84.88 690 GLY A CA 1
ATOM 5528 C C . GLY A 1 690 ? -29.513 25.027 17.358 1.00 84.88 690 GLY A C 1
ATOM 5529 O O . GLY A 1 690 ? -29.490 25.766 18.347 1.00 84.88 690 GLY A O 1
ATOM 5530 N N . ILE A 1 691 ? -28.924 23.836 17.343 1.00 87.12 691 ILE A N 1
ATOM 5531 C CA . ILE A 1 691 ? -28.270 23.240 18.509 1.00 87.12 691 ILE A CA 1
ATOM 5532 C C . ILE A 1 691 ? -26.801 23.683 18.599 1.00 87.12 691 ILE A C 1
ATOM 5534 O O . ILE A 1 691 ? -26.077 23.601 17.609 1.00 87.12 691 ILE A O 1
ATOM 5538 N N . PRO A 1 692 ? -26.306 24.149 19.767 1.00 85.25 692 PRO A N 1
ATOM 5539 C CA . PRO A 1 692 ? -24.917 24.584 19.892 1.00 85.25 692 PRO A CA 1
ATOM 5540 C C . PRO A 1 692 ? -23.953 23.432 19.605 1.00 85.25 692 PRO A C 1
ATOM 5542 O O . PRO A 1 692 ? -24.122 22.349 20.158 1.00 85.25 692 PRO A O 1
ATOM 5545 N N . GLY A 1 693 ? -22.924 23.693 18.799 1.00 84.31 693 GLY A N 1
ATOM 5546 C CA . GLY A 1 693 ? -21.871 22.721 18.498 1.00 84.31 693 GLY A CA 1
ATOM 5547 C C . GLY A 1 693 ? -22.107 21.876 17.248 1.00 84.31 693 GLY A C 1
ATOM 5548 O O . GLY A 1 693 ? -21.189 21.163 16.873 1.00 84.31 693 GLY A O 1
ATOM 5549 N N . ILE A 1 694 ? -23.266 21.977 16.582 1.00 89.00 694 ILE A N 1
ATOM 5550 C CA . ILE A 1 694 ? -23.548 21.274 15.319 1.00 89.00 694 ILE A CA 1
ATOM 5551 C C . ILE A 1 694 ? -23.498 22.269 14.157 1.00 89.00 694 ILE A C 1
ATOM 5553 O O . ILE A 1 694 ? -24.439 23.020 13.928 1.00 89.00 694 ILE A O 1
ATOM 5557 N N . GLU A 1 695 ? -22.391 22.316 13.425 1.00 83.50 695 GLU A N 1
ATOM 5558 C CA . GLU A 1 695 ? -22.154 23.323 12.379 1.00 83.50 695 GLU A CA 1
ATOM 5559 C C . GLU A 1 695 ? -22.945 23.054 11.100 1.00 83.50 695 GLU A C 1
ATOM 5561 O O . GLU A 1 695 ? -23.367 23.993 10.430 1.00 83.50 695 GLU A O 1
ATOM 5566 N N . ARG A 1 696 ? -23.128 21.776 10.757 1.00 84.19 696 ARG A N 1
ATOM 5567 C CA . ARG A 1 696 ? -23.733 21.356 9.493 1.00 84.19 696 ARG A CA 1
ATOM 5568 C C . ARG A 1 696 ? -24.467 20.034 9.650 1.00 84.19 696 ARG A C 1
ATOM 5570 O O . ARG A 1 696 ? -23.998 19.158 10.378 1.00 84.19 696 ARG A O 1
ATOM 5577 N N . VAL A 1 697 ? -25.582 19.874 8.936 1.00 88.12 697 VAL A N 1
ATOM 5578 C CA . VAL A 1 697 ? -26.376 18.635 8.916 1.00 88.12 697 VAL A CA 1
ATOM 5579 C C . VAL A 1 697 ? -26.636 18.204 7.476 1.00 88.12 697 VAL A C 1
ATOM 5581 O O . VAL A 1 697 ? -27.020 19.011 6.633 1.00 88.12 697 VAL A O 1
ATOM 5584 N N . LEU A 1 698 ? -26.421 16.924 7.181 1.00 85.44 698 LEU A N 1
ATOM 5585 C CA . LEU A 1 698 ? -26.604 16.335 5.859 1.00 85.44 698 LEU A CA 1
ATOM 5586 C C . LEU A 1 698 ? -27.670 15.245 5.907 1.00 85.44 698 LEU A C 1
ATOM 5588 O O . LEU A 1 698 ? -27.573 14.301 6.685 1.00 85.44 698 LEU A O 1
ATOM 5592 N N . VAL A 1 699 ? -28.677 15.371 5.044 1.00 86.69 699 VAL A N 1
ATOM 5593 C CA . VAL A 1 699 ? -29.774 14.405 4.913 1.00 86.69 699 VAL A CA 1
ATOM 5594 C C . VAL A 1 699 ? -29.411 13.374 3.849 1.00 86.69 699 VAL A C 1
ATOM 5596 O O . VAL A 1 699 ? -29.183 13.729 2.689 1.00 86.69 699 VAL A O 1
ATOM 5599 N N . LYS A 1 700 ? -29.393 12.090 4.207 1.00 82.62 700 LYS A N 1
ATOM 5600 C CA . LYS A 1 700 ? -29.078 10.995 3.280 1.00 82.62 700 LYS A CA 1
ATOM 5601 C C . LYS A 1 700 ? -30.119 9.892 3.379 1.00 82.62 700 LYS A C 1
ATOM 5603 O O . LYS A 1 700 ? -30.618 9.604 4.455 1.00 82.62 700 LYS A O 1
ATOM 5608 N N . LYS A 1 701 ? -30.436 9.255 2.251 1.00 83.81 701 LYS A N 1
ATOM 5609 C CA . LYS A 1 701 ? -31.301 8.072 2.230 1.00 83.81 701 LYS A CA 1
ATOM 5610 C C . LYS A 1 701 ? -30.448 6.803 2.278 1.00 83.81 701 LYS A C 1
ATOM 5612 O O . LYS A 1 701 ? -29.722 6.533 1.321 1.00 83.81 701 LYS A O 1
ATOM 5617 N N . GLU A 1 702 ? -30.556 6.028 3.350 1.00 75.19 702 GLU A N 1
ATOM 5618 C CA . GLU A 1 702 ? -29.871 4.745 3.542 1.00 75.19 702 GLU A CA 1
ATOM 5619 C C . GLU A 1 702 ? -30.886 3.647 3.861 1.00 75.19 702 GLU A C 1
ATOM 5621 O O . GLU A 1 702 ? -31.832 3.863 4.605 1.00 75.19 702 GLU A O 1
ATOM 5626 N N . GLY A 1 703 ? -30.757 2.469 3.242 1.00 73.44 703 GLY A N 1
ATOM 5627 C CA . GLY A 1 703 ? -31.639 1.327 3.534 1.00 73.44 703 GLY A CA 1
ATOM 5628 C C . GLY A 1 703 ? -33.137 1.522 3.237 1.00 73.44 703 GLY A C 1
ATOM 5629 O O . GLY A 1 703 ? -33.913 0.603 3.464 1.00 73.44 703 GLY A O 1
ATOM 5630 N N . GLY A 1 704 ? -33.548 2.674 2.698 1.00 81.06 704 GLY A N 1
ATOM 5631 C CA . GLY A 1 704 ? -34.954 3.035 2.492 1.00 81.06 704 GLY A CA 1
ATOM 5632 C C . GLY A 1 704 ? -35.434 4.184 3.381 1.00 81.06 704 GLY A C 1
ATOM 5633 O O . GLY A 1 704 ? -36.397 4.836 2.993 1.00 81.06 704 GLY A O 1
ATOM 5634 N N . GLU A 1 705 ? -34.717 4.505 4.459 1.00 90.31 705 GLU A N 1
ATOM 5635 C CA . GLU A 1 705 ? -35.023 5.587 5.403 1.00 90.31 705 GLU A CA 1
ATOM 5636 C C . GLU A 1 705 ? -34.077 6.790 5.237 1.00 90.31 705 GLU A C 1
ATOM 5638 O O . GLU A 1 705 ? -32.973 6.673 4.702 1.00 90.31 705 GLU A O 1
ATOM 5643 N N . TYR A 1 706 ? -34.520 7.974 5.656 1.00 90.00 706 TYR A N 1
ATOM 5644 C CA . TYR A 1 706 ? -33.702 9.181 5.740 1.00 90.00 706 TYR A CA 1
ATOM 5645 C C . TYR A 1 706 ? -32.981 9.242 7.092 1.00 90.00 706 TYR A C 1
ATOM 5647 O O . TYR A 1 706 ? -33.607 9.187 8.148 1.00 90.00 706 TYR A O 1
ATOM 5655 N N . VAL A 1 707 ? -31.661 9.394 7.034 1.00 91.12 707 VAL A N 1
ATOM 5656 C CA . VAL A 1 707 ? -30.737 9.493 8.168 1.00 91.12 707 VAL A CA 1
ATOM 5657 C C . VAL A 1 707 ? -30.011 10.834 8.081 1.00 91.12 707 VAL A C 1
ATOM 5659 O O . VAL A 1 707 ? -29.640 11.275 6.985 1.00 91.12 707 VAL A O 1
ATOM 5662 N N . LEU A 1 708 ? -29.823 11.500 9.221 1.00 91.19 708 LEU A N 1
ATOM 5663 C CA . LEU A 1 708 ? -29.126 12.783 9.296 1.00 91.19 708 LEU A CA 1
ATOM 5664 C C . LEU A 1 708 ? -27.708 12.585 9.837 1.00 91.19 708 LEU A C 1
ATOM 5666 O O . LEU A 1 708 ? -27.521 11.990 10.896 1.00 91.19 708 LEU A O 1
ATOM 5670 N N . TYR A 1 709 ? -26.716 13.130 9.141 1.00 89.75 709 TYR A N 1
ATOM 5671 C CA . TYR A 1 709 ? -25.322 13.147 9.580 1.00 89.75 709 TYR A CA 1
ATOM 5672 C C . TYR A 1 709 ? -24.920 14.556 9.984 1.00 89.75 709 TYR A C 1
ATOM 5674 O O . TYR A 1 709 ? -25.136 15.496 9.219 1.00 89.75 709 TYR A O 1
ATOM 5682 N N . THR A 1 710 ? -24.319 14.714 11.159 1.00 89.75 710 THR A N 1
ATOM 5683 C CA . THR A 1 710 ? -23.908 16.028 11.667 1.00 89.75 710 THR A CA 1
ATOM 5684 C C . THR A 1 710 ? -22.395 16.195 11.662 1.00 89.75 710 THR A C 1
ATOM 5686 O O . THR A 1 710 ? -21.650 15.252 11.921 1.00 89.75 710 THR A O 1
ATOM 5689 N N . GLN A 1 711 ? -21.947 17.424 11.417 1.00 85.56 711 GLN A N 1
ATOM 5690 C CA . GLN A 1 711 ? -20.611 17.886 11.777 1.00 85.56 711 GLN A CA 1
ATOM 5691 C C . GLN A 1 711 ? -20.718 18.605 13.122 1.00 85.56 711 GLN A C 1
ATOM 5693 O O . GLN A 1 711 ? -21.345 19.662 13.211 1.00 85.56 711 GLN A O 1
ATOM 5698 N N . GLY A 1 712 ? -20.140 18.014 14.163 1.00 87.75 712 GLY A N 1
ATOM 5699 C CA . GLY A 1 712 ? -20.382 18.398 15.548 1.00 87.75 712 GLY A CA 1
ATOM 5700 C C . GLY A 1 712 ? -21.275 17.414 16.298 1.00 87.75 712 GLY A C 1
ATOM 5701 O O . GLY A 1 712 ? -21.993 16.621 15.680 1.00 87.75 712 GLY A O 1
ATOM 5702 N N . SER A 1 713 ? -21.249 17.480 17.630 1.00 90.44 713 SER A N 1
ATOM 5703 C CA . SER A 1 713 ? -22.077 16.638 18.494 1.00 90.44 713 SER A CA 1
ATOM 5704 C C . SER A 1 713 ? -22.693 17.418 19.659 1.00 90.44 713 SER A C 1
ATOM 5706 O O . SER A 1 713 ? -22.054 18.292 20.246 1.00 90.44 713 SER A O 1
ATOM 5708 N N . ASN A 1 714 ? -23.973 17.141 19.929 1.00 92.62 714 ASN A N 1
ATOM 5709 C CA . ASN A 1 714 ? -24.718 17.616 21.098 1.00 92.62 714 ASN A CA 1
ATOM 5710 C C . ASN A 1 714 ? -25.972 16.740 21.337 1.00 92.62 714 ASN A C 1
ATOM 5712 O O . ASN A 1 714 ? -27.117 17.157 21.146 1.00 92.62 714 ASN A O 1
ATOM 5716 N N . LEU A 1 715 ? -25.745 15.490 21.727 1.00 92.31 715 LEU A N 1
ATOM 5717 C CA . LEU A 1 715 ? -26.720 14.436 21.984 1.00 92.31 715 LEU A CA 1
ATOM 5718 C C . LEU A 1 715 ? -27.821 14.874 22.959 1.00 92.31 715 LEU A C 1
ATOM 5720 O O . LEU A 1 715 ? -28.993 14.581 22.727 1.00 92.31 715 LEU A O 1
ATOM 5724 N N . ARG A 1 716 ? -27.469 15.625 24.014 1.00 93.12 716 ARG A N 1
ATOM 5725 C CA . ARG A 1 716 ? -28.424 16.083 25.039 1.00 93.12 716 ARG A CA 1
ATOM 5726 C C . ARG A 1 716 ? -29.505 16.999 24.466 1.00 93.12 716 ARG A C 1
ATOM 5728 O O . ARG A 1 716 ? -30.658 16.898 24.879 1.00 93.12 716 ARG A O 1
ATOM 5735 N N . GLU A 1 717 ? -29.141 17.908 23.566 1.00 92.50 717 GLU A N 1
ATOM 5736 C CA . GLU A 1 717 ? -30.111 18.797 22.919 1.00 92.50 717 GLU A CA 1
ATOM 5737 C C . GLU A 1 717 ? -30.820 18.103 21.751 1.00 92.50 717 GLU A C 1
ATOM 5739 O O . GLU A 1 717 ? -32.024 18.283 21.588 1.00 92.50 717 GLU A O 1
ATOM 5744 N N . VAL A 1 718 ? -30.122 17.244 20.997 1.00 92.44 718 VAL A N 1
ATOM 5745 C CA . VAL A 1 718 ? -30.714 16.478 19.884 1.00 92.44 718 VAL A CA 1
ATOM 5746 C C . VAL A 1 718 ? -31.853 15.575 20.368 1.00 92.44 718 VAL A C 1
ATOM 5748 O O . VAL A 1 718 ? -32.884 15.486 19.711 1.00 92.44 718 VAL A O 1
ATOM 5751 N N . PHE A 1 719 ? -31.725 14.963 21.547 1.00 92.69 719 PHE A N 1
ATOM 5752 C CA . PHE A 1 719 ? -32.771 14.113 22.130 1.00 92.69 719 PHE A CA 1
ATOM 5753 C C . PHE A 1 719 ? -34.056 14.855 22.520 1.00 92.69 719 PHE A C 1
ATOM 5755 O O . PHE A 1 719 ? -35.073 14.210 22.771 1.00 92.69 719 PHE A O 1
ATOM 5762 N N . LYS A 1 720 ? -34.029 16.191 22.596 1.00 92.06 720 LYS A N 1
ATOM 5763 C CA . LYS A 1 720 ? -35.211 17.004 22.918 1.00 92.06 720 LYS A CA 1
ATOM 5764 C C . LYS A 1 720 ? -36.033 17.376 21.683 1.00 92.06 720 LYS A C 1
ATOM 5766 O O . LYS A 1 720 ? -37.155 17.844 21.853 1.00 92.06 720 LYS A O 1
ATOM 5771 N N . ILE A 1 721 ? -35.483 17.207 20.478 1.00 90.25 721 ILE A N 1
ATOM 5772 C CA . ILE A 1 721 ? -36.162 17.545 19.224 1.00 90.25 721 ILE A CA 1
ATOM 5773 C C . ILE A 1 721 ? -37.195 16.470 18.894 1.00 90.25 721 ILE A C 1
ATOM 5775 O O . ILE A 1 721 ? -36.904 15.270 18.928 1.00 90.25 721 ILE A O 1
ATOM 5779 N N . ASP A 1 722 ? -38.412 16.897 18.554 1.00 87.19 722 ASP A N 1
ATOM 5780 C CA . ASP A 1 722 ? -39.449 15.960 18.145 1.00 87.19 722 ASP A CA 1
ATOM 5781 C C . ASP A 1 722 ? -39.181 15.414 16.735 1.00 87.19 722 ASP A C 1
ATOM 5783 O O . ASP A 1 722 ? -38.739 16.117 15.833 1.00 87.19 722 ASP A O 1
ATOM 5787 N N . GLY A 1 723 ? -39.417 14.118 16.554 1.00 87.62 723 GLY A N 1
ATOM 5788 C CA . GLY A 1 723 ? -39.076 13.379 15.336 1.00 87.62 723 GLY A CA 1
ATOM 5789 C C . GLY A 1 723 ? -37.721 12.662 15.363 1.00 87.62 723 GLY A C 1
ATOM 5790 O O . GLY A 1 723 ? -37.529 11.746 14.562 1.00 87.62 723 GLY A O 1
ATOM 5791 N N . VAL A 1 724 ? -36.826 12.971 16.309 1.00 92.12 724 VAL A N 1
ATOM 5792 C CA . VAL A 1 724 ? -35.585 12.203 16.520 1.00 92.12 724 VAL A CA 1
ATOM 5793 C C . VAL A 1 724 ? -35.882 10.874 17.222 1.00 92.12 724 VAL A C 1
ATOM 5795 O O . VAL A 1 724 ? -36.603 10.818 18.220 1.00 92.12 724 VAL A O 1
ATOM 5798 N N . ASP A 1 725 ? -35.314 9.787 16.703 1.00 92.88 725 ASP A N 1
ATOM 5799 C CA . ASP A 1 725 ? -35.354 8.464 17.318 1.00 92.88 725 ASP A CA 1
ATOM 5800 C C . ASP A 1 725 ? -34.208 8.314 18.327 1.00 92.88 725 ASP A C 1
ATOM 5802 O O . ASP A 1 725 ? -33.044 8.088 17.974 1.00 92.88 725 ASP A O 1
ATOM 5806 N N . THR A 1 726 ? -34.548 8.431 19.609 1.00 92.12 726 THR A N 1
ATOM 5807 C CA . THR A 1 726 ? -33.603 8.337 20.728 1.00 92.12 726 THR A CA 1
ATOM 5808 C C . THR A 1 726 ? -33.070 6.922 20.960 1.00 92.12 726 THR A C 1
ATOM 5810 O O . THR A 1 726 ? -32.087 6.766 21.679 1.00 92.12 726 THR A O 1
ATOM 5813 N N . THR A 1 727 ? -33.672 5.891 20.353 1.00 90.75 727 THR A N 1
ATOM 5814 C CA . THR A 1 727 ? -33.238 4.492 20.515 1.00 90.75 727 THR A CA 1
ATOM 5815 C C . THR A 1 727 ? -32.112 4.099 19.561 1.00 90.75 727 THR A C 1
ATOM 5817 O O . THR A 1 727 ? -31.369 3.161 19.846 1.00 90.75 727 THR A O 1
ATOM 5820 N N . ARG A 1 728 ? -31.969 4.821 18.441 1.00 90.50 728 ARG A N 1
ATOM 5821 C CA . ARG A 1 728 ? -30.983 4.533 17.385 1.00 90.50 728 ARG A CA 1
ATOM 5822 C C . ARG A 1 728 ? -29.958 5.642 17.164 1.00 90.50 728 ARG A C 1
ATOM 5824 O O . ARG A 1 728 ? -28.926 5.390 16.550 1.00 90.50 728 ARG A O 1
ATOM 5831 N N . THR A 1 729 ? -30.224 6.863 17.627 1.00 92.44 729 THR A N 1
ATOM 5832 C CA . THR A 1 729 ? -29.314 8.004 17.435 1.00 92.44 729 THR A CA 1
ATOM 5833 C C . THR A 1 729 ? -28.011 7.819 18.211 1.00 92.44 729 THR A C 1
ATOM 5835 O O . THR A 1 729 ? -28.024 7.599 19.420 1.00 92.44 729 THR A O 1
ATOM 5838 N N . ILE A 1 730 ? -26.881 7.954 17.512 1.00 91.38 730 ILE A N 1
ATOM 5839 C CA . ILE A 1 730 ? -25.533 7.734 18.052 1.00 91.38 730 ILE A CA 1
ATOM 5840 C C . ILE A 1 730 ? -24.601 8.912 17.750 1.00 91.38 730 ILE A C 1
ATOM 5842 O O . ILE A 1 730 ? -24.798 9.663 16.794 1.00 91.38 730 ILE A O 1
ATOM 5846 N N . THR A 1 731 ? -23.553 9.050 18.558 1.00 92.12 731 THR A N 1
ATOM 5847 C CA . THR A 1 731 ? -22.451 10.003 18.372 1.00 92.12 731 THR A CA 1
ATOM 5848 C C . THR A 1 731 ? -21.123 9.270 18.503 1.00 92.12 731 THR A C 1
ATOM 5850 O O . THR A 1 731 ? -21.039 8.248 19.179 1.00 92.12 731 THR A O 1
ATOM 5853 N N . ASN A 1 732 ? -20.074 9.781 17.870 1.00 90.06 732 ASN A N 1
ATOM 5854 C CA . ASN A 1 732 ? -18.725 9.254 18.053 1.00 90.06 732 ASN A CA 1
ATOM 5855 C C . ASN A 1 732 ? -18.024 9.864 19.297 1.00 90.06 732 ASN A C 1
ATOM 5857 O O . ASN A 1 732 ? -16.903 9.484 19.639 1.00 90.06 732 ASN A O 1
ATOM 5861 N N . ASN A 1 733 ? -18.660 10.805 20.002 1.00 93.06 733 ASN A N 1
ATOM 5862 C CA . ASN A 1 733 ? -18.149 11.352 21.258 1.00 93.06 733 ASN A CA 1
ATOM 5863 C C . ASN A 1 733 ? -18.539 10.459 22.456 1.00 93.06 733 ASN A C 1
ATOM 5865 O O . ASN A 1 733 ? -19.672 10.482 22.932 1.00 93.06 733 ASN A O 1
ATOM 5869 N N . ILE A 1 734 ? -17.581 9.674 22.958 1.00 93.56 734 ILE A N 1
ATOM 5870 C CA . ILE A 1 734 ? -17.803 8.674 24.019 1.00 93.56 734 ILE A CA 1
ATOM 5871 C C . ILE A 1 734 ? -18.155 9.320 25.366 1.00 93.56 734 ILE A C 1
ATOM 5873 O O . ILE A 1 734 ? -19.038 8.827 26.069 1.00 93.56 734 ILE A O 1
ATOM 5877 N N . ILE A 1 735 ? -17.497 10.425 25.729 1.00 93.88 735 ILE A N 1
ATOM 5878 C CA . ILE A 1 735 ? -17.747 11.115 27.006 1.00 93.88 735 ILE A CA 1
ATOM 5879 C C . ILE A 1 735 ? -19.160 11.696 27.027 1.00 93.88 735 ILE A C 1
ATOM 5881 O O . ILE A 1 735 ? -19.870 11.614 28.025 1.00 93.88 735 ILE A O 1
ATOM 5885 N N . GLU A 1 736 ? -19.612 12.206 25.889 1.00 93.38 736 GLU A N 1
ATOM 5886 C CA . GLU A 1 736 ? -20.974 12.693 25.734 1.00 93.38 736 GLU A CA 1
ATOM 5887 C C . GLU A 1 736 ? -22.026 11.579 25.875 1.00 93.38 736 GLU A C 1
ATOM 5889 O O . GLU A 1 736 ? -23.064 11.781 26.508 1.00 93.38 736 GLU A O 1
ATOM 5894 N N . ILE A 1 737 ? -21.745 10.380 25.354 1.00 94.31 737 ILE A N 1
ATOM 5895 C CA . ILE A 1 737 ? -22.593 9.196 25.567 1.00 94.31 737 ILE A CA 1
ATOM 5896 C C . ILE A 1 737 ? -22.644 8.832 27.051 1.00 94.31 737 ILE A C 1
ATOM 5898 O O . ILE A 1 737 ? -23.735 8.607 27.578 1.00 94.31 737 ILE A O 1
ATOM 5902 N N . GLN A 1 738 ? -21.498 8.818 27.739 1.00 94.81 738 GLN A N 1
ATOM 5903 C CA . GLN A 1 738 ? -21.438 8.586 29.184 1.00 94.81 738 GLN A CA 1
ATOM 5904 C C . GLN A 1 738 ? -22.331 9.579 29.943 1.00 94.81 738 GLN A C 1
ATOM 5906 O O . GLN A 1 738 ? -23.077 9.172 30.831 1.00 94.81 738 GLN A O 1
ATOM 5911 N N . GLU A 1 739 ? -22.271 10.868 29.603 1.00 93.69 739 GLU A N 1
ATOM 5912 C CA . GLU A 1 739 ? -23.022 11.915 30.302 1.00 93.69 739 GLU A CA 1
ATOM 5913 C C . GLU A 1 739 ? -24.540 11.873 30.069 1.00 93.69 739 GLU A C 1
ATOM 5915 O O . GLU A 1 739 ? -25.295 12.398 30.891 1.00 93.69 739 GLU A O 1
ATOM 5920 N N . VAL A 1 740 ? -24.998 11.333 28.936 1.00 93.75 740 VAL A N 1
ATOM 5921 C CA . VAL A 1 740 ? -26.419 11.347 28.543 1.00 93.75 740 VAL A CA 1
ATOM 5922 C C . VAL A 1 740 ? -27.091 9.992 28.754 1.00 93.75 740 VAL A C 1
ATOM 5924 O O . VAL A 1 740 ? -28.201 9.944 29.277 1.00 93.75 740 VAL A O 1
ATOM 5927 N N . LEU A 1 741 ? -26.438 8.903 28.343 1.00 94.31 741 LEU A N 1
ATOM 5928 C CA . LEU A 1 741 ? -26.989 7.544 28.352 1.00 94.31 741 LEU A CA 1
ATOM 5929 C C . LEU A 1 741 ? -26.432 6.675 29.489 1.00 94.31 741 LEU A C 1
ATOM 5931 O O . LEU A 1 741 ? -27.101 5.739 29.923 1.00 94.31 741 LEU A O 1
ATOM 5935 N N . GLY A 1 742 ? -25.228 6.978 29.977 1.00 95.19 742 GLY A N 1
ATOM 5936 C CA . GLY A 1 742 ? -24.568 6.244 31.056 1.00 95.19 742 GLY A CA 1
ATOM 5937 C C . GLY A 1 742 ? -23.430 5.331 30.594 1.00 95.19 742 GLY A C 1
ATOM 5938 O O . GLY A 1 742 ? -23.052 5.284 29.422 1.00 95.19 742 GLY A O 1
ATOM 5939 N N . ILE A 1 743 ? -22.860 4.601 31.553 1.00 95.81 743 ILE A N 1
ATOM 5940 C CA . ILE A 1 743 ? -21.582 3.894 31.387 1.00 95.81 743 ILE A CA 1
ATOM 5941 C C . ILE A 1 743 ? -21.672 2.686 30.456 1.00 95.81 743 ILE A C 1
ATOM 5943 O O . ILE A 1 743 ? -20.814 2.533 29.595 1.00 95.81 743 ILE A O 1
ATOM 5947 N N . GLU A 1 744 ? -22.731 1.880 30.536 1.00 95.75 744 GLU A N 1
ATOM 5948 C CA . GLU A 1 744 ? -22.894 0.726 29.634 1.00 95.75 744 GLU A CA 1
ATOM 5949 C C . GLU A 1 744 ? -23.086 1.142 28.171 1.00 95.75 744 GLU A C 1
ATOM 5951 O O . GLU A 1 744 ? -22.618 0.467 27.250 1.00 95.75 744 GLU A O 1
ATOM 5956 N N . ALA A 1 745 ? -23.731 2.287 27.937 1.00 94.88 745 ALA A N 1
ATOM 5957 C CA . ALA A 1 745 ? -23.823 2.860 26.601 1.00 94.88 745 ALA A CA 1
ATOM 5958 C C . ALA A 1 745 ? -22.444 3.318 26.106 1.00 94.88 745 ALA A C 1
ATOM 5960 O O . ALA A 1 745 ? -22.087 3.039 24.962 1.00 94.88 745 ALA A O 1
ATOM 5961 N N . ALA A 1 746 ? -21.643 3.951 26.970 1.00 95.56 746 ALA A N 1
ATOM 5962 C CA . ALA A 1 746 ? -20.281 4.361 26.635 1.00 95.56 746 ALA A CA 1
ATOM 5963 C C . ALA A 1 746 ? -19.362 3.157 26.362 1.00 95.56 746 ALA A C 1
ATOM 5965 O O . ALA A 1 746 ? -18.619 3.168 25.384 1.00 95.56 746 ALA A O 1
ATOM 5966 N N . ARG A 1 747 ? -19.470 2.082 27.153 1.00 96.00 747 ARG A N 1
ATOM 5967 C CA . ARG A 1 747 ? -18.744 0.817 26.960 1.00 96.00 747 ARG A CA 1
ATOM 5968 C C . ARG A 1 747 ? -19.038 0.203 25.593 1.00 96.00 747 ARG A C 1
ATOM 5970 O O . ARG A 1 747 ? -18.123 -0.090 24.825 1.00 96.00 747 ARG A O 1
ATOM 5977 N N . ASN A 1 748 ? -20.319 0.076 25.246 1.00 95.25 748 ASN A N 1
ATOM 5978 C CA . ASN A 1 748 ? -20.731 -0.422 23.933 1.00 95.25 748 ASN A CA 1
ATOM 5979 C C . ASN A 1 748 ? -20.300 0.517 22.795 1.00 95.25 748 ASN A C 1
ATOM 5981 O O . ASN A 1 748 ? -19.916 0.041 21.727 1.00 95.25 748 ASN A O 1
ATOM 5985 N N . ALA A 1 749 ? -20.320 1.835 23.016 1.00 94.19 749 ALA A N 1
ATOM 5986 C CA . ALA A 1 749 ? -19.824 2.808 22.048 1.00 94.19 749 ALA A CA 1
ATOM 5987 C C . ALA A 1 749 ? -18.318 2.646 21.795 1.00 94.19 749 ALA A C 1
ATOM 5989 O O . ALA A 1 749 ? -17.911 2.631 20.639 1.00 94.19 749 ALA A O 1
ATOM 5990 N N . ILE A 1 750 ? -17.508 2.438 22.840 1.00 94.81 750 ILE A N 1
ATOM 5991 C CA . ILE A 1 750 ? -16.068 2.156 22.726 1.00 94.81 750 ILE A CA 1
ATOM 5992 C C . ILE A 1 750 ? -15.832 0.897 21.881 1.00 94.81 750 ILE A C 1
ATOM 5994 O O . ILE A 1 750 ? -15.041 0.937 20.940 1.00 94.81 750 ILE A O 1
ATOM 5998 N N . ILE A 1 751 ? -16.544 -0.202 22.161 1.00 94.12 751 ILE A N 1
ATOM 5999 C CA . ILE A 1 751 ? -16.406 -1.465 21.411 1.00 94.12 751 ILE A CA 1
ATOM 6000 C C . ILE A 1 751 ? -16.748 -1.263 19.935 1.00 94.12 751 ILE A C 1
ATOM 6002 O O . ILE A 1 751 ? -15.959 -1.625 19.062 1.00 94.12 751 ILE A O 1
ATOM 6006 N N . ASN A 1 752 ? -17.915 -0.676 19.658 1.00 92.25 752 ASN A N 1
ATOM 6007 C CA . ASN A 1 752 ? -18.387 -0.461 18.295 1.00 92.25 752 ASN A CA 1
ATOM 6008 C C . ASN A 1 752 ? -17.464 0.485 17.527 1.00 92.25 752 ASN A C 1
ATOM 6010 O O . ASN A 1 752 ? -17.151 0.218 16.372 1.00 92.25 752 ASN A O 1
ATOM 6014 N N . GLU A 1 753 ? -16.991 1.555 18.162 1.00 89.94 753 GLU A N 1
ATOM 6015 C CA . GLU A 1 753 ? -16.113 2.526 17.521 1.00 89.94 753 GLU A CA 1
ATOM 6016 C C . GLU A 1 753 ? -14.726 1.936 17.236 1.00 89.94 753 GLU A C 1
ATOM 6018 O O . GLU A 1 753 ? -14.218 2.103 16.126 1.00 89.94 753 GLU A O 1
ATOM 6023 N N . MET A 1 754 ? -14.126 1.195 18.179 1.00 89.88 754 MET A N 1
ATOM 6024 C CA . MET A 1 754 ? -12.854 0.502 17.938 1.00 89.88 754 MET A CA 1
ATOM 6025 C C . MET A 1 754 ? -12.996 -0.534 16.825 1.00 89.88 754 MET A C 1
ATOM 6027 O O . MET A 1 754 ? -12.167 -0.569 15.917 1.00 89.88 754 MET A O 1
ATOM 6031 N N . ARG A 1 755 ? -14.069 -1.337 16.848 1.00 87.56 755 ARG A N 1
ATOM 6032 C CA . ARG A 1 755 ? -14.332 -2.343 15.813 1.00 87.56 755 ARG A CA 1
ATOM 6033 C C . ARG A 1 755 ? -14.504 -1.688 14.448 1.00 87.56 755 ARG A C 1
ATOM 6035 O O . ARG A 1 755 ? -13.800 -2.060 13.521 1.00 87.56 755 ARG A O 1
ATOM 6042 N N . ASN A 1 756 ? -15.367 -0.677 14.338 1.00 82.25 756 ASN A N 1
ATOM 6043 C CA . ASN A 1 756 ? -15.589 0.050 13.087 1.00 82.25 756 ASN A CA 1
ATOM 6044 C C . ASN A 1 756 ? -14.289 0.692 12.581 1.00 82.25 756 ASN A C 1
ATOM 6046 O O . ASN A 1 756 ? -14.009 0.653 11.387 1.00 82.25 756 ASN A O 1
ATOM 6050 N N . THR A 1 757 ? -13.471 1.250 13.479 1.00 78.12 757 THR A N 1
ATOM 6051 C CA . THR A 1 757 ? -12.183 1.861 13.124 1.00 78.12 757 THR A CA 1
ATOM 6052 C C . THR A 1 757 ? -11.192 0.825 12.589 1.00 78.12 757 THR A C 1
ATOM 6054 O O . THR A 1 757 ? -10.486 1.104 11.623 1.00 78.12 757 THR A O 1
ATOM 6057 N N . LEU A 1 758 ? -11.143 -0.370 13.184 1.00 73.69 758 LEU A N 1
ATOM 6058 C CA . LEU A 1 758 ? -10.268 -1.465 12.758 1.00 73.69 758 LEU A CA 1
ATOM 6059 C C . LEU A 1 758 ? -10.764 -2.126 11.462 1.00 73.69 758 LEU A C 1
ATOM 6061 O O . LEU A 1 758 ? -9.983 -2.280 10.524 1.00 73.69 758 LEU A O 1
ATOM 6065 N N . GLU A 1 759 ? -12.063 -2.413 11.351 1.00 68.62 759 GLU A N 1
ATOM 6066 C CA . GLU A 1 759 ? -12.696 -2.969 10.146 1.00 68.62 759 GLU A CA 1
ATOM 6067 C C . GLU A 1 759 ? -12.514 -2.046 8.933 1.00 68.62 759 GLU A C 1
ATOM 6069 O O . GLU A 1 759 ? -12.196 -2.513 7.840 1.00 68.62 759 GLU A O 1
ATOM 6074 N N . GLN A 1 760 ? -12.633 -0.726 9.120 1.00 60.22 760 GLN A N 1
ATOM 6075 C CA . GLN A 1 760 ? -12.368 0.259 8.064 1.00 60.22 760 GLN A CA 1
ATOM 6076 C C . GLN A 1 760 ? -10.907 0.267 7.593 1.00 60.22 760 GLN A C 1
ATOM 6078 O O . GLN A 1 760 ? -10.636 0.691 6.473 1.00 60.22 760 GLN A O 1
ATOM 6083 N N . GLN A 1 761 ? -9.969 -0.209 8.417 1.00 54.12 761 GLN A N 1
ATOM 6084 C CA . GLN A 1 761 ? -8.562 -0.409 8.047 1.00 54.12 761 GLN A CA 1
ATOM 6085 C C . GLN A 1 761 ? -8.285 -1.834 7.529 1.00 54.12 761 GLN A C 1
ATOM 6087 O O . GLN A 1 761 ? -7.134 -2.190 7.283 1.00 54.12 761 GLN A O 1
ATOM 6092 N N . GLY A 1 762 ? -9.315 -2.676 7.379 1.00 52.44 762 GLY A N 1
ATOM 6093 C CA . GLY A 1 762 ? -9.162 -4.091 7.024 1.00 52.44 762 GLY A CA 1
ATOM 6094 C C . GLY A 1 762 ? -8.472 -4.921 8.115 1.00 52.44 762 GLY A C 1
ATOM 6095 O O . GLY A 1 762 ? -7.905 -5.982 7.837 1.00 52.44 762 GLY A O 1
ATOM 6096 N N . LEU A 1 763 ? -8.464 -4.430 9.355 1.00 63.38 763 LEU A N 1
ATOM 6097 C CA . LEU A 1 763 ? -7.877 -5.099 10.506 1.00 63.38 763 LEU A CA 1
ATOM 6098 C C . LEU A 1 763 ? -8.972 -5.870 11.239 1.00 63.38 763 LEU A C 1
ATOM 6100 O O . LEU A 1 763 ? -9.813 -5.289 11.918 1.00 63.38 763 LEU A O 1
ATOM 6104 N N . GLU A 1 764 ? -8.953 -7.192 11.105 1.00 64.25 764 GLU A N 1
ATOM 6105 C CA . GLU A 1 764 ? -9.786 -8.062 11.925 1.00 64.25 764 GLU A CA 1
ATOM 6106 C C . GLU A 1 764 ? -9.076 -8.286 13.259 1.00 64.25 764 GLU A C 1
ATOM 6108 O O . GLU A 1 764 ? -8.054 -8.966 13.333 1.00 64.25 764 GLU A O 1
ATOM 6113 N N . VAL A 1 765 ? -9.607 -7.669 14.311 1.00 75.62 765 VAL A N 1
ATOM 6114 C CA . VAL A 1 765 ? -9.244 -7.971 15.695 1.00 75.62 765 VAL A CA 1
ATOM 6115 C C . VAL A 1 765 ? -10.451 -8.631 16.328 1.00 75.62 765 VAL A C 1
ATOM 6117 O O . VAL A 1 765 ? -11.576 -8.149 16.178 1.00 75.62 765 VAL A O 1
ATOM 6120 N N . ASP A 1 766 ? -10.220 -9.727 17.043 1.00 82.12 766 ASP A N 1
ATOM 6121 C CA . ASP A 1 766 ? -11.299 -10.400 17.744 1.00 82.12 766 ASP A CA 1
ATOM 6122 C C . ASP A 1 766 ? -11.985 -9.438 18.726 1.00 82.12 766 ASP A C 1
ATOM 6124 O O . ASP A 1 766 ? -11.335 -8.778 19.546 1.00 82.12 766 ASP A O 1
ATOM 6128 N N . ILE A 1 767 ? -13.315 -9.370 18.647 1.00 87.62 767 ILE A N 1
ATOM 6129 C CA . ILE A 1 767 ? -14.127 -8.458 19.454 1.00 87.62 767 ILE A CA 1
ATOM 6130 C C . ILE A 1 767 ? -13.885 -8.640 20.956 1.00 87.62 767 ILE A C 1
ATOM 6132 O O . ILE A 1 767 ? -13.994 -7.672 21.701 1.00 87.62 767 ILE A O 1
ATOM 6136 N N . ARG A 1 768 ? -13.486 -9.835 21.412 1.00 87.75 768 ARG A N 1
ATOM 6137 C CA . ARG A 1 768 ? -13.180 -10.123 22.821 1.00 87.75 768 ARG A CA 1
ATOM 6138 C C . ARG A 1 768 ? -12.020 -9.278 23.344 1.00 87.75 768 ARG A C 1
ATOM 6140 O O . ARG A 1 768 ? -12.058 -8.832 24.489 1.00 87.75 768 ARG A O 1
ATOM 6147 N N . HIS A 1 769 ? -11.019 -8.994 22.510 1.00 88.31 769 HIS A N 1
ATOM 6148 C CA . HIS A 1 769 ? -9.923 -8.094 22.875 1.00 88.31 769 HIS A CA 1
ATOM 6149 C C . HIS A 1 769 ? -10.408 -6.648 23.017 1.00 88.31 769 HIS A C 1
ATOM 6151 O O . HIS A 1 769 ? -9.993 -5.944 23.936 1.00 88.31 769 HIS A O 1
ATOM 6157 N N . LEU A 1 770 ? -11.328 -6.223 22.148 1.00 90.88 770 LEU A N 1
ATOM 6158 C CA . LEU A 1 770 ? -11.936 -4.891 22.197 1.00 90.88 770 LEU A CA 1
ATOM 6159 C C . LEU A 1 770 ? -12.858 -4.735 23.412 1.00 90.88 770 LEU A C 1
ATOM 6161 O O . LEU A 1 770 ? -12.836 -3.696 24.067 1.00 90.88 770 LEU A O 1
ATOM 6165 N N . MET A 1 771 ? -13.621 -5.780 23.740 1.00 93.44 771 MET A N 1
ATOM 6166 C CA . MET A 1 771 ? -14.450 -5.854 24.944 1.00 93.44 771 MET A CA 1
ATOM 6167 C C . MET A 1 771 ? -13.599 -5.737 26.203 1.00 93.44 771 MET A C 1
ATOM 6169 O O . MET A 1 771 ? -13.895 -4.892 27.034 1.00 93.44 771 MET A O 1
ATOM 6173 N N . LEU A 1 772 ? -12.501 -6.495 26.302 1.00 91.50 772 LEU A N 1
ATOM 6174 C CA . LEU A 1 772 ? -11.592 -6.426 27.449 1.00 91.50 772 LEU A CA 1
ATOM 6175 C C . LEU A 1 772 ? -11.062 -5.002 27.674 1.00 91.50 772 LEU A C 1
ATOM 6177 O O . LEU A 1 772 ? -11.011 -4.526 28.806 1.00 91.50 772 LEU A O 1
ATOM 6181 N N . VAL A 1 773 ? -10.677 -4.318 26.595 1.00 91.50 773 VAL A N 1
ATOM 6182 C CA . VAL A 1 773 ? -10.220 -2.926 26.659 1.00 91.50 773 VAL A CA 1
ATOM 6183 C C . VAL A 1 773 ? -11.342 -2.000 27.124 1.00 91.50 773 VAL A C 1
ATOM 6185 O O . VAL A 1 773 ? -11.134 -1.220 28.051 1.00 91.50 773 VAL A O 1
ATOM 6188 N N . ALA A 1 774 ? -12.530 -2.108 26.526 1.00 94.19 774 ALA A N 1
ATOM 6189 C CA . ALA A 1 774 ? -13.680 -1.289 26.893 1.00 94.19 774 ALA A CA 1
ATOM 6190 C C . ALA A 1 774 ? -14.087 -1.492 28.359 1.00 94.19 774 ALA A C 1
ATOM 6192 O O . ALA A 1 774 ? -14.284 -0.513 29.071 1.00 94.19 774 ALA A O 1
ATOM 6193 N N . ASP A 1 775 ? -14.136 -2.742 28.820 1.00 93.88 775 ASP A N 1
ATOM 6194 C CA . ASP A 1 775 ? -14.499 -3.104 30.190 1.00 93.88 775 ASP A CA 1
ATOM 6195 C C . ASP A 1 775 ? -13.523 -2.484 31.194 1.00 93.88 775 ASP A C 1
ATOM 6197 O O . ASP A 1 775 ? -13.951 -1.859 32.163 1.00 93.88 775 ASP A O 1
ATOM 6201 N N . ILE A 1 776 ? -12.214 -2.580 30.933 1.00 91.19 776 ILE A N 1
ATOM 6202 C CA . ILE A 1 776 ? -11.176 -1.959 31.769 1.00 91.19 776 ILE A CA 1
ATOM 6203 C C . ILE A 1 776 ? -11.320 -0.432 31.793 1.00 91.19 776 ILE A C 1
ATOM 6205 O O . ILE A 1 776 ? -11.128 0.185 32.839 1.00 91.19 776 ILE A O 1
ATOM 6209 N N . MET A 1 777 ? -11.664 0.183 30.662 1.00 93.50 777 MET A N 1
ATOM 6210 C CA . MET A 1 777 ? -11.863 1.630 30.578 1.00 93.50 777 MET A CA 1
ATOM 6211 C C . MET A 1 777 ? -13.111 2.108 31.324 1.00 93.50 777 MET A C 1
ATOM 6213 O O . MET A 1 777 ? -13.143 3.266 31.722 1.00 93.50 777 MET A O 1
ATOM 6217 N N . THR A 1 778 ? -14.125 1.260 31.518 1.00 94.94 778 THR A N 1
ATOM 6218 C CA . THR A 1 778 ? -15.410 1.648 32.130 1.00 94.94 778 THR A CA 1
ATOM 6219 C C . THR A 1 778 ? -15.667 1.068 33.522 1.00 94.94 778 THR A C 1
ATOM 6221 O O . THR A 1 778 ? -16.676 1.407 34.141 1.00 94.94 778 THR A O 1
ATOM 6224 N N . ALA A 1 779 ? -14.785 0.200 34.029 1.00 91.44 779 ALA A N 1
ATOM 6225 C CA . ALA A 1 779 ? -15.001 -0.593 35.244 1.00 91.44 779 ALA A CA 1
ATOM 6226 C C . ALA A 1 779 ? -15.321 0.231 36.506 1.00 91.44 779 ALA A C 1
ATOM 6228 O O . ALA A 1 779 ? -16.074 -0.226 37.363 1.00 91.44 779 ALA A O 1
ATOM 6229 N N . ASP A 1 780 ? -14.780 1.446 36.616 1.00 89.12 780 ASP A N 1
ATOM 6230 C CA . ASP A 1 780 ? -14.889 2.279 37.822 1.00 89.12 780 ASP A CA 1
ATOM 6231 C C . ASP A 1 780 ? -16.117 3.212 37.831 1.00 89.12 780 ASP A C 1
ATOM 6233 O O . ASP A 1 780 ? -16.235 4.079 38.697 1.00 89.12 780 ASP A O 1
ATOM 6237 N N . GLY A 1 781 ? -17.040 3.059 36.875 1.00 90.75 781 GLY A N 1
ATOM 6238 C CA . GLY A 1 781 ? -18.236 3.904 36.768 1.00 90.75 781 GLY A CA 1
ATOM 6239 C C . GLY A 1 781 ? -18.008 5.245 36.060 1.00 90.75 781 GLY A C 1
ATOM 6240 O O . GLY A 1 781 ? -18.889 6.103 36.068 1.00 90.75 781 GLY A O 1
ATOM 6241 N N . GLU A 1 782 ? -16.856 5.417 35.417 1.00 92.62 782 GLU A N 1
ATOM 6242 C CA . GLU A 1 782 ? -16.537 6.499 34.482 1.00 92.62 782 GLU A CA 1
ATOM 6243 C C . GLU A 1 782 ? -15.624 5.964 33.371 1.00 92.62 782 GLU A C 1
ATOM 6245 O O . GLU A 1 782 ? -14.920 4.976 33.581 1.00 92.62 782 GLU A O 1
ATOM 6250 N N . VAL A 1 783 ? -15.627 6.591 32.191 1.00 93.81 783 VAL A N 1
ATOM 6251 C CA . VAL A 1 783 ? -14.693 6.239 31.113 1.00 93.81 783 VAL A CA 1
ATOM 6252 C C . VAL A 1 783 ? -13.319 6.830 31.431 1.00 93.81 783 VAL A C 1
ATOM 6254 O O . VAL A 1 783 ? -13.127 8.048 31.390 1.00 93.81 783 VAL A O 1
ATOM 6257 N N . LYS A 1 784 ? -12.345 5.965 31.715 1.00 91.88 784 LYS A N 1
ATOM 6258 C CA . LYS A 1 784 ? -10.963 6.342 32.024 1.00 91.88 784 LYS A CA 1
ATOM 6259 C C . LYS A 1 784 ? -10.034 6.113 30.833 1.00 91.88 784 LYS A C 1
ATOM 6261 O O . LYS A 1 784 ? -10.141 5.086 30.164 1.00 91.88 784 LYS A O 1
ATOM 6266 N N . PRO A 1 785 ? -9.063 7.012 30.591 1.00 91.88 785 PRO A N 1
ATOM 6267 C CA . PRO A 1 785 ? -8.013 6.765 29.610 1.00 91.88 785 PRO A CA 1
ATOM 6268 C C . PRO A 1 785 ? -7.127 5.595 30.050 1.00 91.88 785 PRO A C 1
ATOM 6270 O O . PRO A 1 785 ? -6.829 5.452 31.237 1.00 91.88 785 PRO A O 1
ATOM 6273 N N . ILE A 1 786 ? -6.629 4.794 29.106 1.00 86.50 786 ILE A N 1
ATOM 6274 C CA . ILE A 1 786 ? -5.732 3.667 29.436 1.00 86.50 786 ILE A CA 1
ATOM 6275 C C . ILE A 1 786 ? -4.371 4.160 29.955 1.00 86.50 786 ILE A C 1
ATOM 6277 O O . ILE A 1 786 ? -3.731 3.502 30.776 1.00 86.50 786 ILE A O 1
ATOM 6281 N N . GLY A 1 787 ? -3.924 5.326 29.482 1.00 78.50 787 GLY A N 1
ATOM 6282 C CA . GLY A 1 787 ? -2.622 5.897 29.812 1.00 78.50 787 GLY A CA 1
ATOM 6283 C C . GLY A 1 787 ? -2.474 6.398 31.256 1.00 78.50 787 GLY A C 1
ATOM 6284 O O . GLY A 1 787 ? -3.242 6.093 32.167 1.00 78.50 787 GLY A O 1
ATOM 6285 N N . ARG A 1 788 ? -1.446 7.228 31.466 1.00 72.06 788 ARG A N 1
ATOM 6286 C CA . ARG A 1 788 ? -1.003 7.693 32.796 1.00 72.06 788 ARG A CA 1
ATOM 6287 C C . ARG A 1 788 ? -2.036 8.481 33.608 1.00 72.06 788 ARG A C 1
ATOM 6289 O O . ARG A 1 788 ? -1.871 8.618 34.811 1.00 72.06 788 ARG A O 1
ATOM 6296 N N . HIS A 1 789 ? -3.061 9.032 32.964 1.00 77.06 789 HIS A N 1
ATOM 6297 C CA . HIS A 1 789 ? -4.094 9.829 33.634 1.00 77.06 789 HIS A CA 1
ATOM 6298 C C . HIS A 1 789 ? -5.332 9.010 34.027 1.00 77.06 789 HIS A C 1
ATOM 6300 O O . HIS A 1 789 ? -6.300 9.595 34.494 1.00 77.06 789 HIS A O 1
ATOM 6306 N N . GLY A 1 790 ? -5.325 7.694 33.806 1.00 84.38 790 GLY A N 1
ATOM 6307 C CA . GLY A 1 790 ? -6.438 6.816 34.158 1.00 84.38 790 GLY A CA 1
ATOM 6308 C C . GLY A 1 790 ? -5.925 5.457 34.600 1.00 84.38 790 GLY A C 1
ATOM 6309 O O . GLY A 1 790 ? -5.173 5.369 35.570 1.00 84.38 790 GLY A O 1
ATOM 6310 N N . VAL A 1 791 ? -6.280 4.404 33.865 1.00 84.56 791 VAL A N 1
ATOM 6311 C CA . VAL A 1 791 ? -6.084 3.000 34.264 1.00 84.56 791 VAL A CA 1
ATOM 6312 C C . VAL A 1 791 ? -4.640 2.705 34.688 1.00 84.56 791 VAL A C 1
ATOM 6314 O O . VAL A 1 791 ? -4.405 2.079 35.723 1.00 84.56 791 VAL A O 1
ATOM 6317 N N . ALA A 1 792 ? -3.640 3.162 33.924 1.00 77.50 792 ALA A N 1
ATOM 6318 C CA . ALA A 1 792 ? -2.244 2.891 34.260 1.00 77.50 792 ALA A CA 1
ATOM 6319 C C . ALA A 1 792 ? -1.711 3.732 35.435 1.00 77.50 792 ALA A C 1
ATOM 6321 O O . ALA A 1 792 ? -0.853 3.252 36.180 1.00 77.50 792 ALA A O 1
ATOM 6322 N N . GLY A 1 793 ? -2.208 4.960 35.613 1.00 74.12 793 GLY A N 1
ATOM 6323 C CA . GLY A 1 793 ? -1.801 5.859 36.702 1.00 74.12 793 GLY A CA 1
ATOM 6324 C C . GLY A 1 793 ? -2.433 5.519 38.052 1.00 74.12 793 GLY A C 1
ATOM 6325 O O . GLY A 1 793 ? -1.851 5.794 39.103 1.00 74.12 793 GLY A O 1
ATOM 6326 N N . GLU A 1 794 ? -3.597 4.875 38.033 1.00 77.62 794 GLU A N 1
ATOM 6327 C CA . GLU A 1 794 ? -4.377 4.517 39.222 1.00 77.62 794 GLU A CA 1
ATOM 6328 C C . GLU A 1 794 ? -4.146 3.079 39.700 1.00 77.62 794 GLU A C 1
ATOM 6330 O O . GLU A 1 794 ? -4.850 2.588 40.584 1.00 77.62 794 GLU A O 1
ATOM 6335 N N . LYS A 1 795 ? -3.126 2.392 39.166 1.00 77.50 795 LYS A N 1
ATOM 6336 C CA . LYS A 1 795 ? -2.760 1.045 39.621 1.00 77.50 795 LYS A CA 1
ATOM 6337 C C . LYS A 1 795 ? -2.597 1.003 41.143 1.00 77.50 795 LYS A C 1
ATOM 6339 O O . LYS A 1 795 ? -1.914 1.836 41.737 1.00 77.50 795 LYS A O 1
ATOM 6344 N N . GLY A 1 796 ? -3.165 -0.027 41.769 1.00 77.44 796 GLY A N 1
ATOM 6345 C CA . GLY A 1 796 ? -3.126 -0.181 43.226 1.00 77.44 796 GLY A CA 1
ATOM 6346 C C . GLY A 1 796 ? -1.713 -0.339 43.808 1.00 77.44 796 GLY A C 1
ATOM 6347 O O . GLY A 1 796 ? -1.474 0.064 44.943 1.00 77.44 796 GLY A O 1
ATOM 6348 N N . SER A 1 797 ? -0.763 -0.887 43.042 1.00 85.81 797 SER A N 1
ATOM 6349 C CA . SER A 1 797 ? 0.637 -1.032 43.466 1.00 85.81 797 SER A CA 1
ATOM 6350 C C . SER A 1 797 ? 1.406 0.289 43.334 1.00 85.81 797 SER A C 1
ATOM 6352 O O . SER A 1 797 ? 1.334 0.993 42.322 1.00 85.81 797 SER A O 1
ATOM 6354 N N . VAL A 1 798 ? 2.177 0.630 44.370 1.00 88.06 798 VAL A N 1
ATOM 6355 C CA . VAL A 1 798 ? 3.083 1.789 44.375 1.00 88.06 798 VAL A CA 1
ATOM 6356 C C . VAL A 1 798 ? 4.203 1.570 43.362 1.00 88.06 798 VAL A C 1
ATOM 6358 O O . VAL A 1 798 ? 4.510 2.473 42.585 1.00 88.06 798 VAL A O 1
ATOM 6361 N N . LEU A 1 799 ? 4.775 0.363 43.338 1.00 89.62 799 LEU A N 1
ATOM 6362 C CA . LEU A 1 799 ? 5.846 -0.000 42.411 1.00 89.62 799 LEU A CA 1
ATOM 6363 C C . LEU A 1 799 ? 5.363 0.023 40.959 1.00 89.62 799 LEU A C 1
ATOM 6365 O O . LEU A 1 799 ? 6.063 0.539 40.090 1.00 89.62 799 LEU A O 1
ATOM 6369 N N . ALA A 1 800 ? 4.150 -0.469 40.698 1.00 86.50 800 ALA A N 1
ATOM 6370 C CA . ALA A 1 800 ? 3.576 -0.458 39.359 1.00 86.50 800 ALA A CA 1
ATOM 6371 C C . ALA A 1 800 ? 3.344 0.967 38.831 1.00 86.50 800 ALA A C 1
ATOM 6373 O O . ALA A 1 800 ? 3.612 1.225 37.658 1.00 86.50 800 ALA A O 1
ATOM 6374 N N . ARG A 1 801 ? 2.887 1.896 39.687 1.00 85.12 801 ARG A N 1
ATOM 6375 C CA . ARG A 1 801 ? 2.765 3.323 39.337 1.00 85.12 801 ARG A CA 1
ATOM 6376 C C . ARG A 1 801 ? 4.135 3.949 39.092 1.00 85.12 801 ARG A C 1
ATOM 6378 O O . ARG A 1 801 ? 4.354 4.552 38.049 1.00 85.12 801 ARG A O 1
ATOM 6385 N N . ALA A 1 802 ? 5.080 3.730 40.008 1.00 85.50 802 ALA A N 1
ATOM 6386 C CA . ALA A 1 802 ? 6.428 4.284 39.923 1.00 85.50 802 ALA A CA 1
ATOM 6387 C C . ALA A 1 802 ? 7.214 3.814 38.682 1.00 85.50 802 ALA A C 1
ATOM 6389 O O . ALA A 1 802 ? 8.063 4.553 38.185 1.00 85.50 802 ALA A O 1
ATOM 6390 N N . ALA A 1 803 ? 6.938 2.607 38.183 1.00 83.94 803 ALA A N 1
ATOM 6391 C CA . ALA A 1 803 ? 7.565 2.052 36.986 1.00 83.94 803 ALA A CA 1
ATOM 6392 C C . ALA A 1 803 ? 6.979 2.584 35.669 1.00 83.94 803 ALA A C 1
ATOM 6394 O O . ALA A 1 803 ? 7.665 2.537 34.650 1.00 83.94 803 ALA A O 1
ATOM 6395 N N . PHE A 1 804 ? 5.724 3.047 35.665 1.00 70.38 804 PHE A N 1
ATOM 6396 C CA . PHE A 1 804 ? 5.038 3.448 34.435 1.00 70.38 804 PHE A CA 1
ATOM 6397 C C . PHE A 1 804 ? 5.328 4.902 34.037 1.00 70.38 804 PHE A C 1
ATOM 6399 O O . PHE A 1 804 ? 5.400 5.165 32.846 1.00 70.38 804 PHE A O 1
ATOM 6406 N N . GLU A 1 805 ? 5.524 5.821 34.995 1.00 68.75 805 GLU A N 1
ATOM 6407 C CA . GLU A 1 805 ? 6.082 7.182 34.829 1.00 68.75 805 GLU A CA 1
ATOM 6408 C C . GLU A 1 805 ? 6.099 7.903 36.205 1.00 68.75 805 GLU A C 1
ATOM 6410 O O . GLU A 1 805 ? 5.599 7.369 37.189 1.00 68.75 805 GLU A O 1
ATOM 6415 N N . GLU A 1 806 ? 6.699 9.099 36.319 1.00 77.38 806 GLU A N 1
ATOM 6416 C CA . GLU A 1 806 ? 6.737 9.912 37.562 1.00 77.38 806 GLU A CA 1
ATOM 6417 C C . GLU A 1 806 ? 7.248 9.178 38.832 1.00 77.38 806 GLU A C 1
ATOM 6419 O O . GLU A 1 806 ? 6.777 9.418 39.948 1.00 77.38 806 GLU A O 1
ATOM 6424 N N . THR A 1 807 ? 8.264 8.317 38.685 1.00 86.25 807 THR A N 1
ATOM 6425 C CA . THR A 1 807 ? 8.820 7.446 39.743 1.00 86.25 807 THR A CA 1
ATOM 6426 C C . THR A 1 807 ? 9.018 8.149 41.089 1.00 86.25 807 THR A C 1
ATOM 6428 O O . THR A 1 807 ? 8.542 7.673 42.119 1.00 86.25 807 THR A O 1
ATOM 6431 N N . VAL A 1 808 ? 9.687 9.309 41.089 1.00 90.69 808 VAL A N 1
ATOM 6432 C CA . VAL A 1 808 ? 10.014 10.058 42.317 1.00 90.69 808 VAL A CA 1
ATOM 6433 C C . VAL A 1 808 ? 8.752 10.514 43.047 1.00 90.69 808 VAL A C 1
ATOM 6435 O O . VAL A 1 808 ? 8.666 10.383 44.264 1.00 90.69 808 VAL A O 1
ATOM 6438 N N . LYS A 1 809 ? 7.756 11.017 42.314 1.00 88.56 809 LYS A N 1
ATOM 6439 C CA . LYS A 1 809 ? 6.512 11.544 42.884 1.00 88.56 809 LYS A CA 1
ATOM 6440 C C . LYS A 1 809 ? 5.701 10.439 43.555 1.00 88.56 809 LYS A C 1
ATOM 6442 O O . LYS A 1 809 ? 5.225 10.631 44.671 1.00 88.56 809 LYS A O 1
ATOM 6447 N N . HIS A 1 810 ? 5.565 9.287 42.896 1.00 87.00 810 HIS A N 1
ATOM 6448 C CA . HIS A 1 810 ? 4.804 8.161 43.438 1.00 87.00 810 HIS A CA 1
ATOM 6449 C C . HIS A 1 810 ? 5.472 7.549 44.666 1.00 87.00 810 HIS A C 1
ATOM 6451 O O . HIS A 1 810 ? 4.794 7.326 45.666 1.00 87.00 810 HIS A O 1
ATOM 6457 N N . LEU A 1 811 ? 6.791 7.337 44.622 1.00 90.31 811 LEU A N 1
ATOM 6458 C CA . LEU A 1 811 ? 7.530 6.807 45.768 1.00 90.31 811 LEU A CA 1
ATOM 6459 C C . LEU A 1 811 ? 7.528 7.781 46.948 1.00 90.31 811 LEU A C 1
ATOM 6461 O O . LEU A 1 811 ? 7.333 7.351 48.080 1.00 90.31 811 LEU A O 1
ATOM 6465 N N . TYR A 1 812 ? 7.690 9.083 46.695 1.00 92.94 812 TYR A N 1
ATOM 6466 C CA . TYR A 1 812 ? 7.652 10.100 47.746 1.00 92.94 812 TYR A CA 1
ATOM 6467 C C . TYR A 1 812 ? 6.280 10.162 48.428 1.00 92.94 812 TYR A C 1
ATOM 6469 O O . TYR A 1 812 ? 6.201 10.052 49.648 1.00 92.94 812 TYR A O 1
ATOM 6477 N N . ALA A 1 813 ? 5.195 10.262 47.652 1.00 89.75 813 ALA A N 1
ATOM 6478 C CA . ALA A 1 813 ? 3.839 10.318 48.198 1.00 89.75 813 ALA A CA 1
ATOM 6479 C C . ALA A 1 813 ? 3.448 9.028 48.942 1.00 89.75 813 ALA A C 1
ATOM 6481 O O . ALA A 1 813 ? 2.757 9.083 49.957 1.00 89.75 813 ALA A O 1
ATOM 6482 N N . ALA A 1 814 ? 3.896 7.869 48.454 1.00 89.62 814 ALA A N 1
ATOM 6483 C CA . ALA A 1 814 ? 3.688 6.590 49.125 1.00 89.62 814 ALA A CA 1
ATOM 6484 C C . ALA A 1 814 ? 4.477 6.495 50.441 1.00 89.62 814 ALA A C 1
ATOM 6486 O O . ALA A 1 814 ? 3.935 6.033 51.443 1.00 89.62 814 ALA A O 1
ATOM 6487 N N . ALA A 1 815 ? 5.728 6.971 50.459 1.00 93.31 815 ALA A N 1
ATOM 6488 C CA . ALA A 1 815 ? 6.555 7.017 51.664 1.00 93.31 815 ALA A CA 1
ATOM 6489 C C . ALA A 1 815 ? 5.982 7.977 52.717 1.00 93.31 815 ALA A C 1
ATOM 6491 O O . ALA A 1 815 ? 5.997 7.657 53.902 1.00 93.31 815 ALA A O 1
ATOM 6492 N N . GLU A 1 816 ? 5.432 9.117 52.290 1.00 94.56 816 GLU A N 1
ATOM 6493 C CA . GLU A 1 816 ? 4.750 10.074 53.169 1.00 94.56 816 GLU A CA 1
ATOM 6494 C C . GLU A 1 816 ? 3.496 9.467 53.823 1.00 94.56 816 GLU A C 1
ATOM 6496 O O . GLU A 1 816 ? 3.251 9.684 55.008 1.00 94.56 816 GLU A O 1
ATOM 6501 N N . ARG A 1 817 ? 2.713 8.677 53.073 1.00 92.94 817 ARG A N 1
ATOM 6502 C CA . ARG A 1 817 ? 1.476 8.036 53.563 1.00 92.94 817 ARG A CA 1
ATOM 6503 C C . ARG A 1 817 ? 1.700 6.721 54.309 1.00 92.94 817 ARG A C 1
ATOM 6505 O O . ARG A 1 817 ? 0.804 6.281 55.024 1.00 92.94 817 ARG A O 1
ATOM 6512 N N . GLY A 1 818 ? 2.863 6.095 54.138 1.00 92.25 818 GLY A N 1
ATOM 6513 C CA . GLY A 1 818 ? 3.125 4.745 54.636 1.00 92.25 818 GLY A CA 1
ATOM 6514 C C . GLY A 1 818 ? 2.362 3.662 53.862 1.00 92.25 818 GLY A C 1
ATOM 6515 O O . GLY A 1 818 ? 1.897 2.695 54.464 1.00 92.25 818 GLY A O 1
ATOM 6516 N N . ASP A 1 819 ? 2.207 3.827 52.544 1.00 89.00 819 ASP A N 1
ATOM 6517 C CA . ASP A 1 819 ? 1.506 2.859 51.691 1.00 89.00 819 ASP A CA 1
ATOM 6518 C C . ASP A 1 819 ? 2.228 1.491 51.695 1.00 89.00 819 ASP A C 1
ATOM 6520 O O . ASP A 1 819 ? 3.452 1.408 51.569 1.00 89.00 819 ASP A O 1
ATOM 6524 N N . VAL A 1 820 ? 1.462 0.398 51.784 1.00 90.00 820 VAL A N 1
ATOM 6525 C CA . VAL A 1 820 ? 1.976 -0.985 51.745 1.00 90.00 820 VAL A CA 1
ATOM 6526 C C . VAL A 1 820 ? 1.651 -1.617 50.393 1.00 90.00 820 VAL A C 1
ATOM 6528 O O . VAL A 1 820 ? 0.480 -1.761 50.034 1.00 90.00 820 VAL A O 1
ATOM 6531 N N . ASP A 1 821 ? 2.676 -2.049 49.658 1.00 88.31 821 ASP A N 1
ATOM 6532 C CA . ASP A 1 821 ? 2.503 -2.769 48.393 1.00 88.31 821 ASP A CA 1
ATOM 6533 C C . ASP A 1 821 ? 2.266 -4.271 48.629 1.00 88.31 821 ASP A C 1
ATOM 6535 O O . ASP A 1 821 ? 3.018 -4.928 49.351 1.00 88.31 821 ASP A O 1
ATOM 6539 N N . LYS A 1 822 ? 1.209 -4.827 48.024 1.00 87.69 822 LYS A N 1
ATOM 6540 C CA . LYS A 1 822 ? 0.809 -6.235 48.195 1.00 87.69 822 LYS A CA 1
ATOM 6541 C C . LYS A 1 822 ? 1.477 -7.194 47.205 1.00 87.69 822 LYS A C 1
ATOM 6543 O O . LYS A 1 822 ? 1.229 -8.391 47.313 1.00 87.69 822 LYS A O 1
ATOM 6548 N N . LEU A 1 823 ? 2.278 -6.701 46.254 1.00 85.81 823 LEU A N 1
ATOM 6549 C CA . LEU A 1 823 ? 2.995 -7.528 45.273 1.00 85.81 823 LEU A CA 1
ATOM 6550 C C . LEU A 1 823 ? 2.079 -8.476 44.472 1.00 85.81 823 LEU A C 1
ATOM 6552 O O . LEU A 1 823 ? 2.388 -9.653 44.290 1.00 85.81 823 LEU A O 1
ATOM 6556 N N . LYS A 1 824 ? 0.910 -7.992 44.032 1.00 82.81 824 LYS A N 1
ATOM 6557 C CA . LYS A 1 824 ? -0.095 -8.832 43.350 1.00 82.81 824 LYS A CA 1
ATOM 6558 C C . LYS A 1 824 ? -0.005 -8.803 41.825 1.00 82.81 824 LYS A C 1
ATOM 6560 O O . LYS A 1 824 ? -0.424 -9.757 41.183 1.00 82.81 824 LYS A O 1
ATOM 6565 N N . GLY A 1 825 ? 0.491 -7.721 41.245 1.00 82.38 825 GLY A N 1
ATOM 6566 C CA . GLY A 1 825 ? 0.594 -7.536 39.803 1.00 82.38 825 GLY A CA 1
ATOM 6567 C C . GLY A 1 825 ? 1.926 -7.993 39.219 1.00 82.38 825 GLY A C 1
ATOM 6568 O O . GLY A 1 825 ? 2.810 -8.519 39.894 1.00 82.38 825 GLY A O 1
ATOM 6569 N N . VAL A 1 826 ? 2.051 -7.805 37.910 1.00 84.50 826 VAL A N 1
ATOM 6570 C CA . VAL A 1 826 ? 3.187 -8.289 37.117 1.00 84.50 826 VAL A CA 1
ATOM 6571 C C . VAL A 1 826 ? 4.452 -7.481 37.401 1.00 84.50 826 VAL A C 1
ATOM 6573 O O . VAL A 1 826 ? 5.506 -8.050 37.669 1.00 84.50 826 VAL A O 1
ATOM 6576 N N . ILE A 1 827 ? 4.353 -6.152 37.355 1.00 87.31 827 ILE A N 1
ATOM 6577 C CA . ILE A 1 827 ? 5.513 -5.250 37.360 1.00 87.31 827 ILE A CA 1
ATOM 6578 C C . ILE A 1 827 ? 6.223 -5.297 38.711 1.00 87.31 827 ILE A C 1
ATOM 6580 O O . ILE A 1 827 ? 7.439 -5.430 38.777 1.00 87.31 827 ILE A O 1
ATOM 6584 N N . GLU A 1 828 ? 5.460 -5.228 39.792 1.00 89.06 828 GLU A N 1
ATOM 6585 C CA . GLU A 1 828 ? 5.969 -5.258 41.152 1.00 89.06 828 GLU A CA 1
ATOM 6586 C C . GLU A 1 828 ? 6.680 -6.575 41.485 1.00 89.06 828 GLU A C 1
ATOM 6588 O O . GLU A 1 828 ? 7.747 -6.529 42.092 1.00 89.06 828 GLU A O 1
ATOM 6593 N N . ASN A 1 829 ? 6.167 -7.725 41.024 1.00 89.19 829 ASN A N 1
ATOM 6594 C CA . ASN A 1 829 ? 6.832 -9.024 41.188 1.00 89.19 829 ASN A CA 1
ATOM 6595 C C . ASN A 1 829 ? 8.135 -9.107 40.382 1.00 89.19 829 ASN A C 1
ATOM 6597 O O . ASN A 1 829 ? 9.154 -9.542 40.917 1.00 89.19 829 ASN A O 1
ATOM 6601 N N . VAL A 1 830 ? 8.133 -8.611 39.140 1.00 89.00 830 VAL A N 1
ATOM 6602 C CA . VAL A 1 830 ? 9.345 -8.539 38.310 1.00 89.00 830 VAL A CA 1
ATOM 6603 C C . VAL A 1 830 ? 10.405 -7.643 38.955 1.00 89.00 830 VAL A C 1
ATOM 6605 O O . VAL A 1 830 ? 11.567 -8.035 39.023 1.00 89.00 830 VAL A O 1
ATOM 6608 N N . ILE A 1 831 ? 10.020 -6.475 39.481 1.00 90.25 831 ILE A N 1
ATOM 6609 C CA . ILE A 1 831 ? 10.941 -5.534 40.140 1.00 90.25 831 ILE A CA 1
ATOM 6610 C C . ILE A 1 831 ? 11.612 -6.165 41.366 1.00 90.25 831 ILE A C 1
ATOM 6612 O O . ILE A 1 831 ? 12.808 -5.970 41.569 1.00 90.25 831 ILE A O 1
ATOM 6616 N N . VAL A 1 832 ? 10.871 -6.925 42.180 1.00 91.00 832 VAL A N 1
ATOM 6617 C CA . VAL A 1 832 ? 11.427 -7.586 43.378 1.00 91.00 832 VAL A CA 1
ATOM 6618 C C . VAL A 1 832 ? 12.078 -8.944 43.087 1.00 91.00 832 VAL A C 1
ATOM 6620 O O . VAL A 1 832 ? 12.586 -9.579 44.010 1.00 91.00 832 VAL A O 1
ATOM 6623 N N . GLY A 1 833 ? 12.064 -9.408 41.832 1.00 91.19 833 GLY A N 1
ATOM 6624 C CA . GLY A 1 833 ? 12.652 -10.688 41.427 1.00 91.19 833 GLY A CA 1
ATOM 6625 C C . GLY A 1 833 ? 11.850 -11.925 41.848 1.00 91.19 833 GLY A C 1
ATOM 6626 O O . GLY A 1 833 ? 12.430 -12.998 42.007 1.00 91.19 833 GLY A O 1
ATOM 6627 N N . LYS A 1 834 ? 10.533 -11.798 42.051 1.00 88.19 834 LYS A N 1
ATOM 6628 C CA . LYS A 1 834 ? 9.627 -12.930 42.298 1.00 88.19 834 LYS A CA 1
ATOM 6629 C C . LYS A 1 834 ? 8.953 -13.392 41.000 1.00 88.19 834 LYS A C 1
ATOM 6631 O O . LYS A 1 834 ? 8.705 -12.564 40.121 1.00 88.19 834 LYS A O 1
ATOM 6636 N N . PRO A 1 835 ? 8.620 -14.691 40.869 1.00 85.38 835 PRO A N 1
ATOM 6637 C CA . PRO A 1 835 ? 7.755 -15.142 39.787 1.00 85.38 835 PRO A CA 1
ATOM 6638 C C . PRO A 1 835 ? 6.411 -14.407 39.857 1.00 85.38 835 PRO A C 1
ATOM 6640 O O . PRO A 1 835 ? 5.875 -14.159 40.937 1.00 85.38 835 PRO A O 1
ATOM 6643 N N . ILE A 1 836 ? 5.887 -14.025 38.696 1.00 86.69 836 ILE A N 1
ATOM 6644 C CA . ILE A 1 836 ? 4.576 -13.382 38.586 1.00 86.69 836 ILE A CA 1
ATOM 6645 C C . ILE A 1 836 ? 3.472 -14.420 38.811 1.00 86.69 836 ILE A C 1
ATOM 6647 O O . ILE A 1 836 ? 3.609 -15.561 38.382 1.00 86.69 836 ILE A O 1
ATOM 6651 N N . TYR A 1 837 ? 2.351 -14.026 39.414 1.00 80.00 837 TYR A N 1
ATOM 6652 C CA . TYR A 1 837 ? 1.178 -14.896 39.592 1.00 80.00 837 TYR A CA 1
ATOM 6653 C C . TYR A 1 837 ? 0.338 -15.015 38.301 1.00 80.00 837 TYR A C 1
ATOM 6655 O O . TYR A 1 837 ? -0.867 -14.776 38.305 1.00 80.00 837 TYR A O 1
ATOM 6663 N N . LEU A 1 838 ? 0.990 -15.326 37.178 1.00 78.25 838 LEU A N 1
ATOM 6664 C CA . LEU A 1 838 ? 0.398 -15.570 35.857 1.00 78.25 838 LEU A CA 1
ATOM 6665 C C . LEU A 1 838 ? 1.201 -16.653 35.125 1.00 78.25 838 LEU A C 1
ATOM 6667 O O . LEU A 1 838 ? 2.379 -16.864 35.429 1.00 78.25 838 LEU A O 1
ATOM 6671 N N . GLY A 1 839 ? 0.587 -17.313 34.138 1.00 78.25 839 GLY A N 1
ATOM 6672 C CA . GLY A 1 839 ? 1.229 -18.409 33.412 1.00 78.25 839 GLY A CA 1
ATOM 6673 C C . GLY A 1 839 ? 1.700 -19.510 34.366 1.00 78.25 839 GLY A C 1
ATOM 6674 O O . GLY A 1 839 ? 0.970 -19.921 35.256 1.00 78.25 839 GLY A O 1
ATOM 6675 N N . THR A 1 840 ? 2.947 -19.962 34.252 1.00 80.62 840 THR A N 1
ATOM 6676 C CA . THR A 1 840 ? 3.472 -21.031 35.124 1.00 80.62 840 THR A CA 1
ATOM 6677 C C . THR A 1 840 ? 3.565 -20.646 36.603 1.00 80.62 840 THR A C 1
ATOM 6679 O O . THR A 1 840 ? 3.591 -21.531 37.453 1.00 80.62 840 THR A O 1
ATOM 6682 N N . GLY A 1 841 ? 3.590 -19.352 36.939 1.00 81.38 841 GLY A N 1
ATOM 6683 C CA . GLY A 1 841 ? 3.696 -18.895 38.326 1.00 81.38 841 GLY A CA 1
ATOM 6684 C C . GLY A 1 841 ? 2.392 -18.968 39.127 1.00 81.38 841 GLY A C 1
ATOM 6685 O O . GLY A 1 841 ? 2.420 -18.749 40.334 1.00 81.38 841 GLY A O 1
ATOM 6686 N N . CYS A 1 842 ? 1.256 -19.285 38.494 1.00 80.31 842 CYS A N 1
ATOM 6687 C CA . CYS A 1 842 ? 0.007 -19.576 39.206 1.00 80.31 842 CYS A CA 1
ATOM 6688 C C . CYS A 1 842 ? -0.151 -21.062 39.572 1.00 80.31 842 CYS A C 1
ATOM 6690 O O . CYS A 1 842 ? -1.151 -21.429 40.185 1.00 80.31 842 CYS A O 1
ATOM 6692 N N . VAL A 1 843 ? 0.793 -21.917 39.164 1.00 81.31 843 VAL A N 1
ATOM 6693 C CA . VAL A 1 843 ? 0.748 -23.362 39.399 1.00 81.31 843 VAL A CA 1
ATOM 6694 C C . VAL A 1 843 ? 1.635 -23.705 40.591 1.00 81.31 843 VAL A C 1
ATOM 6696 O O . VAL A 1 843 ? 2.842 -23.468 40.569 1.00 81.31 843 VAL A O 1
ATOM 6699 N N . GLU A 1 844 ? 1.045 -24.310 41.620 1.00 83.56 844 GLU A N 1
ATOM 6700 C CA . GLU A 1 844 ? 1.790 -24.925 42.718 1.00 83.56 844 GLU A CA 1
ATOM 6701 C C . GLU A 1 844 ? 1.958 -26.421 42.440 1.00 83.56 844 GLU A C 1
ATOM 6703 O O . GLU A 1 844 ? 0.987 -27.136 42.193 1.00 83.56 844 GLU A O 1
ATOM 6708 N N . LEU A 1 845 ? 3.204 -26.898 42.455 1.00 85.62 845 LEU A N 1
ATOM 6709 C CA . LEU A 1 845 ? 3.519 -28.310 42.263 1.00 85.62 845 LEU A CA 1
ATOM 6710 C C . LEU A 1 845 ? 3.643 -28.995 43.622 1.00 85.62 845 LEU A C 1
ATOM 6712 O O . LEU A 1 845 ? 4.454 -28.593 44.458 1.00 85.62 845 LEU A O 1
ATOM 6716 N N . THR A 1 846 ? 2.888 -30.068 43.815 1.00 86.56 846 THR A N 1
ATOM 6717 C CA . THR A 1 846 ? 3.052 -30.991 44.938 1.00 86.56 846 THR A CA 1
ATOM 6718 C C . THR A 1 846 ? 3.580 -32.322 44.415 1.00 86.56 846 THR A C 1
ATOM 6720 O O . THR A 1 846 ? 3.167 -32.805 43.362 1.00 86.56 846 THR A O 1
ATOM 6723 N N . ILE A 1 847 ? 4.541 -32.904 45.131 1.00 84.38 847 ILE A N 1
ATOM 6724 C CA . ILE A 1 847 ? 5.062 -34.246 44.853 1.00 84.38 847 ILE A CA 1
ATOM 6725 C C . ILE A 1 847 ? 4.796 -35.080 46.095 1.00 84.38 847 ILE A C 1
ATOM 6727 O O . ILE A 1 847 ? 5.247 -34.724 47.186 1.00 84.38 847 ILE A O 1
ATOM 6731 N N . ASP A 1 848 ? 4.078 -36.182 45.917 1.00 82.44 848 ASP A N 1
ATOM 6732 C CA . ASP A 1 848 ? 3.938 -37.204 46.943 1.00 82.44 848 ASP A CA 1
ATOM 6733 C C . ASP A 1 848 ? 5.245 -38.006 47.036 1.00 82.44 848 ASP A C 1
ATOM 6735 O O . ASP A 1 848 ? 5.622 -38.718 46.104 1.00 82.44 848 ASP A O 1
ATOM 6739 N N . ARG A 1 849 ? 5.972 -37.838 48.147 1.00 69.25 849 ARG A N 1
ATOM 6740 C CA . ARG A 1 849 ? 7.254 -38.518 48.384 1.00 69.25 849 ARG A CA 1
ATOM 6741 C C . ARG A 1 849 ? 7.083 -39.962 48.857 1.00 69.25 849 ARG A C 1
ATOM 6743 O O . ARG A 1 849 ? 8.025 -40.737 48.718 1.00 69.25 849 ARG A O 1
ATOM 6750 N N . GLU A 1 850 ? 5.911 -40.349 49.364 1.00 64.69 850 GLU A N 1
ATOM 6751 C CA . GLU A 1 850 ? 5.669 -41.723 49.831 1.00 64.69 850 GLU A CA 1
ATOM 6752 C C . GLU A 1 850 ? 5.525 -42.710 48.657 1.00 64.69 850 GLU A C 1
ATOM 6754 O O . GLU A 1 850 ? 5.739 -43.913 48.811 1.00 64.69 850 GLU A O 1
ATOM 6759 N N . TYR A 1 851 ? 5.278 -42.201 47.446 1.00 60.09 851 TYR A N 1
ATOM 6760 C CA . TYR A 1 851 ? 5.180 -43.007 46.229 1.00 60.09 851 TYR A CA 1
ATOM 6761 C C . TYR A 1 851 ? 6.535 -43.560 45.726 1.00 60.09 851 TYR A C 1
ATOM 6763 O O . TYR A 1 851 ? 6.551 -44.541 44.978 1.00 60.09 851 TYR A O 1
ATOM 6771 N N . GLU A 1 852 ? 7.678 -42.981 46.130 1.00 53.34 852 GLU A N 1
ATOM 6772 C CA . GLU A 1 852 ? 9.013 -43.484 45.744 1.00 53.34 852 GLU A CA 1
ATOM 6773 C C . GLU A 1 852 ? 9.641 -44.442 46.772 1.00 53.34 852 GLU A C 1
ATOM 6775 O O . GLU A 1 852 ? 10.367 -45.354 46.374 1.00 53.34 852 GLU A O 1
ATOM 6780 N N . GLU A 1 853 ? 9.322 -44.327 48.066 1.00 53.00 853 GLU A N 1
ATOM 6781 C CA . GLU A 1 853 ? 9.837 -45.248 49.098 1.00 53.00 853 GLU A CA 1
ATOM 6782 C C . GLU A 1 853 ? 9.022 -46.558 49.199 1.00 53.00 853 GLU A C 1
ATOM 6784 O O . GLU A 1 853 ? 9.541 -47.578 49.656 1.00 53.00 853 GLU A O 1
ATOM 6789 N N . GLY A 1 854 ? 7.792 -46.587 48.666 1.00 53.78 854 GLY A N 1
ATOM 6790 C CA . GLY A 1 854 ? 6.922 -47.772 48.621 1.00 53.78 854 GLY A CA 1
ATOM 6791 C C . GLY A 1 854 ? 7.237 -48.812 47.533 1.00 53.78 854 GLY A C 1
ATOM 6792 O O . GLY A 1 854 ? 6.593 -49.855 47.497 1.00 53.78 854 GLY A O 1
ATOM 6793 N N . LYS A 1 855 ? 8.223 -48.578 46.652 1.00 53.88 855 LYS A N 1
ATOM 6794 C CA . LYS A 1 855 ? 8.615 -49.542 45.596 1.00 53.88 855 LYS A CA 1
ATOM 6795 C C . LYS A 1 855 ? 9.699 -50.548 46.003 1.00 53.88 855 LYS A C 1
ATOM 6797 O O . LYS A 1 855 ? 9.986 -51.449 45.226 1.00 53.88 855 LYS A O 1
ATOM 6802 N N . ASN A 1 856 ? 10.263 -50.427 47.207 1.00 52.75 856 ASN A N 1
ATOM 6803 C CA . ASN A 1 856 ? 11.326 -51.310 47.713 1.00 52.75 856 ASN A CA 1
ATOM 6804 C C . ASN A 1 856 ? 10.876 -52.214 48.886 1.00 52.75 856 ASN A C 1
ATOM 6806 O O . ASN A 1 856 ? 11.725 -52.706 49.626 1.00 52.75 856 ASN A O 1
ATOM 6810 N N . MET A 1 857 ? 9.566 -52.422 49.088 1.00 50.50 857 MET A N 1
ATOM 6811 C CA . MET A 1 857 ? 9.018 -53.265 50.173 1.00 50.50 857 MET A CA 1
ATOM 6812 C C . MET A 1 857 ? 8.181 -54.477 49.703 1.00 50.50 857 MET A C 1
ATOM 6814 O O . MET A 1 857 ? 7.489 -55.083 50.515 1.00 50.50 857 MET A O 1
ATOM 6818 N N . GLU A 1 858 ? 8.276 -54.880 48.432 1.00 42.50 858 GLU A N 1
ATOM 6819 C CA . GLU A 1 858 ? 7.676 -56.127 47.915 1.00 42.50 858 GLU A CA 1
ATOM 6820 C C . GLU A 1 858 ? 8.696 -56.959 47.101 1.00 42.50 858 GLU A C 1
ATOM 6822 O O . GLU A 1 858 ? 8.539 -57.166 45.902 1.00 42.50 858 GLU A O 1
ATOM 6827 N N . GLU A 1 859 ? 9.752 -57.431 47.769 1.00 39.34 859 GLU A N 1
ATOM 6828 C CA . GLU A 1 859 ? 10.538 -58.648 47.466 1.00 39.34 859 GLU A CA 1
ATOM 6829 C C . GLU A 1 859 ? 10.872 -59.324 48.803 1.00 39.34 859 GLU A C 1
ATOM 6831 O O . GLU A 1 859 ? 10.834 -60.577 48.863 1.00 39.34 859 GLU A O 1
#

Secondary structure (DSSP, 8-state):
--HHHHHHHHHTSSS-HHHHHHHHHHHHH-SS--HHHHHHHHHHHHHHHHHHSPPTT--HHHHHHHHHHSGGG---EETT-EEEEEETTEEEEEEHHHHHHHHHHHH--EEETTEEEEE-SS-EEEEEE-TTS-EEEEEEEEEEEEE--SEEEEEEETTS-EEEE-TT-EEEEEETTEEEEEETTT--TT-EEEEES--PPP-B-EEEGGGG--SSEEEETTTTEEEESSS---EESEEE--HHHHHHHHHHHHHEEE-SSEEEEEES-HHHHHHHHHHHHHTT-EEEEEEE-SSSS-EEEEEEE-HHHHHHHHTT-SSTTT----GGGGGB-HHHHHHHHHHHHHHH-EEETTTTEEEEEES-HHHHHHHHHHHHHTT---EEEE-SS-EEEEEEGGGHHHHHHHT--SSHHHHHHHHHHHHT--GGG---SSSEEES-HHHHHHHHHHTT--HHHHHHHHHH-EEEHHHHHHHHHHHHHHHHHHT--GGG-HHHHHHHHHHH-SEEEEEEEEEEEEE--SSEEEEEEETTT-EEEBTTSBEEEPPPS-PBPTT-TT-B---SHHHHHHHHTT-SS-SS-EEEEEB-TTTTT-HHHHHHHHHHHS-EEHHHHEEEEEEETTTTEEEEEE-HHHHHHTT--HHHHHHHHHHH---EEEEETTEEEEE-SS--HHHHHHHHHHHHT-EEES-TT--EEEEEEETTEEEEEEES--HHHHTTSTTB-TTT-EES-HHHHHHHT-HHHHHHHHHHHHHHHHHTTT----HHHHHHHHHHHHTTSS---SSTTTTTTT-S-HHHHHHHS-HHHHHHHHHHHT------SHHHHHHHTPPPSSGGGGPPP---SHHHHTTSS--

Solvent-accessible surface area (backbone atoms only — not comparable to full-atom values): 46212 Å² total; per-residue (Å²): 124,58,70,67,58,53,49,56,60,46,69,73,49,98,64,59,70,71,57,43,52,51,50,50,58,54,59,73,70,54,88,87,64,49,72,68,56,50,49,54,52,51,50,51,50,53,51,51,50,59,70,67,52,76,65,88,57,57,66,59,70,58,55,29,50,48,60,67,61,59,76,83,70,53,48,26,27,47,39,79,47,36,28,39,35,32,50,84,64,43,26,36,74,42,36,44,32,58,52,39,51,53,46,34,72,72,70,40,64,50,77,58,88,75,30,40,37,18,72,51,96,55,80,37,26,29,42,19,49,46,82,67,40,42,66,42,81,29,45,38,50,28,32,34,40,27,69,47,95,53,64,28,34,38,40,30,31,70,47,48,39,63,53,59,29,26,41,58,19,36,32,39,35,60,52,89,75,38,72,41,79,43,38,46,70,73,62,50,79,67,43,40,37,39,27,62,30,45,55,86,78,42,67,38,58,59,48,53,52,70,82,58,51,76,100,52,66,44,75,42,77,89,79,41,26,32,26,42,76,65,93,55,76,59,38,64,21,66,41,69,49,35,36,68,59,18,21,52,53,11,30,37,71,47,49,35,42,53,46,82,53,27,32,37,38,55,52,78,52,64,73,59,52,52,52,52,51,53,52,35,56,75,54,72,44,55,67,52,79,46,80,41,79,86,59,101,55,78,39,36,32,43,34,39,58,32,39,67,57,18,47,45,47,45,65,28,32,55,46,70,63,55,28,35,67,42,49,63,58,71,6,34,25,72,55,15,52,33,18,19,55,22,20,25,38,54,54,50,37,48,55,39,43,90,78,46,38,37,35,36,66,36,58,11,60,61,28,53,42,41,52,41,53,58,35,12,59,73,64,34,68,56,33,39,49,72,56,101,80,34,32,32,41,33,39,53,50,89,41,41,54,58,41,53,77,66,52,40,52,82,47,62,74,51,30,54,31,46,52,52,33,43,72,66,60,60,88,90,72,77,85,51,91,50,51,28,47,57,40,44,14,61,46,52,30,61,46,31,59,78,56,67,47,65,60,75,61,34,56,53,30,42,73,59,30,44,44,32,43,72,58,50,52,53,51,49,54,53,50,52,57,40,17,64,75,69,70,47,71,55,89,79,36,71,45,49,56,53,54,48,37,67,55,70,32,32,48,32,38,31,33,30,70,43,77,43,80,41,83,54,93,51,65,50,29,26,41,50,27,33,58,95,45,43,25,35,26,33,52,69,31,42,44,33,41,41,57,84,76,63,62,68,50,92,92,41,97,80,53,78,42,71,42,42,69,68,36,50,48,41,59,50,52,47,42,79,70,55,98,50,33,31,26,46,41,34,42,31,84,94,30,18,76,38,67,70,56,47,51,51,51,38,59,52,44,26,31,39,28,46,53,76,40,32,76,41,81,47,75,37,80,87,78,49,21,40,35,34,34,50,36,66,67,61,30,58,80,66,75,50,53,73,65,58,53,51,49,42,46,48,74,78,37,98,53,51,75,48,78,57,92,60,32,38,35,41,38,54,99,76,67,39,75,69,58,52,60,69,41,49,65,62,52,33,67,36,64,72,48,44,39,78,62,22,68,41,59,46,83,43,79,53,101,80,34,44,36,37,40,31,43,24,58,48,68,77,64,52,68,70,44,86,56,52,24,75,90,70,42,46,60,74,40,49,53,58,35,33,76,71,73,27,56,70,53,22,32,51,48,47,31,51,50,50,48,52,38,30,51,76,68,73,43,89,60,65,62,67,43,43,44,53,52,24,47,66,28,36,69,84,76,48,83,35,19,54,48,72,91,20,57,49,46,64,42,89,39,55,58,42,22,26,72,75,53,65,37,69,60,43,51,50,56,33,62,75,71,64,66,81,70,81,65,75,51,59,58,38,14,54,74,74,71,43,79,33,76,47,56,76,51,63,60,83,88,82,79,77,68,68,72,68,67,64,73,79,76,85,129

Nearest PDB structures (foldseek):
  9bcu-assembly1_C  TM=9.089E-01  e=9.555E-31  Thermococcus kodakarensis
  8rbo-assembly1_C  TM=8.917E-01  e=6.056E-30  Pyrococcus furiosus DSM 3638
  7oq4-assembly1_C  TM=8.911E-01  e=1.085E-29  Sulfolobus acidocaldarius DSM 639
  7oqy-assembly1_C  TM=8.472E-01  e=1.452E-29  Sulfolobus acidocaldarius DSM 639
  4v8s-assembly2_BC  TM=8.914E-01  e=2.762E-27  Saccharolobus shibatae B12

Organism: Methanocaldococcus jannaschii (strain ATCC 43067 / DSM 2661 / JAL-1 / JCM 10045 / NBRC 100440) (NCBI:txid243232)

pLDDT: mean 84.96, std 10.65, range [31.11, 96.94]

Mean predicted aligned error: 18.41 Å

Sequence (859 aa):
MDMEALKQKIEGLDIPQSLKDELFEKLSKEKDLTEEMVDEIIDEVVNAYRKALVEPYEAVGIVAAQSIGEPGTQMSLPYEEKIIIKEGEFIKPVEIGKLVDEMIERFGFEKIGNSEVCDLPIDIYALSLDQDEKVHWKRIISCIRHKHNGKLIKIKTKSGREITATPYHSFVIRKDNKIIPVKGSELKIGDRIPVVKHIPANCVEAINISDYVSGNYVVDNINNKIAPKINGKSIPNNIKLDYDFGYFIGIYLAEGSVTKYFVSISNVDELILNKIRAFADKLGLNYGEYDNNNGFAESHDIRIYSSTLAEFLSNFGTSSNTKKIAEFVFGANKEFVRGLIRGYFDGDGNVNADRKVIRVTSNSKELIDGIAILLARFNIFSIKTKTKNQFVLIIPHRYAKKFHEEINFSVEKKKSELERLVSSLNDDKTYDSIDMIPSIGDALTKLGEKVDYPKVILKKFERKQKIGRATLQRHLRRIEELAVKKGVNILALKEYWLLKKAVESDVIWDEIVKIEEISCDKKYVYDISVEGLETFTTFDGVLTHNTMRTFHYAGVAEINVTLGLPRMIEIVDARKEPSTPIMTIYLKEEYKDNREKAEEIAKEIESLTLGSIAESISIDLWTQSIKVELDENRLADRGLTIDDVIEAIKKKLKVKIDVDGTTLYLKIKTPSIKALRKRIPKIKNIQLKGIPGIERVLVKKEGGEYVLYTQGSNLREVFKIDGVDTTRTITNNIIEIQEVLGIEAARNAIINEMRNTLEQQGLEVDIRHLMLVADIMTADGEVKPIGRHGVAGEKGSVLARAAFEETVKHLYAAAERGDVDKLKGVIENVIVGKPIYLGTGCVELTIDREYEEGKNMEE

Radius of gyration: 36.13 Å; Cα contacts (8 Å, |Δi|>4): 1599; chains: 1; bounding box: 80×115×102 Å